Protein AF-0000000066738594 (afdb_homodimer)

Secondary structure (DSSP, 8-state):
-----------------------------------S--GGGG---SSGGGGT--S---HHHHHHHHHHHHHHHBTTTT-EEEETTEEEE-EE--TTT----BHHHHHHIIIIIGGG---SS--SSHHHHHHHHHHHHHHHHHHHHTT--TTEEEEEETTSHHHHHHHHHHHHT--B-GGGHHHHHHHS-GGG--EEEE-TT--GGGTHHHHTSSSEEEE--B-TTTSSB-HHHHHHHHHHHGGG---EEEEEESB-TTT-BBP-HHHHHHHHHHTT-EEEEE-TTTTTTS-----TTSTT--SEEEE-GGGSTT-TTPPEEEEEEGGG---TTS--SS-STTSEEEE-TTS-EEE-S-HHHHTS-SS--HHHHHHHHHHHHHHHHH-HHHHHHHHHHHHHHHHHHHHHHT-TTEEE--SSGGGGGS-B-SEEEEEEBPPPPTT--GGGPPEEPHHHHHHHHHHHH-EE-EEE-TT-HHHHHHHHT--HHHHHHHHHHHHTT-GGG---EEEEE--TTS-HHHHHHHHHHHHHHHHHGGGGGGGEEE-TTT--EEE-HHHHTTTS-S-------S---HHHHHHHHHHHHHHHHHHHHHHHTTS-S-------TTS-GGG--EE-/-----------------------------------S--GGGG---SSGGGGT--S---HHHHHHHHHHHHHHHBTTTT-EEEETTEEEE-EE--TTT----BHHHHHHIIIIIGGG---SS--SSHHHHHHHHHHHHHHHHHHHHTT--TTEEEEEETTSHHHHHHHHHHHHT--B-GGGHHHHHHHS-GGG--EEEE-TT--GGGTHHHHTSSSEEEE--B-TTTSSB-HHHHHHHHHHHGGG---EEEEEESB-TTT-BBP-HHHHHHHHHHTT-EEEEE-TTTTTTS-----TTSTT--SEEEE-GGGSTT-TTPPEEEEEEGGG---TTS--SS-STTSEEEE-TTS-EEE-S-HHHHTS-SS--HHHHHHHHHHHHHHHHH-HHHHHHHHHHHHHHHHHHHHHHT-TTEEE--SSGGGGGS-B-SEEEEEEBPPPPTT--GGGPPEEPHHHHHHHHHHHH-EE-EEE-TT-HHHHHHHHT--HHHHHHHHHHHHTT-GGG---EEEEE--TTS-HHHHHHHHHHHHHHHHHGGGGGGGEEE-TTT--EEE-HHHHTTTS-S-------S---HHHHHHHHHHHHHHHHHHHHHHHTTS-S-------TTS-GGG--EE-

Radius of gyration: 31.7 Å; Cα contacts (8 Å, |Δi|>4): 2400; chains: 2; bounding box: 78×109×72 Å

InterPro domains:
  IPR000192 Aminotransferase class V domain [PF00266] (109-524)
  IPR015421 Pyridoxal phosphate-dependent transferase, major domain [G3DSA:3.40.640.10] (116-346)
  IPR015422 Pyridoxal phosphate-dependent transferase, small domain [G3DSA:3.90.1150.10] (362-538)
  IPR015424 Pyridoxal phosphate-dependent transferase [SSF53383] (84-531)

Foldseek 3Di:
DDDPDPDPDDPPPPPPPPPPDDPPDPPPPPPPPDPPDQPLVPDDDADVPPPPPPDCPDPVVVLVRLLVSLCVFFPQQQPWDQFPLGIFRAQEFALLVFATAGNSLVVCCVPQQVVLDDFEPDCPDRSNVSLNSLLVSLLVLVCVQQAHDPQKAKAFAAFKLLRQVQQLCLQLVFADDQVCQVVCLVVDDPQAAEEEEEEQFDFLSQPVSNVSTRHHYHYFYADPVARATDLVSVLVVLVVCLVSNHAYEYEYEQAHLAQQFGHPQLVSQLSQVVSPYAREYEDARCPQQARRHQPVVDSSHHQWYKYGLRSFHNQRLATIMIMGGCVSRPDQPHQESDDAPQQFDDDDPPGDTHGDNDNRRNNQHDRHSSSRSSSSSNSSSSSVVSPNVLSNVLQVVLQVVLVVLCVVLVQQQKAWQNGDPNNVPGDGGQKTWIWGFDDDDDPDDRVPTFTAQQQLLQSQCCNLHSYHKDKAASSRVSSCCVSNVPDPVNVVQQVQCVVVQFPLLHDITIIGHDGSSDDPLSSVLSSVSSSLCSVQVVLCQQQWDADRRPSHIHGDPVSCVVQAPPPSPDPPPDPDDVNVSSVVSVVSSVVSSVSSCVVCVPVDPDPPPCDDPSHDPVSRRHDD/DDDPDDDPDDPPPPCPPPPPPDPPDPPDDPPPPDDPDQPLVPDDDAPVPPPPPPDCPDPVVVLVRLLVSQLVFFPQQQPWDQFPLGIFRAQEFALLVFATAGNSLVVCCVPQDVVLDDFEPDCPDRSNVSLNSLLVSLLVLVCVQQAHDPQKAKAFAAQKLLRQVQQLCLQLVFDDDQVCQVVVLVVDDPQAAEEEEEEQFDFLSQPVSQVSTRHHYHYFYADPPARATDLVSVLVVLVVCLVSNHAYEYEYEQAHLAQQFGHPQLVSQLSQVVSPYAREYECARCPQQARRHQPVVDSSHHQWYKYGLRSFHNQRLATIMIMGRCVSRPDQPHQESDDAPQQFDDDDPPGDTHGDNDNRRNNQHDRHSSSRSSSSSNSSSSSVVSPNVLSNVLQVVLQVVLVVLCVVLVQQQKAWQNGDPNNVPGDGGQKTWIWGFDDDDDPDDPVQTFTAQQQLLQSQCCNLHSYHKDKAASSRVSSCCVSVVPDPVNVVQQVQCVVVQFCLLHDITIIGHDGSSQDPLSSVLSSVSSSLCSVQVVLCQQQWDADRRVSHIHGDPVSCVVQAPPPSDDPPPDPDDPNVSSVVSVVSSVVSSVSSCVVCVPVDDDPPPCDDPSHDPVSRRHDD

Organism: Zea mays (NCBI:txid4577)

Structure (mmCIF, N/CA/C/O backbone):
data_AF-0000000066738594-model_v1
#
loop_
_entity.id
_entity.type
_entity.pdbx_description
1 polymer 'Aminotransferase class V domain-containing protein'
#
loop_
_atom_site.group_PDB
_atom_site.id
_atom_site.type_symbol
_atom_site.label_atom_id
_atom_site.label_alt_id
_atom_site.label_comp_id
_atom_site.label_asym_id
_atom_site.label_entity_id
_atom_site.label_seq_id
_atom_site.pdbx_PDB_ins_code
_atom_site.Cartn_x
_atom_site.Cartn_y
_atom_site.Cartn_z
_atom_site.occupancy
_atom_site.B_iso_or_equiv
_atom_site.auth_seq_id
_atom_site.auth_comp_id
_atom_site.auth_asym_id
_atom_site.auth_atom_id
_atom_site.pdbx_PDB_model_num
ATOM 1 N N . MET A 1 1 ? 8.492 26.844 -8.562 1 34.38 1 MET A N 1
ATOM 2 C CA . MET A 1 1 ? 9.828 26.391 -8.172 1 34.38 1 MET A CA 1
ATOM 3 C C . MET A 1 1 ? 10.18 25.078 -8.875 1 34.38 1 MET A C 1
ATOM 5 O O . MET A 1 1 ? 9.414 24.125 -8.828 1 34.38 1 MET A O 1
ATOM 9 N N . PRO A 1 2 ? 11.133 25.062 -9.742 1 38.53 2 PRO A N 1
ATOM 10 C CA . PRO A 1 2 ? 11.453 23.891 -10.539 1 38.53 2 PRO A CA 1
ATOM 11 C C . PRO A 1 2 ? 11.891 22.703 -9.68 1 38.53 2 PRO A C 1
ATOM 13 O O . PRO A 1 2 ? 12.406 22.891 -8.578 1 38.53 2 PRO A O 1
ATOM 16 N N . LEU A 1 3 ? 11.398 21.562 -10.047 1 46.03 3 LEU A N 1
ATOM 17 C CA . LEU A 1 3 ? 11.852 20.344 -9.398 1 46.03 3 LEU A CA 1
ATOM 18 C C . LEU A 1 3 ? 13.367 20.203 -9.492 1 46.03 3 LEU A C 1
ATOM 20 O O . LEU A 1 3 ? 13.938 20.312 -10.578 1 46.03 3 LEU A O 1
ATOM 24 N N . LEU A 1 4 ? 14.125 20.25 -8.461 1 42.69 4 LEU A N 1
ATOM 25 C CA . LEU A 1 4 ? 15.547 19.953 -8.453 1 42.69 4 LEU A CA 1
ATOM 26 C C . LEU A 1 4 ? 15.789 18.453 -8.57 1 42.69 4 LEU A C 1
ATOM 28 O O . LEU A 1 4 ? 15.375 17.688 -7.699 1 42.69 4 LEU A O 1
ATOM 32 N N . VAL A 1 5 ? 15.844 18.047 -9.766 1 45.62 5 VAL A N 1
ATOM 33 C CA . VAL A 1 5 ? 16.219 16.656 -9.906 1 45.62 5 VAL A CA 1
ATOM 34 C C . VAL A 1 5 ? 17.734 16.531 -10.016 1 45.62 5 VAL A C 1
ATOM 36 O O . VAL A 1 5 ? 18.344 17.125 -10.898 1 45.62 5 VAL A O 1
ATOM 39 N N . LEU A 1 6 ? 18.406 16.172 -9 1 41.22 6 LEU A N 1
ATOM 40 C CA . LEU A 1 6 ? 19.844 15.93 -9.047 1 41.22 6 LEU A CA 1
ATOM 41 C C . LEU A 1 6 ? 20.172 14.844 -10.062 1 41.22 6 LEU A C 1
ATOM 43 O O . LEU A 1 6 ? 19.562 13.773 -10.055 1 41.22 6 LEU A O 1
ATOM 47 N N . ARG A 1 7 ? 20.781 15.406 -11.07 1 38.22 7 ARG A N 1
ATOM 48 C CA . ARG A 1 7 ? 21.25 14.414 -12.031 1 38.22 7 ARG A CA 1
ATOM 49 C C . ARG A 1 7 ? 22.25 13.469 -11.391 1 38.22 7 ARG A C 1
ATOM 51 O O . ARG A 1 7 ? 23.172 13.906 -10.68 1 38.22 7 ARG A O 1
ATOM 58 N N . VAL A 1 8 ? 22.094 12.461 -11.25 1 35.16 8 VAL A N 1
ATOM 59 C CA . VAL A 1 8 ? 23.078 11.477 -10.797 1 35.16 8 VAL A CA 1
ATOM 60 C C . VAL A 1 8 ? 24.281 11.461 -11.742 1 35.16 8 VAL A C 1
ATOM 62 O O . VAL A 1 8 ? 24.141 11.109 -12.914 1 35.16 8 VAL A O 1
ATOM 65 N N . PRO A 1 9 ? 25.312 12.43 -11.516 1 31.95 9 PRO A N 1
ATOM 66 C CA . PRO A 1 9 ? 26.453 12.398 -12.43 1 31.95 9 PRO A CA 1
ATOM 67 C C . PRO A 1 9 ? 27.047 11 -12.578 1 31.95 9 PRO A C 1
ATOM 69 O O . PRO A 1 9 ? 27.172 10.266 -11.594 1 31.95 9 PRO A O 1
ATOM 72 N N . LEU A 1 10 ? 27.156 10.555 -13.719 1 28.05 10 LEU A N 1
ATOM 73 C CA . LEU A 1 10 ? 27.969 9.359 -13.93 1 28.05 10 LEU A CA 1
ATOM 74 C C . LEU A 1 10 ? 29.453 9.688 -13.898 1 28.05 10 LEU A C 1
ATOM 76 O O . LEU A 1 10 ? 29.906 10.586 -14.609 1 28.05 10 LEU A O 1
ATOM 80 N N . ALA A 1 11 ? 30.359 9.602 -12.875 1 25.39 11 ALA A N 1
ATOM 81 C CA . ALA A 1 11 ? 31.812 9.758 -12.773 1 25.39 11 ALA A CA 1
ATOM 82 C C . ALA A 1 11 ? 32.5 9.148 -13.984 1 25.39 11 ALA A C 1
ATOM 84 O O . ALA A 1 11 ? 32.219 8.023 -14.383 1 25.39 11 ALA A O 1
ATOM 85 N N . SER A 1 12 ? 33.031 9.945 -14.859 1 25.16 12 SER A N 1
ATOM 86 C CA . SER A 1 12 ? 33.938 9.578 -15.938 1 25.16 12 SER A CA 1
ATOM 87 C C . SER A 1 12 ? 35.188 8.859 -15.398 1 25.16 12 SER A C 1
ATOM 89 O O . SER A 1 12 ? 36 9.453 -14.695 1 25.16 12 SER A O 1
ATOM 91 N N . THR A 1 13 ? 35.156 7.598 -14.914 1 24.69 13 THR A N 1
ATOM 92 C CA . THR A 1 13 ? 36.406 6.891 -14.586 1 24.69 13 THR A CA 1
ATOM 93 C C . THR A 1 13 ? 37.281 6.781 -15.812 1 24.69 13 THR A C 1
ATOM 95 O O . THR A 1 13 ? 36.844 6.34 -16.875 1 24.69 13 THR A O 1
ATOM 98 N N . ASN A 1 14 ? 38.094 7.801 -16.219 1 25.06 14 ASN A N 1
ATOM 99 C CA . ASN A 1 14 ? 39.312 7.484 -16.922 1 25.06 14 ASN A CA 1
ATOM 100 C C . ASN A 1 14 ? 39.969 6.23 -16.359 1 25.06 14 ASN A C 1
ATOM 102 O O . ASN A 1 14 ? 40.469 6.238 -15.227 1 25.06 14 ASN A O 1
ATOM 106 N N . ASN A 1 15 ? 39.375 5.121 -16.797 1 22.45 15 ASN A N 1
ATOM 107 C CA . ASN A 1 15 ? 39.812 3.77 -16.469 1 22.45 15 ASN A CA 1
ATOM 108 C C . ASN A 1 15 ? 41.219 3.512 -16.938 1 22.45 15 ASN A C 1
ATOM 110 O O . ASN A 1 15 ? 41.5 3.457 -18.141 1 22.45 15 ASN A O 1
ATOM 114 N N . THR A 1 16 ? 42.344 4.25 -16.594 1 25.66 16 THR A N 1
ATOM 115 C CA . THR A 1 16 ? 43.438 3.289 -16.531 1 25.66 16 THR A CA 1
ATOM 116 C C . THR A 1 16 ? 42.969 1.967 -15.938 1 25.66 16 THR A C 1
ATOM 118 O O . THR A 1 16 ? 42.094 1.949 -15.07 1 25.66 16 THR A O 1
ATOM 121 N N . SER A 1 17 ? 43.25 0.8 -16.672 1 24.78 17 SER A N 1
ATOM 122 C CA . SER A 1 17 ? 42.75 -0.576 -16.562 1 24.78 17 SER A CA 1
ATOM 123 C C . SER A 1 17 ? 42.844 -1.087 -15.133 1 24.78 17 SER A C 1
ATOM 125 O O . SER A 1 17 ? 42.844 -2.297 -14.898 1 24.78 17 SER A O 1
ATOM 127 N N . THR A 1 18 ? 43.219 -0.243 -14.18 1 23.97 18 THR A N 1
ATOM 128 C CA . THR A 1 18 ? 43.469 -1.047 -12.992 1 23.97 18 THR A CA 1
ATOM 129 C C . THR A 1 18 ? 42.219 -1.786 -12.562 1 23.97 18 THR A C 1
ATOM 131 O O . THR A 1 18 ? 41.094 -1.249 -12.664 1 23.97 18 THR A O 1
ATOM 134 N N . CYS A 1 19 ? 42.219 -3.199 -12.594 1 24.62 19 CYS A N 1
ATOM 135 C CA . CYS A 1 19 ? 41.312 -4.273 -12.18 1 24.62 19 CYS A CA 1
ATOM 136 C C . CYS A 1 19 ? 40.594 -3.906 -10.898 1 24.62 19 CYS A C 1
ATOM 138 O O . CYS A 1 19 ? 41.188 -3.818 -9.828 1 24.62 19 CYS A O 1
ATOM 140 N N . SER A 1 20 ? 39.812 -2.875 -11.031 1 25.42 20 SER A N 1
ATOM 141 C CA . SER A 1 20 ? 39.031 -2.385 -9.914 1 25.42 20 SER A CA 1
ATOM 142 C C . SER A 1 20 ? 38.375 -3.535 -9.141 1 25.42 20 SER A C 1
ATOM 144 O O . SER A 1 20 ? 37.719 -4.383 -9.734 1 25.42 20 SER A O 1
ATOM 146 N N . GLY A 1 21 ? 39.031 -3.881 -8.07 1 23.2 21 GLY A N 1
ATOM 147 C CA . GLY A 1 21 ? 38.656 -4.953 -7.152 1 23.2 21 GLY A CA 1
ATOM 148 C C . GLY A 1 21 ? 37.188 -4.996 -6.816 1 23.2 21 GLY A C 1
ATOM 149 O O . GLY A 1 21 ? 36.562 -3.953 -6.625 1 23.2 21 GLY A O 1
ATOM 150 N N . ALA A 1 22 ? 36.5 -5.91 -7.492 1 27.5 22 ALA A N 1
ATOM 151 C CA . ALA A 1 22 ? 35.156 -6.336 -7.117 1 27.5 22 ALA A CA 1
ATOM 152 C C . ALA A 1 22 ? 34.938 -6.191 -5.613 1 27.5 22 ALA A C 1
ATOM 154 O O . ALA A 1 22 ? 35.812 -6.535 -4.816 1 27.5 22 ALA A O 1
ATOM 155 N N . ALA A 1 23 ? 34.156 -5.207 -5.258 1 30.56 23 ALA A N 1
ATOM 156 C CA . ALA A 1 23 ? 33.781 -5.191 -3.842 1 30.56 23 ALA A CA 1
ATOM 157 C C . ALA A 1 23 ? 33.75 -6.605 -3.275 1 30.56 23 ALA A C 1
ATOM 159 O O . ALA A 1 23 ? 33.25 -7.527 -3.938 1 30.56 23 ALA A O 1
ATOM 160 N N . PRO A 1 24 ? 34.656 -6.945 -2.398 1 28.97 24 PRO A N 1
ATOM 161 C CA . PRO A 1 24 ? 34.719 -8.32 -1.904 1 28.97 24 PRO A CA 1
ATOM 162 C C . PRO A 1 24 ? 33.312 -8.906 -1.665 1 28.97 24 PRO A C 1
ATOM 164 O O . PRO A 1 24 ? 32.375 -8.156 -1.442 1 28.97 24 PRO A O 1
ATOM 167 N N . PRO A 1 25 ? 33.125 -10.055 -2.273 1 31.94 25 PRO A N 1
ATOM 168 C CA . PRO A 1 25 ? 31.844 -10.727 -1.992 1 31.94 25 PRO A CA 1
ATOM 169 C C . PRO A 1 25 ? 31.391 -10.562 -0.54 1 31.94 25 PRO A C 1
ATOM 171 O O . PRO A 1 25 ? 32.219 -10.578 0.369 1 31.94 25 PRO A O 1
ATOM 174 N N . VAL A 1 26 ? 30.5 -9.781 -0.33 1 33.28 26 VAL A N 1
ATOM 175 C CA . VAL A 1 26 ? 29.938 -9.664 1.013 1 33.28 26 VAL A CA 1
ATOM 176 C C . VAL A 1 26 ? 29.828 -11.055 1.646 1 33.28 26 VAL A C 1
ATOM 178 O O . VAL A 1 26 ? 29.094 -11.906 1.152 1 33.28 26 VAL A O 1
ATOM 181 N N . ALA A 1 27 ? 30.969 -11.547 2.172 1 29.62 27 ALA A N 1
ATOM 182 C CA . ALA A 1 27 ? 30.938 -12.789 2.941 1 29.62 27 ALA A CA 1
ATOM 183 C C . ALA A 1 27 ? 29.766 -12.797 3.918 1 29.62 27 ALA A C 1
ATOM 185 O O . ALA A 1 27 ? 29.594 -11.859 4.699 1 29.62 27 ALA A O 1
ATOM 186 N N . VAL A 1 28 ? 28.797 -13.625 3.648 1 34.22 28 VAL A N 1
ATOM 187 C CA . VAL A 1 28 ? 27.688 -13.891 4.559 1 34.22 28 VAL A CA 1
ATOM 188 C C . VAL A 1 28 ? 28.234 -14.344 5.91 1 34.22 28 VAL A C 1
ATOM 190 O O . VAL A 1 28 ? 28.953 -15.336 5.996 1 34.22 28 VAL A O 1
ATOM 193 N N . ALA A 1 29 ? 28.484 -13.469 6.863 1 32.81 29 ALA A N 1
ATOM 194 C CA . ALA A 1 29 ? 28.812 -14.016 8.18 1 32.81 29 ALA A CA 1
ATOM 195 C C . ALA A 1 29 ? 27.875 -15.164 8.547 1 32.81 29 ALA A C 1
ATOM 197 O O . ALA A 1 29 ? 26.703 -15.172 8.156 1 32.81 29 ALA A O 1
ATOM 198 N N . PRO A 1 30 ? 28.422 -16.328 9.008 1 28.61 30 PRO A N 1
ATOM 199 C CA . PRO A 1 30 ? 27.594 -17.438 9.461 1 28.61 30 PRO A CA 1
ATOM 200 C C . PRO A 1 30 ? 26.375 -16.969 10.258 1 28.61 30 PRO A C 1
ATOM 202 O O . PRO A 1 30 ? 26.438 -15.938 10.93 1 28.61 30 PRO A O 1
ATOM 205 N N . ALA A 1 31 ? 25.156 -17.453 9.805 1 32.56 31 ALA A N 1
ATOM 206 C CA . ALA A 1 31 ? 23.953 -17.281 10.617 1 32.56 31 ALA A CA 1
ATOM 207 C C . ALA A 1 31 ? 24.266 -17.484 12.102 1 32.56 31 ALA A C 1
ATOM 209 O O . ALA A 1 31 ? 24.594 -18.594 12.516 1 32.56 31 ALA A O 1
ATOM 210 N N . ALA A 1 32 ? 24.812 -16.578 12.812 1 29.67 32 ALA A N 1
ATOM 211 C CA . ALA A 1 32 ? 24.766 -16.859 14.242 1 29.67 32 ALA A CA 1
ATOM 212 C C . ALA A 1 32 ? 23.391 -17.328 14.68 1 29.67 32 ALA A C 1
ATOM 214 O O . ALA A 1 32 ? 22.375 -16.719 14.328 1 29.67 32 ALA A O 1
ATOM 215 N N . GLU A 1 33 ? 23.203 -18.547 14.844 1 31.3 33 GLU A N 1
ATOM 216 C CA . GLU A 1 33 ? 22.031 -19.047 15.562 1 31.3 33 GLU A CA 1
ATOM 217 C C . GLU A 1 33 ? 21.578 -18.062 16.625 1 31.3 33 GLU A C 1
ATOM 219 O O . GLU A 1 33 ? 22.203 -17.953 17.688 1 31.3 33 GLU A O 1
ATOM 224 N N . HIS A 1 34 ? 21.188 -16.891 16.203 1 33.91 34 HIS A N 1
ATOM 225 C CA . HIS A 1 34 ? 20.719 -16.094 17.328 1 33.91 34 HIS A CA 1
ATOM 226 C C . HIS A 1 34 ? 19.625 -16.828 18.109 1 33.91 34 HIS A C 1
ATOM 228 O O . HIS A 1 34 ? 18.828 -17.562 17.516 1 33.91 34 HIS A O 1
ATOM 234 N N . SER A 1 35 ? 19.672 -16.859 19.359 1 36.03 35 SER A N 1
ATOM 235 C CA . SER A 1 35 ? 18.703 -17.281 20.359 1 36.03 35 SER A CA 1
ATOM 236 C C . SER A 1 35 ? 17.281 -16.969 19.922 1 36.03 35 SER A C 1
ATOM 238 O O . SER A 1 35 ? 17.078 -16.203 18.969 1 36.03 35 SER A O 1
ATOM 240 N N . ASP A 1 36 ? 16.172 -17.281 20.656 1 46.22 36 ASP A N 1
ATOM 241 C CA . ASP A 1 36 ? 14.727 -17.156 20.688 1 46.22 36 ASP A CA 1
ATOM 242 C C . ASP A 1 36 ? 14.289 -15.758 20.234 1 46.22 36 ASP A C 1
ATOM 244 O O . ASP A 1 36 ? 13.125 -15.375 20.406 1 46.22 36 ASP A O 1
ATOM 248 N N . GLY A 1 37 ? 15.148 -14.828 19.672 1 63.5 37 GLY A N 1
ATOM 249 C CA . GLY A 1 37 ? 14.734 -13.453 19.453 1 63.5 37 GLY A CA 1
ATOM 250 C C . GLY A 1 37 ? 14.414 -13.141 18 1 63.5 37 GLY A C 1
ATOM 251 O O . GLY A 1 37 ? 14.781 -13.906 17.109 1 63.5 37 GLY A O 1
ATOM 252 N N . LEU A 1 38 ? 13.477 -12.258 17.734 1 77.88 38 LEU A N 1
ATOM 253 C CA . LEU A 1 38 ? 13.109 -11.766 16.422 1 77.88 38 LEU A CA 1
ATOM 254 C C . LEU A 1 38 ? 14.289 -11.078 15.742 1 77.88 38 LEU A C 1
ATOM 256 O O . LEU A 1 38 ? 15.156 -10.523 16.422 1 77.88 38 LEU A O 1
ATOM 260 N N . LEU A 1 39 ? 14.453 -11.219 14.477 1 82.19 39 LEU A N 1
ATOM 261 C CA . LEU A 1 39 ? 15.5 -10.648 13.633 1 82.19 39 LEU A CA 1
ATOM 262 C C . LEU A 1 39 ? 15.773 -9.203 14.016 1 82.19 39 LEU A C 1
ATOM 264 O O . LEU A 1 39 ? 16.938 -8.797 14.148 1 82.19 39 LEU A O 1
ATOM 268 N N . PHE A 1 40 ? 14.852 -8.453 14.406 1 86.5 40 PHE A N 1
ATOM 269 C CA . PHE A 1 40 ? 14.953 -7.004 14.578 1 86.5 40 PHE A CA 1
ATOM 270 C C . PHE A 1 40 ? 15.523 -6.66 15.953 1 86.5 40 PHE A C 1
ATOM 272 O O . PHE A 1 40 ? 16.016 -5.555 16.156 1 86.5 40 PHE A O 1
ATOM 279 N N . ASP A 1 41 ? 15.422 -7.59 16.969 1 85.75 41 ASP A N 1
ATOM 280 C CA . ASP A 1 41 ? 15.953 -7.359 18.312 1 85.75 41 ASP A CA 1
ATOM 281 C C . ASP A 1 41 ? 17.469 -7.195 18.266 1 85.75 41 ASP A C 1
ATOM 283 O O . ASP A 1 41 ? 18.047 -6.445 19.078 1 85.75 41 ASP A O 1
ATOM 287 N N . GLY A 1 42 ? 18.047 -7.848 17.359 1 82.44 42 GLY A N 1
ATOM 288 C CA . GLY A 1 42 ? 19.5 -7.926 17.359 1 82.44 42 GLY A CA 1
ATOM 289 C C . GLY A 1 42 ? 20.156 -6.887 16.469 1 82.44 42 GLY A C 1
ATOM 290 O O . GLY A 1 42 ? 21.375 -6.824 16.375 1 82.44 42 GLY A O 1
ATOM 291 N N . LEU A 1 43 ? 19.375 -5.996 15.938 1 88.88 43 LEU A N 1
ATOM 292 C CA . LEU A 1 43 ? 19.953 -5.012 15.031 1 88.88 43 LEU A CA 1
ATOM 293 C C . LEU A 1 43 ? 20.656 -3.904 15.805 1 88.88 43 LEU A C 1
ATOM 295 O O . LEU A 1 43 ? 20.078 -3.305 16.703 1 88.88 43 LEU A O 1
ATOM 299 N N . ALA A 1 44 ? 21.875 -3.617 15.484 1 86.62 44 ALA A N 1
ATOM 300 C CA . ALA A 1 44 ? 22.688 -2.613 16.172 1 86.62 44 ALA A CA 1
ATOM 301 C C . ALA A 1 44 ? 22.422 -1.221 15.602 1 86.62 44 ALA A C 1
ATOM 303 O O . ALA A 1 44 ? 22.422 -1.03 14.383 1 86.62 44 ALA A O 1
ATOM 304 N N . LEU A 1 45 ? 22.141 -0.378 16.438 1 91.69 45 LEU A N 1
ATOM 305 C CA . LEU A 1 45 ? 22.016 1.038 16.125 1 91.69 45 LEU A CA 1
ATOM 306 C C . LEU A 1 45 ? 23.062 1.866 16.859 1 91.69 45 LEU A C 1
ATOM 308 O O . LEU A 1 45 ? 23.562 1.447 17.906 1 91.69 45 LEU A O 1
ATOM 312 N N . GLY A 1 46 ? 23.438 3.014 16.406 1 89.25 46 GLY A N 1
ATOM 313 C CA . GLY A 1 46 ? 24.422 3.871 17.047 1 89.25 46 GLY A CA 1
ATOM 314 C C . GLY A 1 46 ? 25.812 3.727 16.453 1 89.25 46 GLY A C 1
ATOM 315 O O . GLY A 1 46 ? 25.984 3.105 15.406 1 89.25 46 GLY A O 1
ATOM 316 N N . HIS A 1 47 ? 26.797 4.367 17 1 77.75 47 HIS A N 1
ATOM 317 C CA . HIS A 1 47 ? 28.172 4.371 16.531 1 77.75 47 HIS A CA 1
ATOM 318 C C . HIS A 1 47 ? 28.891 3.09 16.938 1 77.75 47 HIS A C 1
ATOM 320 O O . HIS A 1 47 ? 28.922 2.729 18.109 1 77.75 47 HIS A O 1
ATOM 326 N N . GLY A 1 48 ? 28.469 1.811 16.5 1 58.16 48 GLY A N 1
ATOM 327 C CA . GLY A 1 48 ? 29.078 0.505 16.719 1 58.16 48 GLY A CA 1
ATOM 328 C C . GLY A 1 48 ? 29.641 0.332 18.125 1 58.16 48 GLY A C 1
ATOM 329 O O . GLY A 1 48 ? 29.547 -0.75 18.703 1 58.16 48 GLY A O 1
ATOM 330 N N . ASP A 1 49 ? 30.531 1.194 18.594 1 44.84 49 ASP A N 1
ATOM 331 C CA . ASP A 1 49 ? 31.391 1 19.75 1 44.84 49 ASP A CA 1
ATOM 332 C C . ASP A 1 49 ? 30.609 1.219 21.047 1 44.84 49 ASP A C 1
ATOM 334 O O . ASP A 1 49 ? 31.188 1.191 22.141 1 44.84 49 ASP A O 1
ATOM 338 N N . ASP A 1 50 ? 29.531 1.652 20.984 1 42.03 50 ASP A N 1
ATOM 339 C CA . ASP A 1 50 ? 28.969 2.168 22.219 1 42.03 50 ASP A CA 1
ATOM 340 C C . ASP A 1 50 ? 28.438 1.033 23.094 1 42.03 50 ASP A C 1
ATOM 342 O O . ASP A 1 50 ? 27.766 1.279 24.094 1 42.03 50 ASP A O 1
ATOM 346 N N . VAL A 1 51 ? 28.453 -0.16 22.609 1 38.12 51 VAL A N 1
ATOM 347 C CA . VAL A 1 51 ? 27.953 -1.152 23.547 1 38.12 51 VAL A CA 1
ATOM 348 C C . VAL A 1 51 ? 28.828 -1.182 24.797 1 38.12 51 VAL A C 1
ATOM 350 O O . VAL A 1 51 ? 28.391 -1.582 25.875 1 38.12 51 VAL A O 1
ATOM 353 N N . ASP A 1 52 ? 30.203 -1.258 24.641 1 35.69 52 ASP A N 1
ATOM 354 C CA . ASP A 1 52 ? 31.031 -1.618 25.781 1 35.69 52 ASP A CA 1
ATOM 355 C C . ASP A 1 52 ? 31.172 -0.452 26.75 1 35.69 52 ASP A C 1
ATOM 357 O O . ASP A 1 52 ? 31.859 -0.565 27.766 1 35.69 52 ASP A O 1
ATOM 361 N N . ASP A 1 53 ? 31.219 0.747 26.344 1 35.41 53 ASP A N 1
ATOM 362 C CA . ASP A 1 53 ? 31.531 1.562 27.5 1 35.41 53 ASP A CA 1
ATOM 363 C C . ASP A 1 53 ? 30.328 1.637 28.453 1 35.41 53 ASP A C 1
ATOM 365 O O . ASP A 1 53 ? 29.438 2.455 28.266 1 35.41 53 ASP A O 1
ATOM 369 N N . LYS A 1 54 ? 30.031 0.639 29.078 1 36.25 54 LYS A N 1
ATOM 370 C CA . LYS A 1 54 ? 29.219 0.556 30.297 1 36.25 54 LYS A CA 1
ATOM 371 C C . LYS A 1 54 ? 29.5 1.728 31.234 1 36.25 54 LYS A C 1
ATOM 373 O O . LYS A 1 54 ? 29.141 1.693 32.406 1 36.25 54 LYS A O 1
ATOM 378 N N . ALA A 1 55 ? 30.641 2.395 31 1 34.72 55 ALA A N 1
ATOM 379 C CA . ALA A 1 55 ? 30.891 3.34 32.094 1 34.72 55 ALA A CA 1
ATOM 380 C C . ALA A 1 55 ? 29.672 4.227 32.344 1 34.72 55 ALA A C 1
ATOM 382 O O . ALA A 1 55 ? 28.953 4.578 31.391 1 34.72 55 ALA A O 1
ATOM 383 N N . GLU A 1 56 ? 29.422 4.793 33.562 1 37.56 56 GLU A N 1
ATOM 384 C CA . GLU A 1 56 ? 28.453 5.621 34.25 1 37.56 56 GLU A CA 1
ATOM 385 C C . GLU A 1 56 ? 28.047 6.832 33.438 1 37.56 56 GLU A C 1
ATOM 387 O O . GLU A 1 56 ? 28.422 7.965 33.75 1 37.56 56 GLU A O 1
ATOM 392 N N . ALA A 1 57 ? 28.234 6.797 32.156 1 42.16 57 ALA A N 1
ATOM 393 C CA . ALA A 1 57 ? 27.734 8.07 31.656 1 42.16 57 ALA A CA 1
ATOM 394 C C . ALA A 1 57 ? 26.344 8.375 32.188 1 42.16 57 ALA A C 1
ATOM 396 O O . ALA A 1 57 ? 25.484 7.496 32.219 1 42.16 57 ALA A O 1
ATOM 397 N N . ASP A 1 58 ? 26.047 9.469 32.781 1 48.41 58 ASP A N 1
ATOM 398 C CA . ASP A 1 58 ? 24.797 9.945 33.344 1 48.41 58 ASP A CA 1
ATOM 399 C C . ASP A 1 58 ? 23.672 9.883 32.312 1 48.41 58 ASP A C 1
ATOM 401 O O . ASP A 1 58 ? 23.938 9.984 31.109 1 48.41 58 ASP A O 1
ATOM 405 N N . GLY A 1 59 ? 22.453 9.305 32.625 1 53.78 59 GLY A N 1
ATOM 406 C CA . GLY A 1 59 ? 21.234 9.07 31.859 1 53.78 59 GLY A CA 1
ATOM 407 C C . GLY A 1 59 ? 21.016 10.094 30.766 1 53.78 59 GLY A C 1
ATOM 408 O O . GLY A 1 59 ? 20.656 9.742 29.641 1 53.78 59 GLY A O 1
ATOM 409 N N . ASP A 1 60 ? 21.422 11.211 30.906 1 66.31 60 ASP A N 1
ATOM 410 C CA . ASP A 1 60 ? 21.156 12.305 29.969 1 66.31 60 ASP A CA 1
ATOM 411 C C . ASP A 1 60 ? 22.188 12.328 28.844 1 66.31 60 ASP A C 1
ATOM 413 O O . ASP A 1 60 ? 21.844 12.617 27.688 1 66.31 60 ASP A O 1
ATOM 417 N N . ASP A 1 61 ? 23.344 12.031 29.141 1 71.62 61 ASP A N 1
ATOM 418 C CA . ASP A 1 61 ? 24.406 12.039 28.141 1 71.62 61 ASP A CA 1
ATOM 419 C C . ASP A 1 61 ? 24.203 10.922 27.109 1 71.62 61 ASP A C 1
ATOM 421 O O . ASP A 1 61 ? 24.438 11.125 25.922 1 71.62 61 ASP A O 1
ATOM 425 N N . ALA A 1 62 ? 23.719 9.883 27.625 1 81.25 62 ALA A N 1
ATOM 426 C CA . ALA A 1 62 ? 23.453 8.758 26.734 1 81.25 62 ALA A CA 1
ATOM 427 C C . ALA A 1 62 ? 22.344 9.086 25.75 1 81.25 62 ALA A C 1
ATOM 429 O O . ALA A 1 62 ? 22.422 8.75 24.562 1 81.25 62 ALA A O 1
ATOM 430 N N . ALA A 1 63 ? 21.406 9.781 26.281 1 89.81 63 ALA A N 1
ATOM 431 C CA . ALA A 1 63 ? 20.297 10.188 25.438 1 89.81 63 ALA A CA 1
ATOM 432 C C . ALA A 1 63 ? 20.75 11.156 24.344 1 89.81 63 ALA A C 1
ATOM 434 O O . ALA A 1 63 ? 20.312 11.055 23.203 1 89.81 63 ALA A O 1
ATOM 435 N N . THR A 1 64 ? 21.594 12.023 24.703 1 90.88 64 THR A N 1
ATOM 436 C CA . THR A 1 64 ? 22.078 13.023 23.766 1 90.88 64 THR A CA 1
ATOM 437 C C . THR A 1 64 ? 22.859 12.367 22.625 1 90.88 64 THR A C 1
ATOM 439 O O . THR A 1 64 ? 22.688 12.719 21.469 1 90.88 64 THR A O 1
ATOM 442 N N . VAL A 1 65 ? 23.641 11.438 22.969 1 91.56 65 VAL A N 1
ATOM 443 C CA . VAL A 1 65 ? 24.453 10.742 21.984 1 91.56 65 VAL A CA 1
ATOM 444 C C . VAL A 1 65 ? 23.547 9.953 21.031 1 91.56 65 VAL A C 1
ATOM 446 O O . VAL A 1 65 ? 23.766 9.938 19.812 1 91.56 65 VAL A O 1
ATOM 449 N N . LYS A 1 66 ? 22.562 9.344 21.578 1 93.75 66 LYS A N 1
ATOM 450 C CA . LYS A 1 66 ? 21.609 8.578 20.797 1 93.75 66 LYS A CA 1
ATOM 451 C C . LYS A 1 66 ? 20.891 9.477 19.781 1 93.75 66 LYS A C 1
ATOM 453 O O . LYS A 1 66 ? 20.781 9.117 18.609 1 93.75 66 LYS A O 1
ATOM 458 N N . LEU A 1 67 ? 20.547 10.562 20.219 1 96.75 67 LEU A N 1
ATOM 459 C CA . LEU A 1 67 ? 19.75 11.461 19.391 1 96.75 67 LEU A CA 1
ATOM 460 C C . LEU A 1 67 ? 20.625 12.141 18.328 1 96.75 67 LEU A C 1
ATOM 462 O O . LEU A 1 67 ? 20.156 12.422 17.219 1 96.75 67 LEU A O 1
ATOM 466 N N . GLU A 1 68 ? 21.844 12.398 18.672 1 95.44 68 GLU A N 1
ATOM 467 C CA . GLU A 1 68 ? 22.766 12.945 17.688 1 95.44 68 GLU A CA 1
ATOM 468 C C . GLU A 1 68 ? 23.016 11.961 16.547 1 95.44 68 GLU A C 1
ATOM 470 O O . GLU A 1 68 ? 23.078 12.359 15.383 1 95.44 68 GLU A O 1
ATOM 475 N N . TRP A 1 69 ? 23.188 10.75 16.953 1 95.69 69 TRP A N 1
ATOM 476 C CA . TRP A 1 69 ? 23.344 9.734 15.922 1 95.69 69 TRP A CA 1
ATOM 477 C C . TRP A 1 69 ? 22.094 9.641 15.047 1 95.69 69 TRP A C 1
ATOM 479 O O . TRP A 1 69 ? 22.203 9.555 13.82 1 95.69 69 TRP A O 1
ATOM 489 N N . LEU A 1 70 ? 21.031 9.641 15.672 1 96.88 70 LEU A N 1
ATOM 490 C CA . LEU A 1 70 ? 19.766 9.547 14.938 1 96.88 70 LEU A CA 1
ATOM 491 C C . LEU A 1 70 ? 19.641 10.68 13.922 1 96.88 70 LEU A C 1
ATOM 493 O O . LEU A 1 70 ? 19.234 10.453 12.781 1 96.88 70 LEU A O 1
ATOM 497 N N . ARG A 1 71 ? 19.969 11.859 14.305 1 96.81 71 ARG A N 1
ATOM 498 C CA . ARG A 1 71 ? 19.906 13.023 13.422 1 96.81 71 ARG A CA 1
ATOM 499 C C . ARG A 1 71 ? 20.859 12.844 12.234 1 96.81 71 ARG A C 1
ATOM 501 O O . ARG A 1 71 ? 20.531 13.234 11.109 1 96.81 71 ARG A O 1
ATOM 508 N N . SER A 1 72 ? 21.984 12.258 12.5 1 96.62 72 SER A N 1
ATOM 509 C CA . SER A 1 72 ? 22.953 12.055 11.438 1 96.62 72 SER A CA 1
ATOM 510 C C . SER A 1 72 ? 22.453 11.062 10.398 1 96.62 72 SER A C 1
ATOM 512 O O . SER A 1 72 ? 22.953 11.031 9.266 1 96.62 72 SER A O 1
ATOM 514 N N . GLN A 1 73 ? 21.516 10.234 10.805 1 97.69 73 GLN A N 1
ATOM 515 C CA . GLN A 1 73 ? 20.984 9.195 9.922 1 97.69 73 GLN A CA 1
ATOM 516 C C . GLN A 1 73 ? 19.875 9.734 9.031 1 97.69 73 GLN A C 1
ATOM 518 O O . GLN A 1 73 ? 19.5 9.094 8.055 1 97.69 73 GLN A O 1
ATOM 523 N N . ILE A 1 74 ? 19.359 10.953 9.305 1 98.25 74 ILE A N 1
ATOM 524 C CA . ILE A 1 74 ? 18.219 11.484 8.57 1 98.25 74 ILE A CA 1
ATOM 525 C C . ILE A 1 74 ? 18.625 11.812 7.141 1 98.25 74 ILE A C 1
ATOM 527 O O . ILE A 1 74 ? 19.562 12.602 6.922 1 98.25 74 ILE A O 1
ATOM 531 N N . ILE A 1 75 ? 17.938 11.227 6.184 1 98.31 75 ILE A N 1
ATOM 532 C CA . ILE A 1 75 ? 18.203 11.5 4.773 1 98.31 75 ILE A CA 1
ATOM 533 C C . ILE A 1 75 ? 17.625 12.867 4.398 1 98.31 75 ILE A C 1
ATOM 535 O O . ILE A 1 75 ? 16.422 13.094 4.543 1 98.31 75 ILE A O 1
ATOM 539 N N . GLY A 1 76 ? 18.438 13.781 3.936 1 95.69 76 GLY A N 1
ATOM 540 C CA . GLY A 1 76 ? 18.016 15.109 3.535 1 95.69 76 GLY A CA 1
ATOM 541 C C . GLY A 1 76 ? 18.109 16.125 4.652 1 95.69 76 GLY A C 1
ATOM 542 O O . GLY A 1 76 ? 17.531 17.219 4.566 1 95.69 76 GLY A O 1
ATOM 543 N N . ALA A 1 77 ? 18.812 15.828 5.723 1 93.56 77 ALA A N 1
ATOM 544 C CA . ALA A 1 77 ? 18.969 16.75 6.844 1 93.56 77 ALA A CA 1
ATOM 545 C C . ALA A 1 77 ? 19.672 18.031 6.41 1 93.56 77 ALA A C 1
ATOM 547 O O . ALA A 1 77 ? 19.422 19.109 6.961 1 93.56 77 ALA A O 1
ATOM 548 N N . GLU A 1 78 ? 20.469 17.906 5.387 1 92 78 GLU A N 1
ATOM 549 C CA . GLU A 1 78 ? 21.234 19.062 4.926 1 92 78 GLU A CA 1
ATOM 550 C C . GLU A 1 78 ? 20.812 19.469 3.514 1 92 78 GLU A C 1
ATOM 552 O O . GLU A 1 78 ? 21.547 20.188 2.824 1 92 78 GLU A O 1
ATOM 557 N N . ALA A 1 79 ? 19.703 18.938 3.146 1 96 79 ALA A N 1
ATOM 558 C CA . ALA A 1 79 ? 19.25 19.25 1.798 1 96 79 ALA A CA 1
ATOM 559 C C . ALA A 1 79 ? 18.875 20.734 1.675 1 96 79 ALA A C 1
ATOM 561 O O . ALA A 1 79 ? 18.406 21.344 2.637 1 96 79 ALA A O 1
ATOM 562 N N . GLU A 1 80 ? 19.125 21.281 0.506 1 96.31 80 GLU A N 1
ATOM 563 C CA . GLU A 1 80 ? 18.844 22.688 0.218 1 96.31 80 GLU A CA 1
ATOM 564 C C . GLU A 1 80 ? 17.922 22.828 -0.992 1 96.31 80 GLU A C 1
ATOM 566 O O . GLU A 1 80 ? 17.781 21.891 -1.785 1 96.31 80 GLU A O 1
ATOM 571 N N . PHE A 1 81 ? 17.266 23.922 -1.066 1 95.38 81 PHE A N 1
ATOM 572 C CA . PHE A 1 81 ? 16.438 24.25 -2.217 1 95.38 81 PHE A CA 1
ATOM 573 C C . PHE A 1 81 ? 16.531 25.719 -2.561 1 95.38 81 PHE A C 1
ATOM 575 O O . PHE A 1 81 ? 16.984 26.531 -1.741 1 95.38 81 PHE A O 1
ATOM 582 N N . ALA A 1 82 ? 16.141 26.078 -3.799 1 94.06 82 ALA A N 1
ATOM 583 C CA . ALA A 1 82 ? 16.141 27.469 -4.242 1 94.06 82 ALA A CA 1
ATOM 584 C C . ALA A 1 82 ? 14.836 28.156 -3.863 1 94.06 82 ALA A C 1
ATOM 586 O O . ALA A 1 82 ? 13.75 27.688 -4.203 1 94.06 82 ALA A O 1
ATOM 587 N N . SER A 1 83 ? 14.945 29.234 -3.096 1 94.25 83 SER A N 1
ATOM 588 C CA . SER A 1 83 ? 13.805 30.078 -2.773 1 94.25 83 SER A CA 1
ATOM 589 C C . SER A 1 83 ? 13.898 31.422 -3.498 1 94.25 83 SER A C 1
ATOM 591 O O . SER A 1 83 ? 14.93 31.75 -4.086 1 94.25 83 SER A O 1
ATOM 593 N N . PRO A 1 84 ? 12.797 32.156 -3.482 1 92.69 84 PRO A N 1
ATOM 594 C CA . PRO A 1 84 ? 12.875 33.5 -4.086 1 92.69 84 PRO A CA 1
ATOM 595 C C . PRO A 1 84 ? 13.922 34.406 -3.422 1 92.69 84 PRO A C 1
ATOM 597 O O . PRO A 1 84 ? 14.367 35.375 -4.016 1 92.69 84 PRO A O 1
ATOM 600 N N . PHE A 1 85 ? 14.352 34.031 -2.225 1 93.38 85 PHE A N 1
ATOM 601 C CA . PHE A 1 85 ? 15.25 34.875 -1.466 1 93.38 85 PHE A CA 1
ATOM 602 C C . PHE A 1 85 ? 16.641 34.25 -1.353 1 93.38 85 PHE A C 1
ATOM 604 O O . PHE A 1 85 ? 17.438 34.625 -0.492 1 93.38 85 PHE A O 1
ATOM 611 N N . GLY A 1 86 ? 16.875 33.219 -2.188 1 91.44 86 GLY A N 1
ATOM 612 C CA . GLY A 1 86 ? 18.156 32.5 -2.174 1 91.44 86 GLY A CA 1
ATOM 613 C C . GLY A 1 86 ? 18.047 31.062 -1.744 1 91.44 86 GLY A C 1
ATOM 614 O O . GLY A 1 86 ? 16.938 30.562 -1.513 1 91.44 86 GLY A O 1
ATOM 615 N N . THR A 1 87 ? 19.188 30.422 -1.617 1 94.06 87 THR A N 1
ATOM 616 C CA . THR A 1 87 ? 19.219 29.016 -1.226 1 94.06 87 THR A CA 1
ATOM 617 C C . THR A 1 87 ? 18.891 28.859 0.26 1 94.06 87 THR A C 1
ATOM 619 O O . THR A 1 87 ? 19.406 29.609 1.09 1 94.06 87 THR A O 1
ATOM 622 N N . ARG A 1 88 ? 18.078 27.953 0.579 1 95.94 88 ARG A N 1
ATOM 623 C CA . ARG A 1 88 ? 17.719 27.656 1.962 1 95.94 88 ARG A CA 1
ATOM 624 C C . ARG A 1 88 ? 17.891 26.172 2.268 1 95.94 88 ARG A C 1
ATOM 626 O O . ARG A 1 88 ? 17.641 25.328 1.405 1 95.94 88 ARG A O 1
ATOM 633 N N . ARG A 1 89 ? 18.25 25.953 3.436 1 96.38 89 ARG A N 1
ATOM 634 C CA . ARG A 1 89 ? 18.281 24.578 3.943 1 96.38 89 ARG A CA 1
ATOM 635 C C . ARG A 1 89 ? 16.891 24.109 4.336 1 96.38 89 ARG A C 1
ATOM 637 O O . ARG A 1 89 ? 16.094 24.875 4.891 1 96.38 89 ARG A O 1
ATOM 644 N N . ILE A 1 90 ? 16.625 22.844 4.062 1 97.19 90 ILE A N 1
ATOM 645 C CA . ILE A 1 90 ? 15.367 22.266 4.523 1 97.19 90 ILE A CA 1
ATOM 646 C C . ILE A 1 90 ? 15.391 22.125 6.043 1 97.19 90 ILE A C 1
ATOM 648 O O . ILE A 1 90 ? 16.203 21.391 6.594 1 97.19 90 ILE A O 1
ATOM 652 N N . THR A 1 91 ? 14.617 22.875 6.676 1 98 91 THR A N 1
ATOM 653 C CA . THR A 1 91 ? 14.367 22.734 8.109 1 98 91 THR A CA 1
ATOM 654 C C . THR A 1 91 ? 12.984 22.156 8.359 1 98 91 THR A C 1
ATOM 656 O O . THR A 1 91 ? 11.992 22.891 8.406 1 98 91 THR A O 1
ATOM 659 N N . TYR A 1 92 ? 12.961 20.891 8.539 1 97.75 92 TYR A N 1
ATOM 660 C CA . TYR A 1 92 ? 11.711 20.125 8.539 1 97.75 92 TYR A CA 1
ATOM 661 C C . TYR A 1 92 ? 10.961 20.312 9.852 1 97.75 92 TYR A C 1
ATOM 663 O O . TYR A 1 92 ? 11.5 20.047 10.93 1 97.75 92 TYR A O 1
ATOM 671 N N . ALA A 1 93 ? 9.711 20.797 9.789 1 98.25 93 ALA A N 1
ATOM 672 C CA . ALA A 1 93 ? 8.891 21.016 10.984 1 98.25 93 ALA A CA 1
ATOM 673 C C . ALA A 1 93 ? 7.461 20.531 10.758 1 98.25 93 ALA A C 1
ATOM 675 O O . ALA A 1 93 ? 6.516 21.109 11.305 1 98.25 93 ALA A O 1
ATOM 676 N N . ASP A 1 94 ? 7.25 19.562 9.891 1 97.56 94 ASP A N 1
ATOM 677 C CA . ASP A 1 94 ? 5.945 18.984 9.602 1 97.56 94 ASP A CA 1
ATOM 678 C C . ASP A 1 94 ? 5.914 17.5 9.992 1 97.56 94 ASP A C 1
ATOM 680 O O . ASP A 1 94 ? 5.383 16.672 9.25 1 97.56 94 ASP A O 1
ATOM 684 N N . HIS A 1 95 ? 6.434 17.156 11.156 1 97.25 95 HIS A N 1
ATOM 685 C CA . HIS A 1 95 ? 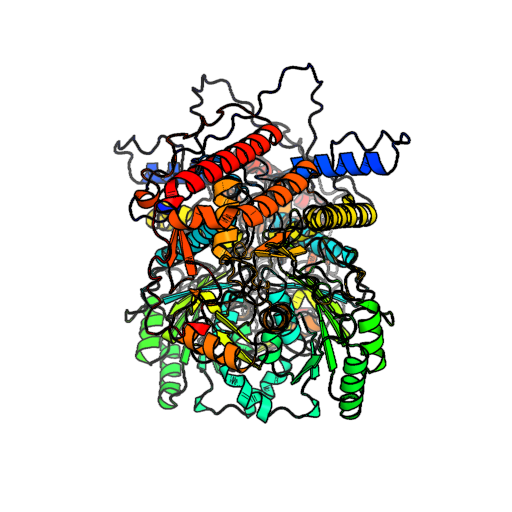6.578 15.797 11.648 1 97.25 95 HIS A CA 1
ATOM 686 C C . HIS A 1 95 ? 5.219 15.164 11.922 1 97.25 95 HIS A C 1
ATOM 688 O O . HIS A 1 95 ? 5.082 13.938 11.891 1 97.25 95 HIS A O 1
ATOM 694 N N . THR A 1 96 ? 4.207 15.953 12.195 1 96.75 96 THR A N 1
ATOM 695 C CA . THR A 1 96 ? 2.863 15.445 12.445 1 96.75 96 THR A CA 1
ATOM 696 C C . THR A 1 96 ? 2.273 14.828 11.18 1 96.75 96 THR A C 1
ATOM 698 O O . THR A 1 96 ? 1.462 13.906 11.258 1 96.75 96 THR A O 1
ATOM 701 N N . ALA A 1 97 ? 2.682 15.352 10.023 1 96.81 97 ALA A N 1
ATOM 702 C CA . ALA A 1 97 ? 2.17 14.852 8.75 1 96.81 97 ALA A CA 1
ATOM 703 C C . ALA A 1 97 ? 2.895 13.578 8.328 1 96.81 97 ALA A C 1
ATOM 705 O O . ALA A 1 97 ? 2.27 12.633 7.84 1 96.81 97 ALA A O 1
ATOM 706 N N . SER A 1 98 ? 4.172 13.555 8.438 1 97.38 98 SER A N 1
ATOM 707 C CA . SER A 1 98 ? 4.969 12.383 8.117 1 97.38 98 SER A CA 1
ATOM 708 C C . SER A 1 98 ? 6.367 12.477 8.719 1 97.38 98 SER A C 1
ATOM 710 O O . SER A 1 98 ? 6.867 13.578 8.961 1 97.38 98 SER A O 1
ATOM 712 N N . GLY A 1 99 ? 6.973 11.312 8.961 1 97.56 99 GLY A N 1
ATOM 713 C CA . GLY A 1 99 ? 8.367 11.273 9.367 1 97.56 99 GLY A CA 1
ATOM 714 C C . GLY A 1 99 ? 9.336 11.391 8.203 1 97.56 99 GLY A C 1
ATOM 715 O O . GLY A 1 99 ? 8.914 11.523 7.051 1 97.56 99 GLY A O 1
ATOM 716 N N . ARG A 1 100 ? 10.609 11.438 8.578 1 97.81 100 ARG A N 1
ATOM 717 C CA . ARG A 1 100 ? 11.688 11.453 7.594 1 97.81 100 ARG A CA 1
ATOM 718 C C . ARG A 1 100 ? 12.297 10.062 7.438 1 97.81 100 ARG A C 1
ATOM 720 O O . ARG A 1 100 ? 12.094 9.188 8.281 1 97.81 100 ARG A O 1
ATOM 727 N N . CYS A 1 101 ? 12.992 9.891 6.348 1 98.38 101 CYS A N 1
ATOM 728 C CA . CYS A 1 101 ? 13.633 8.609 6.086 1 98.38 101 CYS A CA 1
ATOM 729 C C . CYS A 1 101 ? 15 8.531 6.754 1 98.38 101 CYS A C 1
ATOM 731 O O . CYS A 1 101 ? 15.664 9.555 6.938 1 98.38 101 CYS A O 1
ATOM 733 N N . LEU A 1 102 ? 15.422 7.32 7.066 1 98.56 102 LEU A N 1
ATOM 734 C CA . LEU A 1 102 ? 16.703 7.102 7.727 1 98.56 102 LEU A CA 1
ATOM 735 C C . LEU A 1 102 ? 17.625 6.258 6.852 1 98.56 102 LEU A C 1
ATOM 737 O O . LEU A 1 102 ? 17.188 5.305 6.211 1 98.56 102 LEU A O 1
ATOM 741 N N . ARG A 1 103 ? 18.906 6.566 6.867 1 98.06 103 ARG A N 1
ATOM 742 C CA . ARG A 1 103 ? 19.922 5.777 6.18 1 98.06 103 ARG A CA 1
ATOM 743 C C . ARG A 1 103 ? 19.984 4.355 6.73 1 98.06 103 ARG A C 1
ATOM 745 O O . ARG A 1 103 ? 20.109 3.395 5.969 1 98.06 103 ARG A O 1
ATOM 752 N N . PHE A 1 104 ? 19.891 4.215 8.031 1 96.94 104 PHE A N 1
ATOM 753 C CA . PHE A 1 104 ? 19.891 2.912 8.688 1 96.94 104 PHE A CA 1
ATOM 754 C C . PHE A 1 104 ? 18.828 1.998 8.078 1 96.94 104 PHE A C 1
ATOM 756 O O . PHE A 1 104 ? 19.125 0.85 7.734 1 96.94 104 PHE A O 1
ATOM 763 N N . VAL A 1 105 ? 17.656 2.496 7.93 1 98.12 105 VAL A N 1
ATOM 764 C CA . VAL A 1 105 ? 16.531 1.721 7.414 1 98.12 105 VAL A CA 1
ATOM 765 C C . VAL A 1 105 ? 16.781 1.36 5.949 1 98.12 105 VAL A C 1
ATOM 767 O O . VAL A 1 105 ? 16.641 0.2 5.559 1 98.12 105 VAL A O 1
ATOM 770 N N . GLU A 1 106 ? 17.156 2.369 5.105 1 98.06 106 GLU A N 1
ATOM 771 C CA . GLU A 1 106 ? 17.328 2.152 3.672 1 98.06 106 GLU A CA 1
ATOM 772 C C . GLU A 1 106 ? 18.484 1.193 3.396 1 98.06 106 GLU A C 1
ATOM 774 O O . GLU A 1 106 ? 18.422 0.371 2.482 1 98.06 106 GLU A O 1
ATOM 779 N N . GLU A 1 107 ? 19.516 1.256 4.176 1 97.12 107 GLU A N 1
ATOM 780 C CA . GLU A 1 107 ? 20.656 0.36 4.004 1 97.12 107 GLU A CA 1
ATOM 781 C C . GLU A 1 107 ? 20.281 -1.075 4.371 1 97.12 107 GLU A C 1
ATOM 783 O O . GLU A 1 107 ? 20.719 -2.021 3.711 1 97.12 107 GLU A O 1
ATOM 788 N N . PHE A 1 108 ? 19.562 -1.265 5.453 1 97.19 108 PHE A N 1
ATOM 789 C CA . PHE A 1 108 ? 19.109 -2.604 5.816 1 97.19 108 PHE A CA 1
ATOM 790 C C . PHE A 1 108 ? 18.312 -3.23 4.684 1 97.19 108 PHE A C 1
ATOM 792 O O . PHE A 1 108 ? 18.531 -4.391 4.328 1 97.19 108 PHE A O 1
ATOM 799 N N . VAL A 1 109 ? 17.375 -2.471 4.195 1 97.94 109 VAL A N 1
ATOM 800 C CA . VAL A 1 109 ? 16.516 -2.973 3.127 1 97.94 109 VAL A CA 1
ATOM 801 C C . VAL A 1 109 ? 17.359 -3.328 1.905 1 97.94 109 VAL A C 1
ATOM 803 O O . VAL A 1 109 ? 17.203 -4.406 1.328 1 97.94 109 VAL A O 1
ATOM 806 N N . LEU A 1 110 ? 18.25 -2.449 1.51 1 97.38 110 LEU A N 1
ATOM 807 C CA . LEU A 1 110 ? 19.078 -2.611 0.317 1 97.38 110 LEU A CA 1
ATOM 808 C C . LEU A 1 110 ? 19.969 -3.84 0.437 1 97.38 110 LEU A C 1
ATOM 810 O O . LEU A 1 110 ? 20.219 -4.527 -0.556 1 97.38 110 LEU A O 1
ATOM 814 N N . ARG A 1 111 ? 20.328 -4.164 1.646 1 95.69 111 ARG A N 1
ATOM 815 C CA . ARG A 1 111 ? 21.344 -5.191 1.814 1 95.69 111 ARG A CA 1
ATOM 816 C C . ARG A 1 111 ? 20.734 -6.527 2.199 1 95.69 111 ARG A C 1
ATOM 818 O O . ARG A 1 111 ? 21.25 -7.586 1.852 1 95.69 111 ARG A O 1
ATOM 825 N N . ASN A 1 112 ? 19.609 -6.492 2.898 1 95.44 112 ASN A N 1
ATOM 826 C CA . ASN A 1 112 ? 19.141 -7.719 3.525 1 95.44 112 ASN A CA 1
ATOM 827 C C . ASN A 1 112 ? 17.812 -8.172 2.928 1 95.44 112 ASN A C 1
ATOM 829 O O . ASN A 1 112 ? 17.391 -9.32 3.111 1 95.44 112 ASN A O 1
ATOM 833 N N . VAL A 1 113 ? 17.188 -7.289 2.238 1 97.81 113 VAL A N 1
ATOM 834 C CA . VAL A 1 113 ? 15.859 -7.629 1.723 1 97.81 113 VAL A CA 1
ATOM 835 C C . VAL A 1 113 ? 15.914 -7.773 0.204 1 97.81 113 VAL A C 1
ATOM 837 O O . VAL A 1 113 ? 15.641 -8.852 -0.333 1 97.81 113 VAL A O 1
ATOM 840 N N . LEU A 1 114 ? 16.422 -6.746 -0.496 1 98.38 114 LEU A N 1
ATOM 841 C CA . LEU A 1 114 ? 16.266 -6.617 -1.939 1 98.38 114 LEU A CA 1
ATOM 842 C C . LEU A 1 114 ? 17.062 -7.688 -2.676 1 98.38 114 LEU A C 1
ATOM 844 O O . LEU A 1 114 ? 16.594 -8.258 -3.66 1 98.38 114 LEU A O 1
ATOM 848 N N . PRO A 1 115 ? 18.281 -8.086 -2.227 1 97.75 115 PRO A N 1
ATOM 849 C CA . PRO A 1 115 ? 19.062 -9.07 -2.979 1 97.75 115 PRO A CA 1
ATOM 850 C C . PRO A 1 115 ? 18.422 -10.461 -2.977 1 97.75 115 PRO A C 1
ATOM 852 O O . PRO A 1 115 ? 18.641 -11.25 -3.895 1 97.75 115 PRO A O 1
ATOM 855 N N . PHE A 1 116 ? 17.594 -10.703 -2.029 1 97.44 116 PHE A N 1
ATOM 856 C CA . PHE A 1 116 ? 17.016 -12.031 -1.857 1 97.44 116 PHE A CA 1
ATOM 857 C C . PHE A 1 116 ? 15.5 -11.984 -2.029 1 97.44 116 PHE A C 1
ATOM 859 O O . PHE A 1 116 ? 14.789 -12.867 -1.546 1 97.44 116 PHE A O 1
ATOM 866 N N . TYR A 1 117 ? 15.117 -11.016 -2.678 1 97.12 117 TYR A N 1
ATOM 867 C CA . TYR A 1 117 ? 13.68 -10.789 -2.785 1 97.12 117 TYR A CA 1
ATOM 868 C C . TYR A 1 117 ? 13.031 -11.82 -3.701 1 97.12 117 TYR A C 1
ATOM 870 O O . TYR A 1 117 ? 13.508 -12.055 -4.816 1 97.12 117 TYR A O 1
ATOM 878 N N . GLY A 1 118 ? 12.023 -12.414 -3.285 1 95.56 118 GLY A N 1
ATOM 879 C CA . GLY A 1 118 ? 11.047 -13.234 -3.977 1 95.56 118 GLY A CA 1
ATOM 880 C C . GLY A 1 118 ? 9.672 -13.188 -3.342 1 95.56 118 GLY A C 1
ATOM 881 O O . GLY A 1 118 ? 9.547 -12.969 -2.135 1 95.56 118 GLY A O 1
ATOM 882 N N . ASN A 1 119 ? 8.711 -13.344 -4.129 1 92 119 ASN A N 1
ATOM 883 C CA . ASN A 1 119 ? 7.355 -13.266 -3.598 1 92 119 ASN A CA 1
ATOM 884 C C . ASN A 1 119 ? 7.117 -14.32 -2.521 1 92 119 ASN A C 1
ATOM 886 O O . ASN A 1 119 ? 7.738 -15.383 -2.537 1 92 119 ASN A O 1
ATOM 890 N N . THR A 1 120 ? 6.25 -14 -1.672 1 90.56 120 THR A N 1
ATOM 891 C CA . THR A 1 120 ? 5.895 -14.914 -0.594 1 90.56 120 THR A CA 1
ATOM 892 C C . THR A 1 120 ? 4.988 -16.031 -1.107 1 90.56 120 THR A C 1
ATOM 894 O O . THR A 1 120 ? 4.91 -16.266 -2.314 1 90.56 120 THR A O 1
ATOM 897 N N . HIS A 1 121 ? 4.465 -16.859 -0.256 1 80.25 121 HIS A N 1
ATOM 898 C CA . HIS A 1 121 ? 3.537 -17.953 -0.523 1 80.25 121 HIS A CA 1
ATOM 899 C C . HIS A 1 121 ? 4.277 -19.203 -0.996 1 80.25 121 HIS A C 1
ATOM 901 O O . HIS A 1 121 ? 3.711 -20.031 -1.717 1 80.25 121 HIS A O 1
ATOM 907 N N . THR A 1 122 ? 5.555 -19.188 -0.894 1 84.62 122 THR A N 1
ATOM 908 C CA . THR A 1 122 ? 6.352 -20.391 -1.107 1 84.62 122 THR A CA 1
ATOM 909 C C . THR A 1 122 ? 7.543 -20.422 -0.152 1 84.62 122 THR A C 1
ATOM 911 O O . THR A 1 122 ? 8.055 -19.375 0.253 1 84.62 122 THR A O 1
ATOM 914 N N . THR A 1 123 ? 7.848 -21.562 0.258 1 86.06 123 THR A N 1
ATOM 915 C CA . THR A 1 123 ? 9.031 -21.734 1.097 1 86.06 123 THR A CA 1
ATOM 916 C C . THR A 1 123 ? 9.961 -22.797 0.517 1 86.06 123 THR A C 1
ATOM 918 O O . THR A 1 123 ? 10.883 -23.25 1.194 1 86.06 123 THR A O 1
ATOM 921 N N . ASP A 1 124 ? 9.656 -23.125 -0.693 1 93.62 124 ASP A N 1
ATOM 922 C CA . ASP A 1 124 ? 10.422 -24.203 -1.311 1 93.62 124 ASP A CA 1
ATOM 923 C C . ASP A 1 124 ? 11.711 -23.672 -1.938 1 93.62 124 ASP A C 1
ATOM 925 O O . ASP A 1 124 ? 12.688 -24.422 -2.074 1 93.62 124 ASP A O 1
ATOM 929 N N . SER A 1 125 ? 11.703 -22.469 -2.367 1 96.06 125 SER A N 1
ATOM 930 C CA . SER A 1 125 ? 12.898 -21.781 -2.836 1 96.06 125 SER A CA 1
ATOM 931 C C . SER A 1 125 ? 13.461 -20.859 -1.755 1 96.06 125 SER A C 1
ATOM 933 O O . SER A 1 125 ? 12.758 -20.5 -0.806 1 96.06 125 SER A O 1
ATOM 935 N N . TYR A 1 126 ? 14.703 -20.516 -1.907 1 96.94 126 TYR A N 1
ATOM 936 C CA . TYR A 1 126 ? 15.352 -19.719 -0.876 1 96.94 126 TYR A CA 1
ATOM 937 C C . TYR A 1 126 ? 14.742 -18.328 -0.807 1 96.94 126 TYR A C 1
ATOM 939 O O . TYR A 1 126 ? 14.484 -17.797 0.281 1 96.94 126 TYR A O 1
ATOM 947 N N . VAL A 1 127 ? 14.602 -17.688 -1.935 1 96.94 127 VAL A N 1
ATOM 948 C CA . VAL A 1 127 ? 14.125 -16.297 -1.925 1 96.94 127 VAL A CA 1
ATOM 949 C C . VAL A 1 127 ? 12.719 -16.25 -1.332 1 96.94 127 VAL A C 1
ATOM 951 O O . VAL A 1 127 ? 12.391 -15.328 -0.587 1 96.94 127 VAL A O 1
ATOM 954 N N . GLY A 1 128 ? 11.852 -17.25 -1.738 1 96.12 128 GLY A N 1
ATOM 955 C CA . GLY A 1 128 ? 10.531 -17.312 -1.132 1 96.12 128 GLY A CA 1
ATOM 956 C C . GLY A 1 128 ? 10.57 -17.5 0.373 1 96.12 128 GLY A C 1
ATOM 957 O O . GLY A 1 128 ? 9.844 -16.844 1.11 1 96.12 128 GLY A O 1
ATOM 958 N N . MET A 1 129 ? 11.383 -18.359 0.772 1 95.75 129 MET A N 1
ATOM 959 C CA . MET A 1 129 ? 11.523 -18.656 2.195 1 95.75 129 MET A CA 1
ATOM 960 C C . MET A 1 129 ? 12.047 -17.438 2.949 1 95.75 129 MET A C 1
ATOM 962 O O . MET A 1 129 ? 11.5 -17.062 3.986 1 95.75 129 MET A O 1
ATOM 966 N N . HIS A 1 130 ? 13.117 -16.875 2.43 1 95.69 130 HIS A N 1
ATOM 967 C CA . HIS A 1 130 ? 13.758 -15.719 3.059 1 95.69 130 HIS A CA 1
ATOM 968 C C . HIS A 1 130 ? 12.781 -14.555 3.197 1 95.69 130 HIS A C 1
ATOM 970 O O . HIS A 1 130 ? 12.656 -13.969 4.277 1 95.69 130 HIS A O 1
ATOM 976 N N . THR A 1 131 ? 12.172 -14.211 2.15 1 96.88 131 THR A N 1
ATOM 977 C CA . THR A 1 131 ? 11.234 -13.094 2.115 1 96.88 131 THR A CA 1
ATOM 978 C C . THR A 1 131 ? 10.039 -13.367 3.027 1 96.88 131 THR A C 1
ATOM 980 O O . THR A 1 131 ? 9.57 -12.469 3.729 1 96.88 131 THR A O 1
ATOM 983 N N . SER A 1 132 ? 9.523 -14.586 3.01 1 95.88 132 SER A N 1
ATOM 984 C CA . SER A 1 132 ? 8.414 -14.945 3.883 1 95.88 132 SER A CA 1
ATOM 985 C C . SER A 1 132 ? 8.797 -14.805 5.352 1 95.88 132 SER A C 1
ATOM 987 O O . SER A 1 132 ? 8.016 -14.297 6.156 1 95.88 132 SER A O 1
ATOM 989 N N . LYS A 1 133 ? 9.93 -15.289 5.684 1 95.31 133 LYS A N 1
ATOM 990 C CA . LYS A 1 133 ? 10.398 -15.195 7.062 1 95.31 133 LYS A CA 1
ATOM 991 C C . LYS A 1 133 ? 10.562 -13.742 7.488 1 95.31 133 LYS A C 1
ATOM 993 O O . LYS A 1 133 ? 10.164 -13.367 8.594 1 95.31 133 LYS A O 1
ATOM 998 N N . LEU A 1 134 ? 11.148 -12.969 6.637 1 95.69 134 LEU A N 1
ATOM 999 C CA . LEU A 1 134 ? 11.336 -11.547 6.934 1 95.69 134 LEU A CA 1
ATOM 1000 C C . LEU A 1 134 ? 10 -10.859 7.176 1 95.69 134 LEU A C 1
ATOM 1002 O O . LEU A 1 134 ? 9.859 -10.086 8.125 1 95.69 134 LEU A O 1
ATOM 1006 N N . ALA A 1 135 ? 9.039 -11.062 6.32 1 96.31 135 ALA A N 1
ATOM 1007 C CA . ALA A 1 135 ? 7.711 -10.484 6.469 1 96.31 135 ALA A CA 1
ATOM 1008 C C . ALA A 1 135 ? 7.051 -10.945 7.766 1 96.31 135 ALA A C 1
ATOM 1010 O O . ALA A 1 135 ? 6.406 -10.148 8.453 1 96.31 135 ALA A O 1
ATOM 1011 N N . GLY A 1 136 ? 7.191 -12.227 8.039 1 96.06 136 GLY A N 1
ATOM 1012 C CA . GLY A 1 136 ? 6.648 -12.758 9.273 1 96.06 136 GLY A CA 1
ATOM 1013 C C . GLY A 1 136 ? 7.293 -12.164 10.516 1 96.06 136 GLY A C 1
ATOM 1014 O O . GLY A 1 136 ? 6.602 -11.836 11.477 1 96.06 136 GLY A O 1
ATOM 1015 N N . ASP A 1 137 ? 8.625 -12.055 10.5 1 96.56 137 ASP A N 1
ATOM 1016 C CA . ASP A 1 137 ? 9.359 -11.461 11.617 1 96.56 137 ASP A CA 1
ATOM 1017 C C . ASP A 1 137 ? 8.953 -10 11.812 1 96.56 137 ASP A C 1
ATOM 1019 O O . ASP A 1 137 ? 8.844 -9.531 12.953 1 96.56 137 ASP A O 1
ATOM 1023 N N . ALA A 1 138 ? 8.805 -9.328 10.711 1 98 138 ALA A N 1
ATOM 1024 C CA . ALA A 1 138 ? 8.359 -7.938 10.781 1 98 138 ALA A CA 1
ATOM 1025 C C . ALA A 1 138 ? 7 -7.832 11.469 1 98 138 ALA A C 1
ATOM 1027 O O . ALA A 1 138 ? 6.801 -6.984 12.336 1 98 138 ALA A O 1
ATOM 1028 N N . ALA A 1 139 ? 6.082 -8.664 11.07 1 97.75 139 ALA A N 1
ATOM 1029 C CA . ALA A 1 139 ? 4.746 -8.664 11.664 1 97.75 139 ALA A CA 1
ATOM 1030 C C . ALA A 1 139 ? 4.805 -8.969 13.156 1 97.75 139 ALA A C 1
ATOM 1032 O O . ALA A 1 139 ? 4.156 -8.297 13.961 1 97.75 139 ALA A O 1
ATOM 1033 N N . ARG A 1 140 ? 5.551 -9.977 13.531 1 97.25 140 ARG A N 1
ATOM 1034 C CA . ARG A 1 140 ? 5.668 -10.359 14.938 1 97.25 140 ARG A CA 1
ATOM 1035 C C . ARG A 1 140 ? 6.281 -9.227 15.758 1 97.25 140 ARG A C 1
ATOM 1037 O O . ARG A 1 140 ? 5.867 -8.984 16.891 1 97.25 140 ARG A O 1
ATOM 1044 N N . TYR A 1 141 ? 7.234 -8.594 15.172 1 98 141 TYR A N 1
ATOM 1045 C CA . TYR A 1 141 ? 7.898 -7.5 15.875 1 98 141 TYR A CA 1
ATOM 1046 C C . TYR A 1 141 ? 6.934 -6.348 16.125 1 98 141 TYR A C 1
ATOM 1048 O O . TYR A 1 141 ? 6.898 -5.789 17.219 1 98 141 TYR A O 1
ATOM 1056 N N . VAL A 1 142 ? 6.188 -5.953 15.133 1 98.38 142 VAL A N 1
ATOM 1057 C CA . VAL A 1 142 ? 5.227 -4.863 15.258 1 98.38 142 VAL A CA 1
ATOM 1058 C C . VAL A 1 142 ? 4.164 -5.227 16.297 1 98.38 142 VAL A C 1
ATOM 1060 O O . VAL A 1 142 ? 3.805 -4.406 17.141 1 98.38 142 VAL A O 1
ATOM 1063 N N . LYS A 1 143 ? 3.689 -6.434 16.281 1 97.69 143 LYS A N 1
ATOM 1064 C CA . LYS A 1 143 ? 2.705 -6.902 17.25 1 97.69 143 LYS A CA 1
ATOM 1065 C C . LYS A 1 143 ? 3.225 -6.75 18.672 1 97.69 143 LYS A C 1
ATOM 1067 O O . LYS A 1 143 ? 2.535 -6.203 19.531 1 97.69 143 LYS A O 1
ATOM 1072 N N . ARG A 1 144 ? 4.355 -7.211 18.844 1 97 144 ARG A N 1
ATOM 1073 C CA . ARG A 1 144 ? 4.953 -7.145 20.172 1 97 144 ARG A CA 1
ATOM 1074 C C . ARG A 1 144 ? 5.137 -5.699 20.625 1 97 144 ARG A C 1
ATOM 1076 O O . ARG A 1 144 ? 4.852 -5.355 21.766 1 97 144 ARG A O 1
ATOM 1083 N N . SER A 1 145 ? 5.582 -4.887 19.719 1 97.81 145 SER A N 1
ATOM 1084 C CA . SER A 1 145 ? 5.859 -3.486 20.016 1 97.81 145 SER A CA 1
ATOM 1085 C C . SER A 1 145 ? 4.59 -2.752 20.438 1 97.81 145 SER A C 1
ATOM 1087 O O . SER A 1 145 ? 4.656 -1.731 21.125 1 97.81 145 SER A O 1
ATOM 1089 N N . LEU A 1 146 ? 3.434 -3.283 20.031 1 98.38 146 LEU A N 1
ATOM 1090 C CA . LEU A 1 146 ? 2.172 -2.6 20.297 1 98.38 146 LEU A CA 1
ATOM 1091 C C . LEU A 1 146 ? 1.424 -3.264 21.453 1 98.38 146 LEU A C 1
ATOM 1093 O O . LEU A 1 146 ? 0.288 -2.891 21.75 1 98.38 146 LEU A O 1
ATOM 1097 N N . GLY A 1 147 ? 1.974 -4.27 22.078 1 97.75 147 GLY A N 1
ATOM 1098 C CA . GLY A 1 147 ? 1.389 -4.902 23.25 1 97.75 147 GLY A CA 1
ATOM 1099 C C . GLY A 1 147 ? 0.304 -5.906 22.906 1 97.75 147 GLY A C 1
ATOM 1100 O O . GLY A 1 147 ? -0.641 -6.098 23.672 1 97.75 147 GLY A O 1
ATOM 1101 N N . ALA A 1 148 ? 0.452 -6.547 21.781 1 97.62 148 ALA A N 1
ATOM 1102 C CA . ALA A 1 148 ? -0.527 -7.535 21.328 1 97.62 148 ALA A CA 1
ATOM 1103 C C . ALA A 1 148 ? -0.518 -8.766 22.234 1 97.62 148 ALA A C 1
ATOM 1105 O O . ALA A 1 148 ? 0.545 -9.219 22.672 1 97.62 148 ALA A O 1
ATOM 1106 N N . GLY A 1 149 ? -1.709 -9.266 22.547 1 95.69 149 GLY A N 1
ATOM 1107 C CA . GLY A 1 149 ? -1.853 -10.555 23.188 1 95.69 149 GLY A CA 1
ATOM 1108 C C . GLY A 1 149 ? -1.994 -11.703 22.203 1 95.69 149 GLY A C 1
ATOM 1109 O O . GLY A 1 149 ? -1.986 -11.492 20.984 1 95.69 149 GLY A O 1
ATOM 1110 N N . PRO A 1 150 ? -2.117 -12.898 22.688 1 93.62 150 PRO A N 1
ATOM 1111 C CA . PRO A 1 150 ? -2.139 -14.094 21.828 1 93.62 150 PRO A CA 1
ATOM 1112 C C . PRO A 1 150 ? -3.369 -14.148 20.922 1 93.62 150 PRO A C 1
ATOM 1114 O O . PRO A 1 150 ? -3.355 -14.836 19.906 1 93.62 150 PRO A O 1
ATOM 1117 N N . ARG A 1 151 ? -4.41 -13.461 21.281 1 94.69 151 ARG A N 1
ATOM 1118 C CA . ARG A 1 151 ? -5.641 -13.531 20.5 1 94.69 151 ARG A CA 1
ATOM 1119 C C . ARG A 1 151 ? -5.809 -12.289 19.625 1 94.69 151 ARG A C 1
ATOM 1121 O O . ARG A 1 151 ? -6.836 -12.117 18.969 1 94.69 151 ARG A O 1
ATOM 1128 N N . ASP A 1 152 ? -4.84 -11.461 19.672 1 98 152 ASP A N 1
ATOM 1129 C CA . ASP A 1 152 ? -4.906 -10.258 18.859 1 98 152 ASP A CA 1
ATOM 1130 C C . ASP A 1 152 ? -4.391 -10.523 17.438 1 98 152 ASP A C 1
ATOM 1132 O O . ASP A 1 152 ? -3.545 -11.398 17.234 1 98 152 ASP A O 1
ATOM 1136 N N . MET A 1 153 ? -4.941 -9.82 16.453 1 98 153 MET A N 1
ATOM 1137 C CA . MET A 1 153 ? -4.523 -9.969 15.055 1 98 153 MET A CA 1
ATOM 1138 C C . MET A 1 153 ? -4.004 -8.648 14.5 1 98 153 MET A C 1
ATOM 1140 O O . MET A 1 153 ? -4.504 -7.582 14.844 1 98 153 MET A O 1
ATOM 1144 N N . LEU A 1 154 ? -3.041 -8.766 13.68 1 98.69 154 LEU A N 1
ATOM 1145 C CA . LEU A 1 154 ? -2.414 -7.617 13.039 1 98.69 154 LEU A CA 1
ATOM 1146 C C . LEU A 1 154 ? -2.682 -7.625 11.539 1 98.69 154 LEU A C 1
ATOM 1148 O O . LEU A 1 154 ? -2.449 -8.633 10.867 1 98.69 154 LEU A O 1
ATOM 1152 N N . LEU A 1 155 ? -3.186 -6.52 11.023 1 98.62 155 LEU A N 1
ATOM 1153 C CA . LEU A 1 155 ? -3.385 -6.34 9.594 1 98.62 155 LEU A CA 1
ATOM 1154 C C . LEU A 1 155 ? -2.617 -5.121 9.086 1 98.62 155 LEU A C 1
ATOM 1156 O O . LEU A 1 155 ? -2.723 -4.035 9.656 1 98.62 155 LEU A O 1
ATOM 1160 N N . PHE A 1 156 ? -1.793 -5.332 8.094 1 98.44 156 PHE A N 1
ATOM 1161 C CA . PHE A 1 156 ? -1.191 -4.219 7.363 1 98.44 156 PHE A CA 1
ATOM 1162 C C . PHE A 1 156 ? -2.127 -3.723 6.266 1 98.44 156 PHE A C 1
ATOM 1164 O 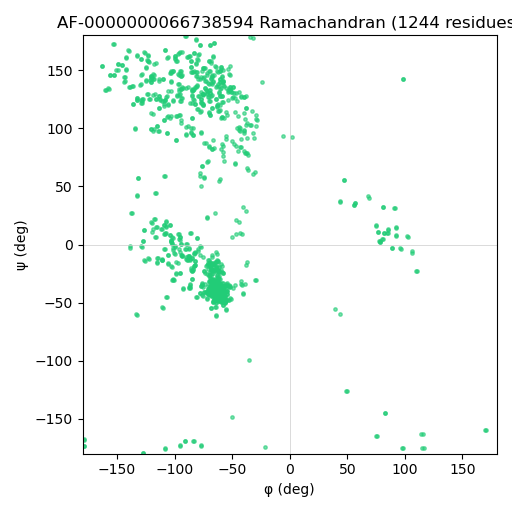O . PHE A 1 156 ? -2.689 -4.52 5.512 1 98.44 156 PHE A O 1
ATOM 1171 N N . CYS A 1 157 ? -2.316 -2.361 6.188 1 97.69 157 CYS A N 1
ATOM 1172 C CA . CYS A 1 157 ? -3.389 -1.816 5.363 1 97.69 157 CYS A CA 1
ATOM 1173 C C . CYS A 1 157 ? -2.9 -0.622 4.555 1 97.69 157 CYS A C 1
ATOM 1175 O O . CYS A 1 157 ? -2.525 0.406 5.121 1 97.69 157 CYS A O 1
ATOM 1177 N N . GLY A 1 158 ? -2.988 -0.708 3.312 1 96.94 158 GLY A N 1
ATOM 1178 C CA . GLY A 1 158 ? -2.736 0.455 2.477 1 96.94 158 GLY A CA 1
ATOM 1179 C C . GLY A 1 158 ? -1.443 1.168 2.82 1 96.94 158 GLY A C 1
ATOM 1180 O O . GLY A 1 158 ? -0.383 0.543 2.889 1 96.94 158 GLY A O 1
ATOM 1181 N N . THR A 1 159 ? -1.626 2.525 3.076 1 97.44 159 THR A N 1
ATOM 1182 C CA . THR A 1 159 ? -0.432 3.34 3.271 1 97.44 159 THR A CA 1
ATOM 1183 C C . THR A 1 159 ? -0.522 4.125 4.578 1 97.44 159 THR A C 1
ATOM 1185 O O . THR A 1 159 ? 0.35 4.945 4.879 1 97.44 159 THR A O 1
ATOM 1188 N N . GLY A 1 160 ? -1.583 3.9 5.312 1 97.5 160 GLY A N 1
ATOM 1189 C CA . GLY A 1 160 ? -1.711 4.652 6.551 1 97.5 160 GLY A CA 1
ATOM 1190 C C . GLY A 1 160 ? -2.955 4.297 7.34 1 97.5 160 GLY A C 1
ATOM 1191 O O . GLY A 1 160 ? -3.615 3.295 7.051 1 97.5 160 GLY A O 1
ATOM 1192 N N . CYS A 1 161 ? -3.209 5.129 8.305 1 97.38 161 CYS A N 1
ATOM 1193 C CA . CYS A 1 161 ? -4.281 4.906 9.266 1 97.38 161 CYS A CA 1
ATOM 1194 C C . CYS A 1 161 ? -5.641 4.918 8.586 1 97.38 161 CYS A C 1
ATOM 1196 O O . CYS A 1 161 ? -6.547 4.18 8.977 1 97.38 161 CYS A O 1
ATOM 1198 N N . THR A 1 162 ? -5.844 5.723 7.562 1 97.94 162 THR A N 1
ATOM 1199 C CA . THR A 1 162 ? -7.109 5.793 6.836 1 97.94 162 THR A CA 1
ATOM 1200 C C . THR A 1 162 ? -7.512 4.41 6.324 1 97.94 162 THR A C 1
ATOM 1202 O O . THR A 1 162 ? -8.656 3.988 6.504 1 97.94 162 THR A O 1
ATOM 1205 N N . ALA A 1 163 ? -6.578 3.744 5.723 1 98.06 163 ALA A N 1
ATOM 1206 C CA . ALA A 1 163 ? -6.848 2.404 5.211 1 98.06 163 ALA A CA 1
ATOM 1207 C C . ALA A 1 163 ? -7.105 1.421 6.348 1 98.06 163 ALA A C 1
ATOM 1209 O O . ALA A 1 163 ? -7.91 0.496 6.207 1 98.06 163 ALA A O 1
ATOM 1210 N N . ALA A 1 164 ? -6.453 1.599 7.441 1 98.62 164 ALA A N 1
ATOM 1211 C CA . ALA A 1 164 ? -6.629 0.718 8.594 1 98.62 164 ALA A CA 1
ATOM 1212 C C . ALA A 1 164 ? -8.047 0.819 9.148 1 98.62 164 ALA A C 1
ATOM 1214 O O . ALA A 1 164 ? -8.664 -0.196 9.477 1 98.62 164 ALA A O 1
ATOM 1215 N N . ILE A 1 165 ? -8.562 2.016 9.258 1 98.69 165 ILE A N 1
ATOM 1216 C CA . ILE A 1 165 ? -9.914 2.217 9.773 1 98.69 165 ILE A CA 1
ATOM 1217 C C . ILE A 1 165 ? -10.93 1.625 8.797 1 98.69 165 ILE A C 1
ATOM 1219 O O . ILE A 1 165 ? -11.898 0.977 9.219 1 98.69 165 ILE A O 1
ATOM 1223 N N . LYS A 1 166 ? -10.703 1.858 7.52 1 97.94 166 LYS A N 1
ATOM 1224 C CA . LYS A 1 166 ? -11.562 1.241 6.512 1 97.94 166 LYS A CA 1
ATOM 1225 C C . LYS A 1 166 ? -11.57 -0.278 6.648 1 97.94 166 LYS A C 1
ATOM 1227 O O . LYS A 1 166 ? -12.617 -0.912 6.551 1 97.94 166 LYS A O 1
ATOM 1232 N N . ARG A 1 167 ? -10.414 -0.86 6.828 1 98.25 167 ARG A N 1
ATOM 1233 C CA . ARG A 1 167 ? -10.305 -2.307 6.98 1 98.25 167 ARG A CA 1
ATOM 1234 C C . ARG A 1 167 ? -11.078 -2.787 8.203 1 98.25 167 ARG A C 1
ATOM 1236 O O . ARG A 1 167 ? -11.703 -3.848 8.172 1 98.25 167 ARG A O 1
ATOM 1243 N N . LEU A 1 168 ? -10.992 -2.045 9.289 1 98.69 168 LEU A N 1
ATOM 1244 C CA . LEU A 1 168 ? -11.773 -2.395 10.469 1 98.69 168 LEU A CA 1
ATOM 1245 C C . LEU A 1 168 ? -13.258 -2.469 10.125 1 98.69 168 LEU A C 1
ATOM 1247 O O . LEU A 1 168 ? -13.953 -3.393 10.562 1 98.69 168 LEU A O 1
ATOM 1251 N N . GLN A 1 169 ? -13.75 -1.514 9.383 1 98.06 169 GLN A N 1
ATOM 1252 C CA . GLN A 1 169 ? -15.148 -1.503 8.977 1 98.06 169 GLN A CA 1
ATOM 1253 C C . GLN A 1 169 ? -15.484 -2.719 8.117 1 98.06 169 GLN A C 1
ATOM 1255 O O . GLN A 1 169 ? -16.547 -3.318 8.266 1 98.06 169 GLN A O 1
ATOM 1260 N N . GLU A 1 170 ? -14.602 -3.078 7.25 1 97.62 170 GLU A N 1
ATOM 1261 C CA . GLU A 1 170 ? -14.82 -4.227 6.371 1 97.62 170 GLU A CA 1
ATOM 1262 C C . GLU A 1 170 ? -14.914 -5.52 7.172 1 97.62 170 GLU A C 1
ATOM 1264 O O . GLU A 1 170 ? -15.805 -6.34 6.93 1 97.62 170 GLU A O 1
ATOM 1269 N N . VAL A 1 171 ? -14.023 -5.695 8.117 1 98.25 171 VAL A N 1
ATOM 1270 C CA . VAL A 1 171 ? -13.922 -6.984 8.789 1 98.25 171 VAL A CA 1
ATOM 1271 C C . VAL A 1 171 ? -14.969 -7.074 9.898 1 98.25 171 VAL A C 1
ATOM 1273 O O . VAL A 1 171 ? -15.266 -8.164 10.383 1 98.25 171 VAL A O 1
ATOM 1276 N N . THR A 1 172 ? -15.516 -5.93 10.32 1 97.81 172 THR A N 1
ATOM 1277 C CA . THR A 1 172 ? -16.578 -5.941 11.32 1 97.81 172 THR A CA 1
ATOM 1278 C C . THR A 1 172 ? -17.953 -5.934 10.656 1 97.81 172 THR A C 1
ATOM 1280 O O . THR A 1 172 ? -18.969 -6.016 11.336 1 97.81 172 THR A O 1
ATOM 1283 N N . GLY A 1 173 ? -18 -5.73 9.398 1 96 173 GLY A N 1
ATOM 1284 C CA . GLY A 1 173 ? -19.25 -5.82 8.656 1 96 173 GLY A CA 1
ATOM 1285 C C . GLY A 1 173 ? -19.984 -4.492 8.562 1 96 173 GLY A C 1
ATOM 1286 O O . GLY A 1 173 ? -21.219 -4.457 8.484 1 96 173 GLY A O 1
ATOM 1287 N N . MET A 1 174 ? -19.25 -3.387 8.539 1 96.5 174 MET A N 1
ATOM 1288 C CA . MET A 1 174 ? -19.891 -2.072 8.539 1 96.5 174 MET A CA 1
ATOM 1289 C C . MET A 1 174 ? -19.703 -1.375 7.195 1 96.5 174 MET A C 1
ATOM 1291 O O . MET A 1 174 ? -20.359 -0.382 6.906 1 96.5 174 MET A O 1
ATOM 1295 N N . ALA A 1 175 ? -18.797 -1.904 6.355 1 94.88 175 ALA A N 1
ATOM 1296 C CA . ALA A 1 175 ? -18.453 -1.25 5.09 1 94.88 175 ALA A CA 1
ATOM 1297 C C . ALA A 1 175 ? -19.5 -1.564 4.02 1 94.88 175 ALA A C 1
ATOM 1299 O O . ALA A 1 175 ? -20.031 -2.68 3.965 1 94.88 175 ALA A O 1
ATOM 1300 N N . VAL A 1 176 ? -19.75 -0.582 3.164 1 92.69 176 VAL A N 1
ATOM 1301 C CA . VAL A 1 176 ? -20.672 -0.728 2.045 1 92.69 176 VAL A CA 1
ATOM 1302 C C . VAL A 1 176 ? -20.328 0.286 0.956 1 92.69 176 VAL A C 1
ATOM 1304 O O . VAL A 1 176 ? -19.797 1.362 1.245 1 92.69 176 VAL A O 1
ATOM 1307 N N . ALA A 1 177 ? -20.531 -0.104 -0.275 1 93 177 ALA A N 1
ATOM 1308 C CA . ALA A 1 177 ? -20.375 0.884 -1.339 1 93 177 ALA A CA 1
ATOM 1309 C C . ALA A 1 177 ? -21.359 2.041 -1.164 1 93 177 ALA A C 1
ATOM 1311 O O . ALA A 1 177 ? -22.516 1.83 -0.81 1 93 177 ALA A O 1
ATOM 1312 N N . PRO A 1 178 ? -20.859 3.242 -1.438 1 95.44 178 PRO A N 1
ATOM 1313 C CA . PRO A 1 178 ? -21.703 4.414 -1.184 1 95.44 178 PRO A CA 1
ATOM 1314 C C . PRO A 1 178 ? -23.047 4.348 -1.909 1 95.44 178 PRO A C 1
ATOM 1316 O O . PRO A 1 178 ? -24.078 4.75 -1.354 1 95.44 178 PRO A O 1
ATOM 1319 N N . THR A 1 179 ? -23.109 3.814 -3.096 1 94.06 179 THR A N 1
ATOM 1320 C CA . THR A 1 179 ? -24.328 3.787 -3.895 1 94.06 179 THR A CA 1
ATOM 1321 C C . THR A 1 179 ? -25.344 2.818 -3.295 1 94.06 179 THR A C 1
ATOM 1323 O O . THR A 1 179 ? -26.531 2.881 -3.615 1 94.06 179 THR A O 1
ATOM 1326 N N . LEU A 1 180 ? -24.906 1.953 -2.43 1 93.38 180 LEU A N 1
ATOM 1327 C CA . LEU A 1 180 ? -25.766 0.916 -1.879 1 93.38 180 LEU A CA 1
ATOM 1328 C C . LEU A 1 180 ? -26.156 1.241 -0.44 1 93.38 180 LEU A C 1
ATOM 1330 O O . LEU A 1 180 ? -27.031 0.58 0.137 1 93.38 180 LEU A O 1
ATOM 1334 N N . ARG A 1 181 ? -25.578 2.221 0.156 1 94.31 181 ARG A N 1
ATOM 1335 C CA . ARG A 1 181 ? -25.672 2.482 1.589 1 94.31 181 ARG A CA 1
ATOM 1336 C C . ARG A 1 181 ? -27.125 2.639 2.025 1 94.31 181 ARG A C 1
ATOM 1338 O O . ARG A 1 181 ? -27.562 2.008 2.992 1 94.31 181 ARG A O 1
ATOM 1345 N N . ALA A 1 182 ? -27.891 3.477 1.319 1 93.06 182 ALA A N 1
ATOM 1346 C CA . ALA A 1 182 ? -29.266 3.742 1.705 1 93.06 182 ALA A CA 1
ATOM 1347 C C . ALA A 1 182 ? -30.094 2.465 1.67 1 93.06 182 ALA A C 1
ATOM 1349 O O . ALA A 1 182 ? -30.891 2.205 2.582 1 93.06 182 ALA A O 1
ATOM 1350 N N . ALA A 1 183 ? -29.922 1.691 0.649 1 89.56 183 ALA A N 1
ATOM 1351 C CA . ALA A 1 183 ? -30.688 0.456 0.485 1 89.56 183 ALA A CA 1
ATOM 1352 C C . ALA A 1 183 ? -30.328 -0.559 1.565 1 89.56 183 ALA A C 1
ATOM 1354 O O . ALA A 1 183 ? -31.188 -1.256 2.088 1 89.56 183 ALA A O 1
ATOM 1355 N N . VAL A 1 184 ? -29.094 -0.619 1.89 1 92.56 184 VAL A N 1
ATOM 1356 C CA . VAL A 1 184 ? -28.641 -1.589 2.885 1 92.56 184 VAL A CA 1
ATOM 1357 C C . VAL A 1 184 ? -29.141 -1.174 4.27 1 92.56 184 VAL A C 1
ATOM 1359 O O . VAL A 1 184 ? -29.578 -2.016 5.059 1 92.56 184 VAL A O 1
ATOM 1362 N N . LEU A 1 185 ? -29.078 0.085 4.57 1 93.88 185 LEU A N 1
ATOM 1363 C CA . LEU A 1 185 ? -29.562 0.582 5.855 1 93.88 185 LEU A CA 1
ATOM 1364 C C . LEU A 1 185 ? -31.047 0.29 6.039 1 93.88 185 LEU A C 1
ATOM 1366 O O . LEU A 1 185 ? -31.484 -0.029 7.145 1 93.88 185 LEU A O 1
ATOM 1370 N N . ALA A 1 186 ? -31.734 0.387 4.973 1 90.81 186 ALA A N 1
ATOM 1371 C CA . ALA A 1 186 ? -33.188 0.134 5.023 1 90.81 186 ALA A CA 1
ATOM 1372 C C . ALA A 1 186 ? -33.469 -1.344 5.273 1 90.81 186 ALA A C 1
ATOM 1374 O O . ALA A 1 186 ? -34.469 -1.69 5.883 1 90.81 186 ALA A O 1
ATOM 1375 N N . ALA A 1 187 ? -32.531 -2.16 4.887 1 86.69 187 ALA A N 1
ATOM 1376 C CA . ALA A 1 187 ? -32.781 -3.602 4.965 1 86.69 187 ALA A CA 1
ATOM 1377 C C . ALA A 1 187 ? -32.156 -4.184 6.234 1 86.69 187 ALA A C 1
ATOM 1379 O O . ALA A 1 187 ? -32.5 -5.289 6.652 1 86.69 187 ALA A O 1
ATOM 1380 N N . LEU A 1 188 ? -31.312 -3.477 6.832 1 89.94 188 LEU A N 1
ATOM 1381 C CA . LEU A 1 188 ? -30.578 -3.959 7.988 1 89.94 188 LEU A CA 1
ATOM 1382 C C . LEU A 1 188 ? -31.438 -3.938 9.242 1 89.94 188 LEU A C 1
ATOM 1384 O O . LEU A 1 188 ? -32 -2.902 9.594 1 89.94 188 LEU A O 1
ATOM 1388 N N . PRO A 1 189 ? -31.547 -5.066 9.906 1 90.12 189 PRO A N 1
ATOM 1389 C CA . PRO A 1 189 ? -32.25 -5.027 11.203 1 90.12 189 PRO A CA 1
ATOM 1390 C C . PRO A 1 189 ? -31.594 -4.051 12.188 1 90.12 189 PRO A C 1
ATOM 1392 O O . PRO A 1 189 ? -30.375 -4.008 12.305 1 90.12 189 PRO A O 1
ATOM 1395 N N . PRO A 1 190 ? -32.375 -3.332 12.859 1 89.94 190 PRO A N 1
ATOM 1396 C CA . PRO A 1 190 ? -31.828 -2.346 13.789 1 89.94 190 PRO A CA 1
ATOM 1397 C C . PRO A 1 190 ? -30.859 -2.961 14.805 1 89.94 190 PRO A C 1
ATOM 1399 O O . PRO A 1 190 ? -29.875 -2.322 15.195 1 89.94 190 PRO A O 1
ATOM 1402 N N . SER A 1 191 ? -31.172 -4.145 15.148 1 92.5 191 SER A N 1
ATOM 1403 C CA . SER A 1 191 ? -30.344 -4.82 16.141 1 92.5 191 SER A CA 1
ATOM 1404 C C . SER A 1 191 ? -28.938 -5.074 15.617 1 92.5 191 SER A C 1
ATOM 1406 O O . SER A 1 191 ? -28 -5.25 16.391 1 92.5 191 SER A O 1
ATOM 1408 N N . ASP A 1 192 ? -28.766 -5.012 14.281 1 92.12 192 ASP A N 1
ATOM 1409 C CA . ASP A 1 192 ? -27.484 -5.363 13.672 1 92.12 192 ASP A CA 1
ATOM 1410 C C . ASP A 1 192 ? -26.672 -4.113 13.344 1 92.12 192 ASP A C 1
ATOM 1412 O O . ASP A 1 192 ? -25.5 -4.207 13 1 92.12 192 ASP A O 1
ATOM 1416 N N . ARG A 1 193 ? -27.312 -2.973 13.508 1 96.12 193 ARG A N 1
ATOM 1417 C CA . ARG A 1 193 ? -26.641 -1.728 13.172 1 96.12 193 ARG A CA 1
ATOM 1418 C C . ARG A 1 193 ? -25.75 -1.261 14.312 1 96.12 193 ARG A C 1
ATOM 1420 O O . ARG A 1 193 ? -26.203 -1.069 15.438 1 96.12 193 ARG A O 1
ATOM 1427 N N . TRP A 1 194 ? -24.484 -1.047 14.016 1 97.88 194 TRP A N 1
ATOM 1428 C CA . TRP A 1 194 ? -23.516 -0.606 15.008 1 97.88 194 TRP A CA 1
ATOM 1429 C C . TRP A 1 194 ? -23.781 0.833 15.438 1 97.88 194 TRP A C 1
ATOM 1431 O O . TRP A 1 194 ? -24.359 1.613 14.672 1 97.88 194 TRP A O 1
ATOM 1441 N N . VAL A 1 195 ? -23.438 1.131 16.672 1 98.56 195 VAL A N 1
ATOM 1442 C CA . VAL A 1 195 ? -23.297 2.51 17.141 1 98.56 195 VAL A CA 1
ATOM 1443 C C . VAL A 1 195 ? -21.828 2.838 17.359 1 98.56 195 VAL A C 1
ATOM 1445 O O . VAL A 1 195 ? -21.125 2.129 18.094 1 98.56 195 VAL A O 1
ATOM 1448 N N . VAL A 1 196 ? -21.359 3.898 16.703 1 98.81 196 VAL A N 1
ATOM 1449 C CA . VAL A 1 196 ? -19.969 4.297 16.828 1 98.81 196 VAL A CA 1
ATOM 1450 C C . VAL A 1 196 ? -19.875 5.676 17.469 1 98.81 196 VAL A C 1
ATOM 1452 O O . VAL A 1 196 ? -20.484 6.633 17 1 98.81 196 VAL A O 1
ATOM 1455 N N . PHE A 1 197 ? -19.109 5.77 18.562 1 98.88 197 PHE A N 1
ATOM 1456 C CA . PHE A 1 197 ? -18.859 7.027 19.25 1 98.88 197 PHE A CA 1
ATOM 1457 C C . PHE A 1 197 ? -17.531 7.621 18.828 1 98.88 197 PHE A C 1
ATOM 1459 O O . PHE A 1 197 ? -16.516 6.926 18.812 1 98.88 197 PHE A O 1
ATOM 1466 N N . VAL A 1 198 ? -17.516 8.875 18.422 1 98.62 198 VAL A N 1
ATOM 1467 C CA . VAL A 1 198 ? -16.281 9.562 18.047 1 98.62 198 VAL A CA 1
ATOM 1468 C C . VAL A 1 198 ? -16.109 10.82 18.891 1 98.62 198 VAL A C 1
ATOM 1470 O O . VAL A 1 198 ? -17.062 11.281 19.531 1 98.62 198 VAL A O 1
ATOM 1473 N N . GLY A 1 199 ? -14.898 11.352 18.922 1 97.69 199 GLY A N 1
ATOM 1474 C CA . GLY A 1 199 ? -14.578 12.484 19.781 1 97.69 199 GLY A CA 1
ATOM 1475 C C . GLY A 1 199 ? -14.68 13.82 19.062 1 97.69 199 GLY A C 1
ATOM 1476 O O . GLY A 1 199 ? -15.141 13.875 17.922 1 97.69 199 GLY A O 1
ATOM 1477 N N . PRO A 1 200 ? -14.258 14.875 19.75 1 95.12 200 PRO A N 1
ATOM 1478 C CA . PRO A 1 200 ? -14.492 16.234 19.266 1 95.12 200 PRO A CA 1
ATOM 1479 C C . PRO A 1 200 ? -13.367 16.75 18.375 1 95.12 200 PRO A C 1
ATOM 1481 O O . PRO A 1 200 ? -13.516 17.781 17.719 1 95.12 200 PRO A O 1
ATOM 1484 N N . TYR A 1 201 ? -12.281 16.109 18.297 1 95.69 201 TYR A N 1
ATOM 1485 C CA . TYR A 1 201 ? -11.156 16.609 17.516 1 95.69 201 TYR A CA 1
ATOM 1486 C C . TYR A 1 201 ? -10.578 15.508 16.625 1 95.69 201 TYR A C 1
ATOM 1488 O O . TYR A 1 201 ? -9.359 15.367 16.531 1 95.69 201 TYR A O 1
ATOM 1496 N N . GLU A 1 202 ? -11.469 14.75 16.031 1 97.56 202 GLU A N 1
ATOM 1497 C CA . GLU A 1 202 ? -11.078 13.648 15.148 1 97.56 202 GLU A CA 1
ATOM 1498 C C . GLU A 1 202 ? -10.484 14.172 13.844 1 97.56 202 GLU A C 1
ATOM 1500 O O . GLU A 1 202 ? -10.938 15.18 13.305 1 97.56 202 GLU A O 1
ATOM 1505 N N . HIS A 1 203 ? -9.422 13.516 13.43 1 97.75 203 HIS A N 1
ATOM 1506 C CA . HIS A 1 203 ? -9.016 13.625 12.039 1 97.75 203 HIS A CA 1
ATOM 1507 C C . HIS A 1 203 ? -10.133 13.188 11.102 1 97.75 203 HIS A C 1
ATOM 1509 O O . HIS A 1 203 ? -10.945 12.336 11.461 1 97.75 203 HIS A O 1
ATOM 1515 N N . HIS A 1 204 ? -10.203 13.742 9.898 1 97.75 204 HIS A N 1
ATOM 1516 C CA . HIS A 1 204 ? -11.227 13.398 8.914 1 97.75 204 HIS A CA 1
ATOM 1517 C C . HIS A 1 204 ? -11.297 11.891 8.695 1 97.75 204 HIS A C 1
ATOM 1519 O O . HIS A 1 204 ? -12.383 11.344 8.453 1 97.75 204 HIS A O 1
ATOM 1525 N N . SER A 1 205 ? -10.18 11.172 8.719 1 97.88 205 SER A N 1
ATOM 1526 C CA . SER A 1 205 ? -10.117 9.734 8.477 1 97.88 205 SER A CA 1
ATOM 1527 C C . SER A 1 205 ? -10.789 8.953 9.594 1 97.88 205 SER A C 1
ATOM 1529 O O . SER A 1 205 ? -11.18 7.797 9.406 1 97.88 205 SER A O 1
ATOM 1531 N N . ASN A 1 206 ? -10.922 9.539 10.766 1 98.38 206 ASN A N 1
ATOM 1532 C CA . ASN A 1 206 ? -11.602 8.898 11.891 1 98.38 206 ASN A CA 1
ATOM 1533 C C . ASN A 1 206 ? -12.961 9.539 12.156 1 98.38 206 ASN A C 1
ATOM 1535 O O . ASN A 1 206 ? -13.469 9.484 13.273 1 98.38 206 ASN A O 1
ATOM 1539 N N . LEU A 1 207 ? -13.508 10.211 11.203 1 98 207 LEU A N 1
ATOM 1540 C CA . LEU A 1 207 ? -14.828 10.82 11.312 1 98 207 LEU A CA 1
ATOM 1541 C C . LEU A 1 207 ? -15.672 10.523 10.078 1 98 207 LEU A C 1
ATOM 1543 O O . LEU A 1 207 ? -16.703 9.852 10.164 1 98 207 LEU A O 1
ATOM 1547 N N . LEU A 1 208 ? -15.203 10.945 8.922 1 97.75 208 LEU A N 1
ATOM 1548 C CA . LEU A 1 208 ? -15.977 10.852 7.688 1 97.75 208 LEU A CA 1
ATOM 1549 C C . LEU A 1 208 ? -16.203 9.398 7.297 1 97.75 208 LEU A C 1
ATOM 1551 O O . LEU A 1 208 ? -17.281 9.055 6.785 1 97.75 208 LEU A O 1
ATOM 1555 N N . THR A 1 209 ? -15.203 8.586 7.465 1 97.31 209 THR A N 1
ATOM 1556 C CA . THR A 1 209 ? -15.328 7.172 7.109 1 97.31 209 THR A CA 1
ATOM 1557 C C . THR A 1 209 ? -16.453 6.512 7.902 1 97.31 209 THR A C 1
ATOM 1559 O O . THR A 1 209 ? -17.188 5.668 7.375 1 97.31 209 THR A O 1
ATOM 1562 N N . TRP A 1 210 ? -16.625 6.848 9.133 1 98 210 TRP A N 1
ATOM 1563 C CA . TRP A 1 210 ? -17.703 6.305 9.961 1 98 210 TRP A CA 1
ATOM 1564 C C . TRP A 1 210 ? -19.062 6.848 9.523 1 98 210 TRP A C 1
ATOM 1566 O O . TRP A 1 210 ? -20.031 6.102 9.453 1 98 210 TRP A O 1
ATOM 1576 N N . ARG A 1 211 ? -19.078 8.156 9.227 1 96.94 211 ARG A N 1
ATOM 1577 C CA . ARG A 1 211 ? -20.312 8.781 8.781 1 96.94 211 ARG A CA 1
ATOM 1578 C C . ARG A 1 211 ? -20.844 8.109 7.52 1 96.94 211 ARG A C 1
ATOM 1580 O O . ARG A 1 211 ? -22.062 8.031 7.316 1 96.94 211 ARG A O 1
ATOM 1587 N N . GLU A 1 212 ? -19.891 7.645 6.707 1 96.31 212 GLU A N 1
ATOM 1588 C CA . GLU A 1 212 ? -20.266 7.062 5.422 1 96.31 212 GLU A CA 1
ATOM 1589 C C . GLU A 1 212 ? -20.406 5.547 5.52 1 96.31 212 GLU A C 1
ATOM 1591 O O . GLU A 1 212 ? -20.734 4.879 4.535 1 96.31 212 GLU A O 1
ATOM 1596 N N . SER A 1 213 ? -20.203 4.957 6.672 1 96.88 213 SER A N 1
ATOM 1597 C CA . SER A 1 213 ? -20.406 3.531 6.914 1 96.88 213 SER A CA 1
ATOM 1598 C C . SER A 1 213 ? -21.859 3.227 7.223 1 96.88 213 SER A C 1
ATOM 1600 O O . SER A 1 213 ? -22.734 4.086 7.055 1 96.88 213 SER A O 1
ATOM 1602 N N . LEU A 1 214 ? -22.172 2.004 7.688 1 96.69 214 LEU A N 1
ATOM 1603 C CA . LEU A 1 214 ? -23.531 1.595 8.047 1 96.69 214 LEU A CA 1
ATOM 1604 C C . LEU A 1 214 ? -23.812 1.898 9.516 1 96.69 214 LEU A C 1
ATOM 1606 O O . LEU A 1 214 ? -24.938 1.689 9.984 1 96.69 214 LEU A O 1
ATOM 1610 N N . ALA A 1 215 ? -22.891 2.447 10.219 1 97.81 215 ALA A N 1
ATOM 1611 C CA . ALA A 1 215 ? -23.047 2.693 11.648 1 97.81 215 ALA A CA 1
ATOM 1612 C C . ALA A 1 215 ? -23.797 3.994 11.906 1 97.81 215 ALA A C 1
ATOM 1614 O O . ALA A 1 215 ? -23.797 4.898 11.07 1 97.81 215 ALA A O 1
ATOM 1615 N N . GLU A 1 216 ? -24.516 3.982 13.008 1 97.81 216 GLU A N 1
ATOM 1616 C CA . GLU A 1 216 ? -24.922 5.25 13.594 1 97.81 216 GLU A CA 1
ATOM 1617 C C . GLU A 1 216 ? -23.766 5.941 14.305 1 97.81 216 GLU A C 1
ATOM 1619 O O . GLU A 1 216 ? -23.094 5.332 15.148 1 97.81 216 GLU A O 1
ATOM 1624 N N . VAL A 1 217 ? -23.562 7.184 13.984 1 98 217 VAL A N 1
ATOM 1625 C CA . VAL A 1 217 ? -22.406 7.879 14.547 1 98 217 VAL A CA 1
ATOM 1626 C C . VAL A 1 217 ? -22.875 8.883 15.602 1 98 217 VAL A C 1
ATOM 1628 O O . VAL A 1 217 ? -23.75 9.703 15.336 1 98 217 VAL A O 1
ATOM 1631 N N . VAL A 1 218 ? -22.297 8.781 16.766 1 98.31 218 VAL A N 1
ATOM 1632 C CA . VAL A 1 218 ? -22.547 9.711 17.875 1 98.31 218 VAL A CA 1
ATOM 1633 C C . VAL A 1 218 ? -21.281 10.516 18.172 1 98.31 218 VAL A C 1
ATOM 1635 O O . VAL A 1 218 ? -20.25 9.953 18.562 1 98.31 218 VAL A O 1
ATOM 1638 N N . GLU A 1 219 ? -21.328 11.773 18.016 1 97.44 219 GLU A N 1
ATOM 1639 C CA . GLU A 1 219 ? -20.188 12.648 18.281 1 97.44 219 GLU A CA 1
ATOM 1640 C C . GLU A 1 219 ? -20.25 13.227 19.688 1 97.44 219 GLU A C 1
ATOM 1642 O O . GLU A 1 219 ? -21.25 13.836 20.078 1 97.44 219 GLU A O 1
ATOM 1647 N N . VAL A 1 220 ? -19.203 12.977 20.406 1 98.06 220 VAL A N 1
ATOM 1648 C CA . VAL A 1 220 ? -19.094 13.461 21.781 1 98.06 220 VAL A CA 1
ATOM 1649 C C . VAL A 1 220 ? -18.297 14.766 21.797 1 98.06 220 VAL A C 1
ATOM 1651 O O . VAL A 1 220 ? -17.203 14.844 21.219 1 98.06 220 VAL A O 1
ATOM 1654 N N . GLY A 1 221 ? -18.734 15.75 22.484 1 94.94 221 GLY A N 1
ATOM 1655 C CA . GLY A 1 221 ? -18.141 17.078 22.453 1 94.94 221 GLY A CA 1
ATOM 1656 C C . GLY A 1 221 ? -17.078 17.281 23.5 1 94.94 221 GLY A C 1
ATOM 1657 O O . GLY A 1 221 ? -16.562 16.312 24.078 1 94.94 221 GLY A O 1
ATOM 1658 N N . LEU A 1 222 ? -16.688 18.531 23.641 1 92.81 222 LEU A N 1
ATOM 1659 C CA . LEU A 1 222 ? -15.719 18.984 24.625 1 92.81 222 LEU A CA 1
ATOM 1660 C C . LEU A 1 222 ? -16.422 19.469 25.891 1 92.81 222 LEU A C 1
ATOM 1662 O O . LEU A 1 222 ? -17.531 20.016 25.812 1 92.81 222 LEU A O 1
ATOM 1666 N N . ARG A 1 223 ? -15.734 19.219 26.953 1 90.5 223 ARG A N 1
ATOM 1667 C CA . ARG A 1 223 ? -16.203 19.844 28.188 1 90.5 223 ARG A CA 1
ATOM 1668 C C . ARG A 1 223 ? -15.93 21.344 28.188 1 90.5 223 ARG A C 1
ATOM 1670 O O . ARG A 1 223 ? -14.789 21.766 27.953 1 90.5 223 ARG A O 1
ATOM 1677 N N . ALA A 1 224 ? -16.891 22.062 28.516 1 82.44 224 ALA A N 1
ATOM 1678 C CA . ALA A 1 224 ? -16.781 23.516 28.469 1 82.44 224 ALA A CA 1
ATOM 1679 C C . ALA A 1 224 ? -15.719 24.031 29.438 1 82.44 224 ALA A C 1
ATOM 1681 O O . ALA A 1 224 ? -15.031 25.016 29.156 1 82.44 224 ALA A O 1
ATOM 1682 N N . ALA A 1 225 ? -15.539 23.391 30.5 1 80.94 225 ALA A N 1
ATOM 1683 C CA . ALA A 1 225 ? -14.695 23.859 31.594 1 80.94 225 ALA A CA 1
ATOM 1684 C C . ALA A 1 225 ? -13.219 23.828 31.203 1 80.94 225 ALA A C 1
ATOM 1686 O O . ALA A 1 225 ? -12.461 24.734 31.578 1 80.94 225 ALA A O 1
ATOM 1687 N N . ASP A 1 226 ? -12.797 22.812 30.469 1 82.81 226 ASP A N 1
ATOM 1688 C CA . ASP A 1 226 ? -11.359 22.688 30.25 1 82.81 226 ASP A CA 1
ATOM 1689 C C . ASP A 1 226 ? -11.047 22.297 28.812 1 82.81 226 ASP A C 1
ATOM 1691 O O . ASP A 1 226 ? -9.883 22.219 28.422 1 82.81 226 ASP A O 1
ATOM 1695 N N . GLY A 1 227 ? -12.102 22.109 28.016 1 86.12 227 GLY A N 1
ATOM 1696 C CA . GLY A 1 227 ? -11.875 21.828 26.594 1 86.12 227 GLY A CA 1
ATOM 1697 C C . GLY A 1 227 ? -11.391 20.422 26.328 1 86.12 227 GLY A C 1
ATOM 1698 O O . GLY A 1 227 ? -10.859 20.141 25.266 1 86.12 227 GLY A O 1
ATOM 1699 N N . LEU A 1 228 ? -11.562 19.578 27.328 1 91.19 228 LEU A N 1
ATOM 1700 C CA . LEU A 1 228 ? -11.211 18.172 27.188 1 91.19 228 LEU A CA 1
ATOM 1701 C C . LEU A 1 228 ? -12.422 17.344 26.766 1 91.19 228 LEU A C 1
ATOM 1703 O O . LEU A 1 228 ? -13.547 17.859 26.766 1 91.19 228 LEU A O 1
ATOM 1707 N N . LEU A 1 229 ? -12.188 16.141 26.328 1 95.31 229 LEU A N 1
ATOM 1708 C CA . LEU A 1 229 ? -13.273 15.227 25.984 1 95.31 229 LEU A CA 1
ATOM 1709 C C . LEU A 1 229 ? -14.266 15.109 27.125 1 95.31 229 LEU A C 1
ATOM 1711 O O . LEU A 1 229 ? -13.875 14.93 28.281 1 95.31 229 LEU A O 1
ATOM 1715 N N . ASP A 1 230 ? -15.547 15.211 26.844 1 96.81 230 ASP A N 1
ATOM 1716 C CA . ASP A 1 230 ? -16.594 15.148 27.844 1 96.81 230 ASP A CA 1
ATOM 1717 C C . ASP A 1 230 ? -16.969 13.703 28.172 1 96.81 230 ASP A C 1
ATOM 1719 O O . ASP A 1 230 ? -17.938 13.172 27.625 1 96.81 230 ASP A O 1
ATOM 1723 N N . LEU A 1 231 ? -16.359 13.195 29.188 1 97.56 231 LEU A N 1
ATOM 1724 C CA . LEU A 1 231 ? -16.578 11.805 29.562 1 97.56 231 LEU A CA 1
ATOM 1725 C C . LEU A 1 231 ? -17.984 11.594 30.125 1 97.56 231 LEU A C 1
ATOM 1727 O O . LEU A 1 231 ? -18.562 10.523 29.938 1 97.56 231 LEU A O 1
ATOM 1731 N N . ALA A 1 232 ? -18.5 12.609 30.766 1 97.62 232 ALA A N 1
ATOM 1732 C CA . ALA A 1 232 ? -19.859 12.492 31.281 1 97.62 232 ALA A CA 1
ATOM 1733 C C . ALA A 1 232 ? -20.875 12.391 30.141 1 97.62 232 ALA A C 1
ATOM 1735 O O . ALA A 1 232 ? -21.828 11.617 30.219 1 97.62 232 ALA A O 1
ATOM 1736 N N . ALA A 1 233 ? -20.656 13.195 29.172 1 98.06 233 ALA A N 1
ATOM 1737 C CA . ALA A 1 233 ? -21.516 13.117 28 1 98.06 233 ALA A CA 1
ATOM 1738 C C . ALA A 1 233 ? -21.406 11.758 27.312 1 98.06 233 ALA A C 1
ATOM 1740 O O . ALA A 1 233 ? -22.406 11.188 26.875 1 98.06 233 ALA A O 1
ATOM 1741 N N . LEU A 1 234 ? -20.172 11.242 27.188 1 98.69 234 LEU A N 1
ATOM 1742 C CA . LEU A 1 234 ? -19.969 9.922 26.625 1 98.69 234 LEU A CA 1
ATOM 1743 C C . LEU A 1 234 ? -20.719 8.859 27.406 1 98.69 234 LEU A C 1
ATOM 1745 O O . LEU A 1 234 ? -21.375 7.996 26.828 1 98.69 234 LEU A O 1
ATOM 1749 N N . GLU A 1 235 ? -20.609 8.914 28.672 1 98.62 235 GLU A N 1
ATOM 1750 C CA . GLU A 1 235 ? -21.281 7.941 29.531 1 98.62 235 GLU A CA 1
ATOM 1751 C C . GLU A 1 235 ? -22.797 7.992 29.328 1 98.62 235 GLU A C 1
ATOM 1753 O O . GLU A 1 235 ? -23.453 6.949 29.281 1 98.62 235 GLU A O 1
ATOM 1758 N N . SER A 1 236 ? -23.312 9.172 29.266 1 98.44 236 SER A N 1
ATOM 1759 C CA . SER A 1 236 ? -24.75 9.344 29.062 1 98.44 236 SER A CA 1
ATOM 1760 C C . SER A 1 236 ? -25.188 8.727 27.734 1 98.44 236 SER A C 1
ATOM 1762 O O . SER A 1 236 ? -26.234 8.07 27.672 1 98.44 236 SER A O 1
ATOM 1764 N N . GLU A 1 237 ? -24.438 8.984 26.688 1 98.44 237 GLU A N 1
ATOM 1765 C CA . GLU A 1 237 ? -24.781 8.438 25.375 1 98.44 237 GLU A CA 1
ATOM 1766 C C . GLU A 1 237 ? -24.703 6.91 25.375 1 98.44 237 GLU A C 1
ATOM 1768 O O . GLU A 1 237 ? -25.531 6.242 24.75 1 98.44 237 GLU A O 1
ATOM 1773 N N . LEU A 1 238 ? -23.703 6.387 26.016 1 98.56 238 LEU A N 1
ATOM 1774 C CA . LEU A 1 238 ? -23.547 4.941 26.125 1 98.56 238 LEU A CA 1
ATOM 1775 C C . LEU A 1 238 ? -24.719 4.324 26.875 1 98.56 238 LEU A C 1
ATOM 1777 O O . LEU A 1 238 ? -25.297 3.32 26.438 1 98.56 238 LEU A O 1
ATOM 1781 N N . ALA A 1 239 ? -25.094 4.926 27.984 1 98 239 ALA A N 1
ATOM 1782 C CA . ALA A 1 239 ? -26.188 4.426 28.797 1 98 239 ALA A CA 1
ATOM 1783 C C . ALA A 1 239 ? -27.516 4.441 28.031 1 98 239 ALA A C 1
ATOM 1785 O O . ALA A 1 239 ? -28.344 3.547 28.188 1 98 239 ALA A O 1
ATOM 1786 N N . ALA A 1 240 ? -27.641 5.414 27.234 1 97.44 240 ALA A N 1
ATOM 1787 C CA . ALA A 1 240 ? -28.875 5.578 26.469 1 97.44 240 ALA A CA 1
ATOM 1788 C C . ALA A 1 240 ? -29 4.492 25.406 1 97.44 240 ALA A C 1
ATOM 1790 O O . ALA A 1 240 ? -30.125 4.094 25.047 1 97.44 240 ALA A O 1
ATOM 1791 N N . ARG A 1 241 ? -27.906 3.916 24.922 1 96 241 ARG A N 1
ATOM 1792 C CA . ARG A 1 241 ? -27.922 2.984 23.797 1 96 241 ARG A CA 1
ATOM 1793 C C . ARG A 1 241 ? -27.703 1.553 24.266 1 96 241 ARG A C 1
ATOM 1795 O O . ARG A 1 241 ? -28.047 0.601 23.562 1 96 241 ARG A O 1
ATOM 1802 N N . ALA A 1 242 ? -27.234 1.355 25.406 1 92.88 242 ALA A N 1
ATOM 1803 C CA . ALA A 1 242 ? -26.859 0.04 25.922 1 92.88 242 ALA A CA 1
ATOM 1804 C C . ALA A 1 242 ? -28.062 -0.904 25.938 1 92.88 242 ALA A C 1
ATOM 1806 O O . ALA A 1 242 ? -27.938 -2.08 25.594 1 92.88 242 ALA A O 1
ATOM 1807 N N . PRO A 1 243 ? -29.281 -0.467 26.25 1 92.88 243 PRO A N 1
ATOM 1808 C CA . PRO A 1 243 ? -30.422 -1.378 26.344 1 92.88 243 PRO A CA 1
ATOM 1809 C C . PRO A 1 243 ? -30.844 -1.932 24.984 1 92.88 243 PRO A C 1
ATOM 1811 O O . PRO A 1 243 ? -31.547 -2.949 24.922 1 92.88 243 PRO A O 1
ATOM 1814 N N . SER A 1 244 ? -30.469 -1.32 23.938 1 93.25 244 SER A N 1
ATOM 1815 C CA . SER A 1 244 ? -30.875 -1.765 22.609 1 93.25 244 SER A CA 1
ATOM 1816 C C . SER A 1 244 ? -30.219 -3.084 22.234 1 93.25 244 SER A C 1
ATOM 1818 O O . SER A 1 244 ? -30.672 -3.789 21.344 1 93.25 244 SER A O 1
ATOM 1820 N N . GLY A 1 245 ? -29.078 -3.363 22.875 1 94.25 245 GLY A N 1
ATOM 1821 C CA . GLY A 1 245 ? -28.359 -4.59 22.562 1 94.25 245 GLY A CA 1
ATOM 1822 C C . GLY A 1 245 ? -27.547 -4.5 21.281 1 94.25 245 GLY A C 1
ATOM 1823 O O . GLY A 1 245 ? -26.922 -5.477 20.875 1 94.25 245 GLY A O 1
ATOM 1824 N N . ARG A 1 246 ? -27.547 -3.332 20.672 1 96.5 246 ARG A N 1
ATOM 1825 C CA . ARG A 1 246 ? -26.766 -3.104 19.453 1 96.5 246 ARG A CA 1
ATOM 1826 C C . ARG A 1 246 ? -25.281 -3.146 19.766 1 96.5 246 ARG A C 1
ATOM 1828 O O . ARG A 1 246 ? -24.844 -2.805 20.859 1 96.5 246 ARG A O 1
ATOM 1835 N N . PRO A 1 247 ? -24.469 -3.686 18.781 1 97.31 247 PRO A N 1
ATOM 1836 C CA . PRO A 1 247 ? -23.031 -3.578 19 1 97.31 247 PRO A CA 1
ATOM 1837 C C . PRO A 1 247 ? -22.531 -2.133 19.031 1 97.31 247 PRO A C 1
ATOM 1839 O O . PRO A 1 247 ? -23.016 -1.298 18.25 1 97.31 247 PRO A O 1
ATOM 1842 N N . MET A 1 248 ? -21.656 -1.805 20 1 98.5 248 MET A N 1
ATOM 1843 C CA . MET A 1 248 ? -21.156 -0.444 20.188 1 98.5 248 MET A CA 1
ATOM 1844 C C . MET A 1 248 ? -19.641 -0.411 20.172 1 98.5 248 MET A C 1
ATOM 1846 O O . MET A 1 248 ? -18.984 -1.347 20.641 1 98.5 248 MET A O 1
ATOM 1850 N N . LEU A 1 249 ? -19.094 0.619 19.562 1 98.12 249 LEU A N 1
ATOM 1851 C CA . LEU A 1 249 ? -17.641 0.834 19.594 1 98.12 249 LEU A CA 1
ATOM 1852 C C . LEU A 1 249 ? -17.312 2.32 19.672 1 98.12 249 LEU A C 1
ATOM 1854 O O . LEU A 1 249 ? -18.078 3.156 19.188 1 98.12 249 LEU A O 1
ATOM 1858 N N . GLY A 1 250 ? -16.312 2.67 20.469 1 98.81 250 GLY A N 1
ATOM 1859 C CA . GLY A 1 250 ? -15.727 4.004 20.453 1 98.81 250 GLY A CA 1
ATOM 1860 C C . GLY A 1 250 ? -14.484 4.098 19.578 1 98.81 250 GLY A C 1
ATOM 1861 O O . GLY A 1 250 ? -13.617 3.229 19.641 1 98.81 250 GLY A O 1
ATOM 1862 N N . ALA A 1 251 ? -14.438 5.051 18.703 1 98.88 251 ALA A N 1
ATOM 1863 C CA . ALA A 1 251 ? -13.266 5.363 17.891 1 98.88 251 ALA A CA 1
ATOM 1864 C C . ALA A 1 251 ? -12.766 6.777 18.156 1 98.88 251 ALA A C 1
ATOM 1866 O O . ALA A 1 251 ? -13.242 7.738 17.547 1 98.88 251 ALA A O 1
ATOM 1867 N N . PHE A 1 252 ? -11.75 6.918 19 1 98.81 252 PHE A N 1
ATOM 1868 C CA . PHE A 1 252 ? -11.289 8.219 19.484 1 98.81 252 PHE A CA 1
ATOM 1869 C C . PHE A 1 252 ? -9.836 8.453 19.094 1 98.81 252 PHE A C 1
ATOM 1871 O O . PHE A 1 252 ? -9.039 7.512 19.031 1 98.81 252 PHE A O 1
ATOM 1878 N N . SER A 1 253 ? -9.508 9.68 18.781 1 98.12 253 SER A N 1
ATOM 1879 C CA . SER A 1 253 ? -8.117 10.047 18.594 1 98.12 253 SER A CA 1
ATOM 1880 C C . SER A 1 253 ? -7.352 10.023 19.906 1 98.12 253 SER A C 1
ATOM 1882 O O . SER A 1 253 ? -7.816 10.57 20.922 1 98.12 253 SER A O 1
ATOM 1884 N N . ALA A 1 254 ? -6.184 9.414 19.906 1 98.44 254 ALA A N 1
ATOM 1885 C CA . ALA A 1 254 ? -5.336 9.398 21.094 1 98.44 254 ALA A CA 1
ATOM 1886 C C . ALA A 1 254 ? -4.672 10.75 21.312 1 98.44 254 ALA A C 1
ATOM 1888 O O . ALA A 1 254 ? -4.285 11.086 22.438 1 98.44 254 ALA A O 1
ATOM 1889 N N . CYS A 1 255 ? -4.566 11.492 20.281 1 97.62 255 CYS A N 1
ATOM 1890 C CA . CYS A 1 255 ? -3.926 12.797 20.312 1 97.62 255 CYS A CA 1
ATOM 1891 C C . CYS A 1 255 ? -4.402 13.672 19.172 1 97.62 255 CYS A C 1
ATOM 1893 O O . CYS A 1 255 ? -4.523 13.203 18.031 1 97.62 255 CYS A O 1
ATOM 1895 N N . SER A 1 256 ? -4.715 14.906 19.5 1 96.5 256 SER A N 1
ATOM 1896 C CA . SER A 1 256 ? -5.121 15.836 18.453 1 96.5 256 SER A CA 1
ATOM 1897 C C . SER A 1 256 ? -3.949 16.188 17.547 1 96.5 256 SER A C 1
ATOM 1899 O O . SER A 1 256 ? -2.869 16.547 18.016 1 96.5 256 SER A O 1
ATOM 1901 N N . ASN A 1 257 ? -4.188 16.078 16.234 1 96.62 257 ASN A N 1
ATOM 1902 C CA . ASN A 1 257 ? -3.15 16.469 15.289 1 96.62 257 ASN A CA 1
ATOM 1903 C C . ASN A 1 257 ? -3.113 17.984 15.07 1 96.62 257 ASN A C 1
ATOM 1905 O O . ASN A 1 257 ? -2.346 18.469 14.242 1 96.62 257 ASN A O 1
ATOM 1909 N N . VAL A 1 258 ? -3.904 18.734 15.812 1 96.25 258 VAL A N 1
ATOM 1910 C CA . VAL A 1 258 ? -3.977 20.188 15.695 1 96.25 258 VAL A CA 1
ATOM 1911 C C . VAL A 1 258 ? -3.291 20.844 16.891 1 96.25 258 VAL A C 1
ATOM 1913 O O . VAL A 1 258 ? -2.479 21.75 16.734 1 96.25 258 VAL A O 1
ATOM 1916 N N . THR A 1 259 ? -3.621 20.281 18.094 1 94.69 259 THR A N 1
ATOM 1917 C CA . THR A 1 259 ? -3.186 20.969 19.312 1 94.69 259 THR A CA 1
ATOM 1918 C C . THR A 1 259 ? -2.178 20.109 20.078 1 94.69 259 THR A C 1
ATOM 1920 O O . THR A 1 259 ? -1.558 20.578 21.031 1 94.69 259 THR A O 1
ATOM 1923 N N . GLY A 1 260 ? -2.062 18.891 19.688 1 95.75 260 GLY A N 1
ATOM 1924 C CA . GLY A 1 260 ? -1.198 17.984 20.422 1 95.75 260 GLY A CA 1
ATOM 1925 C C . GLY A 1 260 ? -1.825 17.469 21.703 1 95.75 260 GLY A C 1
ATOM 1926 O O . GLY A 1 260 ? -1.214 16.688 22.438 1 95.75 260 GLY A O 1
ATOM 1927 N N . LEU A 1 261 ? -3.064 17.859 21.953 1 95.25 261 LEU A N 1
ATOM 1928 C CA . LEU A 1 261 ? -3.762 17.438 23.156 1 95.25 261 LEU A CA 1
ATOM 1929 C C . LEU A 1 261 ? -3.887 15.922 23.203 1 95.25 261 LEU A C 1
ATOM 1931 O O . LEU A 1 261 ? -4.348 15.305 22.25 1 95.25 261 LEU A O 1
ATOM 1935 N N . ARG A 1 262 ? -3.467 15.32 24.312 1 96 262 ARG A N 1
ATOM 1936 C CA . ARG A 1 262 ? -3.553 13.875 24.469 1 96 262 ARG A CA 1
ATOM 1937 C C . ARG A 1 262 ? -4.855 13.477 25.156 1 96 262 ARG A C 1
ATOM 1939 O O . ARG A 1 262 ? -5.285 14.117 26.109 1 96 262 ARG A O 1
ATOM 1946 N N . THR A 1 263 ? -5.484 12.523 24.656 1 96.81 263 THR A N 1
ATOM 1947 C CA . THR A 1 263 ? -6.652 11.906 25.281 1 96.81 263 THR A CA 1
ATOM 1948 C C . THR A 1 263 ? -6.227 10.898 26.344 1 96.81 263 THR A C 1
ATOM 1950 O O . THR A 1 263 ? -5.258 10.164 26.156 1 96.81 263 THR A O 1
ATOM 1953 N N . ASP A 1 264 ? -6.922 10.953 27.547 1 96.69 264 ASP A N 1
ATOM 1954 C CA . ASP A 1 264 ? -6.742 9.852 28.484 1 96.69 264 ASP A CA 1
ATOM 1955 C C . ASP A 1 264 ? -7.387 8.57 27.969 1 96.69 264 ASP A C 1
ATOM 1957 O O . ASP A 1 264 ? -8.469 8.188 28.406 1 96.69 264 ASP A O 1
ATOM 1961 N N . THR A 1 265 ? -6.668 7.859 27.141 1 98.19 265 THR A N 1
ATOM 1962 C CA . THR A 1 265 ? -7.223 6.73 26.406 1 98.19 265 THR A CA 1
ATOM 1963 C C . THR A 1 265 ? -7.617 5.602 27.359 1 98.19 265 THR A C 1
ATOM 1965 O O . THR A 1 265 ? -8.578 4.875 27.109 1 98.19 265 THR A O 1
ATOM 1968 N N . ARG A 1 266 ? -6.902 5.457 28.469 1 98.31 266 ARG A N 1
ATOM 1969 C CA . ARG A 1 266 ? -7.223 4.398 29.422 1 98.31 266 ARG A CA 1
ATOM 1970 C C . ARG A 1 266 ? -8.555 4.672 30.125 1 98.31 266 ARG A C 1
ATOM 1972 O O . ARG A 1 266 ? -9.367 3.764 30.297 1 98.31 266 ARG A O 1
ATOM 1979 N N . ALA A 1 267 ? -8.758 5.91 30.469 1 98.06 267 ALA A N 1
ATOM 1980 C CA . ALA A 1 267 ? -10.031 6.281 31.078 1 98.06 267 ALA A CA 1
ATOM 1981 C C . ALA A 1 267 ? -11.188 6.086 30.109 1 98.06 267 ALA A C 1
ATOM 1983 O O . ALA A 1 267 ? -12.25 5.594 30.484 1 98.06 267 ALA A O 1
ATOM 1984 N N . VAL A 1 268 ? -11 6.5 28.891 1 98.62 268 VAL A N 1
ATOM 1985 C CA . VAL A 1 268 ? -12.031 6.344 27.875 1 98.62 268 VAL A CA 1
ATOM 1986 C C . VAL A 1 268 ? -12.312 4.859 27.641 1 98.62 268 VAL A C 1
ATOM 1988 O O . VAL A 1 268 ? -13.469 4.449 27.562 1 98.62 268 VAL A O 1
ATOM 1991 N N . ALA A 1 269 ? -11.25 4.051 27.516 1 98.75 269 ALA A N 1
ATOM 1992 C CA . ALA A 1 269 ? -11.391 2.615 27.281 1 98.75 269 ALA A CA 1
ATOM 1993 C C . ALA A 1 269 ? -12.18 1.951 28.406 1 98.75 269 ALA A C 1
ATOM 1995 O O . ALA A 1 269 ? -13.07 1.136 28.141 1 98.75 269 ALA A O 1
ATOM 1996 N N . ALA A 1 270 ? -11.844 2.258 29.625 1 98.62 270 ALA A N 1
ATOM 1997 C CA . ALA A 1 270 ? -12.539 1.687 30.781 1 98.62 270 ALA A CA 1
ATOM 1998 C C . ALA A 1 270 ? -14.023 2.039 30.75 1 98.62 270 ALA A C 1
ATOM 2000 O O . ALA A 1 270 ? -14.875 1.192 31.047 1 98.62 270 ALA A O 1
ATOM 2001 N N . LEU A 1 271 ? -14.289 3.289 30.469 1 98.5 271 LEU A N 1
ATOM 2002 C CA . LEU A 1 271 ? -15.672 3.75 30.391 1 98.5 271 LEU A CA 1
ATOM 2003 C C . LEU A 1 271 ? -16.438 2.998 29.312 1 98.5 271 LEU A C 1
ATOM 2005 O O . LEU A 1 271 ? -17.562 2.557 29.547 1 98.5 271 LEU A O 1
ATOM 2009 N N . LEU A 1 272 ? -15.875 2.861 28.109 1 98.62 272 LEU A N 1
ATOM 2010 C CA . LEU A 1 272 ? -16.5 2.131 27.016 1 98.62 272 LEU A CA 1
ATOM 2011 C C . LEU A 1 272 ? -16.797 0.69 27.422 1 98.62 272 LEU A C 1
ATOM 2013 O O . LEU A 1 272 ? -17.922 0.215 27.25 1 98.62 272 LEU A O 1
ATOM 2017 N N . ARG A 1 273 ? -15.891 0.031 27.984 1 97 273 ARG A N 1
ATOM 2018 C CA . ARG A 1 273 ? -16.016 -1.381 28.328 1 97 273 ARG A CA 1
ATOM 2019 C C . ARG A 1 273 ? -17.078 -1.593 29.406 1 97 273 ARG A C 1
ATOM 2021 O O . ARG A 1 273 ? -17.766 -2.611 29.406 1 97 273 ARG A O 1
ATOM 2028 N N . ARG A 1 274 ? -17.109 -0.695 30.312 1 96.88 274 ARG A N 1
ATOM 2029 C CA . ARG A 1 274 ? -18.109 -0.793 31.375 1 96.88 274 ARG A CA 1
ATOM 2030 C C . ARG A 1 274 ? -19.516 -0.82 30.812 1 96.88 274 ARG A C 1
ATOM 2032 O O . ARG A 1 274 ? -20.438 -1.373 31.422 1 96.88 274 ARG A O 1
ATOM 2039 N N . HIS A 1 275 ? -19.688 -0.299 29.672 1 97.44 275 HIS A N 1
ATOM 2040 C CA . HIS A 1 275 ? -21.016 -0.234 29.062 1 97.44 275 HIS A CA 1
ATOM 2041 C C . HIS A 1 275 ? -21.125 -1.196 27.891 1 97.44 275 HIS A C 1
ATOM 2043 O O . HIS A 1 275 ? -22.047 -1.076 27.062 1 97.44 275 HIS A O 1
ATOM 2049 N N . GLY A 1 276 ? -20.141 -2.074 27.688 1 96.69 276 GLY A N 1
ATOM 2050 C CA . GLY A 1 276 ? -20.203 -3.127 26.688 1 96.69 276 GLY A CA 1
ATOM 2051 C C . GLY A 1 276 ? -19.766 -2.67 25.297 1 96.69 276 GLY A C 1
ATOM 2052 O O . GLY A 1 276 ? -20.016 -3.352 24.312 1 96.69 276 GLY A O 1
ATOM 2053 N N . ALA A 1 277 ? -19.141 -1.497 25.219 1 98.38 277 ALA A N 1
ATOM 2054 C CA . ALA A 1 277 ? -18.641 -0.982 23.938 1 98.38 277 ALA A CA 1
ATOM 2055 C C . ALA A 1 277 ? -17.172 -1.336 23.734 1 98.38 277 ALA A C 1
ATOM 2057 O O . ALA A 1 277 ? -16.406 -1.424 24.703 1 98.38 277 ALA A O 1
ATOM 2058 N N . HIS A 1 278 ? -16.781 -1.606 22.469 1 98.62 278 HIS A N 1
ATOM 2059 C CA . HIS A 1 278 ? -15.375 -1.841 22.141 1 98.62 278 HIS A CA 1
ATOM 2060 C C . HIS A 1 278 ? -14.586 -0.537 22.141 1 98.62 278 HIS A C 1
ATOM 2062 O O . HIS A 1 278 ? -15.102 0.507 21.734 1 98.62 278 HIS A O 1
ATOM 2068 N N . ALA A 1 279 ? -13.344 -0.568 22.578 1 98.88 279 ALA A N 1
ATOM 2069 C CA . ALA A 1 279 ? -12.477 0.6 22.672 1 98.88 279 ALA A CA 1
ATOM 2070 C C . ALA A 1 279 ? -11.453 0.614 21.547 1 98.88 279 ALA A C 1
ATOM 2072 O O . ALA A 1 279 ? -10.516 -0.184 21.531 1 98.88 279 ALA A O 1
ATOM 2073 N N . CYS A 1 280 ? -11.586 1.516 20.594 1 98.88 280 CYS A N 1
ATOM 2074 C CA . CYS A 1 280 ? -10.664 1.667 19.469 1 98.88 280 CYS A CA 1
ATOM 2075 C C . CYS A 1 280 ? -10.055 3.061 19.453 1 98.88 280 CYS A C 1
ATOM 2077 O O . CYS A 1 280 ? -10.727 4.047 19.75 1 98.88 280 CYS A O 1
ATOM 2079 N N . PHE A 1 281 ? -8.742 3.141 19.078 1 98.88 281 PHE A N 1
ATOM 2080 C CA . PHE A 1 281 ? -8.078 4.438 19.172 1 98.88 281 PHE A CA 1
ATOM 2081 C C . PHE A 1 281 ? -7.23 4.691 17.938 1 98.88 281 PHE A C 1
ATOM 2083 O O . PHE A 1 281 ? -6.559 3.787 17.438 1 98.88 281 PHE A O 1
ATOM 2090 N N . ASP A 1 282 ? -7.336 5.906 17.453 1 98.69 282 ASP A N 1
ATOM 2091 C CA . ASP A 1 282 ? -6.469 6.438 16.406 1 98.69 282 ASP A CA 1
ATOM 2092 C C . ASP A 1 282 ? -5.18 7 16.984 1 98.69 282 ASP A C 1
ATOM 2094 O O . ASP A 1 282 ? -5.18 8.078 17.578 1 98.69 282 ASP A O 1
ATOM 2098 N N . PHE A 1 283 ? -4.125 6.293 16.734 1 98.75 283 PHE A N 1
ATOM 2099 C CA . PHE A 1 283 ? -2.828 6.699 17.25 1 98.75 283 PHE A CA 1
ATOM 2100 C C . PHE A 1 283 ? -1.975 7.324 16.156 1 98.75 283 PHE A C 1
ATOM 2102 O O . PHE A 1 283 ? -0.762 7.48 16.328 1 98.75 283 PHE A O 1
ATOM 2109 N N . ALA A 1 284 ? -2.537 7.723 15.055 1 98.25 284 ALA A N 1
ATOM 2110 C CA . ALA A 1 284 ? -1.768 8.234 13.93 1 98.25 284 ALA A CA 1
ATOM 2111 C C . ALA A 1 284 ? -0.861 9.383 14.352 1 98.25 284 ALA A C 1
ATOM 2113 O O . ALA A 1 284 ? 0.309 9.438 13.969 1 98.25 284 ALA A O 1
ATOM 2114 N N . CYS A 1 285 ? -1.312 10.281 15.133 1 98.06 285 CYS A N 1
ATOM 2115 C CA . CYS A 1 285 ? -0.552 11.469 15.508 1 98.06 285 CYS A CA 1
ATOM 2116 C C . CYS A 1 285 ? 0.501 11.133 16.562 1 98.06 285 CYS A C 1
ATOM 2118 O O . CYS A 1 285 ? 1.615 11.656 16.516 1 98.06 285 CYS A O 1
ATOM 2120 N N . SER A 1 286 ? 0.21 10.195 17.5 1 98.38 286 SER A N 1
ATOM 2121 C CA . SER A 1 286 ? 1.031 10.117 18.703 1 98.38 286 SER A CA 1
ATOM 2122 C C . SER A 1 286 ? 1.87 8.844 18.719 1 98.38 286 SER A C 1
ATOM 2124 O O . SER A 1 286 ? 2.822 8.734 19.5 1 98.38 286 SER A O 1
ATOM 2126 N N . ALA A 1 287 ? 1.587 7.895 17.875 1 98.62 287 ALA A N 1
ATOM 2127 C CA . ALA A 1 287 ? 2.232 6.586 17.969 1 98.62 287 ALA A CA 1
ATOM 2128 C C . ALA A 1 287 ? 3.752 6.723 17.953 1 98.62 287 ALA A C 1
ATOM 2130 O O . ALA A 1 287 ? 4.457 6.004 18.656 1 98.62 287 ALA A O 1
ATOM 2131 N N . PRO A 1 288 ? 4.344 7.582 17.156 1 98.56 288 PRO A N 1
ATOM 2132 C CA . PRO A 1 288 ? 5.801 7.703 17.156 1 98.56 288 PRO A CA 1
ATOM 2133 C C . PRO A 1 288 ? 6.355 8.211 18.484 1 98.56 288 PRO A C 1
ATOM 2135 O O . PRO A 1 288 ? 7.547 8.047 18.766 1 98.56 288 PRO A O 1
ATOM 2138 N N . TYR A 1 289 ? 5.508 8.781 19.375 1 98.5 289 TYR A N 1
ATOM 2139 C CA . TYR A 1 289 ? 6.039 9.617 20.453 1 98.5 289 TYR A CA 1
ATOM 2140 C C . TYR A 1 289 ? 5.613 9.078 21.812 1 98.5 289 TYR A C 1
ATOM 2142 O O . TYR A 1 289 ? 6.113 9.531 22.844 1 98.5 289 TYR A O 1
ATOM 2150 N N . VAL A 1 290 ? 4.656 8.141 21.734 1 97.75 290 VAL A N 1
ATOM 2151 C CA . VAL A 1 290 ? 4.145 7.637 23 1 97.75 290 VAL A CA 1
ATOM 2152 C C . VAL A 1 290 ? 4.176 6.109 23.016 1 97.75 290 VAL A C 1
ATOM 2154 O O . VAL A 1 290 ? 4.266 5.484 21.953 1 97.75 290 VAL A O 1
ATOM 2157 N N . ARG A 1 291 ? 4.148 5.57 24.188 1 96.5 291 ARG A N 1
ATOM 2158 C CA . ARG A 1 291 ? 3.984 4.125 24.297 1 96.5 291 ARG A CA 1
ATOM 2159 C C . ARG A 1 291 ? 2.572 3.703 23.906 1 96.5 291 ARG A C 1
ATOM 2161 O O . ARG A 1 291 ? 1.593 4.305 24.344 1 96.5 291 ARG A O 1
ATOM 2168 N N . VAL A 1 292 ? 2.449 2.801 23.016 1 98 292 VAL A N 1
ATOM 2169 C CA . VAL A 1 292 ? 1.183 2.162 22.672 1 98 292 VAL A CA 1
ATOM 2170 C C . VAL A 1 292 ? 1.146 0.747 23.234 1 98 292 VAL A C 1
ATOM 2172 O O . VAL A 1 292 ? 2.027 -0.067 22.953 1 98 292 VAL A O 1
ATOM 2175 N N . ASP A 1 293 ? 0.24 0.496 24.031 1 98 293 ASP A N 1
ATOM 2176 C CA . ASP A 1 293 ? 0.076 -0.794 24.703 1 98 293 ASP A CA 1
ATOM 2177 C C . ASP A 1 293 ? -1.379 -1.253 24.656 1 98 293 ASP A C 1
ATOM 2179 O O . ASP A 1 293 ? -2.191 -0.841 25.484 1 98 293 ASP A O 1
ATOM 2183 N N . MET A 1 294 ? -1.656 -2.121 23.75 1 97.75 294 MET A N 1
ATOM 2184 C CA . MET A 1 294 ? -3.045 -2.496 23.5 1 97.75 294 MET A CA 1
ATOM 2185 C C . MET A 1 294 ? -3.65 -3.189 24.719 1 97.75 294 MET A C 1
ATOM 2187 O O . MET A 1 294 ? -4.738 -2.826 25.156 1 97.75 294 MET A O 1
ATOM 2191 N N . ARG A 1 295 ? -3.033 -4.316 25.328 1 96.38 295 ARG A N 1
ATOM 2192 C CA . ARG A 1 295 ? -3.506 -5.039 26.5 1 96.38 295 ARG A CA 1
ATOM 2193 C C . ARG A 1 295 ? -4.996 -5.348 26.391 1 96.38 295 ARG A C 1
ATOM 2195 O O . ARG A 1 295 ? -5.77 -5.012 27.297 1 96.38 295 ARG A O 1
ATOM 2202 N N . SER A 1 296 ? -5.379 -6 25.328 1 95.69 296 SER A N 1
ATOM 2203 C CA . SER A 1 296 ? -6.781 -6.156 24.953 1 95.69 296 SER A CA 1
ATOM 2204 C C . SER A 1 296 ? -7.551 -6.934 26.016 1 95.69 296 SER A C 1
ATOM 2206 O O . SER A 1 296 ? -8.781 -6.879 26.062 1 95.69 296 SER A O 1
ATOM 2208 N N . GLY A 1 297 ? -6.934 -7.613 26.969 1 95.06 297 GLY A N 1
ATOM 2209 C CA . GLY A 1 297 ? -7.594 -8.398 28 1 95.06 297 GLY A CA 1
ATOM 2210 C C . GLY A 1 297 ? -7.906 -7.602 29.25 1 95.06 297 GLY A C 1
ATOM 2211 O O . GLY A 1 297 ? -8.695 -8.039 30.078 1 95.06 297 GLY A O 1
ATOM 2212 N N . ASP A 1 298 ? -7.359 -6.418 29.391 1 96.19 298 ASP A N 1
ATOM 2213 C CA . ASP A 1 298 ? -7.508 -5.609 30.594 1 96.19 298 ASP A CA 1
ATOM 2214 C C . ASP A 1 298 ? -8.742 -4.711 30.5 1 96.19 298 ASP A C 1
ATOM 2216 O O . ASP A 1 298 ? -9.234 -4.441 29.406 1 96.19 298 ASP A O 1
ATOM 2220 N N . ALA A 1 299 ? -9.18 -4.242 31.609 1 96.06 299 ALA A N 1
ATOM 2221 C CA . ALA A 1 299 ? -10.375 -3.398 31.688 1 96.06 299 ALA A CA 1
ATOM 2222 C C . ALA A 1 299 ? -10.133 -2.053 31.016 1 96.06 299 ALA A C 1
ATOM 2224 O O . ALA A 1 299 ? -11.062 -1.453 30.453 1 96.06 299 ALA A O 1
ATOM 2225 N N . ASP A 1 300 ? -8.938 -1.622 31.031 1 97.44 300 ASP A N 1
ATOM 2226 C CA . ASP A 1 300 ? -8.609 -0.353 30.391 1 97.44 300 ASP A CA 1
ATOM 2227 C C . ASP A 1 300 ? -7.824 -0.576 29.094 1 97.44 300 ASP A C 1
ATOM 2229 O O . ASP A 1 300 ? -7.141 0.329 28.609 1 97.44 300 ASP A O 1
ATOM 2233 N N . GLY A 1 301 ? -7.863 -1.852 28.609 1 97.88 301 GLY A N 1
ATOM 2234 C CA . GLY A 1 301 ? -7.184 -2.18 27.359 1 97.88 301 GLY A CA 1
ATOM 2235 C C . GLY A 1 301 ? -7.945 -1.734 26.125 1 97.88 301 GLY A C 1
ATOM 2236 O O . GLY A 1 301 ? -9.047 -1.188 26.234 1 97.88 301 GLY A O 1
ATOM 2237 N N . TYR A 1 302 ? -7.312 -1.85 25.031 1 98.69 302 TYR A N 1
ATOM 2238 C CA . TYR A 1 302 ? -7.902 -1.462 23.75 1 98.69 302 TYR A CA 1
ATOM 2239 C C . TYR A 1 302 ? -8.383 -2.686 22.984 1 98.69 302 TYR A C 1
ATOM 2241 O O . TYR A 1 302 ? -7.836 -3.779 23.141 1 98.69 302 TYR A O 1
ATOM 2249 N N . ASP A 1 303 ? -9.438 -2.514 22.172 1 98.75 303 ASP A N 1
ATOM 2250 C CA . ASP A 1 303 ? -9.891 -3.566 21.281 1 98.75 303 ASP A CA 1
ATOM 2251 C C . ASP A 1 303 ? -9.297 -3.398 19.891 1 98.75 303 ASP A C 1
ATOM 2253 O O . ASP A 1 303 ? -9.195 -4.36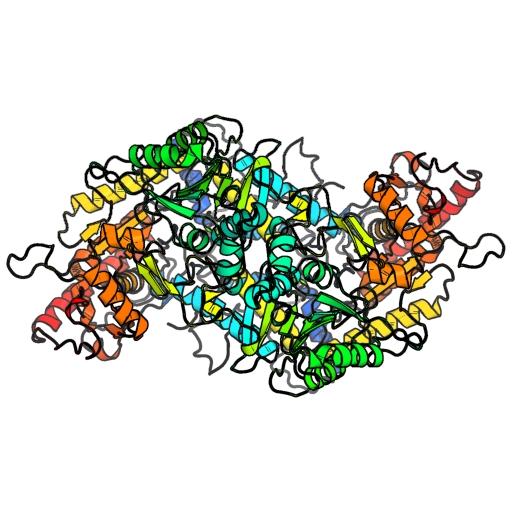3 19.125 1 98.75 303 ASP A O 1
ATOM 2257 N N . ALA A 1 304 ? -8.938 -2.184 19.547 1 98.88 304 ALA A N 1
ATOM 2258 C CA . ALA A 1 304 ? -8.227 -1.935 18.281 1 98.88 304 ALA A CA 1
ATOM 2259 C C . ALA A 1 304 ? -7.359 -0.686 18.391 1 98.88 304 ALA A C 1
ATOM 2261 O O . ALA A 1 304 ? -7.707 0.269 19.078 1 98.88 304 ALA A O 1
ATOM 2262 N N . VAL A 1 305 ? -6.27 -0.753 17.719 1 98.69 305 VAL A N 1
ATOM 2263 C CA . VAL A 1 305 ? -5.336 0.354 17.547 1 98.69 305 VAL A CA 1
ATOM 2264 C C . VAL A 1 305 ? -5.02 0.529 16.062 1 98.69 305 VAL A C 1
ATOM 2266 O O . VAL A 1 305 ? -4.664 -0.435 15.375 1 98.69 305 VAL A O 1
ATOM 2269 N N . PHE A 1 306 ? -5.227 1.653 15.539 1 97.81 306 PHE A N 1
ATOM 2270 C CA . PHE A 1 306 ? -4.781 1.927 14.18 1 97.81 306 PHE A CA 1
ATOM 2271 C C . PHE A 1 306 ? -3.807 3.098 14.156 1 97.81 306 PHE A C 1
ATOM 2273 O O . PHE A 1 306 ? -3.959 4.059 14.914 1 97.81 306 PHE A O 1
ATOM 2280 N N . LEU A 1 307 ? -2.781 2.982 13.344 1 98.25 307 LEU A N 1
ATOM 2281 C CA . LEU A 1 307 ? -1.742 4.004 13.273 1 98.25 307 LEU A CA 1
ATOM 2282 C C . LEU A 1 307 ? -1.076 4.012 11.906 1 98.25 307 LEU A C 1
ATOM 2284 O O . LEU A 1 307 ? -1.435 3.217 11.031 1 98.25 307 LEU A O 1
ATOM 2288 N N . SER A 1 308 ? -0.205 5.02 11.695 1 98.5 308 SER A N 1
ATOM 2289 C CA . SER A 1 308 ? 0.513 5.254 10.445 1 98.5 308 SER A CA 1
ATOM 2290 C C . SER A 1 308 ? 2.021 5.211 10.664 1 98.5 308 SER A C 1
ATOM 2292 O O . SER A 1 308 ? 2.643 6.238 10.945 1 98.5 308 SER A O 1
ATOM 2294 N N . PRO A 1 309 ? 2.664 4.098 10.352 1 98.69 309 PRO A N 1
ATOM 2295 C CA . PRO A 1 309 ? 4.113 4.023 10.539 1 98.69 309 PRO A CA 1
ATOM 2296 C C . PRO A 1 309 ? 4.871 5.047 9.703 1 98.69 309 PRO A C 1
ATOM 2298 O O . PRO A 1 309 ? 5.984 5.445 10.055 1 98.69 309 PRO A O 1
ATOM 2301 N N . HIS A 1 310 ? 4.309 5.547 8.602 1 98.56 310 HIS A N 1
ATOM 2302 C CA . HIS A 1 310 ? 5.023 6.539 7.809 1 98.56 310 HIS A CA 1
ATOM 2303 C C . HIS A 1 310 ? 5.266 7.812 8.609 1 98.56 310 HIS A C 1
ATOM 2305 O O . HIS A 1 310 ? 6.074 8.656 8.211 1 98.56 310 HIS A O 1
ATOM 2311 N N . LYS A 1 311 ? 4.59 7.996 9.766 1 98.56 311 LYS A N 1
ATOM 2312 C CA . LYS A 1 311 ? 4.789 9.164 10.625 1 98.56 311 LYS A CA 1
ATOM 2313 C C . LYS A 1 311 ? 5.93 8.93 11.609 1 98.56 311 LYS A C 1
ATOM 2315 O O . LYS A 1 311 ? 6.355 9.859 12.305 1 98.56 311 LYS A O 1
ATOM 2320 N N . PHE A 1 312 ? 6.438 7.699 11.719 1 98.69 312 PHE A N 1
ATOM 2321 C CA . PHE A 1 312 ? 7.629 7.391 12.5 1 98.69 312 PHE A CA 1
ATOM 2322 C C . PHE A 1 312 ? 8.891 7.852 11.773 1 98.69 312 PHE A C 1
ATOM 2324 O O . PHE A 1 312 ? 8.906 7.93 10.547 1 98.69 312 PHE A O 1
ATOM 2331 N N . LEU A 1 313 ? 9.922 8.164 12.586 1 98.25 313 LEU A N 1
ATOM 2332 C CA . LEU A 1 313 ? 11.227 8.383 11.969 1 98.25 313 LEU A CA 1
ATOM 2333 C C . LEU A 1 313 ? 11.727 7.105 11.297 1 98.25 313 LEU A C 1
ATOM 2335 O O . LEU A 1 313 ? 11.828 6.059 11.945 1 98.25 313 LEU A O 1
ATOM 2339 N N . GLY A 1 314 ? 11.953 7.133 9.984 1 98.31 314 GLY A N 1
ATOM 2340 C CA . GLY A 1 314 ? 12.336 5.965 9.211 1 98.31 314 GLY A CA 1
ATOM 2341 C C . GLY A 1 314 ? 11.156 5.227 8.609 1 98.31 314 GLY A C 1
ATOM 2342 O O . GLY A 1 314 ? 11.336 4.207 7.938 1 98.31 314 GLY A O 1
ATOM 2343 N N . GLY A 1 315 ? 10.008 5.773 8.703 1 98.38 315 GLY A N 1
ATOM 2344 C CA . GLY A 1 315 ? 8.812 4.992 8.43 1 98.38 315 GLY A CA 1
ATOM 2345 C C . GLY A 1 315 ? 8.219 5.27 7.062 1 98.38 315 GLY A C 1
ATOM 2346 O O . GLY A 1 315 ? 7.359 4.52 6.59 1 98.38 315 GLY A O 1
ATOM 2347 N N . PRO A 1 316 ? 8.523 6.426 6.355 1 98.38 316 PRO A N 1
ATOM 2348 C CA . PRO A 1 316 ? 7.922 6.664 5.043 1 98.38 316 PRO A CA 1
ATOM 2349 C C . PRO A 1 316 ? 8.047 5.461 4.109 1 98.38 316 PRO A C 1
ATOM 2351 O O . PRO A 1 316 ? 9.086 4.801 4.082 1 98.38 316 PRO A O 1
ATOM 2354 N N . GLY A 1 317 ? 6.906 5.148 3.402 1 97.56 317 GLY A N 1
ATOM 2355 C CA . GLY A 1 317 ? 6.863 3.98 2.535 1 97.56 317 GLY A CA 1
ATOM 2356 C C . GLY A 1 317 ? 6.262 2.762 3.205 1 97.56 317 GLY A C 1
ATOM 2357 O O . GLY A 1 317 ? 6.074 1.725 2.566 1 97.56 317 GLY A O 1
ATOM 2358 N N . SER A 1 318 ? 5.906 2.809 4.434 1 98.5 318 SER A N 1
ATOM 2359 C CA . SER A 1 318 ? 5.332 1.702 5.191 1 98.5 318 SER A CA 1
ATOM 2360 C C . SER A 1 318 ? 3.814 1.652 5.031 1 98.5 318 SER A C 1
ATOM 2362 O O . SER A 1 318 ? 3.199 2.629 4.598 1 98.5 318 SER A O 1
ATOM 2364 N N . PRO A 1 319 ? 3.211 0.542 5.34 1 98.5 319 PRO A N 1
ATOM 2365 C CA . PRO A 1 319 ? 1.749 0.453 5.34 1 98.5 319 PRO A CA 1
ATOM 2366 C C . PRO A 1 319 ? 1.125 0.96 6.637 1 98.5 319 PRO A C 1
ATOM 2368 O O . PRO A 1 319 ? 1.838 1.205 7.613 1 98.5 319 PRO A O 1
ATOM 2371 N N . GLY A 1 320 ? -0.23 1.204 6.551 1 98.56 320 GLY A N 1
ATOM 2372 C CA . GLY A 1 320 ? -0.968 1.392 7.789 1 98.56 320 GLY A CA 1
ATOM 2373 C C . GLY A 1 320 ? -1.043 0.135 8.633 1 98.56 320 GLY A C 1
ATOM 2374 O O . GLY A 1 320 ? -0.763 -0.964 8.148 1 98.56 320 GLY A O 1
ATOM 2375 N N . VAL A 1 321 ? -1.354 0.289 9.898 1 98.81 321 VAL A N 1
ATOM 2376 C CA . VAL A 1 321 ? -1.392 -0.831 10.836 1 98.81 321 VAL A CA 1
ATOM 2377 C C . VAL A 1 321 ? -2.729 -0.845 11.57 1 98.81 321 VAL A C 1
ATOM 2379 O O . VAL A 1 321 ? -3.148 0.173 12.125 1 98.81 321 VAL A O 1
ATOM 2382 N N . LEU A 1 322 ? -3.416 -1.931 11.523 1 98.88 322 LEU A N 1
ATOM 2383 C CA . LEU A 1 322 ? -4.57 -2.244 12.359 1 98.88 322 LEU A CA 1
ATOM 2384 C C . LEU A 1 322 ? -4.27 -3.426 13.273 1 98.88 322 LEU A C 1
ATOM 2386 O O . LEU A 1 322 ? -4.168 -4.562 12.812 1 98.88 322 LEU A O 1
ATOM 2390 N N . LEU A 1 323 ? -3.998 -3.184 14.5 1 98.88 323 LEU A N 1
ATOM 2391 C CA . LEU A 1 323 ? -3.971 -4.223 15.516 1 98.88 323 LEU A CA 1
ATOM 2392 C C . LEU A 1 323 ? -5.312 -4.32 16.234 1 98.88 323 LEU A C 1
ATOM 2394 O O . LEU A 1 323 ? -5.812 -3.324 16.766 1 98.88 323 LEU A O 1
ATOM 2398 N N . MET A 1 324 ? -5.918 -5.496 16.281 1 98.81 324 MET A N 1
ATOM 2399 C CA . MET A 1 324 ? -7.25 -5.586 16.875 1 98.81 324 MET A CA 1
ATOM 2400 C C . MET A 1 324 ? -7.438 -6.918 17.594 1 98.81 324 MET A C 1
ATOM 2402 O O . MET A 1 324 ? -6.773 -7.902 17.266 1 98.81 324 MET A O 1
ATOM 2406 N N . ALA A 1 325 ? -8.312 -6.879 18.531 1 98.44 325 ALA A N 1
ATOM 2407 C CA . ALA A 1 325 ? -8.742 -8.117 19.172 1 98.44 325 ALA A CA 1
ATOM 2408 C C . ALA A 1 325 ? -9.547 -8.992 18.219 1 98.44 325 ALA A C 1
ATOM 2410 O O . ALA A 1 325 ? -10.359 -8.477 17.438 1 98.44 325 ALA A O 1
ATOM 2411 N N . SER A 1 326 ? -9.383 -10.266 18.297 1 96.94 326 SER A N 1
ATOM 2412 C CA . SER A 1 326 ? -10.023 -11.203 17.375 1 96.94 326 SER A CA 1
ATOM 2413 C C . SER A 1 326 ? -11.539 -11.18 17.547 1 96.94 326 SER A C 1
ATOM 2415 O O . SER A 1 326 ? -12.281 -11.547 16.625 1 96.94 326 SER A O 1
ATOM 2417 N N . ARG A 1 327 ? -12.023 -10.766 18.688 1 96.69 327 ARG A N 1
ATOM 2418 C CA . ARG A 1 327 ? -13.461 -10.695 18.938 1 96.69 327 ARG A CA 1
ATOM 2419 C C . ARG A 1 327 ? -14.125 -9.68 18.016 1 96.69 327 ARG A C 1
ATOM 2421 O O . ARG A 1 327 ? -15.344 -9.711 17.812 1 96.69 327 ARG A O 1
ATOM 2428 N N . LEU A 1 328 ? -13.336 -8.766 17.453 1 98 328 LEU A N 1
ATOM 2429 C CA . LEU A 1 328 ? -13.867 -7.793 16.516 1 98 328 LEU A CA 1
ATOM 2430 C C . LEU A 1 328 ? -13.953 -8.383 15.109 1 98 328 LEU A C 1
ATOM 2432 O O . LEU A 1 328 ? -14.625 -7.824 14.234 1 98 328 LEU A O 1
ATOM 2436 N N . TYR A 1 329 ? -13.25 -9.469 14.805 1 98.12 329 TYR A N 1
ATOM 2437 C CA . TYR A 1 329 ? -13.227 -10.086 13.484 1 98.12 329 TYR A CA 1
ATOM 2438 C C . TYR A 1 329 ? -14.484 -10.906 13.242 1 98.12 329 TYR A C 1
ATOM 2440 O O . TYR A 1 329 ? -14.633 -12.008 13.766 1 98.12 329 TYR A O 1
ATOM 2448 N N . ARG A 1 330 ? -15.297 -10.477 12.297 1 97.44 330 ARG A N 1
ATOM 2449 C CA . ARG A 1 330 ? -16.609 -11.086 12.125 1 97.44 330 ARG A CA 1
ATOM 2450 C C . ARG A 1 330 ? -16.656 -11.945 10.867 1 97.44 330 ARG A C 1
ATOM 2452 O O . ARG A 1 330 ? -17.719 -12.43 10.477 1 97.44 330 ARG A O 1
ATOM 2459 N N . LEU A 1 331 ? -15.484 -12.18 10.242 1 97.62 331 LEU A N 1
ATOM 2460 C CA . LEU A 1 331 ? -15.508 -12.844 8.945 1 97.62 331 LEU A CA 1
ATOM 2461 C C . LEU A 1 331 ? -14.961 -14.266 9.047 1 97.62 331 LEU A C 1
ATOM 2463 O O . LEU A 1 331 ? -14.617 -14.875 8.031 1 97.62 331 LEU A O 1
ATOM 2467 N N . ARG A 1 332 ? -14.844 -14.867 10.164 1 95.56 332 ARG A N 1
ATOM 2468 C CA . ARG A 1 332 ? -14.234 -16.172 10.367 1 95.56 332 ARG A CA 1
ATOM 2469 C C . ARG A 1 332 ? -14.969 -17.25 9.578 1 95.56 332 ARG A C 1
ATOM 2471 O O . ARG A 1 332 ? -14.344 -18.203 9.102 1 95.56 332 ARG A O 1
ATOM 2478 N N . ALA A 1 333 ? -16.297 -17.078 9.445 1 94.81 333 ALA A N 1
ATOM 2479 C CA . ALA A 1 333 ? -17.094 -18.125 8.828 1 94.81 333 ALA A CA 1
ATOM 2480 C C . ALA A 1 333 ? -17.484 -17.766 7.398 1 94.81 333 ALA A C 1
ATOM 2482 O O . ALA A 1 333 ? -18.312 -18.438 6.777 1 94.81 333 ALA A O 1
ATOM 2483 N N . THR A 1 334 ? -16.969 -16.75 6.91 1 96.44 334 THR A N 1
ATOM 2484 C CA . THR A 1 334 ? -17.25 -16.281 5.559 1 96.44 334 THR A CA 1
ATOM 2485 C C . THR A 1 334 ? -15.961 -16.062 4.77 1 96.44 334 THR A C 1
ATOM 2487 O O . THR A 1 334 ? -14.875 -16.375 5.258 1 96.44 334 THR A O 1
ATOM 2490 N N . ALA A 1 335 ? -16.094 -15.625 3.543 1 97.19 335 ALA A N 1
ATOM 2491 C CA . ALA A 1 335 ? -14.945 -15.156 2.783 1 97.19 335 ALA A CA 1
ATOM 2492 C C . ALA A 1 335 ? -14.289 -13.961 3.469 1 97.19 335 ALA A C 1
ATOM 2494 O O . ALA A 1 335 ? -14.93 -13.242 4.238 1 97.19 335 ALA A O 1
ATOM 2495 N N . PRO A 1 336 ? -13 -13.836 3.293 1 97.88 336 PRO A N 1
ATOM 2496 C CA . PRO A 1 336 ? -12.344 -12.641 3.832 1 97.88 336 PRO A CA 1
ATOM 2497 C C . PRO A 1 336 ? -12.789 -11.359 3.139 1 97.88 336 PRO A C 1
ATOM 2499 O O . PRO A 1 336 ? -13.586 -11.406 2.197 1 97.88 336 PRO A O 1
ATOM 2502 N N . SER A 1 337 ? -12.328 -10.164 3.678 1 97.56 337 SER A N 1
ATOM 2503 C CA . SER A 1 337 ? -12.75 -8.867 3.166 1 97.56 337 SER A CA 1
ATOM 2504 C C . SER A 1 337 ? -12.344 -8.688 1.709 1 97.56 337 SER A C 1
ATOM 2506 O O . SER A 1 337 ? -13.008 -7.977 0.954 1 97.56 337 SER A O 1
ATOM 2508 N N . THR A 1 338 ? -11.234 -9.25 1.35 1 96.75 338 THR A N 1
ATOM 2509 C CA . THR A 1 338 ? -10.75 -9.297 -0.026 1 96.75 338 THR A CA 1
ATOM 2510 C C . THR A 1 338 ? -10.297 -10.711 -0.395 1 96.75 338 THR A C 1
ATOM 2512 O O . THR A 1 338 ? -9.438 -11.281 0.274 1 96.75 338 THR A O 1
ATOM 2515 N N . CYS A 1 339 ? -10.852 -11.188 -1.47 1 95.75 339 CYS A N 1
ATOM 2516 C CA . CYS A 1 339 ? -10.562 -12.555 -1.892 1 95.75 339 CYS A CA 1
ATOM 2517 C C . CYS A 1 339 ? -9.578 -12.578 -3.055 1 95.75 339 CYS A C 1
ATOM 2519 O O . CYS A 1 339 ? -9.633 -11.711 -3.934 1 95.75 339 CYS A O 1
ATOM 2521 N N . GLY A 1 340 ? -8.688 -13.5 -3.049 1 94.56 340 GLY A N 1
ATOM 2522 C CA . GLY A 1 340 ? -7.73 -13.672 -4.129 1 94.56 340 GLY A CA 1
ATOM 2523 C C . GLY A 1 340 ? -6.621 -14.656 -3.795 1 94.56 340 GLY A C 1
ATOM 2524 O O . GLY A 1 340 ? -6.809 -15.555 -2.971 1 94.56 340 GLY A O 1
ATOM 2525 N N . GLY A 1 341 ? -5.559 -14.523 -4.52 1 91.94 341 GLY A N 1
ATOM 2526 C CA . GLY A 1 341 ? -4.387 -15.32 -4.203 1 91.94 341 GLY A CA 1
ATOM 2527 C C . GLY A 1 341 ? -3.875 -15.102 -2.791 1 91.94 341 GLY A C 1
ATOM 2528 O O . GLY A 1 341 ? -3.881 -13.977 -2.293 1 91.94 341 GLY A O 1
ATOM 2529 N N . GLY A 1 342 ? -3.461 -16.156 -2.154 1 90.81 342 GLY A N 1
ATOM 2530 C CA . GLY A 1 342 ? -2.871 -16.078 -0.827 1 90.81 342 GLY A CA 1
ATOM 2531 C C . GLY A 1 342 ? -3.895 -16.172 0.288 1 90.81 342 GLY A C 1
ATOM 2532 O O . GLY A 1 342 ? -3.533 -16.266 1.463 1 90.81 342 GLY A O 1
ATOM 2533 N N . THR A 1 343 ? -5.195 -16.25 -0.073 1 94.94 343 THR A N 1
ATOM 2534 C CA . THR A 1 343 ? -6.223 -16.25 0.961 1 94.94 343 THR A CA 1
ATOM 2535 C C . THR A 1 343 ? -6.859 -17.641 1.091 1 94.94 343 THR A C 1
ATOM 2537 O O . THR A 1 343 ? -7.68 -17.859 1.983 1 94.94 343 THR A O 1
ATOM 2540 N N . VAL A 1 344 ? -6.461 -18.609 0.215 1 95.75 344 VAL A N 1
ATOM 2541 C CA . VAL A 1 344 ? -7.184 -19.875 0.098 1 95.75 344 VAL A CA 1
ATOM 2542 C C . VAL A 1 344 ? -6.234 -21.031 0.37 1 95.75 344 VAL A C 1
ATOM 2544 O O . VAL A 1 344 ? -5.02 -20.906 0.196 1 95.75 344 VAL A O 1
ATOM 2547 N N . ARG A 1 345 ? -6.863 -22.125 0.748 1 94.44 345 ARG A N 1
ATOM 2548 C CA . ARG A 1 345 ? -6.156 -23.406 0.837 1 94.44 345 ARG A CA 1
ATOM 2549 C C . ARG A 1 345 ? -6.438 -24.281 -0.382 1 94.44 345 ARG A C 1
ATOM 2551 O O . ARG A 1 345 ? -5.598 -25.078 -0.781 1 94.44 345 ARG A O 1
ATOM 2558 N N . TYR A 1 346 ? -7.633 -24.078 -0.906 1 95.44 346 TYR A N 1
ATOM 2559 C CA . TYR A 1 346 ? -8.039 -24.922 -2.023 1 95.44 346 TYR A CA 1
ATOM 2560 C C . TYR A 1 346 ? -9.188 -24.281 -2.803 1 95.44 346 TYR A C 1
ATOM 2562 O O . TYR A 1 346 ? -10.117 -23.719 -2.209 1 95.44 346 TYR A O 1
ATOM 2570 N N . VAL A 1 347 ? -9.078 -24.266 -4.078 1 96.19 347 VAL A N 1
ATOM 2571 C CA . VAL A 1 347 ? -10.133 -23.828 -4.984 1 96.19 347 VAL A CA 1
ATOM 2572 C C . VAL A 1 347 ? -10.367 -24.875 -6.066 1 96.19 347 VAL A C 1
ATOM 2574 O O . VAL A 1 347 ? -9.445 -25.203 -6.816 1 96.19 347 VAL A O 1
ATOM 2577 N N . SER A 1 348 ? -11.562 -25.391 -6.18 1 95.12 348 SER A N 1
ATOM 2578 C CA . SER A 1 348 ? -11.867 -26.406 -7.18 1 95.12 348 SER A CA 1
ATOM 2579 C C . SER A 1 348 ? -12.477 -25.781 -8.43 1 95.12 348 SER A C 1
ATOM 2581 O O . SER A 1 348 ? -12.906 -24.625 -8.406 1 95.12 348 SER A O 1
ATOM 2583 N N . ALA A 1 349 ? -12.484 -26.562 -9.492 1 95 349 ALA A N 1
ATOM 2584 C CA . ALA A 1 349 ? -13.133 -26.141 -10.734 1 95 349 ALA A CA 1
ATOM 2585 C C . ALA A 1 349 ? -14.648 -26.281 -10.625 1 95 349 ALA A C 1
ATOM 2587 O O . ALA A 1 349 ? -15.383 -25.859 -11.516 1 95 349 ALA A O 1
ATOM 2588 N N . TYR A 1 350 ? -15.141 -26.766 -9.531 1 94.06 350 TYR A N 1
ATOM 2589 C CA . TYR A 1 350 ? -16.547 -27.156 -9.438 1 94.06 350 TYR A CA 1
ATOM 2590 C C . TYR A 1 350 ? -17.266 -26.359 -8.359 1 94.06 350 TYR A C 1
ATOM 2592 O O . TYR A 1 350 ? -18.25 -26.844 -7.785 1 94.06 350 TYR A O 1
ATOM 2600 N N . GLY A 1 351 ? -16.672 -25.219 -7.969 1 90.12 351 GLY A N 1
ATOM 2601 C CA . GLY A 1 351 ? -17.406 -24.25 -7.168 1 90.12 351 GLY A CA 1
ATOM 2602 C C . GLY A 1 351 ? -16.969 -24.219 -5.715 1 90.12 351 GLY A C 1
ATOM 2603 O O . GLY A 1 351 ? -17.312 -23.297 -4.977 1 90.12 351 GLY A O 1
ATOM 2604 N N . ASP A 1 352 ? -16.109 -25.094 -5.301 1 91.06 352 ASP A N 1
ATOM 2605 C CA . ASP A 1 352 ? -15.68 -25.156 -3.902 1 91.06 352 ASP A CA 1
ATOM 2606 C C . ASP A 1 352 ? -14.461 -24.266 -3.658 1 91.06 352 ASP A C 1
ATOM 2608 O O . ASP A 1 352 ? -13.547 -24.234 -4.48 1 91.06 352 ASP A O 1
ATOM 2612 N N . THR A 1 353 ? -14.578 -23.531 -2.561 1 94.94 353 THR A N 1
ATOM 2613 C CA . THR A 1 353 ? -13.438 -22.734 -2.105 1 94.94 353 THR A CA 1
ATOM 2614 C C . THR A 1 353 ? -13.211 -22.938 -0.609 1 94.94 353 THR A C 1
ATOM 2616 O O . THR A 1 353 ? -14.141 -22.797 0.191 1 94.94 353 THR A O 1
ATOM 2619 N N . VAL A 1 354 ? -12.023 -23.344 -0.249 1 96.12 354 VAL A N 1
ATOM 2620 C CA . VAL A 1 354 ? -11.609 -23.406 1.149 1 96.12 354 VAL A CA 1
ATOM 2621 C C . VAL A 1 354 ? -10.648 -22.266 1.461 1 96.12 354 VAL A C 1
ATOM 2623 O O . VAL A 1 354 ? -9.5 -22.281 1.013 1 96.12 354 VAL A O 1
ATOM 2626 N N . TYR A 1 355 ? -11.102 -21.328 2.238 1 96.12 355 TYR A N 1
ATOM 2627 C CA . TYR A 1 355 ? -10.258 -20.219 2.645 1 96.12 355 TYR A CA 1
ATOM 2628 C C . TYR A 1 355 ? -9.367 -20.609 3.816 1 96.12 355 TYR A C 1
ATOM 2630 O O . TYR A 1 355 ? -9.688 -21.531 4.566 1 96.12 355 TYR A O 1
ATOM 2638 N N . SER A 1 356 ? -8.258 -19.906 3.957 1 95.62 356 SER A N 1
ATOM 2639 C CA . SER A 1 356 ? -7.371 -20.109 5.098 1 95.62 356 SER A CA 1
ATOM 2640 C C . SER A 1 356 ? -8.102 -19.859 6.414 1 95.62 356 SER A C 1
ATOM 2642 O O . SER A 1 356 ? -8.898 -18.922 6.523 1 95.62 356 SER A O 1
ATOM 2644 N N . ASP A 1 357 ? -7.734 -20.656 7.445 1 94.38 357 ASP A N 1
ATOM 2645 C CA . ASP A 1 357 ? -8.312 -20.469 8.773 1 94.38 357 ASP A CA 1
ATOM 2646 C C . ASP A 1 357 ? -7.516 -19.453 9.586 1 94.38 357 ASP A C 1
ATOM 2648 O O . ASP A 1 357 ? -7.965 -19 10.641 1 94.38 357 ASP A O 1
ATOM 2652 N N . ASP A 1 358 ? -6.398 -19.109 9.078 1 94.75 358 ASP A N 1
ATOM 2653 C CA . ASP A 1 358 ? -5.602 -18.062 9.719 1 94.75 358 ASP A CA 1
ATOM 2654 C C . ASP A 1 358 ? -6.133 -16.672 9.367 1 94.75 358 ASP A C 1
ATOM 2656 O O . ASP A 1 358 ? -6.043 -16.25 8.219 1 94.75 358 ASP A O 1
ATOM 2660 N N . ALA A 1 359 ? -6.582 -15.984 10.391 1 96.19 359 ALA A N 1
ATOM 2661 C CA . ALA A 1 359 ? -7.281 -14.711 10.195 1 96.19 359 ALA A CA 1
ATOM 2662 C C . ALA A 1 359 ? -6.355 -13.672 9.57 1 96.19 359 ALA A C 1
ATOM 2664 O O . ALA A 1 359 ? -6.793 -12.852 8.758 1 96.19 359 ALA A O 1
ATOM 2665 N N . GLU A 1 360 ? -5.098 -13.656 9.961 1 97.06 360 GLU A N 1
ATOM 2666 C CA . GLU A 1 360 ? -4.156 -12.68 9.414 1 97.06 360 GLU A CA 1
ATOM 2667 C C . GLU A 1 360 ? -3.787 -13.023 7.973 1 97.06 360 GLU A C 1
ATOM 2669 O O . GLU A 1 360 ? -3.74 -12.148 7.109 1 97.06 360 GLU A O 1
ATOM 2674 N N . GLU A 1 361 ? -3.574 -14.266 7.668 1 95.25 361 GLU A N 1
ATOM 2675 C CA . GLU A 1 361 ? -3.191 -14.711 6.332 1 95.25 361 GLU A CA 1
ATOM 2676 C C . GLU A 1 361 ? -4.305 -14.453 5.324 1 95.25 361 GLU A C 1
ATOM 2678 O O . GLU A 1 361 ? -4.055 -13.953 4.227 1 95.25 361 GLU A O 1
ATOM 2683 N N . ARG A 1 362 ? -5.551 -14.82 5.652 1 97.06 362 ARG A N 1
ATOM 2684 C CA . ARG A 1 362 ? -6.66 -14.719 4.711 1 97.06 362 ARG A CA 1
ATOM 2685 C C . ARG A 1 362 ? -7 -13.258 4.426 1 97.06 362 ARG A C 1
ATOM 2687 O O . ARG A 1 362 ? -7.672 -12.953 3.439 1 97.06 362 ARG A O 1
ATOM 2694 N N . GLU A 1 363 ? -6.543 -12.305 5.348 1 97.81 363 GLU A N 1
ATOM 2695 C CA . GLU A 1 363 ? -6.816 -10.883 5.156 1 97.81 363 GLU A CA 1
ATOM 2696 C C . GLU A 1 363 ? -5.641 -10.18 4.477 1 97.81 363 GLU A C 1
ATOM 2698 O O . GLU A 1 363 ? -5.652 -8.961 4.312 1 97.81 363 GLU A O 1
ATOM 2703 N N . ASP A 1 364 ? -4.648 -10.891 4.086 1 96.31 364 ASP A N 1
ATOM 2704 C CA . ASP A 1 364 ? -3.48 -10.359 3.387 1 96.31 364 ASP A CA 1
ATOM 2705 C C . ASP A 1 364 ? -3.469 -10.805 1.925 1 96.31 364 ASP A C 1
ATOM 2707 O O . ASP A 1 364 ? -2.479 -11.367 1.448 1 96.31 364 ASP A O 1
ATOM 2711 N N . ALA A 1 365 ? -4.473 -10.461 1.223 1 96.06 365 ALA A N 1
ATOM 2712 C CA . ALA A 1 365 ? -4.738 -10.953 -0.126 1 96.06 365 ALA A CA 1
ATOM 2713 C C . ALA A 1 365 ? -3.682 -10.461 -1.109 1 96.06 365 ALA A C 1
ATOM 2715 O O . ALA A 1 365 ? -3.258 -9.305 -1.043 1 96.06 365 ALA A O 1
ATOM 2716 N N . GLY A 1 366 ? -3.24 -11.359 -2.084 1 94.94 366 GLY A N 1
ATOM 2717 C CA . GLY A 1 366 ? -2.262 -11.016 -3.102 1 94.94 366 GLY A CA 1
ATOM 2718 C C . GLY A 1 366 ? -0.844 -10.945 -2.566 1 94.94 366 GLY A C 1
ATOM 2719 O O . GLY A 1 366 ? -0.542 -11.516 -1.516 1 94.94 366 GLY A O 1
ATOM 2720 N N . THR A 1 367 ? 0.027 -10.336 -3.371 1 95.06 367 THR A N 1
ATOM 2721 C CA . THR A 1 367 ? 1.366 -10.055 -2.865 1 95.06 367 THR A CA 1
ATOM 2722 C C . THR A 1 367 ? 1.317 -9 -1.76 1 95.06 367 THR A C 1
ATOM 2724 O O . THR A 1 367 ? 0.864 -7.879 -1.983 1 95.06 367 THR A O 1
ATOM 2727 N N . PRO A 1 368 ? 1.739 -9.406 -0.569 1 95.19 368 PRO A N 1
ATOM 2728 C CA . PRO A 1 368 ? 1.675 -8.461 0.543 1 95.19 368 PRO A CA 1
ATOM 2729 C C . PRO A 1 368 ? 2.682 -7.316 0.404 1 95.19 368 PRO A C 1
ATOM 2731 O O . PRO A 1 368 ? 3.494 -7.316 -0.523 1 95.19 368 PRO A O 1
ATOM 2734 N N . ALA A 1 369 ? 2.514 -6.363 1.302 1 97.38 369 ALA A N 1
ATOM 2735 C CA . ALA A 1 369 ? 3.439 -5.234 1.365 1 97.38 369 ALA A CA 1
ATOM 2736 C C . ALA A 1 369 ? 4.758 -5.645 2.014 1 97.38 369 ALA A C 1
ATOM 2738 O O . ALA A 1 369 ? 5.148 -5.09 3.045 1 97.38 369 ALA A O 1
ATOM 2739 N N . ILE A 1 370 ? 5.512 -6.457 1.396 1 97.81 370 ILE A N 1
ATOM 2740 C CA . ILE A 1 370 ? 6.641 -7.168 1.985 1 97.81 370 ILE A CA 1
ATOM 2741 C C . ILE A 1 370 ? 7.707 -6.172 2.426 1 97.81 370 ILE A C 1
ATOM 2743 O O . ILE A 1 370 ? 8.008 -6.062 3.617 1 97.81 370 ILE A O 1
ATOM 2747 N N . ILE A 1 371 ? 8.25 -5.406 1.464 1 98.38 371 ILE A N 1
ATOM 2748 C CA . ILE A 1 371 ? 9.297 -4.441 1.766 1 98.38 371 ILE A CA 1
ATOM 2749 C C . ILE A 1 371 ? 8.773 -3.395 2.746 1 98.38 371 ILE A C 1
ATOM 2751 O O . ILE A 1 371 ? 9.477 -2.996 3.676 1 98.38 371 ILE A O 1
ATOM 2755 N N . GLN A 1 372 ? 7.566 -3.039 2.58 1 98.56 372 GLN A N 1
ATOM 2756 C CA . GLN A 1 372 ? 6.895 -2.027 3.391 1 98.56 372 GLN A CA 1
ATOM 2757 C C . GLN A 1 372 ? 6.715 -2.506 4.828 1 98.56 372 GLN A C 1
ATOM 2759 O O . GLN A 1 372 ? 6.848 -1.721 5.77 1 98.56 372 GLN A O 1
ATOM 2764 N N . LYS A 1 373 ? 6.387 -3.824 4.984 1 98.44 373 LYS A N 1
ATOM 2765 C CA . LYS A 1 373 ? 6.289 -4.41 6.316 1 98.44 373 LYS A CA 1
ATOM 2766 C C . LYS A 1 373 ? 7.621 -4.316 7.059 1 98.44 373 LYS A C 1
ATOM 2768 O O . LYS A 1 373 ? 7.652 -3.998 8.25 1 98.44 373 LYS A O 1
ATOM 2773 N N . VAL A 1 374 ? 8.664 -4.617 6.352 1 98.38 374 VAL A N 1
ATOM 2774 C CA . VAL A 1 374 ? 10 -4.582 6.941 1 98.38 374 VAL A CA 1
ATOM 2775 C C . VAL A 1 374 ? 10.344 -3.154 7.363 1 98.38 374 VAL A C 1
ATOM 2777 O O . VAL A 1 374 ? 10.875 -2.934 8.453 1 98.38 374 VAL A O 1
ATOM 2780 N N . ARG A 1 375 ? 10.008 -2.176 6.547 1 98.38 375 ARG A N 1
ATOM 2781 C CA . ARG A 1 375 ? 10.234 -0.775 6.883 1 98.38 375 ARG A CA 1
ATOM 2782 C C . ARG A 1 375 ? 9.477 -0.38 8.141 1 98.38 375 ARG A C 1
ATOM 2784 O O . ARG A 1 375 ? 10 0.354 8.984 1 98.38 375 ARG A O 1
ATOM 2791 N N . ALA A 1 376 ? 8.273 -0.789 8.219 1 98.75 376 ALA A N 1
ATOM 2792 C CA . ALA A 1 376 ? 7.496 -0.514 9.422 1 98.75 376 ALA A CA 1
ATOM 2793 C C . ALA A 1 376 ? 8.188 -1.062 10.664 1 98.75 376 ALA A C 1
ATOM 2795 O O . ALA A 1 376 ? 8.367 -0.345 11.648 1 98.75 376 ALA A O 1
ATOM 2796 N N . ALA A 1 377 ? 8.594 -2.334 10.57 1 98.69 377 ALA A N 1
ATOM 2797 C CA . ALA A 1 377 ? 9.258 -2.965 11.711 1 98.69 377 ALA A CA 1
ATOM 2798 C C . ALA A 1 377 ? 10.531 -2.221 12.094 1 98.69 377 ALA A C 1
ATOM 2800 O O . ALA A 1 377 ? 10.82 -2.037 13.281 1 98.69 377 ALA A O 1
ATOM 2801 N N . LEU A 1 378 ? 11.297 -1.796 11.109 1 98.62 378 LEU A N 1
ATOM 2802 C CA . LEU A 1 378 ? 12.539 -1.079 11.367 1 98.62 378 LEU A CA 1
ATOM 2803 C C . LEU A 1 378 ? 12.273 0.257 12.047 1 98.62 378 LEU A C 1
ATOM 2805 O O . LEU A 1 378 ? 13.047 0.687 12.906 1 98.62 378 LEU A O 1
ATOM 2809 N N . SER A 1 379 ? 11.195 0.938 11.664 1 98.56 379 SER A N 1
ATOM 2810 C CA . SER A 1 379 ? 10.859 2.201 12.32 1 98.56 379 SER A CA 1
ATOM 2811 C C . SER A 1 379 ? 10.484 1.984 13.781 1 98.56 379 SER A C 1
ATOM 2813 O O . SER A 1 379 ? 10.805 2.807 14.641 1 98.56 379 SER A O 1
ATOM 2815 N N . PHE A 1 380 ? 9.773 0.868 14.055 1 98.5 380 PHE A N 1
ATOM 2816 C CA . PHE A 1 380 ? 9.484 0.508 15.438 1 98.5 380 PHE A CA 1
ATOM 2817 C C . PHE A 1 380 ? 10.766 0.202 16.203 1 98.5 380 PHE A C 1
ATOM 2819 O O . PHE A 1 380 ? 10.898 0.551 17.375 1 98.5 380 PHE A O 1
ATOM 2826 N N . ARG A 1 381 ? 11.688 -0.473 15.562 1 98 381 ARG A N 1
ATOM 2827 C CA . ARG A 1 381 ? 12.969 -0.795 16.172 1 98 381 ARG A CA 1
ATOM 2828 C C . ARG A 1 381 ? 13.711 0.472 16.578 1 98 381 ARG A C 1
ATOM 2830 O O . ARG A 1 381 ? 14.297 0.539 17.656 1 98 381 ARG A O 1
ATOM 2837 N N . VAL A 1 382 ? 13.719 1.457 15.719 1 98.06 382 VAL A N 1
ATOM 2838 C CA . VAL A 1 382 ? 14.367 2.734 16 1 98.06 382 VAL A CA 1
ATOM 2839 C C . VAL A 1 382 ? 13.734 3.369 17.234 1 98.06 382 VAL A C 1
ATOM 2841 O O . VAL A 1 382 ? 14.445 3.822 18.141 1 98.06 382 VAL A O 1
ATOM 2844 N N . LYS A 1 383 ? 12.445 3.396 17.266 1 98 383 LYS A N 1
ATOM 2845 C CA . LYS A 1 383 ? 11.734 3.969 18.406 1 98 383 LYS A CA 1
ATOM 2846 C C . LYS A 1 383 ? 12.094 3.234 19.703 1 98 383 LYS A C 1
ATOM 2848 O O . LYS A 1 383 ? 12.352 3.865 20.719 1 98 383 LYS A O 1
ATOM 2853 N N . GLU A 1 384 ? 12.062 1.915 19.625 1 97.12 384 GLU A N 1
ATOM 2854 C CA . GLU A 1 384 ? 12.391 1.105 20.797 1 97.12 384 GLU A CA 1
ATOM 2855 C C . GLU A 1 384 ? 13.82 1.368 21.266 1 97.12 384 GLU A C 1
ATOM 2857 O O . GLU A 1 384 ? 14.078 1.446 22.469 1 97.12 384 GLU A O 1
ATOM 2862 N N . TRP A 1 385 ? 14.672 1.456 20.344 1 96.44 385 TRP A N 1
ATOM 2863 C CA . TRP A 1 385 ? 16.078 1.696 20.656 1 96.44 385 TRP A CA 1
ATOM 2864 C C . TRP A 1 385 ? 16.25 3.035 21.359 1 96.44 385 TRP A C 1
ATOM 2866 O O . TRP A 1 385 ? 17.031 3.146 22.312 1 96.44 385 TRP A O 1
ATOM 2876 N N . VAL A 1 386 ? 15.602 4.086 20.938 1 97 386 VAL A N 1
ATOM 2877 C CA . VAL A 1 386 ? 15.68 5.387 21.594 1 97 386 VAL A CA 1
ATOM 2878 C C . VAL A 1 386 ? 15.125 5.285 23.016 1 97 386 VAL A C 1
ATOM 2880 O O . VAL A 1 386 ? 15.695 5.84 23.953 1 97 386 VAL A O 1
ATOM 2883 N N . GLY A 1 387 ? 14.031 4.613 23.109 1 96.25 387 GLY A N 1
ATOM 2884 C CA . GLY A 1 387 ? 13.422 4.398 24.406 1 96.25 387 GLY A CA 1
ATOM 2885 C C . GLY A 1 387 ? 12.297 5.367 24.703 1 96.25 387 GLY A C 1
ATOM 2886 O O . GLY A 1 387 ? 12.422 6.57 24.469 1 96.25 387 GLY A O 1
ATOM 2887 N N . GLU A 1 388 ? 11.297 4.93 25.328 1 95.56 388 GLU A N 1
ATOM 2888 C CA . GLU A 1 388 ? 10.094 5.703 25.609 1 95.56 388 GLU A CA 1
ATOM 2889 C C . GLU A 1 388 ? 10.367 6.84 26.578 1 95.56 388 GLU A C 1
ATOM 2891 O O . GLU A 1 388 ? 9.836 7.941 26.438 1 95.56 388 GLU A O 1
ATOM 2896 N N . ALA A 1 389 ? 11.148 6.57 27.562 1 96.31 389 ALA A N 1
ATOM 2897 C CA . ALA A 1 389 ? 11.461 7.586 28.562 1 96.31 389 ALA A CA 1
ATOM 2898 C C . ALA A 1 389 ? 12.211 8.758 27.938 1 96.31 389 ALA A C 1
ATOM 2900 O O . ALA A 1 389 ? 11.922 9.922 28.234 1 96.31 389 ALA A O 1
ATOM 2901 N N . CYS A 1 390 ? 13.164 8.375 27.125 1 97.06 390 CYS A N 1
ATOM 2902 C CA . CYS A 1 390 ? 13.922 9.406 26.438 1 97.06 390 CYS A CA 1
ATOM 2903 C C . CYS A 1 390 ? 13.016 10.227 25.516 1 97.06 390 CYS A C 1
ATOM 2905 O O . CYS A 1 390 ? 13.094 11.453 25.5 1 97.06 390 CYS A O 1
ATOM 2907 N N . ILE A 1 391 ? 12.156 9.617 24.828 1 98.25 391 ILE A N 1
ATOM 2908 C CA . ILE A 1 391 ? 11.25 10.281 23.891 1 98.25 391 ILE A CA 1
ATOM 2909 C C . ILE A 1 391 ? 10.32 11.211 24.672 1 98.25 391 ILE A C 1
ATOM 2911 O O . ILE A 1 391 ? 10.164 12.383 24.312 1 98.25 391 ILE A O 1
ATOM 2915 N N . GLU A 1 392 ? 9.75 10.734 25.719 1 97.06 392 GLU A N 1
ATOM 2916 C CA . GLU A 1 392 ? 8.828 11.531 26.516 1 97.06 392 GLU A CA 1
ATOM 2917 C C . GLU A 1 392 ? 9.523 12.773 27.078 1 97.06 392 GLU A C 1
ATOM 2919 O O . GLU A 1 392 ? 8.945 13.859 27.094 1 97.06 392 GLU A O 1
ATOM 2924 N N . ALA A 1 393 ? 10.695 12.578 27.578 1 97.12 393 ALA A N 1
ATOM 2925 C CA . ALA A 1 393 ? 11.445 13.695 28.141 1 97.12 393 ALA A CA 1
ATOM 2926 C C . ALA A 1 393 ? 11.758 14.75 27.094 1 97.12 393 ALA A C 1
ATOM 2928 O O . ALA A 1 393 ? 11.641 15.945 27.344 1 97.12 393 ALA A O 1
ATOM 2929 N N . GLN A 1 394 ? 12.18 14.289 25.938 1 97.56 394 GLN A N 1
ATOM 2930 C CA . GLN A 1 394 ? 12.547 15.219 24.875 1 97.56 394 GLN A CA 1
ATOM 2931 C C . GLN A 1 394 ? 11.32 15.938 24.328 1 97.56 394 GLN A C 1
ATOM 2933 O O . GLN A 1 394 ? 11.383 17.125 24 1 97.56 394 GLN A O 1
ATOM 2938 N N . GLU A 1 395 ? 10.195 15.203 24.203 1 97.94 395 GLU A N 1
ATOM 2939 C CA . GLU A 1 395 ? 8.953 15.844 23.781 1 97.94 395 GLU A CA 1
ATOM 2940 C C . GLU A 1 395 ? 8.531 16.922 24.766 1 97.94 395 GLU A C 1
ATOM 2942 O O . GLU A 1 395 ? 8.102 18 24.344 1 97.94 395 GLU A O 1
ATOM 2947 N N . ALA A 1 396 ? 8.672 16.641 26 1 96.62 396 ALA A N 1
ATOM 2948 C CA . ALA A 1 396 ? 8.336 17.609 27.047 1 96.62 396 ALA A CA 1
ATOM 2949 C C . ALA A 1 396 ? 9.234 18.844 26.953 1 96.62 396 ALA A C 1
ATOM 2951 O O . ALA A 1 396 ? 8.781 19.969 27.141 1 96.62 396 ALA A O 1
ATOM 2952 N N . ARG A 1 397 ? 10.484 18.625 26.688 1 97 397 ARG A N 1
ATOM 2953 C CA . ARG A 1 397 ? 11.438 19.719 26.547 1 97 397 ARG A CA 1
ATOM 2954 C C . ARG A 1 397 ? 11.094 20.609 25.359 1 97 397 ARG A C 1
ATOM 2956 O O . ARG A 1 397 ? 11.156 21.844 25.453 1 97 397 ARG A O 1
ATOM 2963 N N . MET A 1 398 ? 10.789 19.984 24.266 1 97.81 398 MET A N 1
ATOM 2964 C CA . MET A 1 398 ? 10.406 20.719 23.062 1 97.81 398 MET A CA 1
ATOM 2965 C C . MET A 1 398 ? 9.148 21.547 23.328 1 97.81 398 MET A C 1
ATOM 2967 O O . MET A 1 398 ? 9.078 22.719 22.922 1 97.81 398 MET A O 1
ATOM 2971 N N . LEU A 1 399 ? 8.188 20.953 23.984 1 96.62 399 LEU A N 1
ATOM 2972 C CA . LEU A 1 399 ? 6.945 21.656 24.297 1 96.62 399 LEU A CA 1
ATOM 2973 C C . LEU A 1 399 ? 7.199 22.828 25.234 1 96.62 399 LEU A C 1
ATOM 2975 O O . LEU A 1 399 ? 6.68 23.922 25.016 1 96.62 399 LEU A O 1
ATOM 2979 N N . ALA A 1 400 ? 7.949 22.609 26.234 1 95.94 400 ALA A N 1
ATOM 2980 C CA . ALA A 1 400 ? 8.266 23.656 27.203 1 95.94 400 ALA A CA 1
ATOM 2981 C C . ALA A 1 400 ? 8.977 24.812 26.531 1 95.94 400 ALA A C 1
ATOM 2983 O O . ALA A 1 400 ? 8.688 25.984 26.828 1 95.94 400 ALA A O 1
ATOM 2984 N N . LEU A 1 401 ? 9.906 24.484 25.688 1 96.88 401 LEU A N 1
ATOM 2985 C CA . LEU A 1 401 ? 10.625 25.516 24.953 1 96.88 401 LEU A CA 1
ATOM 2986 C C . LEU A 1 401 ? 9.664 26.359 24.109 1 96.88 401 LEU A C 1
ATOM 2988 O O . LEU A 1 401 ? 9.734 27.578 24.125 1 96.88 401 LEU A O 1
ATOM 2992 N N . ALA A 1 402 ? 8.82 25.719 23.406 1 96.31 402 ALA A N 1
ATOM 2993 C CA . ALA A 1 402 ? 7.875 26.406 22.531 1 96.31 402 ALA A CA 1
ATOM 2994 C C . ALA A 1 402 ? 6.957 27.328 23.328 1 96.31 402 ALA A C 1
ATOM 2996 O O . ALA A 1 402 ? 6.758 28.484 22.969 1 96.31 402 ALA A O 1
ATOM 2997 N N . LEU A 1 403 ? 6.426 26.828 24.422 1 93.62 403 LEU A N 1
ATOM 2998 C CA . LEU A 1 403 ? 5.5 27.594 25.25 1 93.62 403 LEU A CA 1
ATOM 2999 C C . LEU A 1 403 ? 6.215 28.766 25.906 1 93.62 403 LEU A C 1
ATOM 3001 O O . LEU A 1 403 ? 5.656 29.859 26 1 93.62 403 LEU A O 1
ATOM 3005 N N . ARG A 1 404 ? 7.379 28.531 26.328 1 94.25 404 ARG A N 1
ATOM 3006 C CA . ARG A 1 404 ? 8.164 29.609 26.938 1 94.25 404 ARG A CA 1
ATOM 3007 C C . ARG A 1 404 ? 8.453 30.719 25.953 1 94.25 404 ARG A C 1
ATOM 3009 O O . ARG A 1 404 ? 8.32 31.906 26.281 1 94.25 404 ARG A O 1
ATOM 3016 N N . ARG A 1 405 ? 8.836 30.328 24.812 1 92.44 405 ARG A N 1
ATOM 3017 C CA . ARG A 1 405 ? 9.172 31.312 23.781 1 92.44 405 ARG A CA 1
ATOM 3018 C C . ARG A 1 405 ? 7.945 32.125 23.391 1 92.44 405 ARG A C 1
ATOM 3020 O O . ARG A 1 405 ? 8.039 33.344 23.172 1 92.44 405 ARG A O 1
ATOM 3027 N N . VAL A 1 406 ? 6.812 31.516 23.219 1 90.19 406 VAL A N 1
ATOM 3028 C CA . VAL A 1 406 ? 5.574 32.188 22.844 1 90.19 406 VAL A CA 1
ATOM 3029 C C . VAL A 1 406 ? 5.168 33.156 23.969 1 90.19 406 VAL A C 1
ATOM 3031 O O . VAL A 1 406 ? 4.77 34.281 23.688 1 90.19 406 VAL A O 1
ATOM 3034 N N . ARG A 1 407 ? 5.328 32.75 25.203 1 88.31 407 ARG A N 1
ATOM 3035 C CA . ARG A 1 407 ? 4.961 33.562 26.344 1 88.31 407 ARG A CA 1
ATOM 3036 C C . ARG A 1 407 ? 5.918 34.75 26.5 1 88.31 407 ARG A C 1
ATOM 3038 O O . ARG A 1 407 ? 5.492 35.875 26.766 1 88.31 407 ARG A O 1
ATOM 3045 N N . ALA A 1 408 ? 7.098 34.438 26.328 1 88.06 408 ALA A N 1
ATOM 3046 C CA . ALA A 1 408 ? 8.125 35.469 26.516 1 88.06 408 ALA A CA 1
ATOM 3047 C C . ALA A 1 408 ? 7.977 36.562 25.469 1 88.06 408 ALA A C 1
ATOM 3049 O O . ALA A 1 408 ? 8.203 37.75 25.766 1 88.06 408 ALA A O 1
ATOM 3050 N N . GLY A 1 409 ? 7.688 36.156 24.344 1 86.75 409 GLY A N 1
ATOM 3051 C CA . GLY A 1 409 ? 7.527 37.156 23.297 1 86.75 409 GLY A CA 1
ATOM 3052 C C . GLY A 1 409 ? 6.297 38.031 23.469 1 86.75 409 GLY A C 1
ATOM 3053 O O . GLY A 1 409 ? 6.262 39.156 23 1 86.75 409 GLY A O 1
ATOM 3054 N N . ALA A 1 410 ? 5.316 37.531 24.062 1 87.44 410 ALA A N 1
ATOM 3055 C CA . ALA A 1 410 ? 4.055 38.219 24.281 1 87.44 410 ALA A CA 1
ATOM 3056 C C . ALA A 1 410 ? 3.621 38.969 23.016 1 87.44 410 ALA A C 1
ATOM 3058 O O . ALA A 1 410 ? 3.281 40.156 23.078 1 87.44 410 ALA A O 1
ATOM 3059 N N . ASN A 1 411 ? 3.879 38.375 21.969 1 91.06 411 ASN A N 1
ATOM 3060 C CA . ASN A 1 411 ? 3.521 38.969 20.688 1 91.06 411 ASN A CA 1
ATOM 3061 C C . ASN A 1 411 ? 2.01 38.969 20.469 1 91.06 411 ASN A C 1
ATOM 3063 O O . ASN A 1 411 ? 1.394 37.906 20.328 1 91.06 411 ASN A O 1
ATOM 3067 N N . PRO A 1 412 ? 1.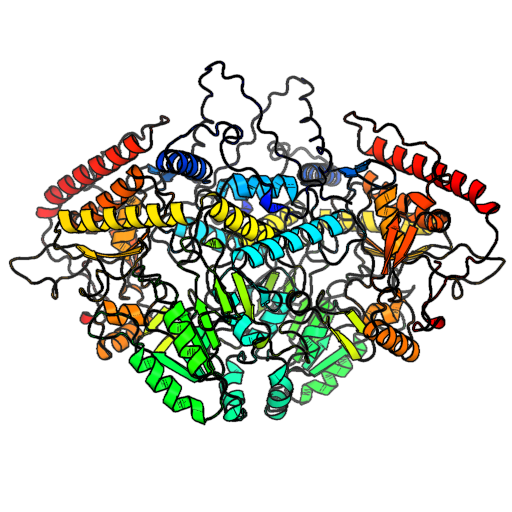381 40.125 20.422 1 90.56 412 PRO A N 1
ATOM 3068 C CA . PRO A 1 412 ? -0.078 40.188 20.297 1 90.56 412 PRO A CA 1
ATOM 3069 C C . PRO A 1 412 ? -0.587 39.688 18.953 1 90.56 412 PRO A C 1
ATOM 3071 O O . PRO A 1 412 ? -1.788 39.469 18.797 1 90.56 412 PRO A O 1
ATOM 3074 N N . SER A 1 413 ? 0.308 39.469 18.016 1 93.5 413 SER A N 1
ATOM 3075 C CA . SER A 1 413 ? -0.101 39.031 16.688 1 93.5 413 SER A CA 1
ATOM 3076 C C . SER A 1 413 ? -0.064 37.5 16.578 1 93.5 413 SER A C 1
ATOM 3078 O O . SER A 1 413 ? -0.499 36.938 15.57 1 93.5 413 SER A O 1
ATOM 3080 N N . LEU A 1 414 ? 0.45 36.906 17.531 1 95.19 414 LEU A N 1
ATOM 3081 C CA . LEU A 1 414 ? 0.579 35.469 17.469 1 95.19 414 LEU A CA 1
ATOM 3082 C C . LEU A 1 414 ? -0.381 34.781 18.453 1 95.19 414 LEU A C 1
ATOM 3084 O O . LEU A 1 414 ? -0.331 35.062 19.656 1 95.19 414 LEU A O 1
ATOM 3088 N N . ARG A 1 415 ? -1.273 33.938 17.938 1 93.44 415 ARG A N 1
ATOM 3089 C CA . ARG A 1 415 ? -2.176 33.188 18.797 1 93.44 415 ARG A CA 1
ATOM 3090 C C . ARG A 1 415 ? -1.984 31.688 18.594 1 93.44 415 ARG A C 1
ATOM 3092 O O . ARG A 1 415 ? -2.26 31.156 17.516 1 93.44 415 ARG A O 1
ATOM 3099 N N . LEU A 1 416 ? -1.503 31.016 19.594 1 93.75 416 LEU A N 1
ATOM 3100 C CA . LEU A 1 416 ? -1.426 29.562 19.578 1 93.75 416 LEU A CA 1
ATOM 3101 C C . LEU A 1 416 ? -2.795 28.938 19.844 1 93.75 416 LEU A C 1
ATOM 3103 O O . LEU A 1 416 ? -3.504 29.359 20.766 1 93.75 416 LEU A O 1
ATOM 3107 N N . LEU A 1 417 ? -3.184 27.984 19 1 92.06 417 LEU A N 1
ATOM 3108 C CA . LEU A 1 417 ? -4.461 27.297 19.172 1 92.06 417 LEU A CA 1
ATOM 3109 C C . LEU A 1 417 ? -4.332 26.125 20.125 1 92.06 417 LEU A C 1
ATOM 3111 O O . LEU A 1 417 ? -3.93 25.031 19.719 1 92.06 417 LEU A O 1
ATOM 3115 N N . GLN A 1 418 ? -4.637 26.297 21.344 1 85.81 418 GLN A N 1
ATOM 3116 C CA . GLN A 1 418 ? -4.473 25.266 22.375 1 85.81 418 GLN A CA 1
ATOM 3117 C C . GLN A 1 418 ? -5.82 24.859 22.953 1 85.81 418 GLN A C 1
ATOM 3119 O O . GLN A 1 418 ? -5.879 24.062 23.891 1 85.81 418 GLN A O 1
ATOM 3124 N N . GLY A 1 419 ? -6.812 25.344 22.406 1 75.94 419 GLY A N 1
ATOM 3125 C CA . GLY A 1 419 ? -8.109 25.094 23.016 1 75.94 419 GLY A CA 1
ATOM 3126 C C . GLY A 1 419 ? -8.422 26.031 24.156 1 75.94 419 GLY A C 1
ATOM 3127 O O . GLY A 1 419 ? -8.062 27.219 24.125 1 75.94 419 GLY A O 1
ATOM 3128 N N . ALA A 1 420 ? -9.102 25.484 25.125 1 71.25 420 ALA A N 1
ATOM 3129 C CA . ALA A 1 420 ? -9.469 26.312 26.281 1 71.25 420 ALA A CA 1
ATOM 3130 C C . ALA A 1 420 ? -8.258 26.594 27.156 1 71.25 420 ALA A C 1
ATOM 3132 O O . ALA A 1 420 ? -7.367 25.75 27.297 1 71.25 420 ALA A O 1
ATOM 3133 N N . ASP A 1 421 ? -8.18 27.688 27.625 1 65.94 421 ASP A N 1
ATOM 3134 C CA . ASP A 1 421 ? -7.082 28.141 28.469 1 65.94 421 ASP A CA 1
ATOM 3135 C C . ASP A 1 421 ? -6.875 27.188 29.641 1 65.94 421 ASP A C 1
ATOM 3137 O O . ASP A 1 421 ? -5.738 26.906 30.031 1 65.94 421 ASP A O 1
ATOM 3141 N N . ALA A 1 422 ? -7.965 26.734 30.047 1 55.09 422 ALA A N 1
ATOM 3142 C CA . ALA A 1 422 ? -7.891 25.859 31.219 1 55.09 422 ALA A CA 1
ATOM 3143 C C . ALA A 1 422 ? -7.242 24.531 30.859 1 55.09 422 ALA A C 1
ATOM 3145 O O . ALA A 1 422 ? -6.781 23.797 31.75 1 55.09 422 ALA A O 1
ATOM 3146 N N . ALA A 1 423 ? -7.152 24.344 29.656 1 60.97 423 ALA A N 1
ATOM 3147 C CA . ALA A 1 423 ? -6.547 23.078 29.219 1 60.97 423 ALA A CA 1
ATOM 3148 C C . ALA A 1 423 ? -5.031 23.203 29.141 1 60.97 423 ALA A C 1
ATOM 3150 O O . ALA A 1 423 ? -4.348 22.266 28.719 1 60.97 423 ALA A O 1
ATOM 3151 N N . ALA A 1 424 ? -4.57 24.188 29.609 1 64.19 424 ALA A N 1
ATOM 3152 C CA . ALA A 1 424 ? -3.152 24.484 29.422 1 64.19 424 ALA A CA 1
ATOM 3153 C C . ALA A 1 424 ? -2.281 23.5 30.203 1 64.19 424 ALA A C 1
ATOM 3155 O O . ALA A 1 424 ? -1.143 23.234 29.812 1 64.19 424 ALA A O 1
ATOM 3156 N N . SER A 1 425 ? -2.93 22.875 31.047 1 76.44 425 SER A N 1
ATOM 3157 C CA . SER A 1 425 ? -2.125 21.953 31.859 1 76.44 425 SER A CA 1
ATOM 3158 C C . SER A 1 425 ? -2.275 20.516 31.375 1 76.44 425 SER A C 1
ATOM 3160 O O . SER A 1 425 ? -1.552 19.625 31.828 1 76.44 425 SER A O 1
ATOM 3162 N N . ALA A 1 426 ? -3.115 20.391 30.453 1 85.69 426 ALA A N 1
ATOM 3163 C CA . ALA A 1 426 ? -3.314 19.016 29.969 1 85.69 426 ALA A CA 1
ATOM 3164 C C . ALA A 1 426 ? -2.105 18.547 29.172 1 85.69 426 ALA A C 1
ATOM 3166 O O . ALA A 1 426 ? -1.419 19.344 28.531 1 85.69 426 ALA A O 1
ATOM 3167 N N . PRO A 1 427 ? -1.835 17.234 29.266 1 91.94 427 PRO A N 1
ATOM 3168 C CA . PRO A 1 427 ? -0.699 16.703 28.516 1 91.94 427 PRO A CA 1
ATOM 3169 C C . PRO A 1 427 ? -0.846 16.906 27.016 1 91.94 427 PRO A C 1
ATOM 3171 O O . PRO A 1 427 ? -1.93 16.703 26.453 1 91.94 427 PRO A O 1
ATOM 3174 N N . ARG A 1 428 ? 0.266 17.375 26.406 1 95.12 428 ARG A N 1
ATOM 3175 C CA . ARG A 1 428 ? 0.265 17.656 24.969 1 95.12 428 ARG A CA 1
ATOM 3176 C C . ARG A 1 428 ? 1.598 17.266 24.344 1 95.12 428 ARG A C 1
ATOM 3178 O O . ARG A 1 428 ? 2.629 17.25 25.016 1 95.12 428 ARG A O 1
ATOM 3185 N N . LEU A 1 429 ? 1.499 16.891 23.062 1 97.25 429 LEU A N 1
ATOM 3186 C CA . LEU A 1 429 ? 2.693 16.812 22.234 1 97.25 429 LEU A CA 1
ATOM 3187 C C . LEU A 1 429 ? 3.021 18.172 21.625 1 97.25 429 LEU A C 1
ATOM 3189 O O . LEU A 1 429 ? 2.164 19.062 21.578 1 97.25 429 LEU A O 1
ATOM 3193 N N . PRO A 1 430 ? 4.273 18.422 21.219 1 97.75 430 PRO A N 1
ATOM 3194 C CA . PRO A 1 430 ? 4.652 19.719 20.641 1 97.75 430 PRO A CA 1
ATOM 3195 C C . PRO A 1 430 ? 4.145 19.906 19.219 1 97.75 430 PRO A C 1
ATOM 3197 O O . PRO A 1 430 ? 4.934 20.141 18.297 1 97.75 430 PRO A O 1
ATOM 3200 N N . VAL A 1 431 ? 2.889 19.812 19.031 1 97.5 431 VAL A N 1
ATOM 3201 C CA . VAL A 1 431 ? 2.16 20.188 17.812 1 97.5 431 VAL A CA 1
ATOM 3202 C C . VAL A 1 431 ? 1.622 21.609 17.953 1 97.5 431 VAL A C 1
ATOM 3204 O O . VAL A 1 431 ? 0.709 21.859 18.75 1 97.5 431 VAL A O 1
ATOM 3207 N N . LEU A 1 432 ? 2.188 22.516 17.156 1 97.25 432 LEU A N 1
ATOM 3208 C CA . LEU A 1 432 ? 1.927 23.938 17.375 1 97.25 432 LEU A CA 1
ATOM 3209 C C . LEU A 1 432 ? 1.149 24.531 16.203 1 97.25 432 LEU A C 1
ATOM 3211 O O . LEU A 1 432 ? 1.741 24.938 15.203 1 97.25 432 LEU A O 1
ATOM 3215 N N . SER A 1 433 ? -0.147 24.609 16.391 1 97.12 433 SER A N 1
ATOM 3216 C CA . SER A 1 433 ? -0.996 25.328 15.438 1 97.12 433 SER A CA 1
ATOM 3217 C C . SER A 1 433 ? -1.232 26.766 15.883 1 97.12 433 SER A C 1
ATOM 3219 O O . SER A 1 433 ? -1.507 27.016 17.062 1 97.12 433 SER A O 1
ATOM 3221 N N . PHE A 1 434 ? -1.088 27.734 14.906 1 96.75 434 PHE A N 1
ATOM 3222 C CA . PHE A 1 434 ? -1.197 29.125 15.32 1 96.75 434 PHE A CA 1
ATOM 3223 C C . PHE A 1 434 ? -1.762 29.984 14.195 1 96.75 434 PHE A C 1
ATOM 3225 O O . PHE A 1 434 ? -1.716 29.594 13.031 1 96.75 434 PHE A O 1
ATOM 3232 N N . VAL A 1 435 ? -2.34 31.047 14.578 1 95.81 435 VAL A N 1
ATOM 3233 C CA . VAL A 1 435 ? -2.801 32.094 13.664 1 95.81 435 VAL A CA 1
ATOM 3234 C C . VAL A 1 435 ? -1.99 33.344 13.883 1 95.81 435 VAL A C 1
ATOM 3236 O O . VAL A 1 435 ? -1.575 33.656 15.008 1 95.81 435 VAL A O 1
ATOM 3239 N N . VAL A 1 436 ? -1.698 34.031 12.805 1 96.25 436 VAL A N 1
ATOM 3240 C CA . VAL A 1 436 ? -0.97 35.281 12.859 1 96.25 436 VAL A CA 1
ATOM 3241 C C . VAL A 1 436 ? -1.899 36.438 12.477 1 96.25 436 VAL A C 1
ATOM 3243 O O . VAL A 1 436 ? -2.461 36.469 11.375 1 96.25 436 VAL A O 1
ATOM 3246 N N . TYR A 1 437 ? -1.997 37.375 13.375 1 93.56 437 TYR A N 1
ATOM 3247 C CA . TYR A 1 437 ? -2.83 38.562 13.125 1 93.56 437 TYR A CA 1
ATOM 3248 C C . TYR A 1 437 ? -2 39.688 12.562 1 93.56 437 TYR A C 1
ATOM 3250 O O . TYR A 1 437 ? -0.808 39.812 12.859 1 93.56 437 TYR A O 1
ATOM 3258 N N . ALA A 1 438 ? -2.672 40.5 11.75 1 87.75 438 ALA A N 1
ATOM 3259 C CA . ALA A 1 438 ? -2.051 41.75 11.312 1 87.75 438 ALA A CA 1
ATOM 3260 C C . ALA A 1 438 ? -1.832 42.688 12.492 1 87.75 438 ALA A C 1
ATOM 3262 O O . ALA A 1 438 ? -2.516 42.562 13.516 1 87.75 438 ALA A O 1
ATOM 3263 N N . PRO A 1 439 ? -0.794 43.594 12.359 1 82.69 439 PRO A N 1
ATOM 3264 C CA . PRO A 1 439 ? -0.562 44.531 13.461 1 82.69 439 PRO A CA 1
ATOM 3265 C C . PRO A 1 439 ? -1.783 45.375 13.766 1 82.69 439 PRO A C 1
ATOM 3267 O O . PRO A 1 439 ? -2.561 45.719 12.859 1 82.69 439 PRO A O 1
ATOM 3270 N N . PRO A 1 440 ? -1.982 45.562 15.109 1 73.44 440 PRO A N 1
ATOM 3271 C CA . PRO A 1 440 ? -3.125 46.375 15.492 1 73.44 440 PRO A CA 1
ATOM 3272 C C . PRO A 1 440 ? -3.053 47.781 14.891 1 73.44 440 PRO A C 1
ATOM 3274 O O . PRO A 1 440 ? -1.966 48.375 14.773 1 73.44 440 PRO A O 1
ATOM 3277 N N . ARG A 1 441 ? -4.184 48 14.133 1 62.5 441 ARG A N 1
ATOM 3278 C CA . ARG A 1 441 ? -4.344 49.438 13.859 1 62.5 441 ARG A CA 1
ATOM 3279 C C . ARG A 1 441 ? -4.863 50.156 15.094 1 62.5 441 ARG A C 1
ATOM 3281 O O . ARG A 1 441 ? -5.605 49.594 15.898 1 62.5 441 ARG A O 1
ATOM 3288 N N . ASP A 1 442 ? -4.562 51.375 15.344 1 54.34 442 ASP A N 1
ATOM 3289 C CA . ASP A 1 442 ? -4.938 52.25 16.438 1 54.34 442 ASP A CA 1
ATOM 3290 C C . ASP A 1 442 ? -5.965 51.594 17.359 1 54.34 442 ASP A C 1
ATOM 3292 O O . ASP A 1 442 ? -7.168 51.75 17.156 1 54.34 442 ASP A O 1
ATOM 3296 N N . GLY A 1 443 ? -5.77 50.906 18.469 1 53.44 443 GLY A N 1
ATOM 3297 C CA . GLY A 1 443 ? -6.559 50.562 19.641 1 53.44 443 GLY A CA 1
ATOM 3298 C C . GLY A 1 443 ? -7.484 49.375 19.391 1 53.44 443 GLY A C 1
ATOM 3299 O O . GLY A 1 443 ? -8.375 49.125 20.203 1 53.44 443 GLY A O 1
ATOM 3300 N N . THR A 1 444 ? -7.465 48.688 18.219 1 54.19 444 THR A N 1
ATOM 3301 C CA . THR A 1 444 ? -8.492 47.688 17.969 1 54.19 444 THR A CA 1
ATOM 3302 C C . THR A 1 444 ? -8.109 46.344 18.578 1 54.19 444 THR A C 1
ATOM 3304 O O . THR A 1 444 ? -6.938 45.969 18.578 1 54.19 444 THR A O 1
ATOM 3307 N N . GLU A 1 445 ? -9.094 45.719 19.281 1 55.56 445 GLU A N 1
ATOM 3308 C CA . GLU A 1 445 ? -8.992 44.406 19.906 1 55.56 445 GLU A CA 1
ATOM 3309 C C . GLU A 1 445 ? -8.766 43.312 18.859 1 55.56 445 GLU A C 1
ATOM 3311 O O . GLU A 1 445 ? -9.156 43.469 17.703 1 55.56 445 GLU A O 1
ATOM 3316 N N . PRO A 1 446 ? -8.047 42.219 19.25 1 56.56 446 PRO A N 1
ATOM 3317 C CA . PRO A 1 446 ? -7.684 41.125 18.359 1 56.56 446 PRO A CA 1
ATOM 3318 C C . PRO A 1 446 ? -8.891 40.5 17.641 1 56.56 446 PRO A C 1
ATOM 3320 O O . PRO A 1 446 ? -8.789 40.156 16.469 1 56.56 446 PRO A O 1
ATOM 3323 N N . GLU A 1 447 ? -10.109 40.406 18.297 1 58.28 447 GLU A N 1
ATOM 3324 C CA . GLU A 1 447 ? -11.242 39.719 17.703 1 58.28 447 GLU A CA 1
ATOM 3325 C C . GLU A 1 447 ? -11.719 40.406 16.422 1 58.28 447 GLU A C 1
ATOM 3327 O O . GLU A 1 447 ? -12.305 39.75 15.547 1 58.28 447 GLU A O 1
ATOM 3332 N N . GLY A 1 448 ? -11.094 41.469 16.266 1 65.75 448 GLY A N 1
ATOM 3333 C CA . GLY A 1 448 ? -11.547 42.219 15.086 1 65.75 448 GLY A CA 1
ATOM 3334 C C . GLY A 1 448 ? -10.453 42.438 14.07 1 65.75 448 GLY A C 1
ATOM 3335 O O . GLY A 1 448 ? -10.703 43 12.992 1 65.75 448 GLY A O 1
ATOM 3336 N N . ARG A 1 449 ? -9.406 41.75 14.312 1 82.69 449 ARG A N 1
ATOM 3337 C CA . ARG A 1 449 ? -8.281 41.969 13.422 1 82.69 449 ARG A CA 1
ATOM 3338 C C . ARG A 1 449 ? -8.234 40.938 12.297 1 82.69 449 ARG A C 1
ATOM 3340 O O . ARG A 1 449 ? -8.57 39.781 12.508 1 82.69 449 ARG A O 1
ATOM 3347 N N . LEU A 1 450 ? -7.789 41.438 11.203 1 90.19 450 LEU A N 1
ATOM 3348 C CA . LEU A 1 450 ? -7.551 40.531 10.086 1 90.19 450 LEU A CA 1
ATOM 3349 C C . LEU A 1 450 ? -6.305 39.688 10.328 1 90.19 450 LEU A C 1
ATOM 3351 O O . LEU A 1 450 ? -5.395 40.094 11.047 1 90.19 450 LEU A O 1
ATOM 3355 N N . GLN A 1 451 ? -6.312 38.594 9.773 1 93.62 451 GLN A N 1
ATOM 3356 C CA . GLN A 1 451 ? -5.188 37.656 9.883 1 93.62 451 GLN A CA 1
ATOM 3357 C C . GLN A 1 451 ? -4.297 37.75 8.648 1 93.62 451 GLN A C 1
ATOM 3359 O O . GLN A 1 451 ? -4.672 38.344 7.641 1 93.62 451 GLN A O 1
ATOM 3364 N N . LEU A 1 452 ? -3.072 37.344 8.781 1 95.81 452 LEU A N 1
ATOM 3365 C CA . LEU A 1 452 ? -2.348 36.875 7.609 1 95.81 452 LEU A CA 1
ATOM 3366 C C . LEU A 1 452 ? -2.82 35.469 7.199 1 95.81 452 LEU A C 1
ATOM 3368 O O . LEU A 1 452 ? -3.002 34.594 8.055 1 95.81 452 LEU A O 1
ATOM 3372 N N . HIS A 1 453 ? -3.145 35.344 5.918 1 96.19 453 HIS A N 1
ATOM 3373 C CA . HIS A 1 453 ? -3.57 34.031 5.414 1 96.19 453 HIS A CA 1
ATOM 3374 C C . HIS A 1 453 ? -2.584 32.938 5.809 1 96.19 453 HIS A C 1
ATOM 3376 O O . HIS A 1 453 ? -1.37 33.125 5.68 1 96.19 453 HIS A O 1
ATOM 3382 N N . CYS A 1 454 ? -3.068 31.844 6.34 1 96.81 454 CYS A N 1
ATOM 3383 C CA . CYS A 1 454 ? -2.197 30.797 6.863 1 96.81 454 CYS A CA 1
ATOM 3384 C C . CYS A 1 454 ? -1.265 30.266 5.781 1 96.81 454 CYS A C 1
ATOM 3386 O O . CYS A 1 454 ? -0.118 29.922 6.062 1 96.81 454 CYS A O 1
ATOM 3388 N N . ARG A 1 455 ? -1.728 30.172 4.551 1 97.44 455 ARG A N 1
ATOM 3389 C CA . ARG A 1 455 ? -0.891 29.688 3.455 1 97.44 455 ARG A CA 1
ATOM 3390 C C . ARG A 1 455 ? 0.209 30.703 3.129 1 97.44 455 ARG A C 1
ATOM 3392 O O . ARG A 1 455 ? 1.295 30.312 2.688 1 97.44 455 ARG A O 1
ATOM 3399 N N . PHE A 1 456 ? -0.064 31.984 3.312 1 97.25 456 PHE A N 1
ATOM 3400 C CA . PHE A 1 456 ? 0.964 33 3.162 1 97.25 456 PHE A CA 1
ATOM 3401 C C . PHE A 1 456 ? 2.033 32.844 4.238 1 97.25 456 PHE A C 1
ATOM 3403 O O . PHE A 1 456 ? 3.229 32.906 3.945 1 97.25 456 PHE A O 1
ATOM 3410 N N . VAL A 1 457 ? 1.555 32.688 5.445 1 98.19 457 VAL A N 1
ATOM 3411 C CA . VAL A 1 457 ? 2.469 32.5 6.566 1 98.19 457 VAL A CA 1
ATOM 3412 C C . VAL A 1 457 ? 3.387 31.297 6.297 1 98.19 457 VAL A C 1
ATOM 3414 O O . VAL A 1 457 ? 4.602 31.391 6.484 1 98.19 457 VAL A O 1
ATOM 3417 N N . THR A 1 458 ? 2.812 30.234 5.852 1 98.38 458 THR A N 1
ATOM 3418 C CA . THR A 1 458 ? 3.564 29.016 5.559 1 98.38 458 THR A CA 1
ATOM 3419 C C . THR A 1 458 ? 4.559 29.266 4.426 1 98.38 458 THR A C 1
ATOM 3421 O O . THR A 1 458 ? 5.699 28.797 4.488 1 98.38 458 THR A O 1
ATOM 3424 N N . LYS A 1 459 ? 4.137 29.938 3.455 1 98 459 LYS A N 1
ATOM 3425 C CA . LYS A 1 459 ? 4.996 30.281 2.328 1 98 459 LYS A CA 1
ATOM 3426 C C . LYS A 1 459 ? 6.18 31.141 2.781 1 98 459 LYS A C 1
ATOM 3428 O O . LYS A 1 459 ? 7.309 30.922 2.334 1 98 459 LYS A O 1
ATOM 3433 N N . LEU A 1 460 ? 5.949 32.094 3.604 1 98.12 460 LEU A N 1
ATOM 3434 C CA . LEU A 1 460 ? 7.012 32.969 4.09 1 98.12 460 LEU A CA 1
ATOM 3435 C C . LEU A 1 460 ? 8.016 32.188 4.926 1 98.12 460 LEU A C 1
ATOM 3437 O O . LEU A 1 460 ? 9.227 32.406 4.816 1 98.12 460 LEU A O 1
ATOM 3441 N N . LEU A 1 461 ? 7.508 31.312 5.797 1 98.75 461 LEU A N 1
ATOM 3442 C CA . LEU A 1 461 ? 8.391 30.453 6.582 1 98.75 461 LEU A CA 1
ATOM 3443 C C . LEU A 1 461 ? 9.297 29.625 5.672 1 98.75 461 LEU A C 1
ATOM 3445 O O . LEU A 1 461 ? 10.477 29.438 5.973 1 98.75 461 LEU A O 1
ATOM 3449 N N . ASN A 1 462 ? 8.703 29.188 4.629 1 98.44 462 ASN A N 1
ATOM 3450 C CA . ASN A 1 462 ? 9.445 28.406 3.645 1 98.44 462 ASN A CA 1
ATOM 3451 C C . ASN A 1 462 ? 10.477 29.25 2.91 1 98.44 462 ASN A C 1
ATOM 3453 O O . ASN A 1 462 ? 11.648 28.891 2.844 1 98.44 462 ASN A O 1
ATOM 3457 N N . ASP A 1 463 ? 10.055 30.344 2.316 1 97.56 463 ASP A N 1
ATOM 3458 C CA . ASP A 1 463 ? 10.852 31.141 1.381 1 97.56 463 ASP A CA 1
ATOM 3459 C C . ASP A 1 463 ? 11.977 31.875 2.104 1 97.56 463 ASP A C 1
ATOM 3461 O O . ASP A 1 463 ? 13.086 31.984 1.573 1 97.56 463 ASP A O 1
ATOM 3465 N N . LEU A 1 464 ? 11.734 32.375 3.307 1 97.75 464 LEU A N 1
ATOM 3466 C CA . LEU A 1 464 ? 12.727 33.188 4.02 1 97.75 464 LEU A CA 1
ATOM 3467 C C . LEU A 1 464 ? 13.672 32.281 4.816 1 97.75 464 LEU A C 1
ATOM 3469 O O . LEU A 1 464 ? 14.867 32.562 4.934 1 97.75 464 LEU A O 1
ATOM 3473 N N . PHE A 1 465 ? 13.125 31.172 5.344 1 98.31 465 PHE A N 1
ATOM 3474 C CA . PHE A 1 465 ? 13.875 30.5 6.398 1 98.31 465 PHE A CA 1
ATOM 3475 C C . PHE A 1 465 ? 14.094 29.031 6.055 1 98.31 465 PHE A C 1
ATOM 3477 O O . PHE A 1 465 ? 14.891 28.344 6.703 1 98.31 465 PHE A O 1
ATOM 3484 N N . GLY A 1 466 ? 13.391 28.469 5.062 1 98.06 466 GLY A N 1
ATOM 3485 C CA . GLY A 1 466 ? 13.477 27.062 4.738 1 98.06 466 GLY A CA 1
ATOM 3486 C C . GLY A 1 466 ? 12.703 26.172 5.703 1 98.06 466 GLY A C 1
ATOM 3487 O O . GLY A 1 466 ? 12.852 24.953 5.688 1 98.06 466 GLY A O 1
ATOM 3488 N N . VAL A 1 467 ? 11.875 26.766 6.57 1 98.62 467 VAL A N 1
ATOM 3489 C CA . VAL A 1 467 ? 11.062 26.016 7.527 1 98.62 467 VAL A CA 1
ATOM 3490 C C . VAL A 1 467 ? 9.891 25.359 6.809 1 98.62 467 VAL A C 1
ATOM 3492 O O . VAL A 1 467 ? 9.07 26.047 6.188 1 98.62 467 VAL A O 1
ATOM 3495 N N . GLN A 1 468 ? 9.859 24.062 6.902 1 98.38 468 GLN A N 1
ATOM 3496 C CA . GLN A 1 468 ? 8.797 23.281 6.258 1 98.38 468 GLN A CA 1
ATOM 3497 C C . GLN A 1 468 ? 7.613 23.094 7.203 1 98.38 468 GLN A C 1
ATOM 3499 O O . GLN A 1 468 ? 7.598 22.141 7.996 1 98.38 468 GLN A O 1
ATOM 3504 N N . ALA A 1 469 ? 6.648 23.969 7.086 1 98.25 469 ALA A N 1
ATOM 3505 C CA . ALA A 1 469 ? 5.422 23.953 7.879 1 98.25 469 ALA A CA 1
ATOM 3506 C C . ALA A 1 469 ? 4.227 23.531 7.031 1 98.25 469 ALA A C 1
ATOM 3508 O O . ALA A 1 469 ? 4.391 23.109 5.883 1 98.25 469 ALA A O 1
ATOM 3509 N N . ARG A 1 470 ? 3.043 23.578 7.656 1 97.19 470 ARG A N 1
ATOM 3510 C CA . ARG A 1 470 ? 1.836 23.188 6.934 1 97.19 470 ARG A CA 1
ATOM 3511 C C . ARG A 1 470 ? 0.678 24.125 7.254 1 97.19 470 ARG A C 1
ATOM 3513 O O . ARG A 1 470 ? 0.479 24.5 8.414 1 97.19 470 ARG A O 1
ATOM 3520 N N . ALA A 1 471 ? -0.031 24.5 6.172 1 96.88 471 ALA A N 1
ATOM 3521 C CA . ALA A 1 471 ? -1.193 25.375 6.324 1 96.88 471 ALA A CA 1
ATOM 3522 C C . ALA A 1 471 ? -2.49 24.594 6.133 1 96.88 471 ALA A C 1
ATOM 3524 O O . ALA A 1 471 ? -2.496 23.516 5.52 1 96.88 471 ALA A O 1
ATOM 3525 N N . GLY A 1 472 ? -3.607 25.078 6.594 1 92.44 472 GLY A N 1
ATOM 3526 C CA . GLY A 1 472 ? -4.934 24.5 6.414 1 92.44 472 GLY A CA 1
ATOM 3527 C C . GLY A 1 472 ? -5.566 24.047 7.711 1 92.44 472 GLY A C 1
ATOM 3528 O O . GLY A 1 472 ? -5.164 24.484 8.789 1 92.44 472 GLY A O 1
ATOM 3529 N N . CYS A 1 473 ? -6.539 23.25 7.512 1 81.88 473 CYS A N 1
ATOM 3530 C CA . CYS A 1 473 ? -7.246 22.828 8.719 1 81.88 473 CYS A CA 1
ATOM 3531 C C . CYS A 1 473 ? -6.734 21.484 9.203 1 81.88 473 CYS A C 1
ATOM 3533 O O . CYS A 1 473 ? -7.383 20.828 10.023 1 81.88 473 CYS A O 1
ATOM 3535 N N . ALA A 1 474 ? -5.688 21 8.656 1 82.06 474 ALA A N 1
ATOM 3536 C CA . ALA A 1 474 ? -5.031 19.766 9.086 1 82.06 474 ALA A CA 1
ATOM 3537 C C . ALA A 1 474 ? -6.012 18.594 9.086 1 82.06 474 ALA A C 1
ATOM 3539 O O . ALA A 1 474 ? -6.02 17.781 10.016 1 82.06 474 ALA A O 1
ATOM 3540 N N . CYS A 1 475 ? -6.887 18.578 8.234 1 87.12 475 CYS A N 1
ATOM 3541 C CA . CYS A 1 475 ? -7.871 17.516 8.094 1 87.12 475 CYS A CA 1
ATOM 3542 C C . CYS A 1 475 ? -8.656 17.328 9.383 1 87.12 475 CYS A C 1
ATOM 3544 O O . CYS A 1 475 ? -8.898 16.203 9.812 1 87.12 475 CYS A O 1
ATOM 3546 N N . ALA A 1 476 ? -8.922 18.359 10.07 1 94.06 476 ALA A N 1
ATOM 3547 C CA . ALA A 1 476 ? -9.766 18.391 11.266 1 94.06 476 ALA A CA 1
ATOM 3548 C C . ALA A 1 476 ? -10.781 19.531 11.188 1 94.06 476 ALA A C 1
ATOM 3550 O O . ALA A 1 476 ? -10.906 20.312 12.125 1 94.06 476 ALA A O 1
ATOM 3551 N N . GLY A 1 477 ? -11.578 19.547 10.188 1 93.69 477 GLY A N 1
ATOM 3552 C CA . GLY A 1 477 ? -12.5 20.625 9.875 1 93.69 477 GLY A CA 1
ATOM 3553 C C . GLY A 1 477 ? -13.438 20.969 11.016 1 93.69 477 GLY A C 1
ATOM 3554 O O . GLY A 1 477 ? -13.5 22.109 11.469 1 93.69 477 GLY A O 1
ATOM 3555 N N . PRO A 1 478 ? -14.195 20.016 11.523 1 94.81 478 PRO A N 1
ATOM 3556 C CA . PRO A 1 478 ? -15.133 20.297 12.609 1 94.81 478 PRO A CA 1
ATOM 3557 C C . PRO A 1 478 ? -14.438 20.891 13.844 1 94.81 478 PRO A C 1
ATOM 3559 O O . PRO A 1 478 ? -14.961 21.828 14.453 1 94.81 478 PRO A O 1
ATOM 3562 N N . TYR A 1 479 ? -13.281 20.359 14.227 1 94.44 479 TYR A N 1
ATOM 3563 C CA . TYR A 1 479 ? -12.531 20.938 15.344 1 94.44 479 TYR A CA 1
ATOM 3564 C C . TYR A 1 479 ? -12.086 22.359 15.031 1 94.44 479 TYR A C 1
ATOM 3566 O O . TYR A 1 479 ? -12.078 23.219 15.922 1 94.44 479 TYR A O 1
ATOM 3574 N N . ALA A 1 480 ? -11.703 22.594 13.773 1 94.19 480 ALA A N 1
ATOM 3575 C CA . ALA A 1 480 ? -11.312 23.938 13.328 1 94.19 480 ALA A CA 1
ATOM 3576 C C . ALA A 1 480 ? -12.438 24.938 13.562 1 94.19 480 ALA A C 1
ATOM 3578 O O . ALA A 1 480 ? -12.188 26.078 13.977 1 94.19 480 ALA A O 1
ATOM 3579 N N . HIS A 1 481 ? -13.656 24.531 13.273 1 94.19 481 HIS A N 1
ATOM 3580 C CA . HIS A 1 481 ? -14.797 25.406 13.484 1 94.19 481 HIS A CA 1
ATOM 3581 C C . HIS A 1 481 ? -14.906 25.828 14.953 1 94.19 481 HIS A C 1
ATOM 3583 O O . HIS A 1 481 ? -15.195 26.984 15.25 1 94.19 481 HIS A O 1
ATOM 3589 N N . ARG A 1 482 ? -14.625 24.938 15.773 1 90.88 482 ARG A N 1
ATOM 3590 C CA . ARG A 1 482 ? -14.703 25.219 17.203 1 90.88 482 ARG A CA 1
ATOM 3591 C C . ARG A 1 482 ? -13.57 26.141 17.641 1 90.88 482 ARG A C 1
ATOM 3593 O O . ARG A 1 482 ? -13.797 27.109 18.375 1 90.88 482 ARG A O 1
ATOM 3600 N N . LEU A 1 483 ? -12.367 25.828 17.203 1 90.56 483 LEU A N 1
ATOM 3601 C CA . LEU A 1 483 ? -11.18 26.578 17.625 1 90.56 483 LEU A CA 1
ATOM 3602 C C . LEU A 1 483 ? -11.227 28.016 17.094 1 90.56 483 LEU A C 1
ATOM 3604 O O . LEU A 1 483 ? -10.75 28.938 17.75 1 90.56 483 LEU A O 1
ATOM 3608 N N . LEU A 1 484 ? -11.812 28.172 15.891 1 91 484 LEU A N 1
ATOM 3609 C CA . LEU A 1 484 ? -11.789 29.484 15.242 1 91 484 LEU A CA 1
ATOM 3610 C C . LEU A 1 484 ? -13.117 30.219 15.445 1 91 484 LEU A C 1
ATOM 3612 O O . LEU A 1 484 ? -13.297 31.328 14.945 1 91 484 LEU A O 1
ATOM 3616 N N . GLY A 1 485 ? -14.078 29.594 16.125 1 90.06 485 GLY A N 1
ATOM 3617 C CA . GLY A 1 485 ? -15.352 30.219 16.422 1 90.06 485 GLY A CA 1
ATOM 3618 C C . GLY A 1 485 ? -16.203 30.453 15.18 1 90.06 485 GLY A C 1
ATOM 3619 O O . GLY A 1 485 ? -16.828 31.5 15.031 1 90.06 485 GLY A O 1
ATOM 3620 N N . ILE A 1 486 ? -16.219 29.516 14.328 1 93.75 486 ILE A N 1
ATOM 3621 C CA . ILE A 1 486 ? -17 29.625 13.102 1 93.75 486 ILE A CA 1
ATOM 3622 C C . ILE A 1 486 ? -18.453 29.25 13.375 1 93.75 486 ILE A C 1
ATOM 3624 O O . ILE A 1 486 ? -18.75 28.109 13.773 1 93.75 486 ILE A O 1
ATOM 3628 N N . SER A 1 487 ? -19.406 30.141 13.133 1 95.12 487 SER A N 1
ATOM 3629 C CA . SER A 1 487 ? -20.844 29.922 13.359 1 95.12 487 SER A CA 1
ATOM 3630 C C . SER A 1 487 ? -21.469 29.094 12.242 1 95.12 487 SER A C 1
ATOM 3632 O O . SER A 1 487 ? -20.875 28.953 11.164 1 95.12 487 SER A O 1
ATOM 3634 N N . PRO A 1 488 ? -22.672 28.547 12.477 1 96.38 488 PRO A N 1
ATOM 3635 C CA . PRO A 1 488 ? -23.375 27.812 11.422 1 96.38 488 PRO A CA 1
ATOM 3636 C C . PRO A 1 488 ? -23.594 28.656 10.172 1 96.38 488 PRO A C 1
ATOM 3638 O O . PRO A 1 488 ? -23.453 28.156 9.047 1 96.38 488 PRO A O 1
ATOM 3641 N N . ALA A 1 489 ? -23.938 29.922 10.398 1 95.5 489 ALA A N 1
ATOM 3642 C CA . ALA A 1 489 ? -24.188 30.812 9.266 1 95.5 489 ALA A CA 1
ATOM 3643 C C . ALA A 1 489 ? -22.922 31.031 8.445 1 95.5 489 ALA A C 1
ATOM 3645 O O . ALA A 1 489 ? -22.953 31 7.215 1 95.5 489 ALA A O 1
ATOM 3646 N N . ARG A 1 490 ? -21.859 31.281 9.125 1 95 490 ARG A N 1
ATOM 3647 C CA . ARG A 1 490 ? -20.594 31.469 8.43 1 95 490 ARG A CA 1
ATOM 3648 C C . ARG A 1 490 ? -20.156 30.188 7.73 1 95 490 ARG A C 1
ATOM 3650 O O . ARG A 1 490 ? -19.609 30.234 6.629 1 95 490 ARG A O 1
ATOM 3657 N N . ALA A 1 491 ? -20.375 29.031 8.367 1 96.12 491 ALA A N 1
ATOM 3658 C CA . ALA A 1 491 ? -20.031 27.734 7.777 1 96.12 491 ALA A CA 1
ATOM 3659 C C . ALA A 1 491 ? -20.766 27.531 6.453 1 96.12 491 ALA A C 1
ATOM 3661 O O . ALA A 1 491 ? -20.188 27.031 5.488 1 96.12 491 ALA A O 1
ATOM 3662 N N . LYS A 1 492 ? -22 27.891 6.395 1 95.81 492 LYS A N 1
ATOM 3663 C CA . LYS A 1 492 ? -22.797 27.766 5.176 1 95.81 492 LYS A CA 1
ATOM 3664 C C . LYS A 1 492 ? -22.266 28.688 4.074 1 95.81 492 LYS A C 1
ATOM 3666 O O . LYS A 1 492 ? -22.25 28.312 2.9 1 95.81 492 LYS A O 1
ATOM 3671 N N . ALA A 1 493 ? -21.891 29.891 4.5 1 95.44 493 ALA A N 1
ATOM 3672 C CA . ALA A 1 493 ? -21.328 30.828 3.535 1 95.44 493 ALA A CA 1
ATOM 3673 C C . ALA A 1 493 ? -20.031 30.297 2.949 1 95.44 493 ALA A C 1
ATOM 3675 O O . ALA A 1 493 ? -19.766 30.438 1.752 1 95.44 493 ALA A O 1
ATOM 3676 N N . ILE A 1 494 ? -19.219 29.734 3.783 1 95.88 494 ILE A N 1
ATOM 3677 C CA . ILE A 1 494 ? -17.953 29.156 3.338 1 95.88 494 ILE A CA 1
ATOM 3678 C C . ILE A 1 494 ? -18.234 28.031 2.354 1 95.88 494 ILE A C 1
ATOM 3680 O O . ILE A 1 494 ? -17.594 27.953 1.296 1 95.88 494 ILE A O 1
ATOM 3684 N N . ARG A 1 495 ? -19.141 27.109 2.697 1 96 495 ARG A N 1
ATOM 3685 C CA . ARG A 1 495 ? -19.516 26 1.82 1 96 495 ARG A CA 1
ATOM 3686 C C . ARG A 1 495 ? -19.891 26.5 0.434 1 96 495 ARG A C 1
ATOM 3688 O O . ARG A 1 495 ? -19.453 25.953 -0.578 1 96 495 ARG A O 1
ATOM 3695 N N . SER A 1 496 ? -20.703 27.531 0.44 1 95.38 496 SER A N 1
ATOM 3696 C CA . SER A 1 496 ? -21.172 28.094 -0.824 1 95.38 496 SER A CA 1
ATOM 3697 C C . SER A 1 496 ? -20 28.609 -1.665 1 95.38 496 SER A C 1
ATOM 3699 O O . SER A 1 496 ? -19.953 28.391 -2.877 1 95.38 496 SER A O 1
ATOM 3701 N N . ALA A 1 497 ? -19.094 29.281 -1.047 1 95.56 497 ALA A N 1
ATOM 3702 C CA . ALA A 1 497 ? -17.922 29.797 -1.753 1 95.56 497 ALA A CA 1
ATOM 3703 C C . ALA A 1 497 ? -17.094 28.656 -2.318 1 95.56 497 ALA A C 1
ATOM 3705 O O . ALA A 1 497 ? -16.609 28.719 -3.457 1 95.56 497 ALA A O 1
ATOM 3706 N N . VAL A 1 498 ? -16.906 27.609 -1.546 1 95.12 498 VAL A N 1
ATOM 3707 C CA . VAL A 1 498 ? -16.125 26.453 -1.946 1 95.12 498 VAL A CA 1
ATOM 3708 C C . VAL A 1 498 ? -16.781 25.766 -3.137 1 95.12 498 VAL A C 1
ATOM 3710 O O . VAL A 1 498 ? -16.109 25.375 -4.09 1 95.12 498 VAL A O 1
ATOM 3713 N N . GLU A 1 499 ? -18.062 25.625 -3.084 1 94.69 499 GLU A N 1
ATOM 3714 C CA . GLU A 1 499 ? -18.828 24.984 -4.164 1 94.69 499 GLU A CA 1
ATOM 3715 C C . GLU A 1 499 ? -18.703 25.797 -5.457 1 94.69 499 GLU A C 1
ATOM 3717 O O . GLU A 1 499 ? -18.797 25.234 -6.551 1 94.69 499 GLU A O 1
ATOM 3722 N N . GLN A 1 500 ? -18.469 27.094 -5.273 1 94.75 500 GLN A N 1
ATOM 3723 C CA . GLN A 1 500 ? -18.312 27.953 -6.438 1 94.75 500 GLN A CA 1
ATOM 3724 C C . GLN A 1 500 ? -16.875 27.984 -6.914 1 94.75 500 GLN A C 1
ATOM 3726 O O . GLN A 1 500 ? -16.547 28.672 -7.891 1 94.75 500 GLN A O 1
ATOM 3731 N N . GLY A 1 501 ? -16.016 27.344 -6.211 1 94 501 GLY A N 1
ATOM 3732 C CA . GLY A 1 501 ? -14.641 27.172 -6.668 1 94 501 GLY A CA 1
ATOM 3733 C C . GLY A 1 501 ? -13.664 28.094 -5.977 1 94 501 GLY A C 1
ATOM 3734 O O . GLY A 1 501 ? -12.492 28.172 -6.359 1 94 501 GLY A O 1
ATOM 3735 N N . TYR A 1 502 ? -14.117 28.828 -4.973 1 95.5 502 TYR A N 1
ATOM 3736 C CA . TYR A 1 502 ? -13.242 29.766 -4.273 1 95.5 502 TYR A CA 1
ATOM 3737 C C . TYR A 1 502 ? -12.719 29.156 -2.977 1 95.5 502 TYR A C 1
ATOM 3739 O O . TYR A 1 502 ? -13.242 29.438 -1.897 1 95.5 502 TYR A O 1
ATOM 3747 N N . HIS A 1 503 ? -11.594 28.5 -3.09 1 93.75 503 HIS A N 1
ATOM 3748 C CA . HIS A 1 503 ? -11.008 27.797 -1.958 1 93.75 503 HIS A CA 1
ATOM 3749 C C . HIS A 1 503 ? -10.133 28.719 -1.12 1 93.75 503 HIS A C 1
ATOM 3751 O O . HIS A 1 503 ? -9.781 28.391 0.015 1 93.75 503 HIS A O 1
ATOM 3757 N N . GLY A 1 504 ? -9.82 29.875 -1.658 1 93.75 504 GLY A N 1
ATOM 3758 C CA . GLY A 1 504 ? -8.945 30.812 -0.969 1 93.75 504 GLY A CA 1
ATOM 3759 C C . GLY A 1 504 ? -9.523 31.328 0.334 1 93.75 504 GLY A C 1
ATOM 3760 O O . GLY A 1 504 ? -8.789 31.781 1.21 1 93.75 504 GLY A O 1
ATOM 3761 N N . VAL A 1 505 ? -10.82 31.234 0.508 1 94.19 505 VAL A N 1
ATOM 3762 C CA . VAL A 1 505 ? -11.469 31.828 1.673 1 94.19 505 VAL A CA 1
ATOM 3763 C C . VAL A 1 505 ? -11.539 30.797 2.805 1 94.19 505 VAL A C 1
ATOM 3765 O O . VAL A 1 505 ? -12 31.109 3.904 1 94.19 505 VAL A O 1
ATOM 3768 N N . LEU A 1 506 ? -11.109 29.594 2.57 1 95.06 506 LEU A N 1
ATOM 3769 C CA . LEU A 1 506 ? -11.133 28.562 3.607 1 95.06 506 LEU A CA 1
ATOM 3770 C C . LEU A 1 506 ? -10.32 29 4.82 1 95.06 506 LEU A C 1
ATOM 3772 O O . LEU A 1 506 ? -9.172 29.422 4.684 1 95.06 506 LEU A O 1
ATOM 3776 N N . PRO A 1 507 ? -10.945 28.922 6 1 93.5 507 PRO A N 1
ATOM 3777 C CA . PRO A 1 507 ? -10.164 29.234 7.199 1 93.5 507 PRO A CA 1
ATOM 3778 C C . PRO A 1 507 ? -9.117 28.156 7.508 1 93.5 507 PRO A C 1
ATOM 3780 O O . PRO A 1 507 ? -9.242 27.016 7.043 1 93.5 507 PRO A O 1
ATOM 3783 N N . GLY A 1 508 ? -8.125 28.578 8.258 1 94 508 GLY A N 1
ATOM 3784 C CA . GLY A 1 508 ? -7.094 27.641 8.656 1 94 508 GLY A CA 1
ATOM 3785 C C . GLY A 1 508 ? -6.031 28.25 9.539 1 94 508 GLY A C 1
ATOM 3786 O O . GLY A 1 508 ? -6.234 29.328 10.109 1 94 508 GLY A O 1
ATOM 3787 N N . TRP A 1 509 ? -5.047 27.531 9.805 1 96.88 509 TRP A N 1
ATOM 3788 C CA . TRP A 1 509 ? -3.893 27.938 10.602 1 96.88 509 TRP A CA 1
ATOM 3789 C C . TRP A 1 509 ? -2.598 27.391 10 1 96.88 509 TRP A C 1
ATOM 3791 O O . TRP A 1 509 ? -2.625 26.688 8.992 1 96.88 509 TRP A O 1
ATOM 3801 N N . THR A 1 510 ? -1.522 27.859 10.438 1 97.94 510 THR A N 1
ATOM 3802 C CA . THR A 1 510 ? -0.221 27.266 10.156 1 97.94 510 THR A CA 1
ATOM 3803 C C . THR A 1 510 ? 0.214 26.359 11.305 1 97.94 510 THR A C 1
ATOM 3805 O O . THR A 1 510 ? -0.01 26.688 12.477 1 97.94 510 THR A O 1
ATOM 3808 N N . ARG A 1 511 ? 0.76 25.219 10.961 1 98.06 511 ARG A N 1
ATOM 3809 C CA . ARG A 1 511 ? 1.195 24.266 11.984 1 98.06 511 ARG A CA 1
ATOM 3810 C C . ARG A 1 511 ? 2.672 23.922 11.82 1 98.06 511 ARG A C 1
ATOM 3812 O O . ARG A 1 511 ? 3.135 23.672 10.703 1 98.06 511 ARG A O 1
ATOM 3819 N N . VAL A 1 512 ? 3.418 24.016 12.891 1 98.25 512 VAL A N 1
ATOM 3820 C CA . VAL A 1 512 ? 4.75 23.438 12.984 1 98.25 512 VAL A CA 1
ATOM 3821 C C . VAL A 1 512 ? 4.781 22.391 14.102 1 98.25 512 VAL A C 1
ATOM 3823 O O . VAL A 1 512 ? 4.012 22.484 15.062 1 98.25 512 VAL A O 1
ATOM 3826 N N . SER A 1 513 ? 5.523 21.422 13.914 1 97.94 513 SER A N 1
ATOM 3827 C CA . SER A 1 513 ? 5.695 20.406 14.961 1 97.94 513 SER A CA 1
ATOM 3828 C C . SER A 1 513 ? 7.172 20.125 15.211 1 97.94 513 SER A C 1
ATOM 3830 O O . SER A 1 513 ? 7.977 20.125 14.281 1 97.94 513 SER A O 1
ATOM 3832 N N . LEU A 1 514 ? 7.52 20.016 16.438 1 98.31 514 LEU A N 1
ATOM 3833 C CA . LEU A 1 514 ? 8.852 19.609 16.875 1 98.31 514 LEU A CA 1
ATOM 3834 C C . LEU A 1 514 ? 8.852 18.156 17.344 1 98.31 514 LEU A C 1
ATOM 3836 O O . LEU A 1 514 ? 7.816 17.625 17.75 1 98.31 514 LEU A O 1
ATOM 3840 N N . ALA A 1 515 ? 9.922 17.5 17.172 1 98.12 515 ALA A N 1
ATOM 3841 C CA . ALA A 1 515 ? 10.031 16.078 17.516 1 98.12 515 ALA A CA 1
ATOM 3842 C C . ALA A 1 515 ? 11.195 15.82 18.453 1 98.12 515 ALA A C 1
ATOM 3844 O O . ALA A 1 515 ? 12.102 16.656 18.578 1 98.12 515 ALA A O 1
ATOM 3845 N N . TYR A 1 516 ? 11.234 14.641 19.094 1 98.19 516 TYR A N 1
ATOM 3846 C CA . TYR A 1 516 ? 12.234 14.297 20.094 1 98.19 516 TYR A CA 1
ATOM 3847 C C . TYR A 1 516 ? 13.633 14.305 19.5 1 98.19 516 TYR A C 1
ATOM 3849 O O . TYR A 1 516 ? 14.625 14.445 20.219 1 98.19 516 TYR A O 1
ATOM 3857 N N . TYR A 1 517 ? 13.727 14.227 18.25 1 97.38 517 TYR A N 1
ATOM 3858 C CA . TYR A 1 517 ? 15.039 14.195 17.609 1 97.38 517 TYR A CA 1
ATOM 3859 C C . TYR A 1 517 ? 15.391 15.562 17.016 1 97.38 517 TYR A C 1
ATOM 3861 O O . TYR A 1 517 ? 16.438 15.719 16.375 1 97.38 517 TYR A O 1
ATOM 3869 N N . THR A 1 518 ? 14.516 16.578 17.141 1 97.19 518 THR A N 1
ATOM 3870 C CA . THR A 1 518 ? 14.852 17.938 16.734 1 97.19 518 THR A CA 1
ATOM 3871 C C . THR A 1 518 ? 15.93 18.516 17.641 1 97.19 518 THR A C 1
ATOM 3873 O O . THR A 1 518 ? 15.82 18.453 18.875 1 97.19 518 THR A O 1
ATOM 3876 N N . SER A 1 519 ? 16.969 19.031 17.062 1 96.06 519 SER A N 1
ATOM 3877 C CA . SER A 1 519 ? 17.984 19.656 17.891 1 96.06 519 SER A CA 1
ATOM 3878 C C . SER A 1 519 ? 17.469 20.938 18.531 1 96.06 519 SER A C 1
ATOM 3880 O O . SER A 1 519 ? 16.547 21.578 18 1 96.06 519 SER A O 1
ATOM 3882 N N . MET A 1 520 ? 18.109 21.312 19.609 1 95.38 520 MET A N 1
ATOM 3883 C CA . MET A 1 520 ? 17.719 22.547 20.297 1 95.38 520 MET A CA 1
ATOM 3884 C C . MET A 1 520 ? 17.922 23.75 19.391 1 95.38 520 MET A C 1
ATOM 3886 O O . MET A 1 520 ? 17.078 24.656 19.359 1 95.38 520 MET A O 1
ATOM 3890 N N . GLN A 1 521 ? 18.969 23.75 18.641 1 95.44 521 GLN A N 1
ATOM 3891 C CA . GLN A 1 521 ? 19.266 24.844 17.719 1 95.44 521 GLN A CA 1
ATOM 3892 C C . GLN A 1 521 ? 18.188 24.969 16.641 1 95.44 521 GLN A C 1
ATOM 3894 O O . GLN A 1 521 ? 17.734 26.062 16.344 1 95.44 521 GLN A O 1
ATOM 3899 N N . GLU A 1 522 ? 17.844 23.859 16.125 1 96.81 522 GLU A N 1
ATOM 3900 C CA . GLU A 1 522 ? 16.812 23.844 15.102 1 96.81 522 GLU A CA 1
ATOM 3901 C C . GLU A 1 522 ? 15.461 24.281 15.672 1 96.81 522 GLU A C 1
ATOM 3903 O O . GLU A 1 522 ? 14.727 25.047 15.039 1 96.81 522 GLU A O 1
ATOM 3908 N N . ALA A 1 523 ? 15.156 23.828 16.844 1 98.12 523 ALA A N 1
ATOM 3909 C CA . ALA A 1 523 ? 13.898 24.188 17.5 1 98.12 523 ALA A CA 1
ATOM 3910 C C . ALA A 1 523 ? 13.828 25.703 17.734 1 98.12 523 ALA A C 1
ATOM 3912 O O . ALA A 1 523 ? 12.812 26.328 17.453 1 98.12 523 ALA A O 1
ATOM 3913 N N . GLU A 1 524 ? 14.883 26.234 18.219 1 97.31 524 GLU A N 1
ATOM 3914 C CA . GLU A 1 524 ? 14.945 27.672 18.484 1 97.31 524 GLU A CA 1
ATOM 3915 C C . GLU A 1 524 ? 14.812 28.484 17.203 1 97.31 524 GLU A C 1
ATOM 3917 O O . GLU A 1 524 ? 14.102 29.484 17.156 1 97.31 524 GLU A O 1
ATOM 3922 N N . PHE A 1 525 ? 15.516 28.047 16.172 1 97.75 525 PHE A N 1
ATOM 3923 C CA . PHE A 1 525 ? 15.461 28.719 14.875 1 97.75 525 PHE A CA 1
ATOM 3924 C C . PHE A 1 525 ? 14.031 28.734 14.336 1 97.75 525 PHE A C 1
ATOM 3926 O O . PHE A 1 525 ? 13.555 29.766 13.867 1 97.75 525 PHE A O 1
ATOM 3933 N N . VAL A 1 526 ? 13.328 27.531 14.438 1 98.62 526 VAL A N 1
ATOM 3934 C CA . VAL A 1 526 ? 11.953 27.422 13.953 1 98.62 526 VAL A CA 1
ATOM 3935 C C . VAL A 1 526 ? 11.047 28.375 14.727 1 98.62 526 VAL A C 1
ATOM 3937 O O . VAL A 1 526 ? 10.242 29.094 14.125 1 98.62 526 VAL A O 1
ATOM 3940 N N . LEU A 1 527 ? 11.195 28.422 15.992 1 98.25 527 LEU A N 1
ATOM 3941 C CA . LEU A 1 527 ? 10.352 29.266 16.828 1 98.25 527 LEU A CA 1
ATOM 3942 C C . LEU A 1 527 ? 10.656 30.75 16.594 1 98.25 527 LEU A C 1
ATOM 3944 O O . LEU A 1 527 ? 9.75 31.578 16.594 1 98.25 527 LEU A O 1
ATOM 3948 N N . ASP A 1 528 ? 11.906 31.062 16.359 1 97.75 528 ASP A N 1
ATOM 3949 C CA . ASP A 1 528 ? 12.289 32.438 16.016 1 97.75 528 ASP A CA 1
ATOM 3950 C C . ASP A 1 528 ? 11.695 32.844 14.68 1 97.75 528 ASP A C 1
ATOM 3952 O O . ASP A 1 528 ? 11.289 34 14.516 1 97.75 528 ASP A O 1
ATOM 3956 N N . ALA A 1 529 ? 11.75 31.953 13.758 1 98.5 529 ALA A N 1
ATOM 3957 C CA . ALA A 1 529 ? 11.164 32.25 12.445 1 98.5 529 ALA A CA 1
ATOM 3958 C C . ALA A 1 529 ? 9.672 32.531 12.562 1 98.5 529 ALA A C 1
ATOM 3960 O O . ALA A 1 529 ? 9.156 33.438 11.922 1 98.5 529 ALA A O 1
ATOM 3961 N N . VAL A 1 530 ? 8.961 31.734 13.391 1 98.5 530 VAL A N 1
ATOM 3962 C CA . VAL A 1 530 ? 7.539 31.938 13.625 1 98.5 530 VAL A CA 1
ATOM 3963 C C . VAL A 1 530 ? 7.309 33.312 14.25 1 98.5 530 VAL A C 1
ATOM 3965 O O . VAL A 1 530 ? 6.41 34.062 13.836 1 98.5 530 VAL A O 1
ATOM 3968 N N . ALA A 1 531 ? 8.109 33.656 15.234 1 97.5 531 ALA A N 1
ATOM 3969 C CA . ALA A 1 531 ? 8 34.938 15.898 1 97.5 531 ALA A CA 1
ATOM 3970 C C . ALA A 1 531 ? 8.258 36.094 14.914 1 97.5 531 ALA A C 1
ATOM 3972 O O . ALA A 1 531 ? 7.594 37.125 14.977 1 97.5 531 ALA A O 1
ATOM 3973 N N . PHE A 1 532 ? 9.25 35.906 14.07 1 97.62 532 PHE A N 1
ATOM 3974 C CA . PHE A 1 532 ? 9.555 36.906 13.07 1 97.62 532 PHE A CA 1
ATOM 3975 C C . PHE A 1 532 ? 8.359 37.156 12.164 1 97.62 532 PHE A C 1
ATOM 3977 O O . PHE A 1 532 ? 7.977 38.312 11.93 1 97.62 532 PHE A O 1
ATOM 3984 N N . VAL A 1 533 ? 7.758 36.094 11.633 1 98.06 533 VAL A N 1
ATOM 3985 C CA . VAL A 1 533 ? 6.641 36.25 10.703 1 98.06 533 VAL A CA 1
ATOM 3986 C C . VAL A 1 533 ? 5.449 36.875 11.43 1 98.06 533 VAL A C 1
ATOM 3988 O O . VAL A 1 533 ? 4.703 37.656 10.836 1 98.06 533 VAL A O 1
ATOM 3991 N N . ALA A 1 534 ? 5.242 36.531 12.711 1 96.94 534 ALA A N 1
ATOM 3992 C CA . ALA A 1 534 ? 4.172 37.125 13.492 1 96.94 534 ALA A CA 1
ATOM 3993 C C . ALA A 1 534 ? 4.371 38.625 13.625 1 96.94 534 ALA A C 1
ATOM 3995 O O . ALA A 1 534 ? 3.404 39.406 13.586 1 96.94 534 ALA A O 1
ATOM 3996 N N . SER A 1 535 ? 5.582 39.062 13.719 1 95.88 535 SER A N 1
ATOM 3997 C CA . SER A 1 535 ? 5.887 40.469 13.969 1 95.88 535 SER A CA 1
ATOM 3998 C C . SER A 1 535 ? 5.961 41.281 12.664 1 95.88 535 SER A C 1
ATOM 4000 O O . SER A 1 535 ? 5.539 42.438 12.602 1 95.88 535 SER A O 1
ATOM 4002 N N . PHE A 1 536 ? 6.52 40.594 11.602 1 96.31 536 PHE A N 1
ATOM 4003 C CA . PHE A 1 536 ? 6.914 41.406 10.445 1 96.31 536 PHE A CA 1
ATOM 4004 C C . PHE A 1 536 ? 6.324 40.844 9.164 1 96.31 536 PHE A C 1
ATOM 4006 O O . PHE A 1 536 ? 6.484 41.438 8.086 1 96.31 536 PHE A O 1
ATOM 4013 N N . GLY A 1 537 ? 5.617 39.75 9.203 1 96.62 537 GLY A N 1
ATOM 4014 C CA . GLY A 1 537 ? 5.148 39.062 8.008 1 96.62 537 GLY A CA 1
ATOM 4015 C C . GLY A 1 537 ? 4.309 39.938 7.102 1 96.62 537 GLY A C 1
ATOM 4016 O O . GLY A 1 537 ? 4.379 39.812 5.879 1 96.62 537 GLY A O 1
ATOM 4017 N N . HIS A 1 538 ? 3.486 40.844 7.672 1 94.44 538 HIS A N 1
ATOM 4018 C CA . HIS A 1 538 ? 2.586 41.688 6.914 1 94.44 538 HIS A CA 1
ATOM 4019 C C . HIS A 1 538 ? 3.359 42.594 5.949 1 94.44 538 HIS A C 1
ATOM 4021 O O . HIS A 1 538 ? 2.826 43 4.918 1 94.44 538 HIS A O 1
ATOM 4027 N N . ARG A 1 539 ? 4.613 42.875 6.184 1 93.5 539 ARG A N 1
ATOM 4028 C CA . ARG A 1 539 ? 5.434 43.75 5.355 1 93.5 539 ARG A CA 1
ATOM 4029 C C . ARG A 1 539 ? 5.789 43.094 4.031 1 93.5 539 ARG A C 1
ATOM 4031 O O . ARG A 1 539 ? 6.184 43.75 3.078 1 93.5 539 ARG A O 1
ATOM 4038 N N . PHE A 1 540 ? 5.656 41.781 3.953 1 94.81 540 PHE A N 1
ATOM 4039 C CA . PHE A 1 540 ? 6.105 41.031 2.781 1 94.81 540 PHE A CA 1
ATOM 4040 C C . PHE A 1 540 ? 4.949 40.781 1.817 1 94.81 540 PHE A C 1
ATOM 4042 O O . PHE A 1 540 ? 5.152 40.281 0.72 1 94.81 540 PHE A O 1
ATOM 4049 N N . LEU A 1 541 ? 3.725 41.156 2.133 1 93.69 541 LEU A N 1
ATOM 4050 C CA . LEU A 1 541 ? 2.516 40.875 1.358 1 93.69 541 LEU A CA 1
ATOM 4051 C C . LEU A 1 541 ? 2.648 41.438 -0.059 1 93.69 541 LEU A C 1
ATOM 4053 O O . LEU A 1 541 ? 2.262 40.781 -1.023 1 93.69 541 LEU A O 1
ATOM 4057 N N . PRO A 1 542 ? 3.258 42.594 -0.269 1 90.94 542 PRO A N 1
ATOM 4058 C CA . PRO A 1 542 ? 3.328 43.188 -1.614 1 90.94 542 PRO A CA 1
ATOM 4059 C C . PRO A 1 542 ? 4.188 42.344 -2.566 1 90.94 542 PRO A C 1
ATOM 4061 O O . PRO A 1 542 ? 4.121 42.531 -3.783 1 90.94 542 PRO A O 1
ATOM 4064 N N . LEU A 1 543 ? 4.988 41.469 -2.021 1 93.31 543 LEU A N 1
ATOM 4065 C CA . LEU A 1 543 ? 5.887 40.688 -2.857 1 93.31 543 LEU A CA 1
ATOM 4066 C C . LEU A 1 543 ? 5.164 39.469 -3.447 1 93.31 543 LEU A C 1
ATOM 4068 O O . LEU A 1 543 ? 5.715 38.75 -4.293 1 93.31 543 LEU A O 1
ATOM 4072 N N . TYR A 1 544 ? 3.934 39.219 -3.021 1 94.44 544 TYR A N 1
ATOM 4073 C CA . TYR A 1 544 ? 3.215 38.031 -3.418 1 94.44 544 TYR A CA 1
ATOM 4074 C C . TYR A 1 544 ? 1.87 38.375 -4.047 1 94.44 544 TYR A C 1
ATOM 4076 O O . TYR A 1 544 ? 1.297 39.438 -3.754 1 94.44 544 TYR A O 1
ATOM 4084 N N . THR A 1 545 ? 1.389 37.469 -4.961 1 93.69 545 THR A N 1
ATOM 4085 C CA . THR A 1 545 ? 0.044 37.531 -5.52 1 93.69 545 THR A CA 1
ATOM 4086 C C . THR A 1 545 ? -0.814 36.375 -4.988 1 93.69 545 THR A C 1
ATOM 4088 O O . THR A 1 545 ? -0.323 35.25 -4.801 1 93.69 545 THR A O 1
ATOM 4091 N N . PHE A 1 546 ? -2.072 36.688 -4.742 1 95.06 546 PHE A N 1
ATOM 4092 C CA . PHE A 1 546 ? -2.998 35.719 -4.164 1 95.06 546 PHE A CA 1
ATOM 4093 C C . PHE A 1 546 ? -3.949 35.156 -5.223 1 95.06 546 PHE A C 1
ATOM 4095 O O . PHE A 1 546 ? -4.52 35.938 -6.004 1 95.06 546 PHE A O 1
ATOM 4102 N N . ASP A 1 547 ? -4.113 33.844 -5.285 1 95 547 ASP A N 1
ATOM 4103 C CA . ASP A 1 547 ? -5.09 33.188 -6.152 1 95 547 ASP A CA 1
ATOM 4104 C C . ASP A 1 547 ? -6.352 32.812 -5.379 1 95 547 ASP A C 1
ATOM 4106 O O . ASP A 1 547 ? -6.352 31.859 -4.59 1 95 547 ASP A O 1
ATOM 4110 N N . TRP A 1 548 ? -7.461 33.469 -5.652 1 94.94 548 TRP A N 1
ATOM 4111 C CA . TRP A 1 548 ? -8.711 33.312 -4.922 1 94.94 548 TRP A CA 1
ATOM 4112 C C . TRP A 1 548 ? -9.281 31.906 -5.125 1 94.94 548 TRP A C 1
ATOM 4114 O O . TRP A 1 548 ? -9.992 31.375 -4.262 1 94.94 548 TRP A O 1
ATOM 4124 N N . LYS A 1 549 ? -9.031 31.297 -6.246 1 94.88 549 LYS A N 1
ATOM 4125 C CA . LYS A 1 549 ? -9.586 29.984 -6.562 1 94.88 549 LYS A CA 1
ATOM 4126 C C . LYS A 1 549 ? -8.859 28.875 -5.805 1 94.88 549 LYS A C 1
ATOM 4128 O O . LYS A 1 549 ? -9.492 28.016 -5.188 1 94.88 549 LYS A O 1
ATOM 4133 N N . THR A 1 550 ? -7.566 28.938 -5.754 1 93.62 550 THR A N 1
ATOM 4134 C CA . THR A 1 550 ? -6.793 27.859 -5.152 1 93.62 550 THR A CA 1
ATOM 4135 C C . THR A 1 550 ? -6.391 28.203 -3.725 1 93.62 550 THR A C 1
ATOM 4137 O O . THR A 1 550 ? -6.117 27.312 -2.914 1 93.62 550 THR A O 1
ATOM 4140 N N . GLY A 1 551 ? -6.328 29.469 -3.439 1 94.62 551 GLY A N 1
ATOM 4141 C CA . GLY A 1 551 ? -5.809 29.922 -2.158 1 94.62 551 GLY A CA 1
ATOM 4142 C C . GLY A 1 551 ? -4.297 30.031 -2.133 1 94.62 551 GLY A C 1
ATOM 4143 O O . GLY A 1 551 ? -3.709 30.344 -1.096 1 94.62 551 GLY A O 1
ATOM 4144 N N . ASP A 1 552 ? -3.613 29.922 -3.254 1 95.25 552 ASP A N 1
ATOM 4145 C CA . ASP A 1 552 ? -2.156 29.922 -3.334 1 95.25 552 ASP A CA 1
ATOM 4146 C C . ASP A 1 552 ? -1.602 31.344 -3.291 1 95.25 552 ASP A C 1
ATOM 4148 O O . ASP A 1 552 ? -2.244 32.281 -3.77 1 95.25 552 ASP A O 1
ATOM 4152 N N . TRP A 1 553 ? -0.442 31.469 -2.729 1 95.94 553 TRP A N 1
ATOM 4153 C CA . TRP A 1 553 ? 0.354 32.688 -2.773 1 95.94 553 TRP A CA 1
ATOM 4154 C C . TRP A 1 553 ? 1.62 32.5 -3.598 1 95.94 553 TRP A C 1
ATOM 4156 O O . TRP A 1 553 ? 2.408 31.578 -3.322 1 95.94 553 TRP A O 1
ATOM 4166 N N . HIS A 1 554 ? 1.812 33.344 -4.602 1 94.81 554 HIS A N 1
ATOM 4167 C CA . HIS A 1 554 ? 2.951 33.219 -5.504 1 94.81 554 HIS A CA 1
ATOM 4168 C C . HIS A 1 554 ? 3.855 34.438 -5.422 1 94.81 554 HIS A C 1
ATOM 4170 O O . HIS A 1 554 ? 3.377 35.562 -5.469 1 94.81 554 HIS A O 1
ATOM 4176 N N . TYR A 1 555 ? 5.121 34.156 -5.238 1 94.31 555 TYR A N 1
ATOM 4177 C CA . TYR A 1 555 ? 6.074 35.25 -5.309 1 94.31 555 TYR A CA 1
ATOM 4178 C C . TYR A 1 555 ? 6.055 35.906 -6.688 1 94.31 555 TYR A C 1
ATOM 4180 O O . TYR A 1 555 ? 6.086 35.219 -7.707 1 94.31 555 TYR A O 1
ATOM 4188 N N . ASP A 1 556 ? 5.957 37.156 -6.691 1 90.56 556 ASP A N 1
ATOM 4189 C CA . ASP A 1 556 ? 5.902 37.906 -7.934 1 90.56 556 ASP A CA 1
ATOM 4190 C C . ASP A 1 556 ? 7.195 38.688 -8.148 1 90.56 556 ASP A C 1
ATOM 4192 O O . ASP A 1 556 ? 7.395 39.75 -7.555 1 90.56 556 ASP A O 1
ATOM 4196 N N . HIS A 1 557 ? 7.977 38.281 -9.023 1 84.56 557 HIS A N 1
ATOM 4197 C CA . HIS A 1 557 ? 9.266 38.906 -9.312 1 84.56 557 HIS A CA 1
ATOM 4198 C C . HIS A 1 557 ? 9.086 40.344 -9.766 1 84.56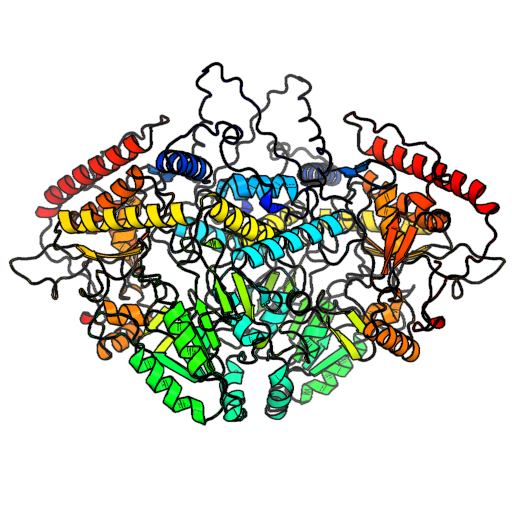 557 HIS A C 1
ATOM 4200 O O . HIS A 1 557 ? 9.953 41.188 -9.523 1 84.56 557 HIS A O 1
ATOM 4206 N N . SER A 1 558 ? 8.062 40.625 -10.445 1 81 558 SER A N 1
ATOM 4207 C CA . SER A 1 558 ? 7.816 41.969 -10.953 1 81 558 SER A CA 1
ATOM 4208 C C . SER A 1 558 ? 7.531 42.938 -9.82 1 81 558 SER A C 1
ATOM 4210 O O . SER A 1 558 ? 7.973 44.094 -9.852 1 81 558 SER A O 1
ATOM 4212 N N . CYS A 1 559 ? 6.844 42.438 -8.828 1 73.38 559 CYS A N 1
ATOM 4213 C CA . CYS A 1 559 ? 6.527 43.25 -7.676 1 73.38 559 CYS A CA 1
ATOM 4214 C C . CYS A 1 559 ? 7.766 43.5 -6.82 1 73.38 559 CYS A C 1
ATOM 4216 O O . CYS A 1 559 ? 7.895 44.531 -6.176 1 73.38 559 CYS A O 1
ATOM 4218 N N . ALA A 1 560 ? 8.641 42.594 -6.953 1 73.62 560 ALA A N 1
ATOM 4219 C CA . ALA A 1 560 ? 9.812 42.625 -6.086 1 73.62 560 ALA A CA 1
ATOM 4220 C C . ALA A 1 560 ? 10.883 43.562 -6.652 1 73.62 560 ALA A C 1
ATOM 4222 O O . ALA A 1 560 ? 11.727 44.062 -5.91 1 73.62 560 ALA A O 1
ATOM 4223 N N . ARG A 1 561 ? 10.633 43.688 -8 1 71.12 561 ARG A N 1
ATOM 4224 C CA . ARG A 1 561 ? 11.586 44.594 -8.648 1 71.12 561 ARG A CA 1
ATOM 4225 C C . ARG A 1 561 ? 11.547 45.969 -8.023 1 71.12 561 ARG A C 1
ATOM 4227 O O . ARG A 1 561 ? 10.492 46.594 -7.957 1 71.12 561 ARG A O 1
ATOM 4234 N N . GLY A 1 562 ? 12.531 46.438 -7.285 1 65.56 562 GLY A N 1
ATOM 4235 C CA . GLY A 1 562 ? 12.609 47.75 -6.668 1 65.56 562 GLY A CA 1
ATOM 4236 C C . GLY A 1 562 ? 12.477 47.719 -5.156 1 65.56 562 GLY A C 1
ATOM 4237 O O . GLY A 1 562 ? 12.812 48.688 -4.473 1 65.56 562 GLY A O 1
ATOM 4238 N N . LEU A 1 563 ? 11.828 46.594 -4.762 1 70 563 LEU A N 1
ATOM 4239 C CA . LEU A 1 563 ? 11.57 46.5 -3.326 1 70 563 LEU A CA 1
ATOM 4240 C C . LEU A 1 563 ? 12.68 45.75 -2.619 1 70 563 LEU A C 1
ATOM 4242 O O . LEU A 1 563 ? 12.969 46 -1.445 1 70 563 LEU A O 1
ATOM 4246 N N . VAL A 1 564 ? 13.117 44.75 -3.318 1 66.81 564 VAL A N 1
ATOM 4247 C CA . VAL A 1 564 ? 14.117 43.875 -2.709 1 66.81 564 VAL A CA 1
ATOM 4248 C C . VAL A 1 564 ? 15.516 44.344 -3.119 1 66.81 564 VAL A C 1
ATOM 4250 O O . VAL A 1 564 ? 15.82 44.438 -4.312 1 66.81 564 VAL A O 1
ATOM 4253 N N . PRO A 1 565 ? 16.188 44.938 -2.141 1 61.84 565 PRO A N 1
ATOM 4254 C CA . PRO A 1 565 ? 17.547 45.375 -2.498 1 61.84 565 PRO A CA 1
ATOM 4255 C C . PRO A 1 565 ? 18.359 44.219 -3.113 1 61.84 565 PRO A C 1
ATOM 4257 O O . PRO A 1 565 ? 18.078 43.062 -2.869 1 61.84 565 PRO A O 1
ATOM 4260 N N . ASN A 1 566 ? 19 44.5 -4.23 1 56.69 566 ASN A N 1
ATOM 4261 C CA . ASN A 1 566 ? 19.938 43.531 -4.836 1 56.69 566 ASN A CA 1
ATOM 4262 C C . ASN A 1 566 ? 20.781 42.844 -3.781 1 56.69 566 ASN A C 1
ATOM 4264 O O . ASN A 1 566 ? 21.969 43.094 -3.656 1 56.69 566 ASN A O 1
ATOM 4268 N N . ILE A 1 567 ? 20.281 42.656 -2.705 1 50.5 567 ILE A N 1
ATOM 4269 C CA . ILE A 1 567 ? 21.031 41.969 -1.66 1 50.5 567 ILE A CA 1
ATOM 4270 C C . ILE A 1 567 ? 21.156 40.5 -1.991 1 50.5 567 ILE A C 1
ATOM 4272 O O . ILE A 1 567 ? 20.281 39.719 -1.637 1 50.5 567 ILE A O 1
ATOM 4276 N N . VAL A 1 568 ? 21.047 40.125 -3.195 1 48.19 568 VAL A N 1
ATOM 4277 C CA . VAL A 1 568 ? 21.172 38.688 -3.352 1 48.19 568 VAL A CA 1
ATOM 4278 C C . VAL A 1 568 ? 22.359 38.188 -2.523 1 48.19 568 VAL A C 1
ATOM 4280 O O . VAL A 1 568 ? 23.5 38.531 -2.783 1 48.19 568 VAL A O 1
ATOM 4283 N N . GLY A 1 569 ? 22.234 38 -1.263 1 42.28 569 GLY A N 1
ATOM 4284 C CA . GLY A 1 569 ? 23.266 37.406 -0.426 1 42.28 569 GLY A CA 1
ATOM 4285 C C . GLY A 1 569 ? 24.016 36.281 -1.111 1 42.28 569 GLY A C 1
ATOM 4286 O O . GLY A 1 569 ? 23.438 35.562 -1.928 1 42.28 569 GLY A O 1
ATOM 4287 N N . GLY A 1 570 ? 25.281 36.469 -1.295 1 41.41 570 GLY A N 1
ATOM 4288 C CA . GLY A 1 570 ? 26.297 35.469 -1.591 1 41.41 570 GLY A CA 1
ATOM 4289 C C . GLY A 1 570 ? 26.016 34.125 -0.976 1 41.41 570 GLY A C 1
ATOM 4290 O O . GLY A 1 570 ? 25.656 34.031 0.2 1 41.41 570 GLY A O 1
ATOM 4291 N N . ASN A 1 571 ? 25.453 33.25 -1.669 1 43.31 571 ASN A N 1
ATOM 4292 C CA . ASN A 1 571 ? 25.391 31.859 -1.219 1 43.31 571 ASN A CA 1
ATOM 4293 C C . ASN A 1 571 ? 26.703 31.438 -0.564 1 43.31 571 ASN A C 1
ATOM 4295 O O . ASN A 1 571 ? 27.766 31.438 -1.206 1 43.31 571 ASN A O 1
ATOM 4299 N N . PRO A 1 572 ? 26.844 31.484 0.682 1 39.84 572 PRO A N 1
ATOM 4300 C CA . PRO A 1 572 ? 28.109 30.906 1.118 1 39.84 572 PRO A CA 1
ATOM 4301 C C . PRO A 1 572 ? 28.359 29.516 0.535 1 39.84 572 PRO A C 1
ATOM 4303 O O . PRO A 1 572 ? 27.469 28.656 0.592 1 39.84 572 PRO A O 1
ATOM 4306 N N . SER A 1 573 ? 28.922 29.453 -0.522 1 40.44 573 SER A N 1
ATOM 4307 C CA . SER A 1 573 ? 29.203 28.203 -1.229 1 40.44 573 SER A CA 1
ATOM 4308 C C . SER A 1 573 ? 29.688 27.125 -0.274 1 40.44 573 SER A C 1
ATOM 4310 O O . SER A 1 573 ? 29.875 25.969 -0.674 1 40.44 573 SER A O 1
ATOM 4312 N N . GLY A 1 574 ? 30.422 27.5 0.842 1 40.97 574 GLY A N 1
ATOM 4313 C CA . GLY A 1 574 ? 31.141 26.469 1.597 1 40.97 574 GLY A CA 1
ATOM 4314 C C . GLY A 1 574 ? 30.25 25.703 2.547 1 40.97 574 GLY A C 1
ATOM 4315 O O . GLY A 1 574 ? 29.094 26.094 2.789 1 40.97 574 GLY A O 1
ATOM 4316 N N . ARG A 1 575 ? 30.75 24.453 2.949 1 43.31 575 ARG A N 1
ATOM 4317 C CA . ARG A 1 575 ? 30.203 23.656 4.035 1 43.31 575 ARG A CA 1
ATOM 4318 C C . ARG A 1 575 ? 29.969 24.5 5.281 1 43.31 575 ARG A C 1
ATOM 4320 O O . ARG A 1 575 ? 30.891 24.703 6.082 1 43.31 575 ARG A O 1
ATOM 4327 N N . VAL A 1 576 ? 29.047 25.359 5.266 1 50.28 576 VAL A N 1
ATOM 4328 C CA . VAL A 1 576 ? 28.797 26.156 6.461 1 50.28 576 VAL A CA 1
ATOM 4329 C C . VAL A 1 576 ? 27.875 25.391 7.414 1 50.28 576 VAL A C 1
ATOM 4331 O O . VAL A 1 576 ? 26.938 24.719 6.98 1 50.28 576 VAL A O 1
ATOM 4334 N N . LYS A 1 577 ? 28.234 25.344 8.625 1 59.62 577 LYS A N 1
ATOM 4335 C CA . LYS A 1 577 ? 27.469 24.766 9.719 1 59.62 577 LYS A CA 1
ATOM 4336 C C . LYS A 1 577 ? 26.047 25.328 9.75 1 59.62 577 LYS A C 1
ATOM 4338 O O . LYS A 1 577 ? 25.828 26.516 9.484 1 59.62 577 LYS A O 1
ATOM 4343 N N . ALA A 1 578 ? 25.125 24.484 9.93 1 67.12 578 ALA A N 1
ATOM 4344 C CA . ALA A 1 578 ? 23.703 24.828 9.969 1 67.12 578 ALA A CA 1
ATOM 4345 C C . ALA A 1 578 ? 23.484 26.125 10.742 1 67.12 578 ALA A C 1
ATOM 4347 O O . ALA A 1 578 ? 22.672 26.969 10.336 1 67.12 578 ALA A O 1
ATOM 4348 N N . GLU A 1 579 ? 24.156 26.328 11.844 1 69.25 579 GLU A N 1
ATOM 4349 C CA . GLU A 1 579 ? 23.969 27.5 12.695 1 69.25 579 GLU A CA 1
ATOM 4350 C C . GLU A 1 579 ? 24.297 28.797 11.938 1 69.25 579 GLU A C 1
ATOM 4352 O O . GLU A 1 579 ? 23.609 29.812 12.109 1 69.25 579 GLU A O 1
ATOM 4357 N N . ASN A 1 580 ? 25.266 28.656 11.234 1 76.62 580 ASN A N 1
ATOM 4358 C CA . ASN A 1 580 ? 25.641 29.844 10.461 1 76.62 580 ASN A CA 1
ATOM 4359 C C . ASN A 1 580 ? 24.594 30.172 9.391 1 76.62 580 ASN A C 1
ATOM 4361 O O . ASN A 1 580 ? 24.297 31.344 9.156 1 76.62 580 ASN A O 1
ATOM 4365 N N . CYS A 1 581 ? 24.031 29.109 8.953 1 82.94 581 CYS A N 1
ATOM 4366 C CA . CYS A 1 581 ? 22.969 29.312 7.973 1 82.94 581 CYS A CA 1
ATOM 4367 C C . CYS A 1 581 ? 21.75 29.953 8.617 1 82.94 581 CYS A C 1
ATOM 4369 O O . CYS A 1 581 ? 21.188 30.906 8.078 1 82.94 581 CYS A O 1
ATOM 4371 N N . TYR A 1 582 ? 21.391 29.594 9.812 1 93.88 582 TYR A N 1
ATOM 4372 C CA . TYR A 1 582 ? 20.203 30.078 10.508 1 93.88 582 TYR A CA 1
ATOM 4373 C C . TYR A 1 582 ? 20.344 31.562 10.859 1 93.88 582 TYR A C 1
ATOM 4375 O O . TYR A 1 582 ? 19.422 32.344 10.672 1 93.88 582 TYR A O 1
ATOM 4383 N N . GLN A 1 583 ? 21.5 31.859 11.336 1 94 583 GLN A N 1
ATOM 4384 C CA . GLN A 1 583 ? 21.75 33.25 11.695 1 94 583 GLN A CA 1
ATOM 4385 C C . GLN A 1 583 ? 21.703 34.156 10.469 1 94 583 GLN A C 1
ATOM 4387 O O . GLN A 1 583 ? 21.188 35.281 10.523 1 94 583 GLN A O 1
ATOM 4392 N N . SER A 1 584 ? 22.25 33.625 9.422 1 94 584 SER A N 1
ATOM 4393 C CA . SER A 1 584 ? 22.266 34.406 8.18 1 94 584 SER A CA 1
ATOM 4394 C C . SER A 1 584 ? 20.859 34.594 7.637 1 94 584 SER A C 1
ATOM 4396 O O . SER A 1 584 ? 20.516 35.656 7.137 1 94 584 SER A O 1
ATOM 4398 N N . TYR A 1 585 ? 20.062 33.562 7.699 1 96.38 585 TYR A N 1
ATOM 4399 C CA . TYR A 1 585 ? 18.672 33.656 7.242 1 96.38 585 TYR A CA 1
ATOM 4400 C C . TYR A 1 585 ? 17.906 34.719 8.047 1 96.38 585 TYR A C 1
ATOM 4402 O O . TYR A 1 585 ? 17.172 35.531 7.48 1 96.38 585 TYR A O 1
ATOM 4410 N N . MET A 1 586 ? 18.109 34.719 9.406 1 96.94 586 MET A N 1
ATOM 4411 C CA . MET A 1 586 ? 17.422 35.625 10.297 1 96.94 586 MET A CA 1
ATOM 4412 C C . MET A 1 586 ? 17.859 37.062 10.039 1 96.94 586 MET A C 1
ATOM 4414 O O . MET A 1 586 ? 17.016 37.969 9.984 1 96.94 586 MET A O 1
ATOM 4418 N N . ALA A 1 587 ? 19.125 37.219 9.867 1 95.56 587 ALA A N 1
ATOM 4419 C CA . ALA A 1 587 ? 19.656 38.562 9.602 1 95.56 587 ALA A CA 1
ATOM 4420 C C . ALA A 1 587 ? 19.125 39.094 8.281 1 95.56 587 ALA A C 1
ATOM 4422 O O . ALA A 1 587 ? 18.75 40.281 8.195 1 95.56 587 ALA A O 1
ATOM 4423 N N . PHE A 1 588 ? 19.172 38.25 7.348 1 94.44 588 PHE A N 1
ATOM 4424 C CA . PHE A 1 588 ? 18.656 38.625 6.039 1 94.44 588 PHE A CA 1
ATOM 4425 C C . PHE A 1 588 ? 17.188 39.031 6.129 1 94.44 588 PHE A C 1
ATOM 4427 O O . PHE A 1 588 ? 16.781 40.062 5.57 1 94.44 588 PHE A O 1
ATOM 4434 N N . ALA A 1 589 ? 16.375 38.281 6.797 1 97.06 589 ALA A N 1
ATOM 4435 C CA . ALA A 1 589 ? 14.945 38.531 6.938 1 97.06 589 ALA A CA 1
ATOM 4436 C C . ALA A 1 589 ? 14.695 39.875 7.605 1 97.06 589 ALA A C 1
ATOM 4438 O O . ALA A 1 589 ? 13.828 40.625 7.172 1 97.06 589 ALA A O 1
ATOM 4439 N N . HIS A 1 590 ? 15.453 40.188 8.648 1 96.25 590 HIS A N 1
ATOM 4440 C CA . HIS A 1 590 ? 15.297 41.469 9.344 1 96.25 590 HIS A CA 1
ATOM 4441 C C . HIS A 1 590 ? 15.656 42.625 8.438 1 96.25 590 HIS A C 1
ATOM 4443 O O . HIS A 1 590 ? 14.961 43.656 8.422 1 96.25 590 HIS A O 1
ATOM 4449 N N . CYS A 1 591 ? 16.734 42.438 7.699 1 93.94 591 CYS A N 1
ATOM 4450 C CA . CYS A 1 591 ? 17.156 43.469 6.781 1 93.94 591 CYS A CA 1
ATOM 4451 C C . CYS A 1 591 ? 16.094 43.75 5.727 1 93.94 591 CYS A C 1
ATOM 4453 O O . CYS A 1 591 ? 15.773 44.906 5.434 1 93.94 591 CYS A O 1
ATOM 4455 N N . LEU A 1 592 ? 15.609 42.688 5.191 1 93.5 592 LEU A N 1
ATOM 4456 C CA . LEU A 1 592 ? 14.594 42.844 4.152 1 93.5 592 LEU A CA 1
ATOM 4457 C C . LEU A 1 592 ? 13.32 43.438 4.715 1 93.5 592 LEU A C 1
ATOM 4459 O O . LEU A 1 592 ? 12.688 44.281 4.051 1 93.5 592 LEU A O 1
ATOM 4463 N N . ALA A 1 593 ? 12.883 43.062 5.918 1 95.12 593 ALA A N 1
ATOM 4464 C CA . ALA A 1 593 ? 11.695 43.625 6.559 1 95.12 593 ALA A CA 1
ATOM 4465 C C . ALA A 1 593 ? 11.844 45.125 6.746 1 95.12 593 ALA A C 1
ATOM 4467 O O . ALA A 1 593 ? 10.891 45.875 6.543 1 95.12 593 ALA A O 1
ATOM 4468 N N . GLU A 1 594 ? 13 45.562 7.121 1 92.56 594 GLU A N 1
ATOM 4469 C CA . GLU A 1 594 ? 13.258 47 7.312 1 92.56 594 GLU A CA 1
ATOM 4470 C C . GLU A 1 594 ? 13.211 47.75 5.988 1 92.56 594 GLU A C 1
ATOM 4472 O O . GLU A 1 594 ? 12.664 48.844 5.918 1 92.56 594 GLU A O 1
ATOM 4477 N N . SER A 1 595 ? 13.789 47.125 5.035 1 89.31 595 SER A N 1
ATOM 4478 C CA . SER A 1 595 ? 13.773 47.719 3.713 1 89.31 595 SER A CA 1
ATOM 4479 C C . SER A 1 595 ? 12.352 47.875 3.188 1 89.31 595 SER A C 1
ATOM 4481 O O . SER A 1 595 ? 12.008 48.875 2.566 1 89.31 595 SER A O 1
ATOM 4483 N N . LEU A 1 596 ? 11.555 46.875 3.357 1 90.62 596 LEU A N 1
ATOM 4484 C CA . LEU A 1 596 ? 10.18 46.906 2.875 1 90.62 596 LEU A CA 1
ATOM 4485 C C . LEU A 1 596 ? 9.344 47.906 3.645 1 90.62 596 LEU A C 1
ATOM 4487 O O . LEU A 1 596 ? 8.43 48.531 3.084 1 90.62 596 LEU A O 1
ATOM 4491 N N . ALA A 1 597 ? 9.617 48.094 4.938 1 88.06 597 ALA A N 1
ATOM 4492 C CA . ALA A 1 597 ? 8.914 49.094 5.742 1 88.06 597 ALA A CA 1
ATOM 4493 C C . ALA A 1 597 ? 9.18 50.5 5.219 1 88.06 597 ALA A C 1
ATOM 4495 O O . ALA A 1 597 ? 8.281 51.344 5.195 1 88.06 597 ALA A O 1
ATOM 4496 N N . THR A 1 598 ? 10.336 50.781 4.762 1 83.31 598 THR A N 1
ATOM 4497 C CA . THR A 1 598 ? 10.742 52.094 4.289 1 83.31 598 THR A CA 1
ATOM 4498 C C . THR A 1 598 ? 10.195 52.344 2.891 1 83.31 598 THR A C 1
ATOM 4500 O O . THR A 1 598 ? 9.773 53.469 2.584 1 83.31 598 THR A O 1
ATOM 4503 N N . THR A 1 599 ? 10.273 51.375 2.125 1 78.81 599 THR A N 1
ATOM 4504 C CA . THR A 1 599 ? 9.891 51.531 0.728 1 78.81 599 THR A CA 1
ATOM 4505 C C . THR A 1 599 ? 8.367 51.594 0.592 1 78.81 599 THR A C 1
ATOM 4507 O O . THR A 1 599 ? 7.844 52.312 -0.257 1 78.81 599 THR A O 1
ATOM 4510 N N . CYS A 1 600 ? 7.664 50.781 1.336 1 67.81 600 CYS A N 1
ATOM 4511 C CA . CYS A 1 600 ? 6.219 50.656 1.163 1 67.81 600 CYS A CA 1
ATOM 4512 C C . CYS A 1 600 ? 5.492 51.75 1.973 1 67.81 600 CYS A C 1
ATOM 4514 O O . CYS A 1 600 ? 4.281 51.906 1.819 1 67.81 600 CYS A O 1
ATOM 4516 N N . THR A 1 601 ? 6 52.375 3.01 1 58.66 601 THR A N 1
ATOM 4517 C CA . THR A 1 601 ? 5.352 53.469 3.707 1 58.66 601 THR A CA 1
ATOM 4518 C C . THR A 1 601 ? 4.832 54.531 2.715 1 58.66 601 THR A C 1
ATOM 4520 O O . THR A 1 601 ? 3.84 55.188 2.98 1 58.66 601 THR A O 1
ATOM 4523 N N . GLY A 1 602 ? 5.535 54.781 1.607 1 47.53 602 GLY A N 1
ATOM 4524 C CA . GLY A 1 602 ? 5.004 55.719 0.632 1 47.53 602 GLY A CA 1
ATOM 4525 C C . GLY A 1 602 ? 3.844 55.156 -0.169 1 47.53 602 GLY A C 1
ATOM 4526 O O . GLY A 1 602 ? 3.254 55.875 -0.993 1 47.53 602 GLY A O 1
ATOM 4527 N N . LEU A 1 603 ? 3.842 53.938 -0.438 1 46.59 603 LEU A N 1
ATOM 4528 C CA . LEU A 1 603 ? 2.771 53.344 -1.229 1 46.59 603 LEU A CA 1
ATOM 4529 C C . LEU A 1 603 ? 1.448 53.375 -0.474 1 46.59 603 LEU A C 1
ATOM 4531 O O . LEU A 1 603 ? 1.387 53 0.701 1 46.59 603 LEU A O 1
ATOM 4535 N N . SER A 1 604 ? 0.717 54.469 -0.678 1 40.5 604 SER A N 1
ATOM 4536 C CA . SER A 1 604 ? -0.633 54.656 -0.157 1 40.5 604 SER A CA 1
ATOM 4537 C C . SER A 1 604 ? -1.314 53.312 0.1 1 40.5 604 SER A C 1
ATOM 4539 O O . SER A 1 604 ? -1.008 52.312 -0.56 1 40.5 604 SER A O 1
ATOM 4541 N N . SER A 1 605 ? -2.084 53.188 1.249 1 42 605 SER A N 1
ATOM 4542 C CA . SER A 1 605 ? -2.775 52.156 2.004 1 42 605 SER A CA 1
ATOM 4543 C C . SER A 1 605 ? -3.367 51.094 1.077 1 42 605 SER A C 1
ATOM 4545 O O . SER A 1 605 ? -3.123 49.906 1.254 1 42 605 SER A O 1
ATOM 4547 N N . ASP A 1 606 ? -4.789 51.281 0.817 1 42.56 606 ASP A N 1
ATOM 4548 C CA . ASP A 1 606 ? -5.816 50.25 0.635 1 42.56 606 ASP A CA 1
ATOM 4549 C C . ASP A 1 606 ? -5.727 49.625 -0.755 1 42.56 606 ASP A C 1
ATOM 4551 O O . ASP A 1 606 ? -6.223 50.188 -1.73 1 42.56 606 ASP A O 1
ATOM 4555 N N . PRO A 1 607 ? -4.609 49.188 -1.213 1 44.53 607 PRO A N 1
ATOM 4556 C CA . PRO A 1 607 ? -4.91 48.594 -2.512 1 44.53 607 PRO A CA 1
ATOM 4557 C C . PRO A 1 607 ? -6.285 47.938 -2.547 1 44.53 607 PRO A C 1
ATOM 4559 O O . PRO A 1 607 ? -6.703 47.312 -1.561 1 44.53 607 PRO A O 1
ATOM 4562 N N . ALA A 1 608 ? -7.219 48.562 -3.133 1 48.19 608 ALA A N 1
ATOM 4563 C CA . ALA A 1 608 ? -8.547 47.969 -3.32 1 48.19 608 ALA A CA 1
ATOM 4564 C C . ALA A 1 608 ? -8.453 46.5 -3.621 1 48.19 608 ALA A C 1
ATOM 4566 O O . ALA A 1 608 ? -7.949 46.094 -4.672 1 48.19 608 ALA A O 1
ATOM 4567 N N . ILE A 1 609 ? -8.234 45.656 -2.623 1 61.56 609 ILE A N 1
ATOM 4568 C CA . ILE A 1 609 ? -8.367 44.219 -2.771 1 61.56 609 ILE A CA 1
ATOM 4569 C C . ILE A 1 609 ? -9.586 43.875 -3.637 1 61.56 609 ILE A C 1
ATOM 4571 O O . ILE A 1 609 ? -10.711 44.281 -3.311 1 61.56 609 ILE A O 1
ATOM 4575 N N . ARG A 1 610 ? -9.344 43.625 -4.953 1 78.81 610 ARG A N 1
ATOM 4576 C CA . ARG A 1 610 ? -10.469 43.219 -5.793 1 78.81 610 ARG A CA 1
ATOM 4577 C C . ARG A 1 610 ? -10.977 41.844 -5.395 1 78.81 610 ARG A C 1
ATOM 4579 O O . ARG A 1 610 ? -10.43 40.812 -5.836 1 78.81 610 ARG A O 1
ATOM 4586 N N . ILE A 1 611 ? -11.797 41.875 -4.379 1 88.5 611 ILE A N 1
ATOM 4587 C CA . ILE A 1 611 ? -12.5 40.656 -4.016 1 88.5 611 ILE A CA 1
ATOM 4588 C C . ILE A 1 611 ? -13.438 40.25 -5.152 1 88.5 611 ILE A C 1
ATOM 4590 O O . ILE A 1 611 ? -14.227 41.062 -5.633 1 88.5 611 ILE A O 1
ATOM 4594 N N . PRO A 1 612 ? -13.273 3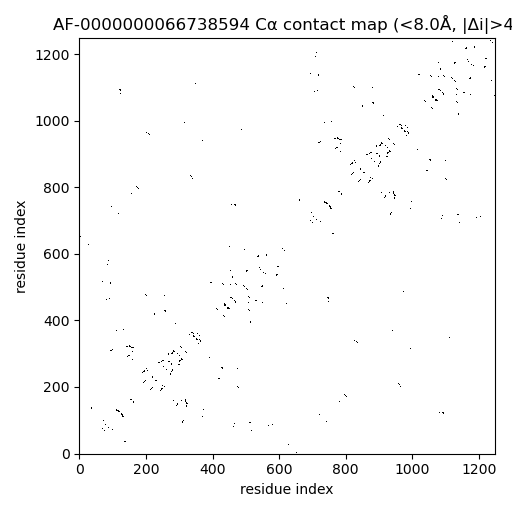9.062 -5.582 1 89.88 612 PRO A N 1
ATOM 4595 C CA . PRO A 1 612 ? -14.203 38.656 -6.621 1 89.88 612 PRO A CA 1
ATOM 4596 C C . PRO A 1 612 ? -15.664 38.875 -6.23 1 89.88 612 PRO A C 1
ATOM 4598 O O . PRO A 1 612 ? -16.031 38.656 -5.07 1 89.88 612 PRO A O 1
ATOM 4601 N N . LYS A 1 613 ? -16.5 39.188 -7.176 1 88.12 613 LYS A N 1
ATOM 4602 C CA . LYS A 1 613 ? -17.906 39.531 -6.945 1 88.12 613 LYS A CA 1
ATOM 4603 C C . LYS A 1 613 ? -18.656 38.344 -6.312 1 88.12 613 LYS A C 1
ATOM 4605 O O . LYS A 1 613 ? -19.578 38.562 -5.527 1 88.12 613 LYS A O 1
ATOM 4610 N N . SER A 1 614 ? -18.25 37.188 -6.586 1 88.38 614 SER A N 1
ATOM 4611 C CA . SER A 1 614 ? -18.953 36 -6.133 1 88.38 614 SER A CA 1
ATOM 4612 C C . SER A 1 614 ? -18.578 35.656 -4.699 1 88.38 614 SER A C 1
ATOM 4614 O O . SER A 1 614 ? -19.203 34.781 -4.082 1 88.38 614 SER A O 1
ATOM 4616 N N . VAL A 1 615 ? -17.641 36.344 -4.191 1 90.88 615 VAL A N 1
ATOM 4617 C CA . VAL A 1 615 ? -17.172 36.031 -2.846 1 90.88 615 VAL A CA 1
ATOM 4618 C C . VAL A 1 615 ? -17.766 37.031 -1.85 1 90.88 615 VAL A C 1
ATOM 4620 O O . VAL A 1 615 ? -17.609 38.25 -2.012 1 90.88 615 VAL A O 1
ATOM 4623 N N . ASP A 1 616 ? -18.453 36.5 -0.825 1 91.12 616 ASP A N 1
ATOM 4624 C CA . ASP A 1 616 ? -18.922 37.344 0.279 1 91.12 616 ASP A CA 1
ATOM 4625 C C . ASP A 1 616 ? -17.75 37.969 1.014 1 91.12 616 ASP A C 1
ATOM 4627 O O . ASP A 1 616 ? -16.906 37.281 1.587 1 91.12 616 ASP A O 1
ATOM 4631 N N . PRO A 1 617 ? -17.719 39.281 1.056 1 90.56 617 PRO A N 1
ATOM 4632 C CA . PRO A 1 617 ? -16.594 39.938 1.704 1 90.56 617 PRO A CA 1
ATOM 4633 C C . PRO A 1 617 ? -16.438 39.562 3.172 1 90.56 617 PRO A C 1
ATOM 4635 O O . PRO A 1 617 ? -15.344 39.656 3.721 1 90.56 617 PRO A O 1
ATOM 4638 N N . GLN A 1 618 ? -17.516 39.094 3.773 1 89.25 618 GLN A N 1
ATOM 4639 C CA . GLN A 1 618 ? -17.453 38.719 5.184 1 89.25 618 GLN A CA 1
ATOM 4640 C C . GLN A 1 618 ? -16.594 37.469 5.383 1 89.25 618 GLN A C 1
ATOM 4642 O O . GLN A 1 618 ? -16.172 37.188 6.5 1 89.25 618 GLN A O 1
ATOM 4647 N N . LEU A 1 619 ? -16.375 36.781 4.297 1 93.25 619 LEU A N 1
ATOM 4648 C CA . LEU A 1 619 ? -15.586 35.562 4.371 1 93.25 619 LEU A CA 1
ATOM 4649 C C . LEU A 1 619 ? -14.094 35.875 4.348 1 93.25 619 LEU A C 1
ATOM 4651 O O . LEU A 1 619 ? -13.266 35.031 4.66 1 93.25 619 LEU A O 1
ATOM 4655 N N . VAL A 1 620 ? -13.773 37.094 3.99 1 92.62 620 VAL A N 1
ATOM 4656 C CA . VAL A 1 620 ? -12.367 37.469 3.879 1 92.62 620 VAL A CA 1
ATOM 4657 C C . VAL A 1 620 ? -11.844 37.906 5.25 1 92.62 620 VAL A C 1
ATOM 4659 O O . VAL A 1 620 ? -11.984 39.062 5.652 1 92.62 620 VAL A O 1
ATOM 4662 N N . TYR A 1 621 ? -11.164 37.031 5.887 1 90.12 621 TYR A N 1
ATOM 4663 C CA . TYR A 1 621 ? -10.688 37.219 7.254 1 90.12 621 TYR A CA 1
ATOM 4664 C C . TYR A 1 621 ? -9.211 37.594 7.27 1 90.12 621 TYR A C 1
ATOM 4666 O O . TYR A 1 621 ? -8.594 37.625 8.336 1 90.12 621 TYR A O 1
ATOM 4674 N N . PHE A 1 622 ? -8.617 37.812 6.102 1 92.75 622 PHE A N 1
ATOM 4675 C CA . PHE A 1 622 ? -7.176 38 6.012 1 92.75 622 PHE A CA 1
ATOM 4676 C C . PHE A 1 622 ? -6.836 39.219 5.152 1 92.75 622 PHE A C 1
ATOM 4678 O O . PHE A 1 622 ? -7.656 39.656 4.348 1 92.75 622 PHE A O 1
ATOM 4685 N N . LEU A 1 623 ? -5.578 39.688 5.309 1 89.81 623 LEU A N 1
ATOM 4686 C CA . LEU A 1 623 ? -5.047 40.781 4.492 1 89.81 623 LEU A CA 1
ATOM 4687 C C . LEU A 1 623 ? -4.582 40.25 3.135 1 89.81 623 LEU A C 1
ATOM 4689 O O . LEU A 1 623 ? -4.027 39.156 3.041 1 89.81 623 LEU A O 1
ATOM 4693 N N . VAL A 1 624 ? -4.922 41 2.127 1 86.62 624 VAL A N 1
ATOM 4694 C CA . VAL A 1 624 ? -4.465 40.656 0.79 1 86.62 624 VAL A CA 1
ATOM 4695 C C . VAL A 1 624 ? -3.73 41.844 0.157 1 86.62 624 VAL A C 1
ATOM 4697 O O . VAL A 1 624 ? -4.156 42.969 0.294 1 86.62 624 VAL A O 1
ATOM 4700 N N . MET B 1 1 ? 16.734 -23.375 7.148 1 33.44 1 MET B N 1
ATOM 4701 C CA . MET B 1 1 ? 17.844 -22.578 6.629 1 33.44 1 MET B CA 1
ATOM 4702 C C . MET B 1 1 ? 17.875 -21.203 7.289 1 33.44 1 MET B C 1
ATOM 4704 O O . MET B 1 1 ? 16.875 -20.484 7.309 1 33.44 1 MET B O 1
ATOM 4708 N N . PRO B 1 2 ? 18.859 -20.906 8.055 1 37.44 2 PRO B N 1
ATOM 4709 C CA . PRO B 1 2 ? 18.906 -19.656 8.812 1 37.44 2 PRO B CA 1
ATOM 4710 C C . PRO B 1 2 ? 18.906 -18.422 7.918 1 37.44 2 PRO B C 1
ATOM 4712 O O . PRO B 1 2 ? 19.344 -18.484 6.77 1 37.44 2 PRO B O 1
ATOM 4715 N N . LEU B 1 3 ? 18.141 -17.484 8.312 1 44.59 3 LEU B N 1
ATOM 4716 C CA . LEU B 1 3 ? 18.156 -16.203 7.629 1 44.59 3 LEU B CA 1
ATOM 4717 C C . LEU B 1 3 ? 19.578 -15.633 7.574 1 44.59 3 LEU B C 1
ATOM 4719 O O . LEU B 1 3 ? 20.25 -15.531 8.602 1 44.59 3 LEU B O 1
ATOM 4723 N N . LEU B 1 4 ? 20.219 -15.531 6.465 1 41.88 4 LEU B N 1
ATOM 4724 C CA . LEU B 1 4 ? 21.5 -14.844 6.32 1 41.88 4 LEU B CA 1
ATOM 4725 C C . LEU B 1 4 ? 21.328 -13.336 6.41 1 41.88 4 LEU B C 1
ATOM 4727 O O . LEU B 1 4 ? 20.641 -12.734 5.574 1 41.88 4 LEU B O 1
ATOM 4731 N N . VAL B 1 5 ? 21.375 -12.875 7.602 1 44.56 5 VAL B N 1
ATOM 4732 C CA . VAL B 1 5 ? 21.359 -11.422 7.703 1 44.56 5 VAL B CA 1
ATOM 4733 C C . VAL B 1 5 ? 22.797 -10.883 7.641 1 44.56 5 VAL B C 1
ATOM 4735 O O . VAL B 1 5 ? 23.641 -11.266 8.445 1 44.56 5 VAL B O 1
ATOM 4738 N N . LEU B 1 6 ? 23.219 -10.375 6.562 1 40.56 6 LEU B N 1
ATOM 4739 C CA . LEU B 1 6 ? 24.516 -9.742 6.445 1 40.56 6 LEU B CA 1
ATOM 4740 C C . LEU B 1 6 ? 24.672 -8.602 7.445 1 40.56 6 LEU B C 1
ATOM 4742 O O . LEU B 1 6 ? 23.797 -7.73 7.535 1 40.56 6 LEU B O 1
ATOM 4746 N N . ARG B 1 7 ? 25.516 -8.969 8.352 1 37.22 7 ARG B N 1
ATOM 4747 C CA . ARG B 1 7 ? 25.812 -7.883 9.281 1 37.22 7 ARG B CA 1
ATOM 4748 C C . ARG B 1 7 ? 26.469 -6.715 8.555 1 37.22 7 ARG B C 1
ATOM 4750 O O . ARG B 1 7 ? 27.391 -6.91 7.762 1 37.22 7 ARG B O 1
ATOM 4757 N N . VAL B 1 8 ? 26.047 -5.77 8.438 1 34.06 8 VAL B N 1
ATOM 4758 C CA . VAL B 1 8 ? 26.688 -4.57 7.906 1 34.06 8 VAL B CA 1
ATOM 4759 C C . VAL B 1 8 ? 27.922 -4.223 8.75 1 34.06 8 VAL B C 1
ATOM 4761 O O . VAL B 1 8 ? 27.797 -3.904 9.938 1 34.06 8 VAL B O 1
ATOM 4764 N N . PRO B 1 9 ? 29.156 -4.852 8.398 1 31.52 9 PRO B N 1
ATOM 4765 C CA . PRO B 1 9 ? 30.312 -4.496 9.211 1 31.52 9 PRO B CA 1
ATOM 4766 C C . PRO B 1 9 ? 30.547 -2.99 9.297 1 31.52 9 PRO B C 1
ATOM 4768 O O . PRO B 1 9 ? 30.406 -2.285 8.289 1 31.52 9 PRO B O 1
ATOM 4771 N N . LEU B 1 10 ? 30.609 -2.469 10.398 1 26.75 10 LEU B N 1
ATOM 4772 C CA . LEU B 1 10 ? 31.094 -1.099 10.516 1 26.75 10 LEU B CA 1
ATOM 4773 C C . LEU B 1 10 ? 32.625 -1.045 10.391 1 26.75 10 LEU B C 1
ATOM 4775 O O . LEU B 1 10 ? 33.344 -1.738 11.117 1 26.75 10 LEU B O 1
ATOM 4779 N N . ALA B 1 11 ? 33.375 -0.755 9.266 1 25.2 11 ALA B N 1
ATOM 4780 C CA . ALA B 1 11 ? 34.812 -0.535 9.055 1 25.2 11 ALA B CA 1
ATOM 4781 C C . ALA B 1 11 ? 35.406 0.279 10.188 1 25.2 11 ALA B C 1
ATOM 4783 O O . ALA B 1 11 ? 34.844 1.307 10.594 1 25.2 11 ALA B O 1
ATOM 4784 N N . SER B 1 12 ? 36.281 -0.277 11.008 1 24.66 12 SER B N 1
ATOM 4785 C CA . SER B 1 12 ? 37.125 0.339 12.008 1 24.66 12 SER B CA 1
ATOM 4786 C C . SER B 1 12 ? 38.031 1.389 11.375 1 24.66 12 SER B C 1
ATOM 4788 O O . SER B 1 12 ? 38.906 1.059 10.57 1 24.66 12 SER B O 1
ATOM 4790 N N . THR B 1 13 ? 37.625 2.625 10.992 1 24.3 13 THR B N 1
ATOM 4791 C CA . THR B 1 13 ? 38.531 3.67 10.57 1 24.3 13 THR B CA 1
ATOM 4792 C C . THR B 1 13 ? 39.562 3.982 11.672 1 24.3 13 THR B C 1
ATOM 4794 O O . THR B 1 13 ? 39.156 4.199 12.828 1 24.3 13 THR B O 1
ATOM 4797 N N . ASN B 1 14 ? 40.625 3.215 11.859 1 25.02 14 ASN B N 1
ATOM 4798 C CA . ASN B 1 14 ? 41.812 3.84 12.43 1 25.02 14 ASN B CA 1
ATOM 4799 C C . ASN B 1 14 ? 41.969 5.285 11.969 1 25.02 14 ASN B C 1
ATOM 4801 O O . ASN B 1 14 ? 42.062 5.551 10.766 1 25.02 14 ASN B O 1
ATOM 4805 N N . ASN B 1 15 ? 41.594 6.156 12.906 1 23.47 15 ASN B N 1
ATOM 4806 C CA . ASN B 1 15 ? 41.344 7.59 12.812 1 23.47 15 ASN B CA 1
ATOM 4807 C C . ASN B 1 15 ? 42.625 8.359 12.461 1 23.47 15 ASN B C 1
ATOM 4809 O O . ASN B 1 15 ? 43.344 8.781 13.352 1 23.47 15 ASN B O 1
ATOM 4813 N N . THR B 1 16 ? 43.688 7.812 11.742 1 25.89 16 THR B N 1
ATOM 4814 C CA . THR B 1 16 ? 44.438 9 11.406 1 25.89 16 THR B CA 1
ATOM 4815 C C . THR B 1 16 ? 43.531 10.109 10.883 1 25.89 16 THR B C 1
ATOM 4817 O O . THR B 1 16 ? 42.562 9.836 10.195 1 25.89 16 THR B O 1
ATOM 4820 N N . SER B 1 17 ? 43.562 11.336 11.547 1 24.78 17 SER B N 1
ATOM 4821 C CA . SER B 1 17 ? 42.75 12.539 11.492 1 24.78 17 SER B CA 1
ATOM 4822 C C . SER B 1 17 ? 42.5 12.984 10.055 1 24.78 17 SER B C 1
ATOM 4824 O O . SER B 1 17 ? 42.125 14.125 9.805 1 24.78 17 SER B O 1
ATOM 4826 N N . THR B 1 18 ? 42.875 12.164 9.086 1 24.05 18 THR B N 1
ATOM 4827 C CA . THR B 1 18 ? 42.781 12.953 7.863 1 24.05 18 THR B CA 1
ATOM 4828 C C . THR B 1 18 ? 41.312 13.375 7.625 1 24.05 18 THR B C 1
ATOM 4830 O O . THR B 1 18 ? 40.406 12.625 7.918 1 24.05 18 THR B O 1
ATOM 4833 N N . CYS B 1 19 ? 41.062 14.742 7.617 1 24.69 19 CYS B N 1
ATOM 4834 C CA . CYS B 1 19 ? 39.906 15.57 7.344 1 24.69 19 CYS B CA 1
ATOM 4835 C C . CYS B 1 19 ? 39.062 14.984 6.207 1 24.69 19 CYS B C 1
ATOM 4837 O O . CYS B 1 19 ? 39.5 14.945 5.062 1 24.69 19 CYS B O 1
ATOM 4839 N N . SER B 1 20 ? 38.5 13.836 6.48 1 25.75 20 SER B N 1
ATOM 4840 C CA . SER B 1 20 ? 37.625 13.117 5.559 1 25.75 20 SER B CA 1
ATOM 4841 C C . SER B 1 20 ? 36.656 14.07 4.859 1 25.75 20 SER B C 1
ATOM 4843 O O . SER B 1 20 ? 35.875 14.758 5.516 1 25.75 20 SER B O 1
ATOM 4845 N N . GLY B 1 21 ? 37.094 14.555 3.736 1 22.92 21 GLY B N 1
ATOM 4846 C CA . GLY B 1 21 ? 36.375 15.469 2.871 1 22.92 21 GLY B CA 1
ATOM 4847 C C . GLY B 1 21 ? 34.906 15.078 2.691 1 22.92 21 GLY B C 1
ATOM 4848 O O . GLY B 1 21 ? 34.594 13.906 2.516 1 22.92 21 GLY B O 1
ATOM 4849 N N . ALA B 1 22 ? 34.094 15.719 3.459 1 29.09 22 ALA B N 1
ATOM 4850 C CA . ALA B 1 22 ? 32.656 15.734 3.258 1 29.09 22 ALA B CA 1
ATOM 4851 C C . ALA B 1 22 ? 32.281 15.57 1.781 1 29.09 22 ALA B C 1
ATOM 4853 O O . ALA B 1 22 ? 32.906 16.188 0.917 1 29.09 22 ALA B O 1
ATOM 4854 N N . ALA B 1 23 ? 31.766 14.43 1.476 1 31.83 23 ALA B N 1
ATOM 4855 C CA . ALA B 1 23 ? 31.266 14.328 0.106 1 31.83 23 ALA B CA 1
ATOM 4856 C C . ALA B 1 23 ? 30.719 15.672 -0.383 1 31.83 23 ALA B C 1
ATOM 4858 O O . ALA B 1 23 ? 30.062 16.391 0.369 1 31.83 23 ALA B O 1
ATOM 4859 N N . PRO B 1 24 ? 31.344 16.266 -1.388 1 29.89 24 PRO B N 1
ATOM 4860 C CA . PRO B 1 24 ? 30.938 17.594 -1.838 1 29.89 24 PRO B CA 1
ATOM 4861 C C . PRO B 1 24 ? 29.422 17.766 -1.901 1 29.89 24 PRO B C 1
ATOM 4863 O O . PRO B 1 24 ? 28.703 16.781 -2.049 1 29.89 24 PRO B O 1
ATOM 4866 N N . PRO B 1 25 ? 28.953 18.812 -1.25 1 32.12 25 PRO B N 1
ATOM 4867 C CA . PRO B 1 25 ? 27.531 19.125 -1.359 1 32.12 25 PRO B CA 1
ATOM 4868 C C . PRO B 1 25 ? 26.969 18.875 -2.758 1 32.12 25 PRO B C 1
ATOM 4870 O O . PRO B 1 25 ? 27.656 19.109 -3.754 1 32.12 25 PRO B O 1
ATOM 4873 N N . VAL B 1 26 ? 26.297 17.844 -2.895 1 32.06 26 VAL B N 1
ATOM 4874 C CA . VAL B 1 26 ? 25.656 17.609 -4.184 1 32.06 26 VAL B CA 1
ATOM 4875 C C . VAL B 1 26 ? 25.031 18.906 -4.695 1 32.06 26 VAL B C 1
ATOM 4877 O O . VAL B 1 26 ? 24.109 19.438 -4.078 1 32.06 26 VAL B O 1
ATOM 4880 N N . ALA B 1 27 ? 25.875 19.719 -5.344 1 30.78 27 ALA B N 1
ATOM 4881 C CA . ALA B 1 27 ? 25.375 20.906 -6.035 1 30.78 27 ALA B CA 1
ATOM 4882 C C . ALA B 1 27 ? 24.172 20.562 -6.902 1 30.78 27 ALA B C 1
ATOM 4884 O O . ALA B 1 27 ? 24.203 19.609 -7.688 1 30.78 27 ALA B O 1
ATOM 4885 N N . VAL B 1 28 ? 23.078 21.094 -6.531 1 36.22 28 VAL B N 1
ATOM 4886 C CA . VAL B 1 28 ? 21.828 21.016 -7.297 1 36.22 28 VAL B CA 1
ATOM 4887 C C . VAL B 1 28 ? 22.062 21.547 -8.711 1 36.22 28 VAL B C 1
ATOM 4889 O O . VAL B 1 28 ? 22.469 22.703 -8.891 1 36.22 28 VAL B O 1
ATOM 4892 N N . ALA B 1 29 ? 22.375 20.734 -9.664 1 33 29 ALA B N 1
ATOM 4893 C CA . ALA B 1 29 ? 22.375 21.297 -11.008 1 33 29 ALA B CA 1
ATOM 4894 C C . ALA B 1 29 ? 21.109 22.109 -11.258 1 33 29 ALA B C 1
ATOM 4896 O O . ALA B 1 29 ? 20.031 21.797 -10.734 1 33 29 ALA B O 1
ATOM 4897 N N . PRO B 1 30 ? 21.234 23.375 -11.773 1 26.5 30 PRO B N 1
ATOM 4898 C CA . PRO B 1 30 ? 20.031 24.141 -12.109 1 26.5 30 PRO B CA 1
ATOM 4899 C C . PRO B 1 30 ? 18.969 23.297 -12.797 1 26.5 30 PRO B C 1
ATOM 4901 O O . PRO B 1 30 ? 19.297 22.359 -13.523 1 26.5 30 PRO B O 1
ATOM 4904 N N . ALA B 1 31 ? 17.781 23.391 -12.203 1 32.34 31 ALA B N 1
ATOM 4905 C CA . ALA B 1 31 ? 16.625 22.812 -12.867 1 32.34 31 ALA B CA 1
ATOM 4906 C C . ALA B 1 31 ? 16.641 23.125 -14.367 1 32.34 31 ALA B C 1
ATOM 4908 O O . ALA B 1 31 ? 16.547 24.281 -14.766 1 32.34 31 ALA B O 1
ATOM 4909 N N . ALA B 1 32 ? 17.328 22.391 -15.164 1 28.66 32 ALA B N 1
ATOM 4910 C CA . ALA B 1 32 ? 17.078 22.625 -16.578 1 28.66 32 ALA B CA 1
ATOM 4911 C C . ALA B 1 32 ? 15.586 22.75 -16.859 1 28.66 32 ALA B C 1
ATOM 4913 O O . ALA B 1 32 ? 14.797 21.906 -16.422 1 28.66 32 ALA B O 1
ATOM 4914 N N . GLU B 1 33 ? 15.055 23.875 -17.016 1 32.06 33 GLU B N 1
ATOM 4915 C CA . GLU B 1 33 ? 13.734 24.016 -17.625 1 32.06 33 GLU B CA 1
ATOM 4916 C C . GLU B 1 33 ? 13.477 22.938 -18.656 1 32.06 33 GLU B C 1
ATOM 4918 O O . GLU B 1 33 ? 14 23 -19.781 1 32.06 33 GLU B O 1
ATOM 4923 N N . HIS B 1 34 ? 13.508 21.703 -18.188 1 34.09 34 HIS B N 1
ATOM 4924 C CA . HIS B 1 34 ? 13.18 20.781 -19.266 1 34.09 34 HIS B CA 1
ATOM 4925 C C . HIS B 1 34 ? 11.875 21.188 -19.953 1 34.09 34 HIS B C 1
ATOM 4927 O O . HIS B 1 34 ? 10.953 21.688 -19.297 1 34.09 34 HIS B O 1
ATOM 4933 N N . SER B 1 35 ? 11.805 21.219 -21.188 1 36.09 35 SER B N 1
ATOM 4934 C CA . SER B 1 35 ? 10.672 21.312 -22.109 1 36.09 35 SER B CA 1
ATOM 4935 C C . SER B 1 35 ? 9.438 20.625 -21.531 1 36.09 35 SER B C 1
ATOM 4937 O O . SER B 1 35 ? 9.531 19.875 -20.562 1 36.09 35 SER B O 1
ATOM 4939 N N . ASP B 1 36 ? 8.219 20.609 -22.172 1 46.19 36 ASP B N 1
ATOM 4940 C CA . ASP B 1 36 ? 6.871 20.078 -22.031 1 46.19 36 ASP B CA 1
ATOM 4941 C C . ASP B 1 36 ? 6.91 18.625 -21.562 1 46.19 36 ASP B C 1
ATOM 4943 O O . ASP B 1 36 ? 5.895 17.922 -21.609 1 46.19 36 ASP B O 1
ATOM 4947 N N . GLY B 1 37 ? 8.039 17.984 -21.125 1 64 37 GLY B N 1
ATOM 4948 C CA . GLY B 1 37 ? 8.078 16.547 -20.891 1 64 37 GLY B CA 1
ATOM 4949 C C . GLY B 1 37 ? 8.016 16.172 -19.422 1 64 37 GLY B C 1
ATOM 4950 O O . GLY B 1 37 ? 8.227 17.031 -18.547 1 64 37 GLY B O 1
ATOM 4951 N N . LEU B 1 38 ? 7.414 15.055 -19.062 1 78.31 38 LEU B N 1
ATOM 4952 C CA . LEU B 1 38 ? 7.344 14.492 -17.719 1 78.31 38 LEU B CA 1
ATOM 4953 C C . LEU B 1 38 ? 8.742 14.195 -17.188 1 78.31 38 LEU B C 1
ATOM 4955 O O . LEU B 1 38 ? 9.656 13.906 -17.953 1 78.31 38 LEU B O 1
ATOM 4959 N N . LEU B 1 39 ? 8.992 14.398 -15.938 1 82.38 39 LEU B N 1
ATOM 4960 C CA . LEU B 1 39 ? 10.25 14.172 -15.227 1 82.38 39 LEU B CA 1
ATOM 4961 C C . LEU B 1 39 ? 10.891 12.859 -15.656 1 82.38 39 LEU B C 1
ATOM 4963 O O . LEU B 1 39 ? 12.094 12.812 -15.914 1 82.38 39 LEU B O 1
ATOM 4967 N N . PHE B 1 40 ? 10.188 11.859 -15.969 1 86.5 40 PHE B N 1
ATOM 4968 C CA . PHE B 1 40 ? 10.688 10.508 -16.172 1 86.5 40 PHE B CA 1
ATOM 4969 C C . PHE B 1 40 ? 11.188 10.32 -17.594 1 86.5 40 PHE B C 1
ATOM 4971 O O . PHE B 1 40 ? 11.961 9.406 -17.875 1 86.5 40 PHE B O 1
ATOM 4978 N N . ASP B 1 41 ? 10.719 11.172 -18.578 1 85.75 41 ASP B N 1
ATOM 4979 C CA . ASP B 1 41 ? 11.156 11.086 -19.969 1 85.75 41 ASP B CA 1
ATOM 4980 C C . ASP B 1 41 ? 12.648 11.367 -20.094 1 85.75 41 ASP B C 1
ATOM 4982 O O . ASP B 1 41 ? 13.32 10.805 -20.953 1 85.75 41 ASP B O 1
ATOM 4986 N N . GLY B 1 42 ? 13.094 12.172 -19.234 1 82.31 42 GLY B N 1
ATOM 4987 C CA . GLY B 1 42 ? 14.453 12.664 -19.375 1 82.31 42 GLY B CA 1
ATOM 4988 C C . GLY B 1 42 ? 15.469 11.875 -18.578 1 82.31 42 GLY B C 1
ATOM 4989 O O . GLY B 1 42 ? 16.656 12.172 -18.609 1 82.31 42 GLY B O 1
ATOM 4990 N N . LEU B 1 43 ? 15.047 10.805 -17.984 1 88.94 43 LEU B N 1
ATOM 4991 C CA . LEU B 1 43 ? 15.977 10.047 -17.156 1 88.94 43 LEU B CA 1
ATOM 4992 C C . LEU B 1 43 ? 16.875 9.172 -18.031 1 88.94 43 LEU B C 1
ATOM 4994 O O . LEU B 1 43 ? 16.406 8.422 -18.875 1 88.94 43 LEU B O 1
ATOM 4998 N N . ALA B 1 44 ? 18.156 9.266 -17.844 1 86.62 44 ALA B N 1
ATOM 4999 C CA . ALA B 1 44 ? 19.141 8.531 -18.625 1 86.62 44 ALA B CA 1
ATOM 5000 C C . ALA B 1 44 ? 19.359 7.129 -18.047 1 86.62 44 ALA B C 1
ATOM 5002 O O . ALA B 1 44 ? 19.547 6.965 -16.844 1 86.62 44 ALA B O 1
ATOM 5003 N N . LEU B 1 45 ? 19.25 6.223 -18.891 1 91.75 45 LEU B N 1
ATOM 5004 C CA . LEU B 1 45 ? 19.578 4.832 -18.578 1 91.75 45 LEU B CA 1
ATOM 5005 C C . LEU B 1 45 ? 20.719 4.328 -19.438 1 91.75 45 LEU B C 1
ATOM 5007 O O . LEU B 1 45 ? 20.969 4.855 -20.531 1 91.75 45 LEU B O 1
ATOM 5011 N N . GLY B 1 46 ? 21.469 3.352 -19.031 1 89.38 46 GLY B N 1
ATOM 5012 C CA . GLY B 1 46 ? 22.578 2.805 -19.781 1 89.38 46 GLY B CA 1
ATOM 5013 C C . GLY B 1 46 ? 23.922 3.352 -19.344 1 89.38 46 GLY B C 1
ATOM 5014 O O . GLY B 1 46 ? 24.031 4.008 -18.312 1 89.38 46 GLY B O 1
ATOM 5015 N N . HIS B 1 47 ? 25.016 3.016 -20 1 77.75 47 HIS B N 1
ATOM 5016 C CA . HIS B 1 47 ? 26.375 3.408 -19.672 1 77.75 47 HIS B CA 1
ATOM 5017 C C . HIS B 1 47 ? 26.656 4.836 -20.125 1 77.75 47 HIS B C 1
ATOM 5019 O O . HIS B 1 47 ? 26.5 5.168 -21.297 1 77.75 47 HIS B O 1
ATOM 5025 N N . GLY B 1 48 ? 25.906 5.934 -19.656 1 58.06 48 GLY B N 1
ATOM 5026 C CA . GLY B 1 48 ? 26.094 7.355 -19.906 1 58.06 48 GLY B CA 1
ATOM 5027 C C . GLY B 1 48 ? 26.406 7.668 -21.359 1 58.06 48 GLY B C 1
ATOM 5028 O O . GLY B 1 48 ? 25.906 8.648 -21.906 1 58.06 48 GLY B O 1
ATOM 5029 N N . ASP B 1 49 ? 27.5 7.125 -21.922 1 44.47 49 ASP B N 1
ATOM 5030 C CA . ASP B 1 49 ? 28.141 7.555 -23.172 1 44.47 49 ASP B CA 1
ATOM 5031 C C . ASP B 1 49 ? 27.328 7.094 -24.391 1 44.47 49 ASP B C 1
ATOM 5033 O O . ASP B 1 49 ? 27.75 7.285 -25.531 1 44.47 49 ASP B O 1
ATOM 5037 N N . ASP B 1 50 ? 26.469 6.344 -24.234 1 41.88 50 ASP B N 1
ATOM 5038 C CA . ASP B 1 50 ? 25.969 5.66 -25.422 1 41.88 50 ASP B CA 1
ATOM 5039 C C . ASP B 1 50 ? 25.016 6.551 -26.203 1 41.88 50 ASP B C 1
ATOM 5041 O O . ASP B 1 50 ? 24.359 6.09 -27.141 1 41.88 50 ASP B O 1
ATOM 5045 N N . VAL B 1 51 ? 24.719 7.703 -25.719 1 38.22 51 VAL B N 1
ATOM 5046 C CA . VAL B 1 51 ? 23.844 8.484 -26.594 1 38.22 51 VAL B CA 1
ATOM 5047 C C . VAL B 1 51 ? 24.562 8.789 -27.906 1 38.22 51 VAL B C 1
ATOM 5049 O O . VAL B 1 51 ? 23.922 9.086 -28.922 1 38.22 51 VAL B O 1
ATOM 5052 N N . ASP B 1 52 ? 25.844 9.258 -27.844 1 35.53 52 ASP B N 1
ATOM 5053 C CA . ASP B 1 52 ? 26.438 9.828 -29.047 1 35.53 52 ASP B CA 1
ATOM 5054 C C . ASP B 1 52 ? 26.828 8.742 -30.047 1 35.53 52 ASP B C 1
ATOM 5056 O O . ASP B 1 52 ? 27.344 9.031 -31.125 1 35.53 52 ASP B O 1
ATOM 5060 N N . ASP B 1 53 ? 27.281 7.625 -29.656 1 34.88 53 ASP B N 1
ATOM 5061 C CA . ASP B 1 53 ? 27.703 6.918 -30.875 1 34.88 53 ASP B CA 1
ATOM 5062 C C . ASP B 1 53 ? 26.5 6.48 -31.703 1 34.88 53 ASP B C 1
ATOM 5064 O O . ASP B 1 53 ? 25.906 5.434 -31.438 1 34.88 53 ASP B O 1
ATOM 5068 N N . LYS B 1 54 ? 25.875 7.348 -32.281 1 36.44 54 LYS B N 1
ATOM 5069 C CA . LYS B 1 54 ? 24.969 7.184 -33.406 1 36.44 54 LYS B CA 1
ATOM 5070 C C . LYS B 1 54 ? 25.469 6.129 -34.375 1 36.44 54 LYS B C 1
ATOM 5072 O O . LYS B 1 54 ? 25.016 6.047 -35.5 1 36.44 54 LYS B O 1
ATOM 5077 N N . ALA B 1 55 ? 26.75 5.77 -34.219 1 34.75 55 ALA B N 1
ATOM 5078 C CA . ALA B 1 55 ? 27.141 4.895 -35.344 1 34.75 55 ALA B CA 1
ATOM 5079 C C . ALA B 1 55 ? 26.172 3.719 -35.469 1 34.75 55 ALA B C 1
ATOM 5081 O O . ALA B 1 55 ? 25.672 3.197 -34.469 1 34.75 55 ALA B O 1
ATOM 5082 N N . GLU B 1 56 ? 25.922 3.127 -36.656 1 37.78 56 GLU B N 1
ATOM 5083 C CA . GLU B 1 56 ? 25.141 2.066 -37.281 1 37.78 56 GLU B CA 1
ATOM 5084 C C . GLU B 1 56 ? 25.188 0.787 -36.438 1 37.78 56 GLU B C 1
ATOM 5086 O O . GLU B 1 56 ? 25.844 -0.182 -36.844 1 37.78 56 GLU B O 1
ATOM 5091 N N . ALA B 1 57 ? 25.516 0.876 -35.219 1 42.38 57 ALA B N 1
ATOM 5092 C CA . ALA B 1 57 ? 25.469 -0.484 -34.688 1 42.38 57 ALA B CA 1
ATOM 5093 C C . ALA B 1 57 ? 24.172 -1.178 -35.094 1 42.38 57 ALA B C 1
ATOM 5095 O O . ALA B 1 57 ? 23.094 -0.588 -35.031 1 42.38 57 ALA B O 1
ATOM 5096 N N . ASP B 1 58 ? 24.109 -2.303 -35.688 1 48.84 58 ASP B N 1
ATOM 5097 C CA . ASP B 1 58 ? 22.984 -3.121 -36.125 1 48.84 58 ASP B CA 1
ATOM 5098 C C . ASP B 1 58 ? 22.016 -3.377 -34.969 1 48.84 58 ASP B C 1
ATOM 5100 O O . ASP B 1 58 ? 22.406 -3.383 -33.812 1 48.84 58 ASP B O 1
ATOM 5104 N N . GLY B 1 59 ? 20.656 -3.209 -35.156 1 53.66 59 GLY B N 1
ATOM 5105 C CA . GLY B 1 59 ? 19.5 -3.334 -34.281 1 53.66 59 GLY B CA 1
ATOM 5106 C C . GLY B 1 59 ? 19.703 -4.363 -33.188 1 53.66 59 GLY B C 1
ATOM 5107 O O . GLY B 1 59 ? 19.375 -4.113 -32.031 1 53.66 59 GLY B O 1
ATOM 5108 N N . ASP B 1 60 ? 20.406 -5.309 -33.375 1 66.38 60 ASP B N 1
ATOM 5109 C CA . ASP B 1 60 ? 20.562 -6.418 -32.438 1 66.38 60 ASP B CA 1
ATOM 5110 C C . ASP B 1 60 ? 21.672 -6.117 -31.406 1 66.38 60 ASP B C 1
ATOM 5112 O O . ASP B 1 60 ? 21.547 -6.469 -30.234 1 66.38 60 ASP B O 1
ATOM 5116 N N . ASP B 1 61 ? 22.656 -5.512 -31.812 1 71.88 61 ASP B N 1
ATOM 5117 C CA . ASP B 1 61 ? 23.781 -5.191 -30.938 1 71.88 61 ASP B CA 1
ATOM 5118 C C . ASP B 1 61 ? 23.359 -4.168 -29.875 1 71.88 61 ASP B C 1
ATOM 5120 O O . ASP B 1 61 ? 23.781 -4.262 -28.719 1 71.88 61 ASP B O 1
ATOM 5124 N N . ALA B 1 62 ? 22.547 -3.324 -30.344 1 81.62 62 ALA B N 1
ATOM 5125 C CA . ALA B 1 62 ? 22.062 -2.307 -29.406 1 81.62 62 ALA B CA 1
ATOM 5126 C C . ALA B 1 62 ? 21.203 -2.928 -28.312 1 81.62 62 ALA B C 1
ATOM 5128 O O . ALA B 1 62 ? 21.312 -2.562 -27.141 1 81.62 62 ALA B O 1
ATOM 5129 N N . ALA B 1 63 ? 20.453 -3.875 -28.75 1 89.75 63 ALA B N 1
ATOM 5130 C CA . ALA B 1 63 ? 19.594 -4.57 -27.797 1 89.75 63 ALA B CA 1
ATOM 5131 C C . ALA B 1 63 ? 20.438 -5.344 -26.781 1 89.75 63 ALA B C 1
ATOM 5133 O O . ALA B 1 63 ? 20.109 -5.352 -25.594 1 89.75 63 ALA B O 1
ATOM 5134 N N . THR B 1 64 ? 21.438 -5.93 -27.234 1 90.81 64 THR B N 1
ATOM 5135 C CA . THR B 1 64 ? 22.297 -6.73 -26.375 1 90.81 64 THR B CA 1
ATOM 5136 C C . THR B 1 64 ? 22.969 -5.855 -25.312 1 90.81 64 THR B C 1
ATOM 5138 O O . THR B 1 64 ? 23.031 -6.223 -24.141 1 90.81 64 THR B O 1
ATOM 5141 N N . VAL B 1 65 ? 23.391 -4.75 -25.734 1 91.56 65 VAL B N 1
ATOM 5142 C CA . VAL B 1 65 ? 24.078 -3.838 -24.812 1 91.56 65 VAL B CA 1
ATOM 5143 C C . VAL B 1 65 ? 23.094 -3.326 -23.766 1 91.56 65 VAL B C 1
ATOM 5145 O O . VAL B 1 65 ? 23.422 -3.227 -22.578 1 91.56 65 VAL B O 1
ATOM 5148 N N . LYS B 1 66 ? 21.922 -3.033 -24.203 1 93.81 66 LYS B N 1
ATOM 5149 C CA . LYS B 1 66 ? 20.875 -2.568 -23.297 1 93.81 66 LYS B CA 1
ATOM 5150 C C . LYS B 1 66 ? 20.562 -3.613 -22.219 1 93.81 66 LYS B C 1
ATOM 5152 O O . LYS B 1 66 ? 20.484 -3.291 -21.031 1 93.81 66 LYS B O 1
ATOM 5157 N N . LEU B 1 67 ? 20.5 -4.762 -22.641 1 96.75 67 LEU B N 1
ATOM 5158 C CA . LEU B 1 67 ? 20.094 -5.84 -21.75 1 96.75 67 LEU B CA 1
ATOM 5159 C C . LEU B 1 67 ? 21.234 -6.219 -20.797 1 96.75 67 LEU B C 1
ATOM 5161 O O . LEU B 1 67 ? 20.984 -6.602 -19.656 1 96.75 67 LEU B O 1
ATOM 5165 N N . GLU B 1 68 ? 22.422 -6.125 -21.266 1 95.44 68 GLU B N 1
ATOM 5166 C CA . GLU B 1 68 ? 23.578 -6.363 -20.391 1 95.44 68 GLU B CA 1
ATOM 5167 C C . GLU B 1 68 ? 23.641 -5.328 -19.281 1 95.44 68 GLU B C 1
ATOM 5169 O O . GLU B 1 68 ? 23.938 -5.668 -18.125 1 95.44 68 GLU B O 1
ATOM 5174 N N . TRP B 1 69 ? 23.406 -4.129 -19.672 1 95.69 69 TRP B N 1
ATOM 5175 C CA . TRP B 1 69 ? 23.375 -3.086 -18.656 1 95.69 69 TRP B CA 1
ATOM 5176 C C . TRP B 1 69 ? 22.25 -3.344 -17.656 1 95.69 69 TRP B C 1
ATOM 5178 O O . TRP B 1 69 ? 22.453 -3.213 -16.438 1 95.69 69 TRP B O 1
ATOM 5188 N N . LEU B 1 70 ? 21.172 -3.668 -18.172 1 96.88 70 LEU B N 1
ATOM 5189 C CA . LEU B 1 70 ? 20.031 -3.928 -17.297 1 96.88 70 LEU B CA 1
ATOM 5190 C C . LEU B 1 70 ? 20.344 -5.031 -16.297 1 96.88 70 LEU B C 1
ATOM 5192 O O . LEU B 1 70 ? 20.016 -4.91 -15.117 1 96.88 70 LEU B O 1
ATOM 5196 N N . ARG B 1 71 ? 20.953 -6.074 -16.719 1 96.88 71 ARG B N 1
ATOM 5197 C CA . ARG B 1 71 ? 21.328 -7.184 -15.852 1 96.88 71 ARG B CA 1
ATOM 5198 C C . ARG B 1 71 ? 22.297 -6.727 -14.773 1 96.88 71 ARG B C 1
ATOM 5200 O O . ARG B 1 71 ? 22.219 -7.172 -13.625 1 96.88 71 ARG B O 1
ATOM 5207 N N . SER B 1 72 ? 23.172 -5.844 -15.148 1 96.62 72 SER B N 1
ATOM 5208 C CA . SER B 1 72 ? 24.156 -5.348 -14.195 1 96.62 72 SER B CA 1
ATOM 5209 C C . SER B 1 72 ? 23.5 -4.527 -13.094 1 96.62 72 SER B C 1
ATOM 5211 O O . SER B 1 72 ? 24.078 -4.34 -12.016 1 96.62 72 SER B O 1
ATOM 5213 N N . GLN B 1 73 ? 22.312 -4.02 -13.383 1 97.62 73 GLN B N 1
ATOM 5214 C CA . GLN B 1 73 ? 21.609 -3.162 -12.438 1 97.62 73 GLN B CA 1
ATOM 5215 C C . GLN B 1 73 ? 20.812 -3.99 -11.438 1 97.62 73 GLN B C 1
ATOM 5217 O O . GLN B 1 73 ? 20.359 -3.471 -10.414 1 97.62 73 GLN B O 1
ATOM 5222 N N . ILE B 1 74 ? 20.641 -5.312 -11.672 1 98.25 74 ILE B N 1
ATOM 5223 C CA . ILE B 1 74 ? 19.781 -6.137 -10.828 1 98.25 74 ILE B CA 1
ATOM 5224 C C . ILE B 1 74 ? 20.422 -6.309 -9.453 1 98.25 74 ILE B C 1
ATOM 5226 O O . ILE B 1 74 ? 21.562 -6.793 -9.352 1 98.25 74 ILE B O 1
ATOM 5230 N N . ILE B 1 75 ? 19.703 -5.93 -8.422 1 98.31 75 ILE B N 1
ATOM 5231 C CA . ILE B 1 75 ? 20.188 -6.098 -7.055 1 98.31 75 ILE B CA 1
ATOM 5232 C C . ILE B 1 75 ? 20.062 -7.562 -6.641 1 98.31 75 ILE B C 1
ATOM 5234 O O . ILE B 1 75 ? 18.984 -8.141 -6.676 1 98.31 75 ILE B O 1
ATOM 5238 N N . GLY B 1 76 ? 21.156 -8.195 -6.273 1 95.69 76 GLY B N 1
ATOM 5239 C CA . GLY B 1 76 ? 21.172 -9.586 -5.852 1 95.69 76 GLY B CA 1
ATOM 5240 C C . GLY B 1 76 ? 21.453 -10.555 -6.988 1 95.69 76 GLY B C 1
ATOM 5241 O O . GLY B 1 76 ? 21.219 -11.758 -6.855 1 95.69 76 GLY B O 1
ATOM 5242 N N . ALA B 1 77 ? 21.922 -10.07 -8.117 1 93.5 77 ALA B N 1
ATOM 5243 C CA . ALA B 1 77 ? 22.203 -10.938 -9.258 1 93.5 77 ALA B CA 1
ATOM 5244 C C . ALA B 1 77 ? 23.297 -11.945 -8.922 1 93.5 77 ALA B C 1
ATOM 5246 O O . ALA B 1 77 ? 23.312 -13.055 -9.461 1 93.5 77 ALA B O 1
ATOM 5247 N N . GLU B 1 78 ? 24.141 -11.578 -7.996 1 91.94 78 GLU B N 1
ATOM 5248 C CA . GLU B 1 78 ? 25.234 -12.461 -7.637 1 91.94 78 GLU B CA 1
ATOM 5249 C C . GLU B 1 78 ? 25.109 -12.945 -6.195 1 91.94 78 GLU B C 1
ATOM 5251 O O . GLU B 1 78 ? 26.078 -13.406 -5.602 1 91.94 78 GLU B O 1
ATOM 5256 N N . ALA B 1 79 ? 23.953 -12.75 -5.703 1 95.94 79 ALA B N 1
ATOM 5257 C CA . ALA B 1 79 ? 23.734 -13.172 -4.316 1 95.94 79 ALA B CA 1
ATOM 5258 C C . ALA B 1 79 ? 23.828 -14.688 -4.184 1 95.94 79 ALA B C 1
ATOM 5260 O O . ALA B 1 79 ? 23.453 -15.422 -5.102 1 95.94 79 ALA B O 1
ATOM 5261 N N . GLU B 1 80 ? 24.344 -15.125 -3.053 1 96.31 80 GLU B N 1
ATOM 5262 C CA . GLU B 1 80 ? 24.5 -16.547 -2.762 1 96.31 80 GLU B CA 1
ATOM 5263 C C . GLU B 1 80 ? 23.797 -16.922 -1.463 1 96.31 80 GLU B C 1
ATOM 5265 O O . GLU B 1 80 ? 23.484 -16.062 -0.644 1 96.31 80 GLU B O 1
ATOM 5270 N N . PHE B 1 81 ? 23.5 -18.172 -1.339 1 95.38 81 PHE B N 1
ATOM 5271 C CA . PHE B 1 81 ? 22.922 -18.703 -0.112 1 95.38 81 PHE B CA 1
ATOM 5272 C C . PHE B 1 81 ? 23.484 -20.094 0.194 1 95.38 81 PHE B C 1
ATOM 5274 O O . PHE B 1 81 ? 24.062 -20.734 -0.682 1 95.38 81 PHE B O 1
ATOM 5281 N N . ALA B 1 82 ? 23.359 -20.516 1.459 1 94.12 82 ALA B N 1
ATOM 5282 C CA . ALA B 1 82 ? 23.797 -21.844 1.876 1 94.12 82 ALA B CA 1
ATOM 5283 C C . ALA B 1 82 ? 22.719 -22.891 1.624 1 94.12 82 ALA B C 1
ATOM 5285 O O . ALA B 1 82 ? 21.578 -22.734 2.076 1 94.12 82 ALA B O 1
ATOM 5286 N N . SER B 1 83 ? 23.047 -23.906 0.832 1 94.31 83 SER B N 1
ATOM 5287 C CA . SER B 1 83 ? 22.188 -25.047 0.617 1 94.31 83 SER B CA 1
ATOM 5288 C C . SER B 1 83 ? 22.734 -26.297 1.307 1 94.31 83 SER B C 1
ATOM 5290 O O . SER B 1 83 ? 23.859 -26.297 1.78 1 94.31 83 SER B O 1
ATOM 5292 N N . PRO B 1 84 ? 21.906 -27.328 1.399 1 92.69 84 PRO B N 1
ATOM 5293 C CA . PRO B 1 84 ? 22.422 -28.578 1.972 1 92.69 84 PRO B CA 1
ATOM 5294 C C . PRO B 1 84 ? 23.609 -29.125 1.186 1 92.69 84 PRO B C 1
ATOM 5296 O O . PRO B 1 84 ? 24.375 -29.938 1.712 1 92.69 84 PRO B O 1
ATOM 5299 N N . PHE B 1 85 ? 23.781 -28.672 -0.045 1 93.38 85 PHE B N 1
ATOM 5300 C CA . PHE B 1 85 ? 24.812 -29.25 -0.907 1 93.38 85 PHE B CA 1
ATOM 5301 C C . PHE B 1 85 ? 25.922 -28.25 -1.154 1 93.38 85 PHE B C 1
ATOM 5303 O O . PHE B 1 85 ? 26.703 -28.391 -2.098 1 93.38 85 PHE B O 1
ATOM 5310 N N . GLY B 1 86 ? 25.938 -27.141 -0.334 1 91.44 86 GLY B N 1
ATOM 5311 C CA . GLY B 1 86 ? 26.953 -26.109 -0.47 1 91.44 86 GLY B CA 1
ATOM 5312 C C . GLY B 1 86 ? 26.375 -24.766 -0.865 1 91.44 86 GLY B C 1
ATOM 5313 O O . GLY B 1 86 ? 25.156 -24.609 -0.972 1 91.44 86 GLY B O 1
ATOM 5314 N N . THR B 1 87 ? 27.266 -23.828 -1.101 1 94.12 87 THR B N 1
ATOM 5315 C CA . THR B 1 87 ? 26.859 -22.484 -1.472 1 94.12 87 THR B CA 1
ATOM 5316 C C . THR B 1 87 ? 26.344 -22.453 -2.912 1 94.12 87 THR B C 1
ATOM 5318 O O . THR B 1 87 ? 26.969 -23.031 -3.805 1 94.12 87 THR B O 1
ATOM 5321 N N . ARG B 1 88 ? 25.266 -21.812 -3.129 1 96 88 ARG B N 1
ATOM 5322 C CA . ARG B 1 88 ? 24.703 -21.656 -4.461 1 96 88 ARG B CA 1
ATOM 5323 C C . ARG B 1 88 ? 24.391 -20.203 -4.762 1 96 88 ARG B C 1
ATOM 5325 O O . ARG B 1 88 ? 24 -19.438 -3.867 1 96 88 ARG B O 1
ATOM 5332 N N . ARG B 1 89 ? 24.562 -19.891 -5.949 1 96.44 89 ARG B N 1
ATOM 5333 C CA . ARG B 1 89 ? 24.141 -18.578 -6.438 1 96.44 89 ARG B CA 1
ATOM 5334 C C . ARG B 1 89 ? 22.641 -18.547 -6.672 1 96.44 89 ARG B C 1
ATOM 5336 O O . ARG B 1 89 ? 22.047 -19.516 -7.152 1 96.44 89 ARG B O 1
ATOM 5343 N N . ILE B 1 90 ? 22.047 -17.391 -6.348 1 97.19 90 ILE B N 1
ATOM 5344 C CA . ILE B 1 90 ? 20.641 -17.219 -6.664 1 97.19 90 ILE B CA 1
ATOM 5345 C C . ILE B 1 90 ? 20.453 -17.109 -8.172 1 97.19 90 ILE B C 1
ATOM 5347 O O . ILE B 1 90 ? 20.953 -16.172 -8.797 1 97.19 90 ILE B O 1
ATOM 5351 N N . THR B 1 91 ? 19.859 -18.062 -8.742 1 98 91 THR B N 1
ATOM 5352 C CA . THR B 1 91 ? 19.438 -18.016 -10.133 1 98 91 THR B CA 1
ATOM 5353 C C . THR B 1 91 ? 17.922 -17.859 -10.234 1 98 91 THR B C 1
ATOM 5355 O O . THR B 1 91 ? 17.188 -18.859 -10.203 1 98 91 THR B O 1
ATOM 5358 N N . TYR B 1 92 ? 17.516 -16.672 -10.383 1 97.75 92 TYR B N 1
ATOM 5359 C CA . TYR B 1 92 ? 16.109 -16.312 -10.242 1 97.75 92 TYR B CA 1
ATOM 5360 C C . TYR B 1 92 ? 15.312 -16.719 -11.469 1 97.75 92 TYR B C 1
ATOM 5362 O O . TYR B 1 92 ? 15.633 -16.328 -12.594 1 97.75 92 TYR B O 1
ATOM 5370 N N . ALA B 1 93 ? 14.266 -17.531 -11.289 1 98.19 93 ALA B N 1
ATOM 5371 C CA . ALA B 1 93 ? 13.43 -18 -12.391 1 98.19 93 ALA B CA 1
ATOM 5372 C C . ALA B 1 93 ? 11.953 -17.953 -12.008 1 98.19 93 ALA B C 1
ATOM 5374 O O . ALA B 1 93 ? 11.164 -18.797 -12.453 1 98.19 93 ALA B O 1
ATOM 5375 N N . ASP B 1 94 ? 11.555 -17.078 -11.109 1 97.56 94 ASP B N 1
ATOM 5376 C CA . ASP B 1 94 ? 10.18 -16.875 -10.68 1 97.56 94 ASP B CA 1
ATOM 5377 C C . ASP B 1 94 ? 9.68 -15.484 -11.039 1 97.56 94 ASP B C 1
ATOM 5379 O O . ASP B 1 94 ? 9.008 -14.836 -10.234 1 97.56 94 ASP B O 1
ATOM 5383 N N . HIS B 1 95 ? 9.953 -15.023 -12.242 1 97.25 95 HIS B N 1
ATOM 5384 C CA . HIS B 1 95 ? 9.648 -13.688 -12.727 1 97.25 95 HIS B CA 1
ATOM 5385 C C . HIS B 1 95 ? 8.141 -13.477 -12.852 1 97.25 95 HIS B C 1
ATOM 5387 O O . HIS B 1 95 ? 7.664 -12.336 -12.781 1 97.25 95 HIS B O 1
ATOM 5393 N N . THR B 1 96 ? 7.383 -14.523 -13.023 1 96.69 96 THR B N 1
ATOM 5394 C CA . THR B 1 96 ? 5.93 -14.438 -13.125 1 96.69 96 THR B CA 1
ATOM 5395 C C . THR B 1 96 ? 5.32 -14 -11.789 1 96.69 96 THR B C 1
ATOM 5397 O O . THR B 1 96 ? 4.266 -13.367 -11.766 1 96.69 96 THR B O 1
ATOM 5400 N N . ALA B 1 97 ? 5.98 -14.359 -10.688 1 96.75 97 ALA B N 1
ATOM 5401 C CA . ALA B 1 97 ? 5.48 -14.008 -9.359 1 96.75 97 ALA B CA 1
ATOM 5402 C C . ALA B 1 97 ? 5.844 -12.57 -8.992 1 96.75 97 ALA B C 1
ATOM 5404 O O . ALA B 1 97 ? 5.027 -11.844 -8.422 1 96.75 97 ALA B O 1
ATOM 5405 N N . SER B 1 98 ? 7.039 -12.188 -9.234 1 97.38 98 SER B N 1
ATOM 5406 C CA . SER B 1 98 ? 7.488 -10.82 -8.984 1 97.38 98 SER B CA 1
ATOM 5407 C C . SER B 1 98 ? 8.781 -10.523 -9.727 1 97.38 98 SER B C 1
ATOM 5409 O O . SER B 1 98 ? 9.547 -11.43 -10.047 1 97.38 98 SER B O 1
ATOM 5411 N N . GLY B 1 99 ? 8.992 -9.234 -10.023 1 97.56 99 GLY B N 1
ATOM 5412 C CA . GLY B 1 99 ? 10.266 -8.805 -10.578 1 97.56 99 GLY B CA 1
ATOM 5413 C C . GLY B 1 99 ? 11.344 -8.617 -9.523 1 97.56 99 GLY B C 1
ATOM 5414 O O . GLY B 1 99 ? 11.102 -8.844 -8.336 1 97.56 99 GLY B O 1
ATOM 5415 N N . ARG B 1 100 ? 12.531 -8.297 -10.023 1 97.81 100 ARG B N 1
ATOM 5416 C CA . ARG B 1 100 ? 13.664 -7.977 -9.164 1 97.81 100 ARG B CA 1
ATOM 5417 C C . ARG B 1 100 ? 13.859 -6.469 -9.047 1 97.81 100 ARG B C 1
ATOM 5419 O O . ARG B 1 100 ? 13.312 -5.707 -9.844 1 97.81 100 ARG B O 1
ATOM 5426 N N . CYS B 1 101 ? 14.586 -6.086 -8.039 1 98.38 101 CYS B N 1
ATOM 5427 C CA . CYS B 1 101 ? 14.852 -4.668 -7.824 1 98.38 101 CYS B CA 1
ATOM 5428 C C . CYS B 1 101 ? 16.062 -4.211 -8.633 1 98.38 101 CYS B C 1
ATOM 5430 O O . CYS B 1 101 ? 16.969 -5 -8.898 1 98.38 101 CYS B O 1
ATOM 5432 N N . LEU B 1 102 ? 16.078 -2.932 -8.969 1 98.56 102 LEU B N 1
ATOM 5433 C CA . LEU B 1 102 ? 17.156 -2.361 -9.758 1 98.56 102 LEU B CA 1
ATOM 5434 C C . LEU B 1 102 ? 17.891 -1.275 -8.977 1 98.56 102 LEU B C 1
ATOM 5436 O O . LEU B 1 102 ? 17.25 -0.479 -8.273 1 98.56 102 LEU B O 1
ATOM 5440 N N . ARG B 1 103 ? 19.188 -1.199 -9.125 1 98 103 ARG B N 1
ATOM 5441 C CA . ARG B 1 103 ? 20 -0.138 -8.539 1 98 103 ARG B CA 1
ATOM 5442 C C . ARG B 1 103 ? 19.594 1.229 -9.07 1 98 103 ARG B C 1
ATOM 5444 O O . ARG B 1 103 ? 19.516 2.199 -8.312 1 98 103 ARG B O 1
ATOM 5451 N N . PHE B 1 104 ? 19.312 1.315 -10.352 1 96.94 104 PHE B N 1
ATOM 5452 C CA . PHE B 1 104 ? 18.875 2.549 -10.984 1 96.94 104 PHE B CA 1
ATOM 5453 C C . PHE B 1 104 ? 17.672 3.127 -10.25 1 96.94 104 PHE B C 1
ATOM 5455 O O . PHE B 1 104 ? 17.641 4.316 -9.93 1 96.94 104 PHE B O 1
ATOM 5462 N N . VAL B 1 105 ? 16.719 2.312 -9.984 1 98.12 105 VAL B N 1
ATOM 5463 C CA . VAL B 1 105 ? 15.477 2.732 -9.336 1 98.12 105 VAL B CA 1
ATOM 5464 C C . VAL B 1 105 ? 15.758 3.176 -7.906 1 98.12 105 VAL B C 1
ATOM 5466 O O . VAL B 1 105 ? 15.336 4.254 -7.484 1 98.12 105 VAL B O 1
ATOM 5469 N N . GLU B 1 106 ? 16.5 2.33 -7.121 1 98.06 106 GLU B N 1
ATOM 5470 C CA . GLU B 1 106 ? 16.75 2.613 -5.711 1 98.06 106 GLU B CA 1
ATOM 5471 C C . GLU B 1 106 ? 17.609 3.867 -5.547 1 98.06 106 GLU B C 1
ATOM 5473 O O . GLU B 1 106 ? 17.391 4.648 -4.617 1 98.06 106 GLU B O 1
ATOM 5478 N N . GLU B 1 107 ? 18.516 4.102 -6.438 1 97.12 107 GLU B N 1
ATOM 5479 C CA . GLU B 1 107 ? 19.344 5.293 -6.371 1 97.12 107 GLU B CA 1
ATOM 5480 C C . GLU B 1 107 ? 18.547 6.555 -6.676 1 97.12 107 GLU B C 1
ATOM 5482 O O . GLU B 1 107 ? 18.75 7.598 -6.051 1 97.12 107 GLU B O 1
ATOM 5487 N N . PHE B 1 108 ? 17.703 6.504 -7.672 1 97.06 108 PHE B N 1
ATOM 5488 C CA . PHE B 1 108 ? 16.844 7.648 -7.965 1 97.06 108 PHE B CA 1
ATOM 5489 C C . PHE B 1 108 ? 16.016 8.031 -6.742 1 97.06 108 PHE B C 1
ATOM 5491 O O . PHE B 1 108 ? 15.922 9.211 -6.398 1 97.06 108 PHE B O 1
ATOM 5498 N N . VAL B 1 109 ? 15.391 7.035 -6.156 1 97.94 109 VAL B N 1
ATOM 5499 C CA . VAL B 1 109 ? 14.539 7.281 -4.996 1 97.94 109 VAL B CA 1
ATOM 5500 C C . VAL B 1 109 ? 15.375 7.887 -3.867 1 97.94 109 VAL B C 1
ATOM 5502 O O . VAL B 1 109 ? 14.977 8.883 -3.258 1 97.94 109 VAL B O 1
ATOM 5505 N N . LEU B 1 110 ? 16.531 7.328 -3.592 1 97.38 110 LEU B N 1
ATOM 5506 C CA . LEU B 1 110 ? 17.391 7.742 -2.492 1 97.38 110 LEU B CA 1
ATOM 5507 C C . LEU B 1 110 ? 17.875 9.172 -2.688 1 97.38 110 LEU B C 1
ATOM 5509 O O . LEU B 1 110 ? 18.016 9.922 -1.718 1 97.38 110 LEU B O 1
ATOM 5513 N N . ARG B 1 111 ? 17.984 9.562 -3.922 1 95.75 111 ARG B N 1
ATOM 5514 C CA . ARG B 1 111 ? 18.641 10.844 -4.184 1 95.75 111 ARG B CA 1
ATOM 5515 C C . ARG B 1 111 ? 17.625 11.938 -4.477 1 95.75 111 ARG B C 1
ATOM 5517 O O . ARG B 1 111 ? 17.859 13.109 -4.172 1 95.75 111 ARG B O 1
ATOM 5524 N N . ASN B 1 112 ? 16.5 11.57 -5.047 1 95.5 112 ASN B N 1
ATOM 5525 C CA . ASN B 1 112 ? 15.617 12.594 -5.598 1 95.5 112 ASN B CA 1
ATOM 5526 C C . ASN B 1 112 ? 14.281 12.648 -4.852 1 95.5 112 ASN B C 1
ATOM 5528 O O . ASN B 1 112 ? 13.547 13.625 -4.969 1 95.5 112 ASN B O 1
ATOM 5532 N N . VAL B 1 113 ? 14.016 11.633 -4.117 1 97.88 113 VAL B N 1
ATOM 5533 C CA . VAL B 1 113 ? 12.711 11.578 -3.459 1 97.88 113 VAL B CA 1
ATOM 5534 C C . VAL B 1 113 ? 12.891 11.766 -1.952 1 97.88 113 VAL B C 1
ATOM 5536 O O . VAL B 1 113 ? 12.375 12.719 -1.372 1 97.88 113 VAL B O 1
ATOM 5539 N N . LEU B 1 114 ? 13.75 10.938 -1.333 1 98.44 114 LEU B N 1
ATOM 5540 C CA . LEU B 1 114 ? 13.789 10.789 0.118 1 98.44 114 LEU B CA 1
ATOM 5541 C C . LEU B 1 114 ? 14.32 12.055 0.78 1 98.44 114 LEU B C 1
ATOM 5543 O O . LEU B 1 114 ? 13.805 12.477 1.819 1 98.44 114 LEU B O 1
ATOM 5547 N N . PRO B 1 115 ? 15.312 12.789 0.214 1 97.81 115 PRO B N 1
ATOM 5548 C CA . PRO B 1 115 ? 15.844 13.969 0.892 1 97.81 115 PRO B CA 1
ATOM 5549 C C . PRO B 1 115 ? 14.836 15.109 0.978 1 97.81 115 PRO B C 1
ATOM 5551 O O . PRO B 1 115 ? 14.914 15.945 1.881 1 97.81 115 PRO B O 1
ATOM 5554 N N . PHE B 1 116 ? 13.883 15.086 0.13 1 97.5 116 PHE B N 1
ATOM 5555 C CA . PHE B 1 116 ? 12.922 16.188 0.039 1 97.5 116 PHE B CA 1
ATOM 5556 C C . PHE B 1 116 ? 11.516 15.703 0.371 1 97.5 116 PHE B C 1
ATOM 5558 O O . PHE B 1 116 ? 10.531 16.328 -0.023 1 97.5 116 PHE B O 1
ATOM 5565 N N . TYR B 1 117 ? 11.508 14.664 1.043 1 97.25 117 TYR B N 1
ATOM 5566 C CA . TYR B 1 117 ? 10.219 14.031 1.301 1 97.25 117 TYR B CA 1
ATOM 5567 C C . TYR B 1 117 ? 9.398 14.844 2.299 1 97.25 117 TYR B C 1
ATOM 5569 O O . TYR B 1 117 ? 9.906 15.227 3.359 1 97.25 117 TYR B O 1
ATOM 5577 N N . GLY B 1 118 ? 8.227 15.125 1.999 1 95.69 118 GLY B N 1
ATOM 5578 C CA . GLY B 1 118 ? 7.129 15.633 2.803 1 95.69 118 GLY B CA 1
ATOM 5579 C C . GLY B 1 118 ? 5.77 15.172 2.312 1 95.69 118 GLY B C 1
ATOM 5580 O O . GLY B 1 118 ? 5.59 14.906 1.123 1 95.69 118 GLY B O 1
ATOM 5581 N N . ASN B 1 119 ? 4.887 15.062 3.201 1 92.44 119 ASN B N 1
ATOM 5582 C CA . ASN B 1 119 ? 3.564 14.586 2.811 1 92.44 119 ASN B CA 1
ATOM 5583 C C . ASN B 1 119 ? 2.918 15.508 1.781 1 92.44 119 ASN B C 1
ATOM 5585 O O . ASN B 1 119 ? 3.217 16.703 1.74 1 92.44 119 ASN B O 1
ATOM 5589 N N . THR B 1 120 ? 2.09 14.953 1.02 1 91.19 120 THR B N 1
ATOM 5590 C CA . THR B 1 120 ? 1.374 15.703 -0.002 1 91.19 120 THR B CA 1
ATOM 5591 C C . THR B 1 120 ? 0.243 16.516 0.622 1 91.19 120 THR B C 1
ATOM 5593 O O . THR B 1 120 ? 0.229 16.75 1.833 1 91.19 120 THR B O 1
ATOM 5596 N N . HIS B 1 121 ? -0.594 17.141 -0.16 1 81.12 121 HIS B N 1
ATOM 5597 C CA . HIS B 1 121 ? -1.767 17.922 0.22 1 81.12 121 HIS B CA 1
ATOM 5598 C C . HIS B 1 121 ? -1.376 19.344 0.642 1 81.12 121 HIS B C 1
ATOM 5600 O O . HIS B 1 121 ? -2.076 19.969 1.437 1 81.12 121 HIS B O 1
ATOM 5606 N N . THR B 1 122 ? -0.165 19.688 0.41 1 85.06 122 THR B N 1
ATOM 5607 C CA . THR B 1 122 ? 0.272 21.078 0.558 1 85.06 122 THR B CA 1
ATOM 5608 C C . THR B 1 122 ? 1.295 21.438 -0.516 1 85.06 122 THR B C 1
ATOM 5610 O O . THR B 1 122 ? 2.039 20.578 -0.986 1 85.06 122 THR B O 1
ATOM 5613 N N . THR B 1 123 ? 1.21 22.609 -0.931 1 86.56 123 THR B N 1
ATOM 5614 C CA . THR B 1 123 ? 2.199 23.094 -1.887 1 86.56 123 THR B CA 1
ATOM 5615 C C . THR B 1 123 ? 2.84 24.391 -1.394 1 86.56 123 THR B C 1
ATOM 5617 O O . THR B 1 123 ? 3.508 25.094 -2.158 1 86.56 123 THR B O 1
ATOM 5620 N N . ASP B 1 124 ? 2.588 24.656 -0.161 1 93.81 124 ASP B N 1
ATOM 5621 C CA . ASP B 1 124 ? 3.066 25.922 0.389 1 93.81 124 ASP B CA 1
ATOM 5622 C C . ASP B 1 124 ? 4.512 25.797 0.865 1 93.81 124 ASP B C 1
ATOM 5624 O O . ASP B 1 124 ? 5.242 26.781 0.902 1 93.81 124 ASP B O 1
ATOM 5628 N N . SER B 1 125 ? 4.898 24.641 1.271 1 96.19 125 SER B N 1
ATOM 5629 C CA . SER B 1 125 ? 6.285 24.328 1.599 1 96.19 125 SER B CA 1
ATOM 5630 C C . SER B 1 125 ? 6.973 23.594 0.454 1 96.19 125 SER B C 1
ATOM 5632 O O . SER B 1 125 ? 6.309 23.031 -0.417 1 96.19 125 SER B O 1
ATOM 5634 N N . TYR B 1 126 ? 8.273 23.641 0.462 1 97 126 TYR B N 1
ATOM 5635 C CA . TYR B 1 126 ? 9.016 23.031 -0.644 1 97 126 TYR B CA 1
ATOM 5636 C C . TYR B 1 126 ? 8.828 21.531 -0.666 1 97 126 TYR B C 1
ATOM 5638 O O . TYR B 1 126 ? 8.625 20.938 -1.729 1 97 126 TYR B O 1
ATOM 5646 N N . VAL B 1 127 ? 9 20.891 0.458 1 97.06 127 VAL B N 1
ATOM 5647 C CA . VAL B 1 127 ? 8.938 19.438 0.479 1 97.06 127 VAL B CA 1
ATOM 5648 C C . VAL B 1 127 ? 7.555 18.969 0.038 1 97.06 127 VAL B C 1
ATOM 5650 O O . VAL B 1 127 ? 7.43 17.969 -0.684 1 97.06 127 VAL B O 1
ATOM 5653 N N . GLY B 1 128 ? 6.484 19.672 0.555 1 96.19 128 GLY B N 1
ATOM 5654 C CA . GLY B 1 128 ? 5.148 19.344 0.092 1 96.19 128 GLY B CA 1
ATOM 5655 C C . GLY B 1 128 ? 4.977 19.516 -1.405 1 96.19 128 GLY B C 1
ATOM 5656 O O . GLY B 1 128 ? 4.398 18.656 -2.072 1 96.19 128 GLY B O 1
ATOM 5657 N N . MET B 1 129 ? 5.457 20.562 -1.882 1 95.88 129 MET B N 1
ATOM 5658 C CA . MET B 1 129 ? 5.359 20.859 -3.309 1 95.88 129 MET B CA 1
ATOM 5659 C C . MET B 1 129 ? 6.133 19.844 -4.129 1 95.88 129 MET B C 1
ATOM 5661 O O . MET B 1 129 ? 5.613 19.297 -5.109 1 95.88 129 MET B O 1
ATOM 5665 N N . HIS B 1 130 ? 7.367 19.609 -3.734 1 95.81 130 HIS B N 1
ATOM 5666 C CA . HIS B 1 130 ? 8.242 18.672 -4.441 1 95.81 130 HIS B CA 1
ATOM 5667 C C . HIS B 1 130 ? 7.641 17.281 -4.496 1 95.81 130 HIS B C 1
ATOM 5669 O O . HIS B 1 130 ? 7.574 16.672 -5.562 1 95.81 130 HIS B O 1
ATOM 5675 N N . THR B 1 131 ? 7.266 16.781 -3.398 1 96.94 131 THR B N 1
ATOM 5676 C CA . THR B 1 131 ? 6.695 15.453 -3.283 1 96.94 131 THR B CA 1
ATOM 5677 C C . THR B 1 131 ? 5.387 15.352 -4.062 1 96.94 131 THR B C 1
ATOM 5679 O O . THR B 1 131 ? 5.125 14.344 -4.723 1 96.94 131 THR B O 1
ATOM 5682 N N . SER B 1 132 ? 4.547 16.375 -3.965 1 96 132 SER B N 1
ATOM 5683 C CA . SER B 1 132 ? 3.291 16.391 -4.711 1 96 132 SER B CA 1
ATOM 5684 C C . SER B 1 132 ? 3.541 16.344 -6.215 1 96 132 SER B C 1
ATOM 5686 O O . SER B 1 132 ? 2.859 15.609 -6.941 1 96 132 SER B O 1
ATOM 5688 N N . LYS B 1 133 ? 4.441 17.125 -6.656 1 95.38 133 LYS B N 1
ATOM 5689 C CA . LYS B 1 133 ? 4.773 17.141 -8.078 1 95.38 133 LYS B CA 1
ATOM 5690 C C . LYS B 1 133 ? 5.305 15.789 -8.539 1 95.38 133 LYS B C 1
ATOM 5692 O O . LYS B 1 133 ? 4.918 15.297 -9.602 1 95.38 133 LYS B O 1
ATOM 5697 N N . LEU B 1 134 ? 6.18 15.227 -7.766 1 95.69 134 LEU B N 1
ATOM 5698 C CA . LEU B 1 134 ? 6.738 13.922 -8.102 1 95.69 134 LEU B CA 1
ATOM 5699 C C . LEU B 1 134 ? 5.641 12.867 -8.211 1 95.69 134 LEU B C 1
ATOM 5701 O O . LEU B 1 134 ? 5.629 12.07 -9.156 1 95.69 134 LEU B O 1
ATOM 5705 N N . ALA B 1 135 ? 4.758 12.805 -7.254 1 96.38 135 ALA B N 1
ATOM 5706 C CA . ALA B 1 135 ? 3.645 11.859 -7.27 1 96.38 135 ALA B CA 1
ATOM 5707 C C . ALA B 1 135 ? 2.748 12.094 -8.484 1 96.38 135 ALA B C 1
ATOM 5709 O O . ALA B 1 135 ? 2.293 11.133 -9.117 1 96.38 135 ALA B O 1
ATOM 5710 N N . GLY B 1 136 ? 2.48 13.359 -8.75 1 96.12 136 GLY B N 1
ATOM 5711 C CA . GLY B 1 136 ? 1.68 13.695 -9.922 1 96.12 136 GLY B CA 1
ATOM 5712 C C . GLY B 1 136 ? 2.332 13.289 -11.227 1 96.12 136 GLY B C 1
ATOM 5713 O O . GLY B 1 136 ? 1.671 12.758 -12.117 1 96.12 136 GLY B O 1
ATOM 5714 N N . ASP B 1 137 ? 3.635 13.57 -11.359 1 96.56 137 ASP B N 1
ATOM 5715 C CA . ASP B 1 137 ? 4.383 13.195 -12.555 1 96.56 137 ASP B CA 1
ATOM 5716 C C . ASP B 1 137 ? 4.402 11.68 -12.734 1 96.56 137 ASP B C 1
ATOM 5718 O O . ASP B 1 137 ? 4.312 11.172 -13.852 1 96.56 137 ASP B O 1
ATOM 5722 N N . ALA B 1 138 ? 4.574 11 -11.625 1 98 138 ALA B N 1
ATOM 5723 C CA . ALA B 1 138 ? 4.543 9.539 -11.672 1 98 138 ALA B CA 1
ATOM 5724 C C . ALA B 1 138 ? 3.205 9.039 -12.211 1 98 138 ALA B C 1
ATOM 5726 O O . ALA B 1 138 ? 3.168 8.156 -13.07 1 98 138 ALA B O 1
ATOM 5727 N N . ALA B 1 139 ? 2.137 9.586 -11.711 1 97.75 139 ALA B N 1
ATOM 5728 C CA . ALA B 1 139 ? 0.803 9.188 -12.156 1 97.75 139 ALA B CA 1
ATOM 5729 C C . ALA B 1 139 ? 0.613 9.477 -13.648 1 97.75 139 ALA B C 1
ATOM 5731 O O . ALA B 1 139 ? 0.108 8.633 -14.391 1 97.75 139 ALA B O 1
ATOM 5732 N N . ARG B 1 140 ? 0.993 10.648 -14.086 1 97.25 140 ARG B N 1
ATOM 5733 C CA . ARG B 1 140 ? 0.849 11.023 -15.484 1 97.25 140 ARG B CA 1
ATOM 5734 C C . ARG B 1 140 ? 1.67 10.109 -16.391 1 97.25 140 ARG B C 1
ATOM 5736 O O . ARG B 1 140 ? 1.227 9.734 -17.469 1 97.25 140 ARG B O 1
ATOM 5743 N N . TYR B 1 141 ? 2.828 9.781 -15.906 1 98 141 TYR B N 1
ATOM 5744 C CA . TYR B 1 141 ? 3.701 8.914 -16.688 1 98 141 TYR B CA 1
ATOM 5745 C C . TYR B 1 141 ? 3.088 7.527 -16.859 1 98 141 TYR B C 1
ATOM 5747 O O . TYR B 1 141 ? 3.098 6.965 -17.953 1 98 141 TYR B O 1
ATOM 5755 N N . VAL B 1 142 ? 2.602 6.953 -15.797 1 98.38 142 VAL B N 1
ATOM 5756 C CA . VAL B 1 142 ? 1.989 5.629 -15.844 1 98.38 142 VAL B CA 1
ATOM 5757 C C . VAL B 1 142 ? 0.763 5.656 -16.75 1 98.38 142 VAL B C 1
ATOM 5759 O O . VAL B 1 142 ? 0.568 4.75 -17.562 1 98.38 142 VAL B O 1
ATOM 5762 N N . LYS B 1 143 ? -0.041 6.676 -16.672 1 97.62 143 LYS B N 1
ATOM 5763 C CA . LYS B 1 143 ? -1.216 6.824 -17.516 1 97.62 143 LYS B CA 1
ATOM 5764 C C . LYS B 1 143 ? -0.83 6.805 -19 1 97.62 143 LYS B C 1
ATOM 5766 O O . LYS B 1 143 ? -1.42 6.066 -19.781 1 97.62 143 LYS B O 1
ATOM 5771 N N . ARG B 1 144 ? 0.094 7.574 -19.281 1 97 144 ARG B N 1
ATOM 5772 C CA . ARG B 1 144 ? 0.54 7.66 -20.672 1 97 144 ARG B CA 1
ATOM 5773 C C . ARG B 1 144 ? 1.09 6.324 -21.156 1 97 144 ARG B C 1
ATOM 5775 O O . ARG B 1 144 ? 0.797 5.895 -22.266 1 97 144 ARG B O 1
ATOM 5782 N N . SER B 1 145 ? 1.847 5.688 -20.312 1 97.75 145 SER B N 1
ATOM 5783 C CA . SER B 1 145 ? 2.484 4.422 -20.656 1 97.75 145 SER B CA 1
ATOM 5784 C C . SER B 1 145 ? 1.447 3.346 -20.953 1 97.75 145 SER B C 1
ATOM 5786 O O . SER B 1 145 ? 1.734 2.375 -21.656 1 97.75 145 SER B O 1
ATOM 5788 N N . LEU B 1 146 ? 0.233 3.523 -20.422 1 98.38 146 LEU B N 1
ATOM 5789 C CA . LEU B 1 146 ? -0.796 2.498 -20.562 1 98.38 146 LEU B CA 1
ATOM 5790 C C . LEU B 1 146 ? -1.822 2.898 -21.625 1 98.38 146 LEU B C 1
ATOM 5792 O O . LEU B 1 146 ? -2.832 2.213 -21.797 1 98.38 146 LEU B O 1
ATOM 5796 N N . GLY B 1 147 ? -1.654 4.004 -22.297 1 97.75 147 GLY B N 1
ATOM 5797 C CA . GLY B 1 147 ? -2.518 4.422 -23.391 1 97.75 147 GLY B CA 1
ATOM 5798 C C . GLY B 1 147 ? -3.805 5.074 -22.906 1 97.75 147 GLY B C 1
ATOM 5799 O O . GLY B 1 147 ? -4.836 4.969 -23.578 1 97.75 147 GLY B O 1
ATOM 5800 N N . ALA B 1 148 ? -3.732 5.754 -21.797 1 97.62 148 ALA B N 1
ATOM 5801 C CA . ALA B 1 148 ? -4.906 6.418 -21.234 1 97.62 148 ALA B CA 1
ATOM 5802 C C . ALA B 1 148 ? -5.352 7.582 -22.125 1 97.62 148 ALA B C 1
ATOM 5804 O O . ALA B 1 148 ? -4.52 8.32 -22.656 1 97.62 148 ALA B O 1
ATOM 5805 N N . GLY B 1 149 ? -6.66 7.707 -22.281 1 95.69 149 GLY B N 1
ATOM 5806 C CA . GLY B 1 149 ? -7.242 8.891 -22.891 1 95.69 149 GLY B CA 1
ATOM 5807 C C . GLY B 1 149 ? -7.598 9.969 -21.891 1 95.69 149 GLY B C 1
ATOM 5808 O O . GLY B 1 149 ? -7.395 9.789 -20.688 1 95.69 149 GLY B O 1
ATOM 5809 N N . PRO B 1 150 ? -8.117 11.07 -22.328 1 93.56 150 PRO B N 1
ATOM 5810 C CA . PRO B 1 150 ? -8.383 12.219 -21.469 1 93.56 150 PRO B CA 1
ATOM 5811 C C . PRO B 1 150 ? -9.469 11.938 -20.438 1 93.56 150 PRO B C 1
ATOM 5813 O O . PRO B 1 150 ? -9.547 12.617 -19.406 1 93.56 150 PRO B O 1
ATOM 5816 N N . ARG B 1 151 ? -10.305 10.977 -20.688 1 94.56 151 ARG B N 1
ATOM 5817 C CA . ARG B 1 151 ? -11.414 10.703 -19.766 1 94.56 151 ARG B CA 1
ATOM 5818 C C . ARG B 1 151 ? -11.117 9.477 -18.906 1 94.56 151 ARG B C 1
ATOM 5820 O O . ARG B 1 151 ? -11.977 9.039 -18.141 1 94.56 151 ARG B O 1
ATOM 5827 N N . ASP B 1 152 ? -9.969 8.961 -19.078 1 98 152 ASP B N 1
ATOM 5828 C CA . ASP B 1 152 ? -9.594 7.797 -18.266 1 98 152 ASP B CA 1
ATOM 5829 C C . ASP B 1 152 ? -9.031 8.227 -16.922 1 98 152 ASP B C 1
ATOM 5831 O O . ASP B 1 152 ? -8.461 9.312 -16.797 1 98 152 ASP B O 1
ATOM 5835 N N . MET B 1 153 ? -9.25 7.406 -15.883 1 97.94 153 MET B N 1
ATOM 5836 C CA . MET B 1 153 ? -8.75 7.699 -14.547 1 97.94 153 MET B CA 1
ATOM 5837 C C . MET B 1 153 ? -7.812 6.594 -14.055 1 97.94 153 MET B C 1
ATOM 5839 O O . MET B 1 153 ? -8.016 5.422 -14.367 1 97.94 153 MET B O 1
ATOM 5843 N N . LEU B 1 154 ? -6.852 6.992 -13.344 1 98.69 154 LEU B N 1
ATOM 5844 C CA . LEU B 1 154 ? -5.855 6.086 -12.781 1 98.69 154 LEU B CA 1
ATOM 5845 C C . LEU B 1 154 ? -5.953 6.043 -11.266 1 98.69 154 LEU B C 1
ATOM 5847 O O . LEU B 1 154 ? -5.961 7.086 -10.609 1 98.69 154 LEU B O 1
ATOM 5851 N N . LEU B 1 155 ? -6.051 4.844 -10.711 1 98.62 155 LEU B N 1
ATOM 5852 C CA . LEU B 1 155 ? -6.031 4.637 -9.266 1 98.62 155 LEU B CA 1
ATOM 5853 C C . LEU B 1 155 ? -4.895 3.703 -8.867 1 98.62 155 LEU B C 1
ATOM 5855 O O . LEU B 1 155 ? -4.742 2.623 -9.438 1 98.62 155 LEU B O 1
ATOM 5859 N N . PHE B 1 156 ? -4.07 4.164 -7.969 1 98.44 156 PHE B N 1
ATOM 5860 C CA . PHE B 1 156 ? -3.1 3.287 -7.324 1 98.44 156 PHE B CA 1
ATOM 5861 C C . PHE B 1 156 ? -3.73 2.555 -6.145 1 98.44 156 PHE B C 1
ATOM 5863 O O . PHE B 1 156 ? -4.422 3.164 -5.324 1 98.44 156 PHE B O 1
ATOM 5870 N N . CYS B 1 157 ? -3.5 1.192 -6.066 1 97.69 157 CYS B N 1
ATOM 5871 C CA . CYS B 1 157 ? -4.277 0.371 -5.148 1 97.69 157 CYS B CA 1
ATOM 5872 C C . CYS B 1 157 ? -3.381 -0.617 -4.41 1 97.69 157 CYS B C 1
ATOM 5874 O O . CYS B 1 157 ? -2.787 -1.504 -5.027 1 97.69 157 CYS B O 1
ATOM 5876 N N . GLY B 1 158 ? -3.367 -0.533 -3.166 1 96.94 158 GLY B N 1
ATOM 5877 C CA . GLY B 1 158 ? -2.703 -1.558 -2.375 1 96.94 158 GLY B CA 1
ATOM 5878 C C . GLY B 1 158 ? -1.301 -1.871 -2.861 1 96.94 158 GLY B C 1
ATOM 5879 O O . GLY B 1 158 ? -0.48 -0.967 -3.031 1 96.94 158 GLY B O 1
ATOM 5880 N N . THR B 1 159 ? -1.101 -3.221 -3.119 1 97.5 159 THR B N 1
ATOM 5881 C CA . THR B 1 159 ? 0.251 -3.658 -3.451 1 97.5 159 THR B CA 1
ATOM 5882 C C . THR B 1 159 ? 0.256 -4.461 -4.75 1 97.5 159 THR B C 1
ATOM 5884 O O . THR B 1 159 ? 1.29 -4.996 -5.152 1 97.5 159 THR B O 1
ATOM 5887 N N . GLY B 1 160 ? -0.9 -4.566 -5.371 1 97.44 160 GLY B N 1
ATOM 5888 C CA . GLY B 1 160 ? -0.936 -5.348 -6.598 1 97.44 160 GLY B CA 1
ATOM 5889 C C . GLY B 1 160 ? -2.307 -5.375 -7.246 1 97.44 160 GLY B C 1
ATOM 5890 O O . GLY B 1 160 ? -3.195 -4.609 -6.871 1 97.44 160 GLY B O 1
ATOM 5891 N N . CYS B 1 161 ? -2.408 -6.258 -8.195 1 97.38 161 CYS B N 1
ATOM 5892 C CA . CYS B 1 161 ? -3.594 -6.371 -9.031 1 97.38 161 CYS B CA 1
ATOM 5893 C C . CYS B 1 161 ? -4.812 -6.77 -8.211 1 97.38 161 CYS B C 1
ATOM 5895 O O . CYS B 1 161 ? -5.93 -6.332 -8.492 1 97.38 161 CYS B O 1
ATOM 5897 N N . THR B 1 162 ? -4.664 -7.574 -7.188 1 97.94 162 THR B N 1
ATOM 5898 C CA . THR B 1 162 ? -5.766 -8 -6.328 1 97.94 162 THR B CA 1
ATOM 5899 C C . THR B 1 162 ? -6.496 -6.793 -5.754 1 97.94 162 THR B C 1
ATOM 5901 O O . THR B 1 162 ? -7.727 -6.723 -5.805 1 97.94 162 THR B O 1
ATOM 5904 N N . ALA B 1 163 ? -5.738 -5.867 -5.25 1 98.06 163 ALA B N 1
ATOM 5905 C CA . ALA B 1 163 ? -6.328 -4.656 -4.688 1 98.06 163 ALA B CA 1
ATOM 5906 C C . ALA B 1 163 ? -6.98 -3.809 -5.777 1 98.06 163 ALA B C 1
ATOM 5908 O O . ALA B 1 163 ? -8 -3.156 -5.539 1 98.06 163 ALA B O 1
ATOM 5909 N N . ALA B 1 164 ? -6.426 -3.812 -6.938 1 98.62 164 ALA B N 1
ATOM 5910 C CA . ALA B 1 164 ? -6.973 -3.041 -8.047 1 98.62 164 ALA B CA 1
ATOM 5911 C C . ALA B 1 164 ? -8.352 -3.557 -8.453 1 98.62 164 ALA B C 1
ATOM 5913 O O . ALA B 1 164 ? -9.266 -2.771 -8.695 1 98.62 164 ALA B O 1
ATOM 5914 N N . ILE B 1 165 ? -8.508 -4.852 -8.523 1 98.62 165 ILE B N 1
ATOM 5915 C CA . ILE B 1 165 ? -9.789 -5.445 -8.891 1 98.62 165 ILE B CA 1
ATOM 5916 C C . ILE B 1 165 ? -10.82 -5.164 -7.809 1 98.62 165 ILE B C 1
ATOM 5918 O O . ILE B 1 165 ? -11.977 -4.832 -8.109 1 98.62 165 ILE B O 1
ATOM 5922 N N . LYS B 1 166 ? -10.406 -5.301 -6.566 1 97.94 166 LYS B N 1
ATOM 5923 C CA . LYS B 1 166 ? -11.297 -4.945 -5.465 1 97.94 166 LYS B CA 1
ATOM 5924 C C . LYS B 1 166 ? -11.758 -3.494 -5.578 1 97.94 166 LYS B C 1
ATOM 5926 O O . LYS B 1 166 ? -12.93 -3.193 -5.363 1 97.94 166 LYS B O 1
ATOM 5931 N N . ARG B 1 167 ? -10.836 -2.607 -5.867 1 98.25 167 ARG B N 1
ATOM 5932 C CA . ARG B 1 167 ? -11.172 -1.194 -6.004 1 98.25 167 ARG B CA 1
ATOM 5933 C C . ARG B 1 167 ? -12.18 -0.978 -7.133 1 98.25 167 ARG B C 1
ATOM 5935 O O . ARG B 1 167 ? -13.078 -0.143 -7.02 1 98.25 167 ARG B O 1
ATOM 5942 N N . LEU B 1 168 ? -12 -1.672 -8.227 1 98.69 168 LEU B N 1
ATOM 5943 C CA . LEU B 1 168 ? -12.969 -1.585 -9.312 1 98.69 168 LEU B CA 1
ATOM 5944 C C . LEU B 1 168 ? -14.367 -1.935 -8.82 1 98.69 168 LEU B C 1
ATOM 5946 O O . LEU B 1 168 ? -15.344 -1.261 -9.172 1 98.69 168 LEU B O 1
ATOM 5950 N N . GLN B 1 169 ? -14.477 -2.975 -8.047 1 98.06 169 GLN B N 1
ATOM 5951 C CA . GLN B 1 169 ? -15.766 -3.383 -7.5 1 98.06 169 GLN B CA 1
ATOM 5952 C C . GLN B 1 169 ? -16.344 -2.301 -6.59 1 98.06 169 GLN B C 1
ATOM 5954 O O . GLN B 1 169 ? -17.547 -2.039 -6.613 1 98.06 169 GLN B O 1
ATOM 5959 N N . GLU B 1 170 ? -15.516 -1.695 -5.812 1 97.62 170 GLU B N 1
ATOM 5960 C CA . GLU B 1 170 ? -15.953 -0.645 -4.898 1 97.62 170 GLU B CA 1
ATOM 5961 C C . GLU B 1 170 ? -16.5 0.555 -5.664 1 97.62 170 GLU B C 1
ATOM 5963 O O . GLU B 1 170 ? -17.562 1.084 -5.324 1 97.62 170 GLU B O 1
ATOM 5968 N N . VAL B 1 171 ? -15.812 0.963 -6.691 1 98.25 171 VAL B N 1
ATOM 5969 C CA . VAL B 1 171 ? -16.156 2.215 -7.355 1 98.25 171 VAL B CA 1
ATOM 5970 C C . VAL B 1 171 ? -17.297 1.979 -8.344 1 98.25 171 VAL B C 1
ATOM 5972 O O . VAL B 1 171 ? -17.953 2.928 -8.789 1 98.25 171 VAL B O 1
ATOM 5975 N N . THR B 1 172 ? -17.531 0.717 -8.719 1 97.81 172 THR B N 1
ATOM 5976 C CA . THR B 1 172 ? -18.656 0.406 -9.602 1 97.81 172 THR B CA 1
ATOM 5977 C C . THR B 1 172 ? -19.891 0.014 -8.797 1 97.81 172 THR B C 1
ATOM 5979 O O . THR B 1 172 ? -20.969 -0.215 -9.359 1 97.81 172 THR B O 1
ATOM 5982 N N . GLY B 1 173 ? -19.75 -0.181 -7.547 1 95.94 173 GLY B N 1
ATOM 5983 C CA . GLY B 1 173 ? -20.875 -0.446 -6.676 1 95.94 173 GLY B CA 1
ATOM 5984 C C . GLY B 1 173 ? -21.188 -1.925 -6.52 1 95.94 173 GLY B C 1
ATOM 5985 O O . GLY B 1 173 ? -22.328 -2.311 -6.309 1 95.94 173 GLY B O 1
ATOM 5986 N N . MET B 1 174 ? -20.156 -2.77 -6.594 1 96.38 174 MET B N 1
ATOM 5987 C CA . MET B 1 174 ? -20.391 -4.211 -6.543 1 96.38 174 MET B CA 1
ATOM 5988 C C . MET B 1 174 ? -19.859 -4.797 -5.234 1 96.38 174 MET B C 1
ATOM 5990 O O . MET B 1 174 ? -20.188 -5.938 -4.891 1 96.38 174 MET B O 1
ATOM 5994 N N . ALA B 1 175 ? -19.078 -4.02 -4.488 1 94.88 175 ALA B N 1
ATOM 5995 C CA . ALA B 1 175 ? -18.438 -4.527 -3.277 1 94.88 175 ALA B CA 1
ATOM 5996 C C . ALA B 1 175 ? -19.406 -4.516 -2.098 1 94.88 175 ALA B C 1
ATOM 5998 O O . ALA B 1 175 ? -20.219 -3.598 -1.967 1 94.88 175 ALA B O 1
ATOM 5999 N N . VAL B 1 176 ? -19.266 -5.52 -1.247 1 92.81 176 VAL B N 1
ATOM 6000 C CA . VAL B 1 176 ? -20.062 -5.633 -0.036 1 92.81 176 VAL B CA 1
ATOM 6001 C C . VAL B 1 176 ? -19.328 -6.488 0.995 1 92.81 176 VAL B C 1
ATOM 6003 O O . VAL B 1 176 ? -18.547 -7.367 0.634 1 92.81 176 VAL B O 1
ATOM 6006 N N . ALA B 1 177 ? -19.5 -6.152 2.254 1 93.12 177 ALA B N 1
ATOM 6007 C CA . ALA B 1 177 ? -18.953 -7.035 3.277 1 93.12 177 ALA B CA 1
ATOM 6008 C C . ALA B 1 177 ? -19.562 -8.43 3.188 1 93.12 177 ALA B C 1
ATOM 6010 O O . ALA B 1 177 ? -20.766 -8.57 2.963 1 93.12 177 ALA B O 1
ATOM 6011 N N . PRO B 1 178 ? -18.719 -9.422 3.385 1 95.5 178 PRO B N 1
ATOM 6012 C CA . PRO B 1 178 ? -19.203 -10.797 3.207 1 95.5 178 PRO B CA 1
ATOM 6013 C C . PRO B 1 178 ? -20.422 -11.109 4.074 1 95.5 178 PRO B C 1
ATOM 6015 O O . PRO B 1 178 ? -21.344 -11.797 3.627 1 95.5 178 PRO B O 1
ATOM 6018 N N . THR B 1 179 ? -20.516 -10.602 5.273 1 94.12 179 THR B N 1
ATOM 6019 C CA . THR B 1 179 ? -21.594 -10.914 6.199 1 94.12 179 THR B CA 1
ATOM 6020 C C . THR B 1 179 ? -22.906 -10.289 5.73 1 94.12 179 THR B C 1
ATOM 6022 O O . THR B 1 179 ? -23.984 -10.688 6.18 1 94.12 179 THR B O 1
ATOM 6025 N N . LEU B 1 180 ? -22.828 -9.352 4.832 1 93.38 180 LEU B N 1
ATOM 6026 C CA . LEU B 1 180 ? -24.016 -8.625 4.395 1 93.38 180 LEU B CA 1
ATOM 6027 C C . LEU B 1 180 ? -24.453 -9.07 3.002 1 93.38 180 LEU B C 1
ATOM 6029 O O . LEU B 1 180 ? -25.531 -8.695 2.531 1 93.38 180 LEU B O 1
ATOM 6033 N N . ARG B 1 181 ? -23.672 -9.844 2.334 1 94.38 181 ARG B N 1
ATOM 6034 C CA . ARG B 1 181 ? -23.844 -10.141 0.915 1 94.38 181 ARG B CA 1
ATOM 6035 C C . ARG B 1 181 ? -25.219 -10.719 0.63 1 94.38 181 ARG B C 1
ATOM 6037 O O . ARG B 1 181 ? -25.922 -10.258 -0.271 1 94.38 181 ARG B O 1
ATOM 6044 N N . ALA B 1 182 ? -25.609 -11.734 1.395 1 93.06 182 ALA B N 1
ATOM 6045 C CA . ALA B 1 182 ? -26.891 -12.398 1.155 1 93.06 182 ALA B CA 1
ATOM 6046 C C . ALA B 1 182 ? -28.047 -11.422 1.301 1 93.06 182 ALA B C 1
ATOM 6048 O O . ALA B 1 182 ? -28.969 -11.422 0.481 1 93.06 182 ALA B O 1
ATOM 6049 N N . ALA B 1 183 ? -28 -10.617 2.307 1 89.5 183 ALA B N 1
ATOM 6050 C CA . ALA B 1 183 ? -29.062 -9.656 2.57 1 89.5 183 ALA B CA 1
ATOM 6051 C C . ALA B 1 183 ? -29.141 -8.602 1.474 1 89.5 183 ALA B C 1
ATOM 6053 O O . ALA B 1 183 ? -30.219 -8.195 1.06 1 89.5 183 ALA B O 1
ATOM 6054 N N . VAL B 1 184 ? -28.016 -8.18 1.023 1 92.56 184 VAL B N 1
ATOM 6055 C CA . VAL B 1 184 ? -27.984 -7.141 0.003 1 92.56 184 VAL B CA 1
ATOM 6056 C C . VAL B 1 184 ? -28.469 -7.703 -1.328 1 92.56 184 VAL B C 1
ATOM 6058 O O . VAL B 1 184 ? -29.219 -7.039 -2.053 1 92.56 184 VAL B O 1
ATOM 6061 N N . LEU B 1 185 ? -28.094 -8.898 -1.652 1 93.88 185 LEU B N 1
ATOM 6062 C CA . LEU B 1 185 ? -28.531 -9.531 -2.889 1 93.88 185 LEU B CA 1
ATOM 6063 C C . LEU B 1 185 ? -30.062 -9.688 -2.902 1 93.88 185 LEU B C 1
ATOM 6065 O O . LEU B 1 185 ? -30.688 -9.531 -3.949 1 93.88 185 LEU B O 1
ATOM 6069 N N . ALA B 1 186 ? -30.578 -9.961 -1.782 1 90.88 186 ALA B N 1
ATOM 6070 C CA . ALA B 1 186 ? -32.031 -10.141 -1.673 1 90.88 186 ALA B CA 1
ATOM 6071 C C . ALA B 1 186 ? -32.75 -8.812 -1.867 1 90.88 186 ALA B C 1
ATOM 6073 O O . ALA B 1 186 ? -33.875 -8.789 -2.357 1 90.88 186 ALA B O 1
ATOM 6074 N N . ALA B 1 187 ? -32.062 -7.754 -1.567 1 86.75 187 ALA B N 1
ATOM 6075 C CA . ALA B 1 187 ? -32.719 -6.441 -1.602 1 86.75 187 ALA B CA 1
ATOM 6076 C C . ALA B 1 187 ? -32.438 -5.727 -2.918 1 86.75 187 ALA B C 1
ATOM 6078 O O . ALA B 1 187 ? -33.125 -4.777 -3.281 1 86.75 187 ALA B O 1
ATOM 6079 N N . LEU B 1 188 ? -31.484 -6.168 -3.613 1 89.75 188 LEU B N 1
ATOM 6080 C CA . LEU B 1 188 ? -31.047 -5.508 -4.836 1 89.75 188 LEU B CA 1
ATOM 6081 C C . LEU B 1 188 ? -31.984 -5.809 -5.992 1 89.75 188 LEU B C 1
ATOM 6083 O O . LEU B 1 188 ? -32.25 -6.973 -6.293 1 89.75 188 LEU B O 1
ATOM 6087 N N . PRO B 1 189 ? -32.5 -4.77 -6.625 1 90.19 189 PRO B N 1
ATOM 6088 C CA . PRO B 1 189 ? -33.281 -5.031 -7.836 1 90.19 189 PRO B CA 1
ATOM 6089 C C . PRO B 1 189 ? -32.5 -5.789 -8.898 1 90.19 189 PRO B C 1
ATOM 6091 O O . PRO B 1 189 ? -31.312 -5.473 -9.148 1 90.19 189 PRO B O 1
ATOM 6094 N N . PRO B 1 190 ? -33.094 -6.727 -9.492 1 89.88 190 PRO B N 1
ATOM 6095 C CA . PRO B 1 190 ? -32.375 -7.523 -10.492 1 89.88 190 PRO B CA 1
ATOM 6096 C C . PRO B 1 190 ? -31.75 -6.672 -11.594 1 89.88 190 PRO B C 1
ATOM 6098 O O . PRO B 1 190 ? -30.672 -7 -12.094 1 89.88 190 PRO B O 1
ATOM 6101 N N . SER B 1 191 ? -32.438 -5.625 -11.875 1 92.38 191 SER B N 1
ATOM 6102 C CA . SER B 1 191 ? -31.938 -4.75 -12.938 1 92.38 191 SER B CA 1
ATOM 6103 C C . SER B 1 191 ? -30.625 -4.09 -12.555 1 92.38 191 SER B C 1
ATOM 6105 O O . SER B 1 191 ? -29.859 -3.658 -13.43 1 92.38 191 SER B O 1
ATOM 6107 N N . ASP B 1 192 ? -30.297 -4.094 -11.25 1 92 192 ASP B N 1
ATOM 6108 C CA . ASP B 1 192 ? -29.125 -3.377 -10.766 1 92 192 ASP B CA 1
ATOM 6109 C C . ASP B 1 192 ? -27.953 -4.332 -10.547 1 92 192 ASP B C 1
ATOM 6111 O O . ASP B 1 192 ? -26.828 -3.893 -10.328 1 92 192 ASP B O 1
ATOM 6115 N N . ARG B 1 193 ? -28.25 -5.609 -10.688 1 96.06 193 ARG B N 1
ATOM 6116 C CA . ARG B 1 193 ? -27.203 -6.598 -10.438 1 96.06 193 ARG B CA 1
ATOM 6117 C C . ARG B 1 193 ? -26.344 -6.801 -11.68 1 96.06 193 ARG B C 1
ATOM 6119 O O . ARG B 1 193 ? -26.844 -7.137 -12.75 1 96.06 193 ARG B O 1
ATOM 6126 N N . TRP B 1 194 ? -25.047 -6.633 -11.516 1 97.81 194 TRP B N 1
ATOM 6127 C CA . TRP B 1 194 ? -24.094 -6.785 -12.617 1 97.81 194 TRP B CA 1
ATOM 6128 C C . TRP B 1 194 ? -23.984 -8.242 -13.039 1 97.81 194 TRP B C 1
ATOM 6130 O O . TRP B 1 194 ? -24.234 -9.148 -12.242 1 97.81 194 TRP B O 1
ATOM 6140 N N . VAL B 1 195 ? -23.703 -8.438 -14.312 1 98.56 195 VAL B N 1
ATOM 6141 C CA . VAL B 1 195 ? -23.219 -9.727 -14.812 1 98.56 195 VAL B CA 1
ATOM 6142 C C . VAL B 1 195 ? -21.734 -9.617 -15.188 1 98.56 195 VAL B C 1
ATOM 6144 O O . VAL B 1 195 ? -21.359 -8.742 -15.969 1 98.56 195 VAL B O 1
ATOM 6147 N N . VAL B 1 196 ? -20.922 -10.492 -14.602 1 98.81 196 VAL B N 1
ATOM 6148 C CA . VAL B 1 196 ? -19.5 -10.469 -14.875 1 98.81 196 VAL B CA 1
ATOM 6149 C C . VAL B 1 196 ? -19.078 -11.773 -15.555 1 98.81 196 VAL B C 1
ATOM 6151 O O . VAL B 1 196 ? -19.328 -12.859 -15.031 1 98.81 196 VAL B O 1
ATOM 6154 N N . PHE B 1 197 ? -18.438 -11.656 -16.719 1 98.88 197 PHE B N 1
ATOM 6155 C CA . PHE B 1 197 ? -17.906 -12.797 -17.453 1 98.88 197 PHE B CA 1
ATOM 6156 C C . PHE B 1 197 ? -16.422 -12.969 -17.188 1 98.88 197 PHE B C 1
ATOM 6158 O O . PHE B 1 197 ? -15.648 -12.008 -17.266 1 98.88 197 PHE B O 1
ATOM 6165 N N . VAL B 1 198 ? -16 -14.156 -16.797 1 98.62 198 VAL B N 1
ATOM 6166 C CA . VAL B 1 198 ? -14.594 -14.453 -16.562 1 98.62 198 VAL B CA 1
ATOM 6167 C C . VAL B 1 198 ? -14.156 -15.625 -17.438 1 98.62 198 VAL B C 1
ATOM 6169 O O . VAL B 1 198 ? -14.992 -16.344 -17.984 1 98.62 198 VAL B O 1
ATOM 6172 N N . GLY B 1 199 ? -12.852 -15.773 -17.609 1 97.69 199 GLY B N 1
ATOM 6173 C CA . GLY B 1 199 ? -12.305 -16.781 -18.516 1 97.69 199 GLY B CA 1
ATOM 6174 C C . GLY B 1 199 ? -11.93 -18.062 -17.797 1 97.69 199 GLY B C 1
ATOM 6175 O O . GLY B 1 199 ? -12.234 -18.25 -16.625 1 97.69 199 GLY B O 1
ATOM 6176 N N . PRO B 1 200 ? -11.297 -18.969 -18.547 1 95.12 200 PRO B N 1
ATOM 6177 C CA . PRO B 1 200 ? -11.07 -20.344 -18.078 1 95.12 200 PRO B CA 1
ATOM 6178 C C . PRO B 1 200 ? -9.766 -20.484 -17.297 1 95.12 200 PRO B C 1
ATOM 6180 O O . PRO B 1 200 ? -9.531 -21.516 -16.656 1 95.12 200 PRO B O 1
ATOM 6183 N N . TYR B 1 201 ? -8.906 -19.562 -17.328 1 95.69 201 TYR B N 1
ATOM 6184 C CA . TYR B 1 201 ? -7.613 -19.703 -16.672 1 95.69 201 TYR B CA 1
ATOM 6185 C C . TYR B 1 201 ? -7.285 -18.469 -15.844 1 95.69 201 TYR B C 1
ATOM 6187 O O . TYR B 1 201 ? -6.152 -17.984 -15.859 1 95.69 201 TYR B O 1
ATOM 6195 N N . GLU B 1 202 ? -8.289 -17.984 -15.148 1 97.5 202 GLU B N 1
ATOM 6196 C CA . GLU B 1 202 ? -8.141 -16.797 -14.305 1 97.5 202 GLU B CA 1
ATOM 6197 C C . GLU B 1 202 ? -7.293 -17.109 -13.07 1 97.5 202 GLU B C 1
ATOM 6199 O O . GLU B 1 202 ? -7.379 -18.203 -12.508 1 97.5 202 GLU B O 1
ATOM 6204 N N . HIS B 1 203 ? -6.43 -16.156 -12.758 1 97.75 203 HIS B N 1
ATOM 6205 C CA . HIS B 1 203 ? -5.859 -16.141 -11.414 1 97.75 203 HIS B CA 1
ATOM 6206 C C . HIS B 1 203 ? -6.953 -16.016 -10.359 1 97.75 203 HIS B C 1
ATOM 6208 O O . HIS B 1 203 ? -8.016 -15.461 -10.617 1 97.75 203 HIS B O 1
ATOM 6214 N N . HIS B 1 204 ? -6.738 -16.547 -9.164 1 97.75 204 HIS B N 1
ATOM 6215 C CA . HIS B 1 204 ? -7.707 -16.5 -8.07 1 97.75 204 HIS B CA 1
ATOM 6216 C C . HIS B 1 204 ? -8.188 -15.07 -7.82 1 97.75 204 HIS B C 1
ATOM 6218 O O . HIS B 1 204 ? -9.344 -14.859 -7.461 1 97.75 204 HIS B O 1
ATOM 6224 N N . SER B 1 205 ? -7.324 -14.062 -7.965 1 97.81 205 SER B N 1
ATOM 6225 C CA . SER B 1 205 ? -7.652 -12.664 -7.707 1 97.81 205 SER B CA 1
ATOM 6226 C C . SER B 1 205 ? -8.648 -12.133 -8.734 1 97.81 205 SER B C 1
ATOM 6228 O O . SER B 1 205 ? -9.328 -11.133 -8.492 1 97.81 205 SER B O 1
ATOM 6230 N N . ASN B 1 206 ? -8.734 -12.75 -9.891 1 98.38 206 ASN B N 1
ATOM 6231 C CA . ASN B 1 206 ? -9.68 -12.359 -10.93 1 98.38 206 ASN B CA 1
ATOM 6232 C C . ASN B 1 206 ? -10.82 -13.367 -11.055 1 98.38 206 ASN B C 1
ATOM 6234 O O . ASN B 1 206 ? -11.43 -13.484 -12.117 1 98.38 206 ASN B O 1
ATOM 6238 N N . LEU B 1 207 ? -11.039 -14.148 -10.07 1 98 207 LEU B N 1
ATOM 6239 C CA . LEU B 1 207 ? -12.125 -15.125 -10.047 1 98 207 LEU B CA 1
ATOM 6240 C C . LEU B 1 207 ? -12.883 -15.062 -8.727 1 98 207 LEU B C 1
ATOM 6242 O O . LEU B 1 207 ? -14.062 -14.719 -8.695 1 98 207 LEU B O 1
ATOM 6246 N N . LEU B 1 208 ? -12.195 -15.312 -7.633 1 97.75 208 LEU B N 1
ATOM 6247 C CA . LEU B 1 208 ? -12.828 -15.438 -6.324 1 97.75 208 LEU B CA 1
ATOM 6248 C C . LEU B 1 208 ? -13.43 -14.102 -5.883 1 97.75 208 LEU B C 1
ATOM 6250 O O . LEU B 1 208 ? -14.492 -14.078 -5.258 1 97.75 208 LEU B O 1
ATOM 6254 N N . THR B 1 209 ? -12.734 -13.039 -6.148 1 97.19 209 THR B N 1
ATOM 6255 C CA . THR B 1 209 ? -13.227 -11.719 -5.758 1 97.19 209 THR B CA 1
ATOM 6256 C C . THR B 1 209 ? -14.57 -11.43 -6.418 1 97.19 209 THR B C 1
ATOM 6258 O O . THR B 1 209 ? -15.453 -10.828 -5.801 1 97.19 209 THR B O 1
ATOM 6261 N N . TRP B 1 210 ? -14.773 -11.82 -7.629 1 98 210 TRP B N 1
ATOM 6262 C CA . TRP B 1 210 ? -16.031 -11.625 -8.328 1 98 210 TRP B CA 1
ATOM 6263 C C . TRP B 1 210 ? -17.125 -12.531 -7.758 1 98 210 TRP B C 1
ATOM 6265 O O . TRP B 1 210 ? -18.266 -12.102 -7.574 1 98 210 TRP B O 1
ATOM 6275 N N . ARG B 1 211 ? -16.734 -13.781 -7.48 1 96.88 211 ARG B N 1
ATOM 6276 C CA . ARG B 1 211 ? -17.672 -14.734 -6.918 1 96.88 211 ARG B CA 1
ATOM 6277 C C . ARG B 1 211 ? -18.25 -14.227 -5.598 1 96.88 211 ARG B C 1
ATOM 6279 O O . ARG B 1 211 ? -19.406 -14.5 -5.266 1 96.88 211 ARG B O 1
ATOM 6286 N N . GLU B 1 212 ? -17.391 -13.492 -4.883 1 96.25 212 GLU B N 1
ATOM 6287 C CA . GLU B 1 212 ? -17.781 -13.016 -3.557 1 96.25 212 GLU B CA 1
ATOM 6288 C C . GLU B 1 212 ? -18.359 -11.609 -3.621 1 96.25 212 GLU B C 1
ATOM 6290 O O . GLU B 1 212 ? -18.75 -11.047 -2.596 1 96.25 212 GLU B O 1
ATOM 6295 N N . SER B 1 213 ? -18.453 -11.008 -4.777 1 96.81 213 SER B N 1
ATOM 6296 C CA . SER B 1 213 ? -19.094 -9.711 -4.973 1 96.81 213 SER B CA 1
ATOM 6297 C C . SER B 1 213 ? -20.609 -9.844 -5.125 1 96.81 213 SER B C 1
ATOM 6299 O O . SER B 1 213 ? -21.156 -10.914 -4.879 1 96.81 213 SER B O 1
ATOM 6301 N N . LEU B 1 214 ? -21.297 -8.773 -5.527 1 96.69 214 LEU B N 1
ATOM 6302 C CA . LEU B 1 214 ? -22.75 -8.781 -5.738 1 96.69 214 LEU B CA 1
ATOM 6303 C C . LEU B 1 214 ? -23.094 -9.172 -7.168 1 96.69 214 LEU B C 1
ATOM 6305 O O . LEU B 1 214 ? -24.266 -9.305 -7.52 1 96.69 214 LEU B O 1
ATOM 6309 N N . ALA B 1 215 ? -22.109 -9.445 -7.984 1 97.75 215 ALA B N 1
ATOM 6310 C CA . ALA B 1 215 ? -22.344 -9.75 -9.391 1 97.75 215 ALA B CA 1
ATOM 6311 C C . ALA B 1 215 ? -22.703 -11.219 -9.586 1 97.75 215 ALA B C 1
ATOM 6313 O O . ALA B 1 215 ? -22.344 -12.062 -8.766 1 97.75 215 ALA B O 1
ATOM 6314 N N . GLU B 1 216 ? -23.516 -11.43 -10.602 1 97.75 216 GLU B N 1
ATOM 6315 C CA . GLU B 1 216 ? -23.594 -12.773 -11.156 1 97.75 216 GLU B CA 1
ATOM 6316 C C . GLU B 1 216 ? -22.375 -13.109 -12 1 97.75 216 GLU B C 1
ATOM 6318 O O . GLU B 1 216 ? -22 -12.344 -12.898 1 97.75 216 GLU B O 1
ATOM 6323 N N . VAL B 1 217 ? -21.781 -14.227 -11.711 1 98 217 VAL B N 1
ATOM 6324 C CA . VAL B 1 217 ? -20.531 -14.562 -12.406 1 98 217 VAL B CA 1
ATOM 6325 C C . VAL B 1 217 ? -20.797 -15.672 -13.422 1 98 217 VAL B C 1
ATOM 6327 O O . VAL B 1 217 ? -21.375 -16.703 -13.078 1 98 217 VAL B O 1
ATOM 6330 N N . VAL B 1 218 ? -20.391 -15.43 -14.656 1 98.38 218 VAL B N 1
ATOM 6331 C CA . VAL B 1 218 ? -20.484 -16.406 -15.734 1 98.38 218 VAL B CA 1
ATOM 6332 C C . VAL B 1 218 ? -19.078 -16.812 -16.172 1 98.38 218 VAL B C 1
ATOM 6334 O O . VAL B 1 218 ? -18.312 -15.992 -16.672 1 98.38 218 VAL B O 1
ATOM 6337 N N . GLU B 1 219 ? -18.75 -18.031 -16.031 1 97.44 219 GLU B N 1
ATOM 6338 C CA . GLU B 1 219 ? -17.438 -18.547 -16.438 1 97.44 219 GLU B CA 1
ATOM 6339 C C . GLU B 1 219 ? -17.484 -19.141 -17.844 1 97.44 219 GLU B C 1
ATOM 6341 O O . GLU B 1 219 ? -18.297 -20.016 -18.125 1 97.44 219 GLU B O 1
ATOM 6346 N N . VAL B 1 220 ? -16.625 -18.609 -18.672 1 98.06 220 VAL B N 1
ATOM 6347 C CA . VAL B 1 220 ? -16.516 -19.047 -20.047 1 98.06 220 VAL B CA 1
ATOM 6348 C C . VAL B 1 220 ? -15.383 -20.062 -20.172 1 98.06 220 VAL B C 1
ATOM 6350 O O . VAL B 1 220 ? -14.266 -19.828 -19.719 1 98.06 220 VAL B O 1
ATOM 6353 N N . GLY B 1 221 ? -15.594 -21.156 -20.812 1 94.94 221 GLY B N 1
ATOM 6354 C CA . GLY B 1 221 ? -14.641 -22.25 -20.859 1 94.94 221 GLY B CA 1
ATOM 6355 C C . GLY B 1 221 ? -13.68 -22.156 -22.031 1 94.94 221 GLY B C 1
ATOM 6356 O O . GLY B 1 221 ? -13.531 -21.094 -22.641 1 94.94 221 GLY B O 1
ATOM 6357 N N . LEU B 1 222 ? -12.969 -23.25 -22.219 1 92.75 222 LEU B N 1
ATOM 6358 C CA . LEU B 1 222 ? -12.023 -23.406 -23.328 1 92.75 222 LEU B CA 1
ATOM 6359 C C . LEU B 1 222 ? -12.688 -24.109 -24.5 1 92.75 222 LEU B C 1
ATOM 6361 O O . LEU B 1 222 ? -13.57 -24.953 -24.328 1 92.75 222 LEU B O 1
ATOM 6365 N N . ARG B 1 223 ? -12.211 -23.688 -25.641 1 90.31 223 ARG B N 1
ATOM 6366 C CA . ARG B 1 223 ? -12.609 -24.438 -26.812 1 90.31 223 ARG B CA 1
ATOM 6367 C C . ARG B 1 223 ? -11.906 -25.797 -26.859 1 90.31 223 ARG B C 1
ATOM 6369 O O . ARG B 1 223 ? -10.68 -25.859 -26.766 1 90.31 223 ARG B O 1
ATOM 6376 N N . ALA B 1 224 ? -12.656 -26.766 -27.109 1 82.25 224 ALA B N 1
ATOM 6377 C CA . ALA B 1 224 ? -12.125 -28.125 -27.094 1 82.25 224 ALA B CA 1
ATOM 6378 C C . ALA B 1 224 ? -11.07 -28.312 -28.172 1 82.25 224 ALA B C 1
ATOM 6380 O O . ALA B 1 224 ? -10.102 -29.062 -27.984 1 82.25 224 ALA B O 1
ATOM 6381 N N . ALA B 1 225 ? -11.195 -27.656 -29.234 1 80.94 225 ALA B N 1
ATOM 6382 C CA . ALA B 1 225 ? -10.375 -27.875 -30.422 1 80.94 225 ALA B CA 1
ATOM 6383 C C . ALA B 1 225 ? -8.938 -27.422 -30.203 1 80.94 225 ALA B C 1
ATOM 6385 O O . ALA B 1 225 ? -7.996 -28.078 -30.656 1 80.94 225 ALA B O 1
ATOM 6386 N N . ASP B 1 226 ? -8.75 -26.312 -29.484 1 82.88 226 ASP B N 1
ATOM 6387 C CA . ASP B 1 226 ? -7.402 -25.766 -29.438 1 82.88 226 ASP B CA 1
ATOM 6388 C C . ASP B 1 226 ? -7.055 -25.297 -28.031 1 82.88 226 ASP B C 1
ATOM 6390 O O . ASP B 1 226 ? -5.926 -24.875 -27.766 1 82.88 226 ASP B O 1
ATOM 6394 N N . GLY B 1 227 ? -8.023 -25.406 -27.125 1 86.06 227 GLY B N 1
ATOM 6395 C CA . GLY B 1 227 ? -7.738 -25.062 -25.734 1 86.06 227 GLY B CA 1
ATOM 6396 C C . GLY B 1 227 ? -7.656 -23.562 -25.5 1 86.06 227 GLY B C 1
ATOM 6397 O O . GLY B 1 227 ? -7.105 -23.125 -24.484 1 86.06 227 GLY B O 1
ATOM 6398 N N . LEU B 1 228 ? -8.172 -22.828 -26.453 1 91.19 228 LEU B N 1
ATOM 6399 C CA . LEU B 1 228 ? -8.227 -21.375 -26.328 1 91.19 228 LEU B CA 1
ATOM 6400 C C . LEU B 1 228 ? -9.578 -20.938 -25.781 1 91.19 228 LEU B C 1
ATOM 6402 O O . LEU B 1 228 ? -10.5 -21.734 -25.656 1 91.19 228 LEU B O 1
ATOM 6406 N N . LEU B 1 229 ? -9.656 -19.703 -25.344 1 95.31 229 LEU B N 1
ATOM 6407 C CA . LEU B 1 229 ? -10.914 -19.141 -24.875 1 95.31 229 LEU B CA 1
ATOM 6408 C C . LEU B 1 229 ? -12.023 -19.328 -25.906 1 95.31 229 LEU B C 1
ATOM 6410 O O . LEU B 1 229 ? -11.82 -19.062 -27.094 1 95.31 229 LEU B O 1
ATOM 6414 N N . ASP B 1 230 ? -13.18 -19.781 -25.484 1 96.81 230 ASP B N 1
ATOM 6415 C CA . ASP B 1 230 ? -14.305 -20.047 -26.375 1 96.81 230 ASP B CA 1
ATOM 6416 C C . ASP B 1 230 ? -15.109 -18.781 -26.641 1 96.81 230 ASP B C 1
ATOM 6418 O O . ASP B 1 230 ? -16.125 -18.531 -25.984 1 96.81 230 ASP B O 1
ATOM 6422 N N . LEU B 1 231 ? -14.797 -18.125 -27.688 1 97.56 231 LEU B N 1
ATOM 6423 C CA . LEU B 1 231 ? -15.438 -16.859 -28.016 1 97.56 231 LEU B CA 1
ATOM 6424 C C . LEU B 1 231 ? -16.891 -17.078 -28.422 1 97.56 231 LEU B C 1
ATOM 6426 O O . LEU B 1 231 ? -17.734 -16.219 -28.172 1 97.56 231 LEU B O 1
ATOM 6430 N N . ALA B 1 232 ? -17.156 -18.203 -29.031 1 97.62 232 ALA B N 1
ATOM 6431 C CA . ALA B 1 232 ? -18.531 -18.5 -29.406 1 97.62 232 ALA B CA 1
ATOM 6432 C C . ALA B 1 232 ? -19.406 -18.688 -28.156 1 97.62 232 ALA B C 1
ATOM 6434 O O . ALA B 1 232 ? -20.547 -18.219 -28.109 1 97.62 232 ALA B O 1
ATOM 6435 N N . ALA B 1 233 ? -18.875 -19.375 -27.219 1 98.06 233 ALA B N 1
ATOM 6436 C CA . ALA B 1 233 ? -19.594 -19.531 -25.969 1 98.06 233 ALA B CA 1
ATOM 6437 C C . ALA B 1 233 ? -19.797 -18.188 -25.281 1 98.06 233 ALA B C 1
ATOM 6439 O O . ALA B 1 233 ? -20.875 -17.922 -24.719 1 98.06 233 ALA B O 1
ATOM 6440 N N . LEU B 1 234 ? -18.766 -17.344 -25.281 1 98.62 234 LEU B N 1
ATOM 6441 C CA . LEU B 1 234 ? -18.891 -16 -24.703 1 98.62 234 LEU B CA 1
ATOM 6442 C C . LEU B 1 234 ? -20 -15.219 -25.406 1 98.62 234 LEU B C 1
ATOM 6444 O O . LEU B 1 234 ? -20.812 -14.578 -24.734 1 98.62 234 LEU B O 1
ATOM 6448 N N . GLU B 1 235 ? -20.016 -15.258 -26.672 1 98.62 235 GLU B N 1
ATOM 6449 C CA . GLU B 1 235 ? -21.031 -14.539 -27.422 1 98.62 235 GLU B CA 1
ATOM 6450 C C . GLU B 1 235 ? -22.422 -15.016 -27.078 1 98.62 235 GLU B C 1
ATOM 6452 O O . GLU B 1 235 ? -23.344 -14.211 -26.938 1 98.62 235 GLU B O 1
ATOM 6457 N N . SER B 1 236 ? -22.578 -16.297 -26.969 1 98.44 236 SER B N 1
ATOM 6458 C CA . SER B 1 236 ? -23.859 -16.875 -26.609 1 98.44 236 SER B CA 1
ATOM 6459 C C . SER B 1 236 ? -24.328 -16.391 -25.234 1 98.44 236 SER B C 1
ATOM 6461 O O . SER B 1 236 ? -25.5 -16.062 -25.062 1 98.44 236 SER B O 1
ATOM 6463 N N . GLU B 1 237 ? -23.438 -16.406 -24.281 1 98.44 237 GLU B N 1
ATOM 6464 C CA . GLU B 1 237 ? -23.766 -15.953 -22.922 1 98.44 237 GLU B CA 1
ATOM 6465 C C . GLU B 1 237 ? -24.141 -14.477 -22.906 1 98.44 237 GLU B C 1
ATOM 6467 O O . GLU B 1 237 ? -25.047 -14.062 -22.203 1 98.44 237 GLU B O 1
ATOM 6472 N N . LEU B 1 238 ? -23.422 -13.695 -23.656 1 98.5 238 LEU B N 1
ATOM 6473 C CA . LEU B 1 238 ? -23.703 -12.273 -23.766 1 98.5 238 LEU B CA 1
ATOM 6474 C C . LEU B 1 238 ? -25.078 -12.031 -24.375 1 98.5 238 LEU B C 1
ATOM 6476 O O . LEU B 1 238 ? -25.859 -11.227 -23.859 1 98.5 238 LEU B O 1
ATOM 6480 N N . ALA B 1 239 ? -25.359 -12.742 -25.438 1 98 239 ALA B N 1
ATOM 6481 C CA . ALA B 1 239 ? -26.641 -12.594 -26.125 1 98 239 ALA B CA 1
ATOM 6482 C C . ALA B 1 239 ? -27.812 -12.977 -25.219 1 98 239 ALA B C 1
ATOM 6484 O O . ALA B 1 239 ? -28.875 -12.367 -25.281 1 98 239 ALA B O 1
ATOM 6485 N N . ALA B 1 240 ? -27.562 -13.922 -24.422 1 97.44 240 ALA B N 1
ATOM 6486 C CA . ALA B 1 240 ? -28.609 -14.422 -23.531 1 97.44 240 ALA B CA 1
ATOM 6487 C C . ALA B 1 240 ? -28.938 -13.406 -22.453 1 97.44 240 ALA B C 1
ATOM 6489 O O . ALA B 1 240 ? -30.078 -13.344 -21.969 1 97.44 240 ALA B O 1
ATOM 6490 N N . ARG B 1 241 ? -28 -12.531 -22.062 1 96 241 ARG B N 1
ATOM 6491 C CA . ARG B 1 241 ? -28.172 -11.633 -20.938 1 96 241 ARG B CA 1
ATOM 6492 C C . ARG B 1 241 ? -28.422 -10.203 -21.406 1 96 241 ARG B C 1
ATOM 6494 O O . ARG B 1 241 ? -28.953 -9.375 -20.656 1 96 241 ARG B O 1
ATOM 6501 N N . ALA B 1 242 ? -28.156 -9.898 -22.594 1 92.88 242 ALA B N 1
ATOM 6502 C CA . ALA B 1 242 ? -28.234 -8.539 -23.125 1 92.88 242 ALA B CA 1
ATOM 6503 C C . ALA B 1 242 ? -29.656 -7.988 -23 1 92.88 242 ALA B C 1
ATOM 6505 O O . ALA B 1 242 ? -29.844 -6.82 -22.656 1 92.88 242 ALA B O 1
ATOM 6506 N N . PRO B 1 243 ? -30.719 -8.758 -23.188 1 92.81 243 PRO B N 1
ATOM 6507 C CA . PRO B 1 243 ? -32.094 -8.219 -23.141 1 92.81 243 PRO B CA 1
ATOM 6508 C C . PRO B 1 243 ? -32.5 -7.789 -21.75 1 92.81 243 PRO B C 1
ATOM 6510 O O . PRO B 1 243 ? -33.469 -7.02 -21.594 1 92.81 243 PRO B O 1
ATOM 6513 N N . SER B 1 244 ? -31.859 -8.242 -20.75 1 93.25 244 SER B N 1
ATOM 6514 C CA . SER B 1 244 ? -32.25 -7.914 -19.375 1 93.25 244 SER B CA 1
ATOM 6515 C C . SER B 1 244 ? -31.938 -6.453 -19.047 1 93.25 244 SER B C 1
ATOM 6517 O O . SER B 1 244 ? -32.5 -5.898 -18.094 1 93.25 244 SER B O 1
ATOM 6519 N N . GLY B 1 245 ? -31.016 -5.863 -19.812 1 94.19 245 GLY B N 1
ATOM 6520 C CA . GLY B 1 245 ? -30.656 -4.477 -19.547 1 94.19 245 GLY B CA 1
ATOM 6521 C C . GLY B 1 245 ? -29.719 -4.312 -18.375 1 94.19 245 GLY B C 1
ATOM 6522 O O . GLY B 1 245 ? -29.359 -3.188 -18.016 1 94.19 245 GLY B O 1
ATOM 6523 N N . ARG B 1 246 ? -29.312 -5.418 -17.781 1 96.5 246 ARG B N 1
ATOM 6524 C CA . ARG B 1 246 ? -28.375 -5.395 -16.656 1 96.5 246 ARG B CA 1
ATOM 6525 C C . ARG B 1 246 ? -27 -4.926 -17.109 1 96.5 246 ARG B C 1
ATOM 6527 O O . ARG B 1 246 ? -26.609 -5.145 -18.266 1 96.5 246 ARG B O 1
ATOM 6534 N N . PRO B 1 247 ? -26.297 -4.16 -16.219 1 97.25 247 PRO B N 1
ATOM 6535 C CA . PRO B 1 247 ? -24.906 -3.848 -16.594 1 97.25 247 PRO B CA 1
ATOM 6536 C C . PRO B 1 247 ? -24.031 -5.094 -16.688 1 97.25 247 PRO B C 1
ATOM 6538 O O . PRO B 1 247 ? -24.172 -6.02 -15.891 1 97.25 247 PRO B O 1
ATOM 6541 N N . MET B 1 248 ? -23.203 -5.164 -17.75 1 98.5 248 MET B N 1
ATOM 6542 C CA . MET B 1 248 ? -22.359 -6.328 -18.016 1 98.5 248 MET B CA 1
ATOM 6543 C C . MET B 1 248 ? -20.891 -5.918 -18.156 1 98.5 248 MET B C 1
ATOM 6545 O O . MET B 1 248 ? -20.594 -4.848 -18.688 1 98.5 248 MET B O 1
ATOM 6549 N N . LEU B 1 249 ? -20 -6.73 -17.625 1 98.12 249 LEU B N 1
ATOM 6550 C CA . LEU B 1 249 ? -18.578 -6.523 -17.828 1 98.12 249 LEU B CA 1
ATOM 6551 C C . LEU B 1 249 ? -17.844 -7.855 -17.969 1 98.12 249 LEU B C 1
ATOM 6553 O O . LEU B 1 249 ? -18.281 -8.859 -17.406 1 98.12 249 LEU B O 1
ATOM 6557 N N . GLY B 1 250 ? -16.875 -7.91 -18.859 1 98.81 250 GLY B N 1
ATOM 6558 C CA . GLY B 1 250 ? -15.93 -9.016 -18.922 1 98.81 250 GLY B CA 1
ATOM 6559 C C . GLY B 1 250 ? -14.625 -8.734 -18.188 1 98.81 250 GLY B C 1
ATOM 6560 O O . GLY B 1 250 ? -14.055 -7.648 -18.328 1 98.81 250 GLY B O 1
ATOM 6561 N N . ALA B 1 251 ? -14.211 -9.617 -17.328 1 98.88 251 ALA B N 1
ATOM 6562 C CA . ALA B 1 251 ? -12.922 -9.562 -16.656 1 98.88 251 ALA B CA 1
ATOM 6563 C C . ALA B 1 251 ? -12.062 -10.773 -17.016 1 98.88 251 ALA B C 1
ATOM 6565 O O . ALA B 1 251 ? -12.18 -11.828 -16.375 1 98.88 251 ALA B O 1
ATOM 6566 N N . PHE B 1 252 ? -11.133 -10.625 -17.953 1 98.81 252 PHE B N 1
ATOM 6567 C CA . PHE B 1 252 ? -10.375 -11.742 -18.5 1 98.81 252 PHE B CA 1
ATOM 6568 C C . PHE B 1 252 ? -8.883 -11.539 -18.266 1 98.81 252 PHE B C 1
ATOM 6570 O O . PHE B 1 252 ? -8.391 -10.406 -18.281 1 98.81 252 PHE B O 1
ATOM 6577 N N . SER B 1 253 ? -8.195 -12.617 -18.016 1 98.12 253 SER B N 1
ATOM 6578 C CA . SER B 1 253 ? -6.738 -12.562 -17.984 1 98.12 253 SER B CA 1
ATOM 6579 C C . SER B 1 253 ? -6.16 -12.344 -19.375 1 98.12 253 SER B C 1
ATOM 6581 O O . SER B 1 253 ? -6.559 -13.008 -20.328 1 98.12 253 SER B O 1
ATOM 6583 N N . ALA B 1 254 ? -5.219 -11.414 -19.469 1 98.44 254 ALA B N 1
ATOM 6584 C CA . ALA B 1 254 ? -4.543 -11.164 -20.75 1 98.44 254 ALA B CA 1
ATOM 6585 C C . ALA B 1 254 ? -3.543 -12.273 -21.062 1 98.44 254 ALA B C 1
ATOM 6587 O O . ALA B 1 254 ? -3.197 -12.5 -22.219 1 98.44 254 ALA B O 1
ATOM 6588 N N . CYS B 1 255 ? -3.123 -12.938 -20.047 1 97.62 255 CYS B N 1
ATOM 6589 C CA . CYS B 1 255 ? -2.135 -14 -20.188 1 97.62 255 CYS B CA 1
ATOM 6590 C C . CYS B 1 255 ? -2.207 -14.961 -19 1 97.62 255 CYS B C 1
ATOM 6592 O O . CYS B 1 255 ? -2.33 -14.531 -17.859 1 97.62 255 CYS B O 1
ATOM 6594 N N . SER B 1 256 ? -2.184 -16.25 -19.328 1 96.5 256 SER B N 1
ATOM 6595 C CA . SER B 1 256 ? -2.186 -17.234 -18.25 1 96.5 256 SER B CA 1
ATOM 6596 C C . SER B 1 256 ? -0.875 -17.219 -17.484 1 96.5 256 SER B C 1
ATOM 6598 O O . SER B 1 256 ? 0.205 -17.25 -18.078 1 96.5 256 SER B O 1
ATOM 6600 N N . ASN B 1 257 ? -0.997 -17.156 -16.156 1 96.56 257 ASN B N 1
ATOM 6601 C CA . ASN B 1 257 ? 0.2 -17.203 -15.32 1 96.56 257 ASN B CA 1
ATOM 6602 C C . ASN B 1 257 ? 0.696 -18.641 -15.133 1 96.56 257 ASN B C 1
ATOM 6604 O O . ASN B 1 257 ? 1.657 -18.875 -14.398 1 96.56 257 ASN B O 1
ATOM 6608 N N . VAL B 1 258 ? 0.089 -19.609 -15.805 1 96.25 258 VAL B N 1
ATOM 6609 C CA . VAL B 1 258 ? 0.453 -21.016 -15.695 1 96.25 258 VAL B CA 1
ATOM 6610 C C . VAL B 1 258 ? 1.167 -21.469 -16.969 1 96.25 258 VAL B C 1
ATOM 6612 O O . VAL B 1 258 ? 2.221 -22.094 -16.906 1 96.25 258 VAL B O 1
ATOM 6615 N N . THR B 1 259 ? 0.556 -21.047 -18.125 1 94.69 259 THR B N 1
ATOM 6616 C CA . THR B 1 259 ? 1.041 -21.594 -19.391 1 94.69 259 THR B CA 1
ATOM 6617 C C . THR B 1 259 ? 1.673 -20.5 -20.25 1 94.69 259 THR B C 1
ATOM 6619 O O . THR B 1 259 ? 2.297 -20.781 -21.266 1 94.69 259 THR B O 1
ATOM 6622 N N . GLY B 1 260 ? 1.47 -19.297 -19.844 1 95.69 260 GLY B N 1
ATOM 6623 C CA . GLY B 1 260 ? 1.951 -18.188 -20.656 1 95.69 260 GLY B CA 1
ATOM 6624 C C . GLY B 1 260 ? 1.072 -17.906 -21.859 1 95.69 260 GLY B C 1
ATOM 6625 O O . GLY B 1 260 ? 1.351 -16.984 -22.641 1 95.69 260 GLY B O 1
ATOM 6626 N N . LEU B 1 261 ? -0.019 -18.625 -21.984 1 95.25 261 LEU B N 1
ATOM 6627 C CA . LEU B 1 261 ? -0.934 -18.438 -23.094 1 95.25 261 LEU B CA 1
ATOM 6628 C C . LEU B 1 261 ? -1.5 -17.031 -23.109 1 95.25 261 LEU B C 1
ATOM 6630 O O . LEU B 1 261 ? -2.012 -16.547 -22.094 1 95.25 261 LEU B O 1
ATOM 6634 N N . ARG B 1 262 ? -1.39 -16.359 -24.25 1 96 262 ARG B N 1
ATOM 6635 C CA . ARG B 1 262 ? -1.906 -15 -24.359 1 96 262 ARG B CA 1
ATOM 6636 C C . ARG B 1 262 ? -3.334 -15 -24.906 1 96 262 ARG B C 1
ATOM 6638 O O . ARG B 1 262 ? -3.654 -15.758 -25.828 1 96 262 ARG B O 1
ATOM 6645 N N . THR B 1 263 ? -4.16 -14.25 -24.328 1 96.75 263 THR B N 1
ATOM 6646 C CA . THR B 1 263 ? -5.516 -14.016 -24.812 1 96.75 263 THR B CA 1
ATOM 6647 C C . THR B 1 263 ? -5.52 -12.945 -25.906 1 96.75 263 THR B C 1
ATOM 6649 O O . THR B 1 263 ? -4.789 -11.953 -25.812 1 96.75 263 THR B O 1
ATOM 6652 N N . ASP B 1 264 ? -6.297 -13.219 -27.016 1 96.62 264 ASP B N 1
ATOM 6653 C CA . ASP B 1 264 ? -6.547 -12.133 -27.953 1 96.62 264 ASP B CA 1
ATOM 6654 C C . ASP B 1 264 ? -7.477 -11.086 -27.344 1 96.62 264 ASP B C 1
ATOM 6656 O O . ASP B 1 264 ? -8.664 -11.047 -27.656 1 96.62 264 ASP B O 1
ATOM 6660 N N . THR B 1 265 ? -6.902 -10.18 -26.609 1 98.19 265 THR B N 1
ATOM 6661 C CA . THR B 1 265 ? -7.68 -9.242 -25.797 1 98.19 265 THR B CA 1
ATOM 6662 C C . THR B 1 265 ? -8.484 -8.297 -26.688 1 98.19 265 THR B C 1
ATOM 6664 O O . THR B 1 265 ? -9.578 -7.875 -26.312 1 98.19 265 THR B O 1
ATOM 6667 N N . ARG B 1 266 ? -7.957 -7.969 -27.859 1 98.25 266 ARG B N 1
ATOM 6668 C CA . ARG B 1 266 ? -8.672 -7.066 -28.75 1 98.25 266 ARG B CA 1
ATOM 6669 C C . ARG B 1 266 ? -9.93 -7.727 -29.312 1 98.25 266 ARG B C 1
ATOM 6671 O O . ARG B 1 266 ? -10.992 -7.098 -29.375 1 98.25 266 ARG B O 1
ATOM 6678 N N . ALA B 1 267 ? -9.805 -8.977 -29.656 1 98.06 267 ALA B N 1
ATOM 6679 C CA . ALA B 1 267 ? -10.977 -9.711 -30.141 1 98.06 267 ALA B CA 1
ATOM 6680 C C . ALA B 1 267 ? -12.031 -9.844 -29.047 1 98.06 267 ALA B C 1
ATOM 6682 O O . ALA B 1 267 ? -13.227 -9.688 -29.297 1 98.06 267 ALA B O 1
ATOM 6683 N N . VAL B 1 268 ? -11.602 -10.164 -27.859 1 98.62 268 VAL B N 1
ATOM 6684 C CA . VAL B 1 268 ? -12.508 -10.297 -26.734 1 98.62 268 VAL B CA 1
ATOM 6685 C C . VAL B 1 268 ? -13.188 -8.953 -26.453 1 98.62 268 VAL B C 1
ATOM 6687 O O . VAL B 1 268 ? -14.398 -8.898 -26.25 1 98.62 268 VAL B O 1
ATOM 6690 N N . ALA B 1 269 ? -12.406 -7.871 -26.422 1 98.75 269 ALA B N 1
ATOM 6691 C CA . ALA B 1 269 ? -12.93 -6.535 -26.156 1 98.75 269 ALA B CA 1
ATOM 6692 C C . ALA B 1 269 ? -13.992 -6.145 -27.172 1 98.75 269 ALA B C 1
ATOM 6694 O O . ALA B 1 269 ? -15.047 -5.621 -26.812 1 98.75 269 ALA B O 1
ATOM 6695 N N . ALA B 1 270 ? -13.703 -6.363 -28.438 1 98.62 270 ALA B N 1
ATOM 6696 C CA . ALA B 1 270 ? -14.656 -6.039 -29.5 1 98.62 270 ALA B CA 1
ATOM 6697 C C . ALA B 1 270 ? -15.961 -6.805 -29.312 1 98.62 270 ALA B C 1
ATOM 6699 O O . ALA B 1 270 ? -17.047 -6.246 -29.5 1 98.62 270 ALA B O 1
ATOM 6700 N N . LEU B 1 271 ? -15.82 -8.062 -29.016 1 98.5 271 LEU B N 1
ATOM 6701 C CA . LEU B 1 271 ? -17 -8.906 -28.812 1 98.5 271 LEU B CA 1
ATOM 6702 C C . LEU B 1 271 ? -17.828 -8.391 -27.641 1 98.5 271 LEU B C 1
ATOM 6704 O O . LEU B 1 271 ? -19.047 -8.305 -27.75 1 98.5 271 LEU B O 1
ATOM 6708 N N . LEU B 1 272 ? -17.203 -8.086 -26.5 1 98.62 272 LEU B N 1
ATOM 6709 C CA . LEU B 1 272 ? -17.891 -7.547 -25.344 1 98.62 272 LEU B CA 1
ATOM 6710 C C . LEU B 1 272 ? -18.641 -6.262 -25.688 1 98.62 272 LEU B C 1
ATOM 6712 O O . LEU B 1 272 ? -19.828 -6.129 -25.406 1 98.62 272 LEU B O 1
ATOM 6716 N N . ARG B 1 273 ? -18.031 -5.379 -26.344 1 97 273 ARG B N 1
ATOM 6717 C CA . ARG B 1 273 ? -18.594 -4.07 -26.656 1 97 273 ARG B CA 1
ATOM 6718 C C . ARG B 1 273 ? -19.781 -4.191 -27.594 1 97 273 ARG B C 1
ATOM 6720 O O . ARG B 1 273 ? -20.734 -3.418 -27.516 1 97 273 ARG B O 1
ATOM 6727 N N . ARG B 1 274 ? -19.641 -5.078 -28.516 1 96.88 274 ARG B N 1
ATOM 6728 C CA . ARG B 1 274 ? -20.734 -5.289 -29.469 1 96.88 274 ARG B CA 1
ATOM 6729 C C . ARG B 1 274 ? -22.016 -5.664 -28.75 1 96.88 274 ARG B C 1
ATOM 6731 O O . ARG B 1 274 ? -23.109 -5.414 -29.25 1 96.88 274 ARG B O 1
ATOM 6738 N N . HIS B 1 275 ? -21.922 -6.195 -27.609 1 97.44 275 HIS B N 1
ATOM 6739 C CA . HIS B 1 275 ? -23.094 -6.629 -26.859 1 97.44 275 HIS B CA 1
ATOM 6740 C C . HIS B 1 275 ? -23.359 -5.719 -25.656 1 97.44 275 HIS B C 1
ATOM 6742 O O . HIS B 1 275 ? -24.109 -6.082 -24.75 1 97.44 275 HIS B O 1
ATOM 6748 N N . GLY B 1 276 ? -22.641 -4.586 -25.562 1 96.69 276 GLY B N 1
ATOM 6749 C CA . GLY B 1 276 ? -22.906 -3.58 -24.531 1 96.69 276 GLY B CA 1
ATOM 6750 C C . GLY B 1 276 ? -22.203 -3.871 -23.219 1 96.69 276 GLY B C 1
ATOM 6751 O O . GLY B 1 276 ? -22.547 -3.283 -22.188 1 96.69 276 GLY B O 1
ATOM 6752 N N . ALA B 1 277 ? -21.266 -4.812 -23.219 1 98.38 277 ALA B N 1
ATOM 6753 C CA . ALA B 1 277 ? -20.516 -5.148 -22.016 1 98.38 277 ALA B CA 1
ATOM 6754 C C . ALA B 1 277 ? -19.203 -4.383 -21.969 1 98.38 277 ALA B C 1
ATOM 6756 O O . ALA B 1 277 ? -18.594 -4.098 -23 1 98.38 277 ALA B O 1
ATOM 6757 N N . HIS B 1 278 ? -18.766 -3.99 -20.75 1 98.62 278 HIS B N 1
ATOM 6758 C CA . HIS B 1 278 ? -17.469 -3.354 -20.562 1 98.62 278 HIS B CA 1
ATOM 6759 C C . HIS B 1 278 ? -16.328 -4.371 -20.656 1 98.62 278 HIS B C 1
ATOM 6761 O O . HIS B 1 278 ? -16.469 -5.512 -20.219 1 98.62 278 HIS B O 1
ATOM 6767 N N . ALA B 1 279 ? -15.211 -3.98 -21.234 1 98.88 279 ALA B N 1
ATOM 6768 C CA . ALA B 1 279 ? -14.047 -4.848 -21.422 1 98.88 279 ALA B CA 1
ATOM 6769 C C . ALA B 1 279 ? -12.961 -4.543 -20.406 1 98.88 279 ALA B C 1
ATOM 6771 O O . ALA B 1 279 ? -12.297 -3.508 -20.484 1 98.88 279 ALA B O 1
ATOM 6772 N N . CYS B 1 280 ? -12.719 -5.434 -19.469 1 98.88 280 CYS B N 1
ATOM 6773 C CA . CYS B 1 280 ? -11.688 -5.293 -18.453 1 98.88 280 CYS B CA 1
ATOM 6774 C C . CYS B 1 280 ? -10.695 -6.449 -18.516 1 98.88 280 CYS B C 1
ATOM 6776 O O . CYS B 1 280 ? -11.086 -7.594 -18.75 1 98.88 280 CYS B O 1
ATOM 6778 N N . PHE B 1 281 ? -9.383 -6.137 -18.297 1 98.88 281 PHE B N 1
ATOM 6779 C CA . PHE B 1 281 ? -8.391 -7.184 -18.469 1 98.88 281 PHE B CA 1
ATOM 6780 C C . PHE B 1 281 ? -7.371 -7.164 -17.328 1 98.88 281 PHE B C 1
ATOM 6782 O O . PHE B 1 281 ? -6.945 -6.094 -16.891 1 98.88 281 PHE B O 1
ATOM 6789 N N . ASP B 1 282 ? -7.07 -8.352 -16.859 1 98.69 282 ASP B N 1
ATOM 6790 C CA . ASP B 1 282 ? -5.984 -8.594 -15.922 1 98.69 282 ASP B CA 1
ATOM 6791 C C . ASP B 1 282 ? -4.652 -8.766 -16.656 1 98.69 282 ASP B C 1
ATOM 6793 O O . ASP B 1 282 ? -4.406 -9.812 -17.25 1 98.69 282 ASP B O 1
ATOM 6797 N N . PHE B 1 283 ? -3.826 -7.777 -16.5 1 98.75 283 PHE B N 1
ATOM 6798 C CA . PHE B 1 283 ? -2.527 -7.797 -17.156 1 98.75 283 PHE B CA 1
ATOM 6799 C C . PHE B 1 283 ? -1.421 -8.133 -16.172 1 98.75 283 PHE B C 1
ATOM 6801 O O . PHE B 1 283 ? -0.239 -7.926 -16.453 1 98.75 283 PHE B O 1
ATOM 6808 N N . ALA B 1 284 ? -1.729 -8.664 -15.023 1 98.25 284 ALA B N 1
ATOM 6809 C CA . ALA B 1 284 ? -0.731 -8.914 -13.992 1 98.25 284 ALA B CA 1
ATOM 6810 C C . ALA B 1 284 ? 0.419 -9.758 -14.523 1 98.25 284 ALA B C 1
ATOM 6812 O O . ALA B 1 284 ? 1.588 -9.469 -14.266 1 98.25 284 ALA B O 1
ATOM 6813 N N . CYS B 1 285 ? 0.169 -10.75 -15.266 1 98.06 285 CYS B N 1
ATOM 6814 C CA . CYS B 1 285 ? 1.196 -11.672 -15.742 1 98.06 285 CYS B CA 1
ATOM 6815 C C . CYS B 1 285 ? 1.991 -11.062 -16.891 1 98.06 285 CYS B C 1
ATOM 6817 O O . CYS B 1 285 ? 3.207 -11.242 -16.969 1 98.06 285 CYS B O 1
ATOM 6819 N N . SER B 1 286 ? 1.348 -10.273 -17.781 1 98.38 286 SER B N 1
ATOM 6820 C CA . SER B 1 286 ? 1.981 -9.984 -19.062 1 98.38 286 SER B CA 1
ATOM 6821 C C . SER B 1 286 ? 2.408 -8.516 -19.156 1 98.38 286 SER B C 1
ATOM 6823 O O . SER B 1 286 ? 3.201 -8.148 -20.016 1 98.38 286 SER B O 1
ATOM 6825 N N . ALA B 1 287 ? 1.946 -7.676 -18.266 1 98.62 287 ALA B N 1
ATOM 6826 C CA . ALA B 1 287 ? 2.172 -6.238 -18.406 1 98.62 287 ALA B CA 1
ATOM 6827 C C . ALA B 1 287 ? 3.658 -5.926 -18.547 1 98.62 287 ALA B C 1
ATOM 6829 O O . ALA B 1 287 ? 4.047 -5.047 -19.312 1 98.62 287 ALA B O 1
ATOM 6830 N N . PRO B 1 288 ? 4.555 -6.566 -17.828 1 98.56 288 PRO B N 1
ATOM 6831 C CA . PRO B 1 288 ? 5.977 -6.258 -17.984 1 98.56 288 PRO B CA 1
ATOM 6832 C C . PRO B 1 288 ? 6.512 -6.609 -19.375 1 98.56 288 PRO B C 1
ATOM 6834 O O . PRO B 1 288 ? 7.566 -6.109 -19.781 1 98.56 288 PRO B O 1
ATOM 6837 N N . TYR B 1 289 ? 5.781 -7.41 -20.188 1 98.5 289 TYR B N 1
ATOM 6838 C CA . TYR B 1 289 ? 6.41 -8.07 -21.328 1 98.5 289 TYR B CA 1
ATOM 6839 C C . TYR B 1 289 ? 5.707 -7.699 -22.625 1 98.5 289 TYR B C 1
ATOM 6841 O O . TYR B 1 289 ? 6.203 -8 -23.719 1 98.5 289 TYR B O 1
ATOM 6849 N N . VAL B 1 290 ? 4.535 -7.074 -22.422 1 97.69 290 VAL B N 1
ATOM 6850 C CA . VAL B 1 290 ? 3.768 -6.754 -23.625 1 97.69 290 VAL B CA 1
ATOM 6851 C C . VAL B 1 290 ? 3.355 -5.285 -23.594 1 97.69 290 VAL B C 1
ATOM 6853 O O . VAL B 1 290 ? 3.367 -4.648 -22.547 1 97.69 290 VAL B O 1
ATOM 6856 N N . ARG B 1 291 ? 3.049 -4.793 -24.766 1 96.44 291 ARG B N 1
ATOM 6857 C CA . ARG B 1 291 ? 2.465 -3.459 -24.828 1 96.44 291 ARG B CA 1
ATOM 6858 C C . ARG B 1 291 ? 1.038 -3.459 -24.281 1 96.44 291 ARG B C 1
ATOM 6860 O O . ARG B 1 291 ? 0.235 -4.324 -24.641 1 96.44 291 ARG B O 1
ATOM 6867 N N . VAL B 1 292 ? 0.754 -2.623 -23.375 1 98 292 VAL B N 1
ATOM 6868 C CA . VAL B 1 292 ? -0.601 -2.377 -22.891 1 98 292 VAL B CA 1
ATOM 6869 C C . VAL B 1 292 ? -1.107 -1.043 -23.438 1 98 292 VAL B C 1
ATOM 6871 O O . VAL B 1 292 ? -0.479 -0.002 -23.234 1 98 292 VAL B O 1
ATOM 6874 N N . ASP B 1 293 ? -2.123 -1.081 -24.125 1 97.94 293 ASP B N 1
ATOM 6875 C CA . ASP B 1 293 ? -2.725 0.094 -24.75 1 97.94 293 ASP B CA 1
ATOM 6876 C C . ASP B 1 293 ? -4.238 0.112 -24.547 1 97.94 293 ASP B C 1
ATOM 6878 O O . ASP B 1 293 ? -4.977 -0.534 -25.281 1 97.94 293 ASP B O 1
ATOM 6882 N N . MET B 1 294 ? -4.66 0.875 -23.609 1 97.75 294 MET B N 1
ATOM 6883 C CA . MET B 1 294 ? -6.062 0.836 -23.203 1 97.75 294 MET B CA 1
ATOM 6884 C C . MET B 1 294 ? -6.969 1.304 -24.328 1 97.75 294 MET B C 1
ATOM 6886 O O . MET B 1 294 ? -7.945 0.635 -24.672 1 97.75 294 MET B O 1
ATOM 6890 N N . ARG B 1 295 ? -6.777 2.551 -24.984 1 96.31 295 ARG B N 1
ATOM 6891 C CA . ARG B 1 295 ? -7.559 3.088 -26.094 1 96.31 295 ARG B CA 1
ATOM 6892 C C . ARG B 1 295 ? -9.055 2.951 -25.828 1 96.31 295 ARG B C 1
ATOM 6894 O O . ARG B 1 295 ? -9.789 2.393 -26.641 1 96.31 295 ARG B O 1
ATOM 6901 N N . SER B 1 296 ? -9.492 3.479 -24.719 1 95.62 296 SER B N 1
ATOM 6902 C CA . SER B 1 296 ? -10.836 3.229 -24.188 1 95.62 296 SER B CA 1
ATOM 6903 C C . SER B 1 296 ? -11.906 3.732 -25.156 1 95.62 296 SER B C 1
ATOM 6905 O O . SER B 1 296 ? -13.062 3.326 -25.062 1 95.62 296 SER B O 1
ATOM 6907 N N . GLY B 1 297 ? -11.617 4.555 -26.156 1 95 297 GLY B N 1
ATOM 6908 C CA . GLY B 1 297 ? -12.586 5.098 -27.094 1 95 297 GLY B CA 1
ATOM 6909 C C . GLY B 1 297 ? -12.789 4.223 -28.312 1 95 297 GLY B C 1
ATOM 6910 O O . GLY B 1 297 ? -13.758 4.395 -29.047 1 95 297 GLY B O 1
ATOM 6911 N N . ASP B 1 298 ? -11.938 3.248 -28.547 1 96.12 298 ASP B N 1
ATOM 6912 C CA . ASP B 1 298 ? -11.977 2.41 -29.734 1 96.12 298 ASP B CA 1
ATOM 6913 C C . ASP B 1 298 ? -12.875 1.194 -29.531 1 96.12 298 ASP B C 1
ATOM 6915 O O . ASP B 1 298 ? -13.148 0.809 -28.391 1 96.12 298 ASP B O 1
ATOM 6919 N N . ALA B 1 299 ? -13.273 0.599 -30.578 1 96 299 ALA B N 1
ATOM 6920 C CA . ALA B 1 299 ? -14.172 -0.554 -30.547 1 96 299 ALA B CA 1
ATOM 6921 C C . ALA B 1 299 ? -13.484 -1.763 -29.922 1 96 299 ALA B C 1
ATOM 6923 O O . ALA B 1 299 ? -14.133 -2.594 -29.281 1 96 299 ALA B O 1
ATOM 6924 N N . ASP B 1 300 ? -12.219 -1.824 -30.078 1 97.38 300 ASP B N 1
ATOM 6925 C CA . ASP B 1 300 ? -11.469 -2.934 -29.484 1 97.38 300 ASP B CA 1
ATOM 6926 C C . ASP B 1 300 ? -10.656 -2.473 -28.281 1 97.38 300 ASP B C 1
ATOM 6928 O O . ASP B 1 300 ? -9.688 -3.131 -27.891 1 97.38 300 ASP B O 1
ATOM 6932 N N . GLY B 1 301 ? -11.008 -1.266 -27.766 1 97.88 301 GLY B N 1
ATOM 6933 C CA . GLY B 1 301 ? -10.328 -0.733 -26.609 1 97.88 301 GLY B CA 1
ATOM 6934 C C . GLY B 1 301 ? -10.789 -1.358 -25.297 1 97.88 301 GLY B C 1
ATOM 6935 O O . GLY B 1 301 ? -11.688 -2.197 -25.297 1 97.88 301 GLY B O 1
ATOM 6936 N N . TYR B 1 302 ? -10.102 -1.046 -24.281 1 98.69 302 TYR B N 1
ATOM 6937 C CA . TYR B 1 302 ? -10.406 -1.566 -22.953 1 98.69 302 TYR B CA 1
ATOM 6938 C C . TYR B 1 302 ? -11.141 -0.523 -22.125 1 98.69 302 TYR B C 1
ATOM 6940 O O . TYR B 1 302 ? -10.953 0.68 -22.312 1 98.69 302 TYR B O 1
ATOM 6948 N N . ASP B 1 303 ? -12.008 -0.982 -21.203 1 98.75 303 ASP B N 1
ATOM 6949 C CA . ASP B 1 303 ? -12.656 -0.093 -20.25 1 98.75 303 ASP B CA 1
ATOM 6950 C C . ASP B 1 303 ? -11.898 -0.058 -18.922 1 98.75 303 ASP B C 1
ATOM 6952 O O . ASP B 1 303 ? -12.008 0.907 -18.156 1 98.75 303 ASP B O 1
ATOM 6956 N N . ALA B 1 304 ? -11.164 -1.115 -18.641 1 98.88 304 ALA B N 1
ATOM 6957 C CA . ALA B 1 304 ? -10.281 -1.127 -17.469 1 98.88 304 ALA B CA 1
ATOM 6958 C C . ALA B 1 304 ? -9.102 -2.07 -17.688 1 98.88 304 ALA B C 1
ATOM 6960 O O . ALA B 1 304 ? -9.234 -3.094 -18.359 1 98.88 304 ALA B O 1
ATOM 6961 N N . VAL B 1 305 ? -8.016 -1.673 -17.141 1 98.69 305 VAL B N 1
ATOM 6962 C CA . VAL B 1 305 ? -6.789 -2.457 -17.078 1 98.69 305 VAL B CA 1
ATOM 6963 C C . VAL B 1 305 ? -6.281 -2.508 -15.633 1 98.69 305 VAL B C 1
ATOM 6965 O O . VAL B 1 305 ? -6.148 -1.472 -14.977 1 98.69 305 VAL B O 1
ATOM 6968 N N . PHE B 1 306 ? -6.105 -3.637 -15.125 1 97.75 306 PHE B N 1
ATOM 6969 C CA . PHE B 1 306 ? -5.457 -3.746 -13.82 1 97.75 306 PHE B CA 1
ATOM 6970 C C . PHE B 1 306 ? -4.188 -4.586 -13.914 1 97.75 306 PHE B C 1
ATOM 6972 O O . PHE B 1 306 ? -4.137 -5.559 -14.672 1 97.75 306 PHE B O 1
ATOM 6979 N N . LEU B 1 307 ? -3.16 -4.156 -13.219 1 98.25 307 LEU B N 1
ATOM 6980 C CA . LEU B 1 307 ? -1.869 -4.832 -13.273 1 98.25 307 LEU B CA 1
ATOM 6981 C C . LEU B 1 307 ? -1.089 -4.625 -11.984 1 98.25 307 LEU B C 1
ATOM 6983 O O . LEU B 1 307 ? -1.571 -3.961 -11.062 1 98.25 307 LEU B O 1
ATOM 6987 N N . SER B 1 308 ? 0.053 -5.348 -11.883 1 98.5 308 SER B N 1
ATOM 6988 C CA . SER B 1 308 ? 0.934 -5.34 -10.719 1 98.5 308 SER B CA 1
ATOM 6989 C C . SER B 1 308 ? 2.336 -4.867 -11.094 1 98.5 308 SER B C 1
ATOM 6991 O O . SER B 1 308 ? 3.193 -5.676 -11.453 1 98.5 308 SER B O 1
ATOM 6993 N N . PRO B 1 309 ? 2.658 -3.602 -10.836 1 98.69 309 PRO B N 1
ATOM 6994 C CA . PRO B 1 309 ? 3.996 -3.113 -11.18 1 98.69 309 PRO B CA 1
ATOM 6995 C C . PRO B 1 309 ? 5.102 -3.863 -10.438 1 98.69 309 PRO B C 1
ATOM 6997 O O . PRO B 1 309 ? 6.238 -3.928 -10.914 1 98.69 309 PRO B O 1
ATOM 7000 N N . HIS B 1 310 ? 4.828 -4.488 -9.289 1 98.56 310 HIS B N 1
ATOM 7001 C CA . HIS B 1 310 ? 5.879 -5.219 -8.594 1 98.56 310 HIS B CA 1
ATOM 7002 C C . HIS B 1 310 ? 6.391 -6.383 -9.43 1 98.56 310 HIS B C 1
ATOM 7004 O O . HIS B 1 310 ? 7.445 -6.953 -9.141 1 98.56 310 HIS B O 1
ATOM 7010 N N . LYS B 1 311 ? 5.688 -6.766 -10.516 1 98.56 311 LYS B N 1
ATOM 7011 C CA . LYS B 1 311 ? 6.121 -7.84 -11.406 1 98.56 311 LYS B CA 1
ATOM 7012 C C . LYS B 1 311 ? 7.035 -7.305 -12.508 1 98.56 311 LYS B C 1
ATOM 7014 O O . LYS B 1 311 ? 7.633 -8.078 -13.25 1 98.56 311 LYS B O 1
ATOM 7019 N N . PHE B 1 312 ? 7.148 -5.98 -12.648 1 98.69 312 PHE B N 1
ATOM 7020 C CA . PHE B 1 312 ? 8.109 -5.352 -13.547 1 98.69 312 PHE B CA 1
ATOM 7021 C C . PHE B 1 312 ? 9.516 -5.41 -12.969 1 98.69 312 PHE B C 1
ATOM 7023 O O . PHE B 1 312 ? 9.688 -5.469 -11.75 1 98.69 312 PHE B O 1
ATOM 7030 N N . LEU B 1 313 ? 10.5 -5.426 -13.883 1 98.25 313 LEU B N 1
ATOM 7031 C CA . LEU B 1 313 ? 11.867 -5.246 -13.406 1 98.25 313 LEU B CA 1
ATOM 7032 C C . LEU B 1 313 ? 12.047 -3.867 -12.781 1 98.25 313 LEU B C 1
ATOM 7034 O O . LEU B 1 313 ? 11.773 -2.848 -13.422 1 98.25 313 LEU B O 1
ATOM 7038 N N . GLY B 1 314 ? 12.414 -3.807 -11.5 1 98.31 314 GLY B N 1
ATOM 7039 C CA . GLY B 1 314 ? 12.523 -2.564 -10.758 1 98.31 314 GLY B CA 1
ATOM 7040 C C . GLY B 1 314 ? 11.258 -2.191 -10.016 1 98.31 314 GLY B C 1
ATOM 7041 O O . GLY B 1 314 ? 11.195 -1.15 -9.359 1 98.31 314 GLY B O 1
ATOM 7042 N N . GLY B 1 315 ? 10.305 -3.062 -9.992 1 98.44 315 GLY B N 1
ATOM 7043 C CA . GLY B 1 315 ? 8.969 -2.656 -9.586 1 98.44 315 GLY B CA 1
ATOM 7044 C C . GLY B 1 315 ? 8.625 -3.074 -8.172 1 98.44 315 GLY B C 1
ATOM 7045 O O . GLY B 1 315 ? 7.645 -2.598 -7.598 1 98.44 315 GLY B O 1
ATOM 7046 N N . PRO B 1 316 ? 9.328 -4.074 -7.512 1 98.38 316 PRO B N 1
ATOM 7047 C CA . PRO B 1 316 ? 8.969 -4.453 -6.145 1 98.38 316 PRO B CA 1
ATOM 7048 C C . PRO B 1 316 ? 8.836 -3.252 -5.211 1 98.38 316 PRO B C 1
ATOM 7050 O O . PRO B 1 316 ? 9.641 -2.32 -5.281 1 98.38 316 PRO B O 1
ATOM 7053 N N . GLY B 1 317 ? 7.73 -3.266 -4.387 1 97.56 317 GLY B N 1
ATOM 7054 C CA . GLY B 1 317 ? 7.445 -2.146 -3.502 1 97.56 317 GLY B CA 1
ATOM 7055 C C . GLY B 1 317 ? 6.441 -1.167 -4.086 1 97.56 317 GLY B C 1
ATOM 7056 O O . GLY B 1 317 ? 6.023 -0.224 -3.408 1 97.56 317 GLY B O 1
ATOM 7057 N N . SER B 1 318 ? 5.992 -1.332 -5.27 1 98.5 318 SER B N 1
ATOM 7058 C CA . SER B 1 318 ? 5.043 -0.453 -5.945 1 98.5 318 SER B CA 1
ATOM 7059 C C . SER B 1 318 ? 3.604 -0.84 -5.625 1 98.5 318 SER B C 1
ATOM 7061 O O . SER B 1 318 ? 3.346 -1.944 -5.141 1 98.5 318 SER B O 1
ATOM 7063 N N . PRO B 1 319 ? 2.68 0.042 -5.852 1 98.5 319 PRO B N 1
ATOM 7064 C CA . PRO B 1 319 ? 1.263 -0.298 -5.695 1 98.5 319 PRO B CA 1
ATOM 7065 C C . PRO B 1 319 ? 0.682 -0.987 -6.93 1 98.5 319 PRO B C 1
ATOM 7067 O O . PRO B 1 319 ? 1.329 -1.031 -7.98 1 98.5 319 PRO B O 1
ATOM 7070 N N . GLY B 1 320 ? -0.53 -1.612 -6.703 1 98.56 320 GLY B N 1
ATOM 7071 C CA . GLY B 1 320 ? -1.309 -2.025 -7.859 1 98.56 320 GLY B CA 1
ATOM 7072 C C . GLY B 1 320 ? -1.833 -0.857 -8.672 1 98.56 320 GLY B C 1
ATOM 7073 O O . GLY B 1 320 ? -1.829 0.284 -8.203 1 98.56 320 GLY B O 1
ATOM 7074 N N . VAL B 1 321 ? -2.215 -1.122 -9.898 1 98.81 321 VAL B N 1
ATOM 7075 C CA . VAL B 1 321 ? -2.672 -0.076 -10.812 1 98.81 321 VAL B CA 1
ATOM 7076 C C . VAL B 1 321 ? -4.027 -0.46 -11.398 1 98.81 321 VAL B C 1
ATOM 7078 O O . VAL B 1 321 ? -4.191 -1.563 -11.93 1 98.81 321 VAL B O 1
ATOM 7081 N N . LEU B 1 322 ? -4.992 0.383 -11.258 1 98.88 322 LEU B N 1
ATOM 7082 C CA . LEU B 1 322 ? -6.27 0.334 -11.961 1 98.88 322 LEU B CA 1
ATOM 7083 C C . LEU B 1 322 ? -6.43 1.536 -12.883 1 98.88 322 LEU B C 1
ATOM 7085 O O . LEU B 1 322 ? -6.621 2.662 -12.422 1 98.88 322 LEU B O 1
ATOM 7089 N N . LEU B 1 323 ? -6.223 1.36 -14.133 1 98.88 323 LEU B N 1
ATOM 7090 C CA . LEU B 1 323 ? -6.605 2.348 -15.141 1 98.88 323 LEU B CA 1
ATOM 7091 C C . LEU B 1 323 ? -7.988 2.037 -15.703 1 98.88 323 LEU B C 1
ATOM 7093 O O . LEU B 1 323 ? -8.227 0.929 -16.188 1 98.88 323 LEU B O 1
ATOM 7097 N N . MET B 1 324 ? -8.914 2.984 -15.672 1 98.75 324 MET B N 1
ATOM 7098 C CA . MET B 1 324 ? -10.266 2.674 -16.109 1 98.75 324 MET B CA 1
ATOM 7099 C C . MET B 1 324 ? -10.906 3.881 -16.797 1 98.75 324 MET B C 1
ATOM 7101 O O . MET B 1 324 ? -10.531 5.023 -16.531 1 98.75 324 MET B O 1
ATOM 7105 N N . ALA B 1 325 ? -11.836 3.574 -17.641 1 98.44 325 ALA B N 1
ATOM 7106 C CA . ALA B 1 325 ? -12.672 4.621 -18.219 1 98.44 325 ALA B CA 1
ATOM 7107 C C . ALA B 1 325 ? -13.586 5.242 -17.156 1 98.44 325 ALA B C 1
ATOM 7109 O O . ALA B 1 325 ? -14.125 4.539 -16.312 1 98.44 325 ALA B O 1
ATOM 7110 N N . SER B 1 326 ? -13.789 6.516 -17.234 1 96.88 326 SER B N 1
ATOM 7111 C CA . SER B 1 326 ? -14.578 7.234 -16.25 1 96.88 326 SER B CA 1
ATOM 7112 C C . SER B 1 326 ? -16.031 6.77 -16.25 1 96.88 326 SER B C 1
ATOM 7114 O O . SER B 1 326 ? -16.734 6.922 -15.25 1 96.88 326 SER B O 1
ATOM 7116 N N . ARG B 1 327 ? -16.5 6.219 -17.344 1 96.69 327 ARG B N 1
ATOM 7117 C CA . ARG B 1 327 ? -17.875 5.734 -17.438 1 96.69 327 ARG B CA 1
ATOM 7118 C C . ARG B 1 327 ? -18.109 4.582 -16.469 1 96.69 327 ARG B C 1
ATOM 7120 O O . ARG B 1 327 ? -19.25 4.266 -16.141 1 96.69 327 ARG B O 1
ATOM 7127 N N . LEU B 1 328 ? -17.031 3.949 -16 1 98 328 LEU B N 1
ATOM 7128 C CA . LEU B 1 328 ? -17.156 2.877 -15.023 1 98 328 LEU B CA 1
ATOM 7129 C C . LEU B 1 328 ? -17.266 3.441 -13.617 1 98 328 LEU B C 1
ATOM 7131 O O . LEU B 1 328 ? -17.641 2.727 -12.68 1 98 328 LEU B O 1
ATOM 7135 N N . TYR B 1 329 ? -16.875 4.695 -13.375 1 98.12 329 TYR B N 1
ATOM 7136 C CA . TYR B 1 329 ? -16.891 5.309 -12.055 1 98.12 329 TYR B CA 1
ATOM 7137 C C . TYR B 1 329 ? -18.312 5.727 -11.664 1 98.12 329 TYR B C 1
ATOM 7139 O O . TYR B 1 329 ? -18.828 6.734 -12.148 1 98.12 329 TYR B O 1
ATOM 7147 N N . ARG B 1 330 ? -18.844 5.094 -10.641 1 97.44 330 ARG B N 1
ATOM 7148 C CA . ARG B 1 330 ? -20.25 5.297 -10.328 1 97.44 330 ARG B CA 1
ATOM 7149 C C . ARG B 1 330 ? -20.406 6.125 -9.055 1 97.44 330 ARG B C 1
ATOM 7151 O O . ARG B 1 330 ? -21.516 6.266 -8.531 1 97.44 330 ARG B O 1
ATOM 7158 N N . LEU B 1 331 ? -19.297 6.703 -8.555 1 97.69 331 LEU B N 1
ATOM 7159 C CA . LEU B 1 331 ? -19.375 7.352 -7.25 1 97.69 331 LEU B CA 1
ATOM 7160 C C . LEU B 1 331 ? -19.281 8.867 -7.387 1 97.69 331 LEU B C 1
ATOM 7162 O O . LEU B 1 331 ? -19.016 9.57 -6.41 1 97.69 331 LEU B O 1
ATOM 7166 N N . ARG B 1 332 ? -19.469 9.453 -8.5 1 95.62 332 ARG B N 1
ATOM 7167 C CA . ARG B 1 332 ? -19.281 10.883 -8.75 1 95.62 332 ARG B CA 1
ATOM 7168 C C . ARG B 1 332 ? -20.203 11.711 -7.867 1 95.62 332 ARG B C 1
ATOM 7170 O O . ARG B 1 332 ? -19.844 12.812 -7.445 1 95.62 332 ARG B O 1
ATOM 7177 N N . ALA B 1 333 ? -21.406 11.164 -7.586 1 95 333 ALA B N 1
ATOM 7178 C CA . ALA B 1 333 ? -22.406 11.953 -6.871 1 95 333 ALA B CA 1
ATOM 7179 C C . ALA B 1 333 ? -22.516 11.516 -5.414 1 95 333 ALA B C 1
ATOM 7181 O O . ALA B 1 333 ? -23.438 11.93 -4.699 1 95 333 ALA B O 1
ATOM 7182 N N . THR B 1 334 ? -21.672 10.695 -5.004 1 96.56 334 THR B N 1
ATOM 7183 C CA . THR B 1 334 ? -21.672 10.188 -3.639 1 96.56 334 THR B CA 1
ATOM 7184 C C . THR B 1 334 ? -20.297 10.367 -2.994 1 96.56 334 THR B C 1
ATOM 7186 O O . THR B 1 334 ? -19.406 10.977 -3.588 1 96.56 334 THR B O 1
ATOM 7189 N N . ALA B 1 335 ? -20.188 9.93 -1.766 1 97.25 335 ALA B N 1
ATOM 7190 C CA . ALA B 1 335 ? -18.875 9.828 -1.14 1 97.25 335 ALA B CA 1
ATOM 7191 C C . ALA B 1 335 ? -17.969 8.867 -1.911 1 97.25 335 ALA B C 1
ATOM 7193 O O . ALA B 1 335 ? -18.453 7.984 -2.625 1 97.25 335 ALA B O 1
ATOM 7194 N N . PRO B 1 336 ? -16.688 9.117 -1.876 1 97.88 336 PRO B N 1
ATOM 7195 C CA . PRO B 1 336 ? -15.773 8.156 -2.5 1 97.88 336 PRO B CA 1
ATOM 7196 C C . PRO B 1 336 ? -15.758 6.809 -1.785 1 97.88 336 PRO B C 1
ATOM 7198 O O . PRO B 1 336 ? -16.422 6.637 -0.766 1 97.88 336 PRO B O 1
ATOM 7201 N N . SER B 1 337 ? -15.039 5.797 -2.389 1 97.62 337 SER B N 1
ATOM 7202 C CA . SER B 1 337 ? -15.008 4.438 -1.856 1 97.62 337 SER B CA 1
ATOM 7203 C C . SER B 1 337 ? -14.414 4.41 -0.451 1 97.62 337 SER B C 1
ATOM 7205 O O . SER B 1 337 ? -14.766 3.545 0.357 1 97.62 337 SER B O 1
ATOM 7207 N N . THR B 1 338 ? -13.492 5.281 -0.201 1 96.94 338 THR B N 1
ATOM 7208 C CA . THR B 1 338 ? -12.898 5.488 1.118 1 96.94 338 THR B CA 1
ATOM 7209 C C . THR B 1 338 ? -12.844 6.973 1.458 1 96.94 338 THR B C 1
ATOM 7211 O O . THR B 1 338 ? -12.266 7.766 0.708 1 96.94 338 THR B O 1
ATOM 7214 N N . CYS B 1 339 ? -13.391 7.297 2.594 1 96 339 CYS B N 1
ATOM 7215 C CA . CYS B 1 339 ? -13.469 8.695 3.002 1 96 339 CYS B CA 1
ATOM 7216 C C . CYS B 1 339 ? -12.414 9.023 4.055 1 96 339 CYS B C 1
ATOM 7218 O O . CYS B 1 339 ? -12.133 8.195 4.926 1 96 339 CYS B O 1
ATOM 7220 N N . GLY B 1 340 ? -11.82 10.148 3.967 1 95 340 GLY B N 1
ATOM 7221 C CA . GLY B 1 340 ? -10.852 10.609 4.941 1 95 340 GLY B CA 1
ATOM 7222 C C . GLY B 1 340 ? -10.109 11.859 4.504 1 95 340 GLY B C 1
ATOM 7223 O O . GLY B 1 340 ? -10.633 12.656 3.719 1 95 340 GLY B O 1
ATOM 7224 N N . GLY B 1 341 ? -8.992 12.062 5.117 1 92.44 341 GLY B N 1
ATOM 7225 C CA . GLY B 1 341 ? -8.141 13.164 4.688 1 92.44 341 GLY B CA 1
ATOM 7226 C C . GLY B 1 341 ? -7.738 13.078 3.227 1 92.44 341 GLY B C 1
ATOM 7227 O O . GLY B 1 341 ? -7.473 11.984 2.717 1 92.44 341 GLY B O 1
ATOM 7228 N N . GLY B 1 342 ? -7.715 14.195 2.568 1 91.25 342 GLY B N 1
ATOM 7229 C CA . GLY B 1 342 ? -7.273 14.266 1.186 1 91.25 342 GLY B CA 1
ATOM 7230 C C . GLY B 1 342 ? -8.391 14.047 0.188 1 91.25 342 GLY B C 1
ATOM 7231 O O . GLY B 1 342 ? -8.203 14.211 -1.018 1 91.25 342 GLY B O 1
ATOM 7232 N N . THR B 1 343 ? -9.625 13.758 0.685 1 95.5 343 THR B N 1
ATOM 7233 C CA . THR B 1 343 ? -10.711 13.445 -0.233 1 95.5 343 THR B CA 1
ATOM 7234 C C . THR B 1 343 ? -11.727 14.578 -0.274 1 95.5 343 THR B C 1
ATOM 7236 O O . THR B 1 343 ? -12.672 14.547 -1.069 1 95.5 343 THR B O 1
ATOM 7239 N N . VAL B 1 344 ? -11.539 15.648 0.569 1 96.12 344 VAL B N 1
ATOM 7240 C CA . VAL B 1 344 ? -12.578 16.641 0.781 1 96.12 344 VAL B CA 1
ATOM 7241 C C . VAL B 1 344 ? -12.047 18.031 0.43 1 96.12 344 VAL B C 1
ATOM 7243 O O . VAL B 1 344 ? -10.836 18.266 0.476 1 96.12 344 VAL B O 1
ATOM 7246 N N . ARG B 1 345 ? -13 18.891 0.141 1 94.69 345 ARG B N 1
ATOM 7247 C CA . ARG B 1 345 ? -12.703 20.312 -0.002 1 94.69 345 ARG B CA 1
ATOM 7248 C C . ARG B 1 345 ? -13.102 21.078 1.253 1 94.69 345 ARG B C 1
ATOM 7250 O O . ARG B 1 345 ? -12.5 22.109 1.574 1 94.69 345 ARG B O 1
ATOM 7257 N N . TYR B 1 346 ? -14.125 20.562 1.891 1 95.56 346 TYR B N 1
ATOM 7258 C CA . TYR B 1 346 ? -14.641 21.266 3.059 1 95.56 346 TYR B CA 1
ATOM 7259 C C . TYR B 1 346 ? -15.461 20.328 3.943 1 95.56 346 TYR B C 1
ATOM 7261 O O . TYR B 1 346 ? -16.25 19.531 3.443 1 95.56 346 TYR B O 1
ATOM 7269 N N . VAL B 1 347 ? -15.219 20.344 5.203 1 96.44 347 VAL B N 1
ATOM 7270 C CA . VAL B 1 347 ? -15.992 19.641 6.207 1 96.44 347 VAL B CA 1
ATOM 7271 C C . VAL B 1 347 ? -16.406 20.594 7.324 1 96.44 347 VAL B C 1
ATOM 7273 O O . VAL B 1 347 ? -15.547 21.188 7.98 1 96.44 347 VAL B O 1
ATOM 7276 N N . SER B 1 348 ? -17.672 20.734 7.582 1 95.25 348 SER B N 1
ATOM 7277 C CA . SER B 1 348 ? -18.156 21.641 8.625 1 95.25 348 SER B CA 1
ATOM 7278 C C . SER B 1 348 ? -18.422 20.891 9.922 1 95.25 348 SER B C 1
ATOM 7280 O O . SER B 1 348 ? -18.5 19.656 9.93 1 95.25 348 SER B O 1
ATOM 7282 N N . ALA B 1 349 ? -18.547 21.641 10.992 1 95.19 349 ALA B N 1
ATOM 7283 C CA . ALA B 1 349 ? -18.906 21.078 12.281 1 95.19 349 ALA B CA 1
ATOM 7284 C C . ALA B 1 349 ? -20.406 20.781 12.344 1 95.19 349 ALA B C 1
ATOM 7286 O O . ALA B 1 349 ? -20.875 20.156 13.305 1 95.19 349 ALA B O 1
ATOM 7287 N N . TYR B 1 350 ? -21.125 21.078 11.312 1 94.38 350 TYR B N 1
ATOM 7288 C CA . TYR B 1 350 ? -22.578 21.047 11.375 1 94.38 350 TYR B CA 1
ATOM 7289 C C . TYR B 1 350 ? -23.156 20.062 10.359 1 94.38 350 TYR B C 1
ATOM 7291 O O . TYR B 1 350 ? -24.281 20.219 9.898 1 94.38 350 TYR B O 1
ATOM 7299 N N . GLY B 1 351 ? -22.281 19.125 9.898 1 90.5 351 GLY B N 1
ATOM 7300 C CA . GLY B 1 351 ? -22.781 17.984 9.172 1 90.5 351 GLY B CA 1
ATOM 7301 C C . GLY B 1 351 ? -22.516 18.047 7.68 1 90.5 351 GLY B C 1
ATOM 7302 O O . GLY B 1 351 ? -22.641 17.047 6.969 1 90.5 351 GLY B O 1
ATOM 7303 N N . ASP B 1 352 ? -22.016 19.141 7.18 1 91.44 352 ASP B N 1
ATOM 7304 C CA . ASP B 1 352 ? -21.781 19.281 5.746 1 91.44 352 ASP B CA 1
ATOM 7305 C C . ASP B 1 352 ? -20.391 18.781 5.359 1 91.44 352 ASP B C 1
ATOM 7307 O O . ASP B 1 352 ? -19.422 19.031 6.078 1 91.44 352 ASP B O 1
ATOM 7311 N N . THR B 1 353 ? -20.391 18.031 4.27 1 95.19 353 THR B N 1
ATOM 7312 C CA . THR B 1 353 ? -19.125 17.594 3.686 1 95.19 353 THR B CA 1
ATOM 7313 C C . THR B 1 353 ? -19.125 17.828 2.178 1 95.19 353 THR B C 1
ATOM 7315 O O . THR B 1 353 ? -20.047 17.406 1.478 1 95.19 353 THR B O 1
ATOM 7318 N N . VAL B 1 354 ? -18.156 18.547 1.695 1 96.25 354 VAL B N 1
ATOM 7319 C CA . VAL B 1 354 ? -17.938 18.719 0.263 1 96.25 354 VAL B CA 1
ATOM 7320 C C . VAL B 1 354 ? -16.703 17.906 -0.169 1 96.25 354 VAL B C 1
ATOM 7322 O O . VAL B 1 354 ? -15.578 18.266 0.153 1 96.25 354 VAL B O 1
ATOM 7325 N N . TYR B 1 355 ? -16.953 16.859 -0.908 1 96.25 355 TYR B N 1
ATOM 7326 C CA . TYR B 1 355 ? -15.867 16.031 -1.422 1 96.25 355 TYR B CA 1
ATOM 7327 C C . TYR B 1 355 ? -15.266 16.641 -2.676 1 96.25 355 TYR B C 1
ATOM 7329 O O . TYR B 1 355 ? -15.914 17.438 -3.369 1 96.25 355 TYR B O 1
ATOM 7337 N N . SER B 1 356 ? -14.016 16.297 -2.947 1 95.75 356 SER B N 1
ATOM 7338 C CA . SER B 1 356 ? -13.352 16.734 -4.172 1 95.75 356 SER B CA 1
ATOM 7339 C C . SER B 1 356 ? -14.109 16.25 -5.41 1 95.75 356 SER B C 1
ATOM 7341 O O . SER B 1 356 ? -14.617 15.133 -5.445 1 95.75 356 SER B O 1
ATOM 7343 N N . ASP B 1 357 ? -14.109 17.109 -6.465 1 94.44 357 ASP B N 1
ATOM 7344 C CA . ASP B 1 357 ? -14.742 16.75 -7.723 1 94.44 357 ASP B CA 1
ATOM 7345 C C . ASP B 1 357 ? -13.773 15.992 -8.633 1 94.44 357 ASP B C 1
ATOM 7347 O O . ASP B 1 357 ? -14.18 15.43 -9.648 1 94.44 357 ASP B O 1
ATOM 7351 N N . ASP B 1 358 ? -12.555 15.984 -8.242 1 94.94 358 ASP B N 1
ATOM 7352 C CA . ASP B 1 358 ? -11.562 15.203 -8.984 1 94.94 358 ASP B CA 1
ATOM 7353 C C . ASP B 1 358 ? -11.625 13.727 -8.602 1 94.94 358 ASP B C 1
ATOM 7355 O O . ASP B 1 358 ? -11.297 13.359 -7.473 1 94.94 358 ASP B O 1
ATOM 7359 N N . ALA B 1 359 ? -11.961 12.914 -9.578 1 96.31 359 ALA B N 1
ATOM 7360 C CA . ALA B 1 359 ? -12.234 11.5 -9.328 1 96.31 359 ALA B CA 1
ATOM 7361 C C . ALA B 1 359 ? -10.984 10.789 -8.82 1 96.31 359 ALA B C 1
ATOM 7363 O O . ALA B 1 359 ? -11.078 9.898 -7.973 1 96.31 359 ALA B O 1
ATOM 7364 N N . GLU B 1 360 ? -9.82 11.125 -9.352 1 97.12 360 GLU B N 1
ATOM 7365 C CA . GLU B 1 360 ? -8.586 10.477 -8.914 1 97.12 360 GLU B CA 1
ATOM 7366 C C . GLU B 1 360 ? -8.188 10.945 -7.516 1 97.12 360 GLU B C 1
ATOM 7368 O O . GLU B 1 360 ? -7.793 10.125 -6.676 1 97.12 360 GLU B O 1
ATOM 7373 N N . GLU B 1 361 ? -8.32 12.195 -7.223 1 95.38 361 GLU B N 1
ATOM 7374 C CA . GLU B 1 361 ? -7.941 12.758 -5.93 1 95.38 361 GLU B CA 1
ATOM 7375 C C . GLU B 1 361 ? -8.82 12.203 -4.812 1 95.38 361 GLU B C 1
ATOM 7377 O O . GLU B 1 361 ? -8.312 11.812 -3.754 1 95.38 361 GLU B O 1
ATOM 7382 N N . ARG B 1 362 ? -10.141 12.188 -5.008 1 97.12 362 ARG B N 1
ATOM 7383 C CA . ARG B 1 362 ? -11.062 11.781 -3.949 1 97.12 362 ARG B CA 1
ATOM 7384 C C . ARG B 1 362 ? -10.938 10.297 -3.654 1 97.12 362 ARG B C 1
ATOM 7386 O O . ARG B 1 362 ? -11.375 9.82 -2.604 1 97.12 362 ARG B O 1
ATOM 7393 N N . GLU B 1 363 ? -10.328 9.5 -4.629 1 97.88 363 GLU B N 1
ATOM 7394 C CA . GLU B 1 363 ? -10.148 8.062 -4.43 1 97.88 363 GLU B CA 1
ATOM 7395 C C . GLU B 1 363 ? -8.758 7.746 -3.887 1 97.88 363 GLU B C 1
ATOM 7397 O O . GLU B 1 363 ? -8.398 6.574 -3.73 1 97.88 363 GLU B O 1
ATOM 7402 N N . ASP B 1 364 ? -7.969 8.711 -3.6 1 96.44 364 ASP B N 1
ATOM 7403 C CA . ASP B 1 364 ? -6.629 8.562 -3.037 1 96.44 364 ASP B CA 1
ATOM 7404 C C . ASP B 1 364 ? -6.594 9.008 -1.577 1 96.44 364 ASP B C 1
ATOM 7406 O O . ASP B 1 364 ? -5.766 9.836 -1.197 1 96.44 364 ASP B O 1
ATOM 7410 N N . ALA B 1 365 ? -7.375 8.398 -0.775 1 96.19 365 ALA B N 1
ATOM 7411 C CA . ALA B 1 365 ? -7.633 8.812 0.602 1 96.19 365 ALA B CA 1
ATOM 7412 C C . ALA B 1 365 ? -6.383 8.656 1.464 1 96.19 365 ALA B C 1
ATOM 7414 O O . ALA B 1 365 ? -5.652 7.676 1.336 1 96.19 365 ALA B O 1
ATOM 7415 N N . GLY B 1 366 ? -6.121 9.664 2.398 1 95 366 GLY B N 1
ATOM 7416 C CA . GLY B 1 366 ? -4.984 9.633 3.305 1 95 366 GLY B CA 1
ATOM 7417 C C . GLY B 1 366 ? -3.672 9.977 2.625 1 95 366 GLY B C 1
ATOM 7418 O O . GLY B 1 366 ? -3.662 10.586 1.556 1 95 366 GLY B O 1
ATOM 7419 N N . THR B 1 367 ? -2.576 9.664 3.318 1 95.19 367 THR B N 1
ATOM 7420 C CA . THR B 1 367 ? -1.275 9.781 2.67 1 95.19 367 THR B CA 1
ATOM 7421 C C . THR B 1 367 ? -1.13 8.742 1.558 1 95.19 367 THR B C 1
ATOM 7423 O O . THR B 1 367 ? -1.208 7.539 1.81 1 95.19 367 THR B O 1
ATOM 7426 N N . PRO B 1 368 ? -0.979 9.242 0.332 1 95.31 368 PRO B N 1
ATOM 7427 C CA . PRO B 1 368 ? -0.883 8.297 -0.783 1 95.31 368 PRO B CA 1
ATOM 7428 C C . PRO B 1 368 ? 0.419 7.5 -0.769 1 95.31 368 PRO B C 1
ATOM 7430 O O . PRO B 1 368 ? 1.292 7.75 0.067 1 95.31 368 PRO B O 1
ATOM 7433 N N . ALA B 1 369 ? 0.441 6.523 -1.654 1 97.44 369 ALA B N 1
ATOM 7434 C CA . ALA B 1 369 ? 1.641 5.707 -1.832 1 97.44 369 ALA B CA 1
ATOM 7435 C C . ALA B 1 369 ? 2.707 6.465 -2.615 1 97.44 369 ALA B C 1
ATOM 7437 O O . ALA B 1 369 ? 3.123 6.031 -3.691 1 97.44 369 ALA B O 1
ATOM 7438 N N . ILE B 1 370 ? 3.266 7.477 -2.068 1 97.88 370 ILE B N 1
ATOM 7439 C CA . ILE B 1 370 ? 4.07 8.469 -2.766 1 97.88 370 ILE B CA 1
ATOM 7440 C C . ILE B 1 370 ? 5.328 7.812 -3.332 1 97.88 370 ILE B C 1
ATOM 7442 O O . ILE B 1 370 ? 5.523 7.781 -4.547 1 97.88 370 ILE B O 1
ATOM 7446 N N . ILE B 1 371 ? 6.164 7.246 -2.441 1 98.44 371 ILE B N 1
ATOM 7447 C CA . ILE B 1 371 ? 7.41 6.621 -2.865 1 98.44 371 ILE B CA 1
ATOM 7448 C C . ILE B 1 371 ? 7.109 5.449 -3.799 1 98.44 371 ILE B C 1
ATOM 7450 O O . ILE B 1 371 ? 7.797 5.254 -4.801 1 98.44 371 ILE B O 1
ATOM 7454 N N . GLN B 1 372 ? 6.074 4.762 -3.51 1 98.56 372 GLN B N 1
ATOM 7455 C CA . GLN B 1 372 ? 5.645 3.588 -4.262 1 98.56 372 GLN B CA 1
ATOM 7456 C C . GLN B 1 372 ? 5.188 3.973 -5.664 1 98.56 372 GLN B C 1
ATOM 7458 O O . GLN B 1 372 ? 5.445 3.246 -6.629 1 98.56 372 GLN B O 1
ATOM 7463 N N . LYS B 1 373 ? 4.477 5.137 -5.762 1 98.44 373 LYS B N 1
ATOM 7464 C CA . LYS B 1 373 ? 4.07 5.648 -7.066 1 98.44 373 LYS B CA 1
ATOM 7465 C C . LYS B 1 373 ? 5.285 5.934 -7.945 1 98.44 373 LYS B C 1
ATOM 7467 O O . LYS B 1 373 ? 5.285 5.621 -9.141 1 98.44 373 LYS B O 1
ATOM 7472 N N . VAL B 1 374 ? 6.27 6.535 -7.348 1 98.38 374 VAL B N 1
ATOM 7473 C CA . VAL B 1 374 ? 7.488 6.883 -8.078 1 98.38 374 VAL B CA 1
ATOM 7474 C C . VAL B 1 374 ? 8.188 5.609 -8.555 1 98.38 374 VAL B C 1
ATOM 7476 O O . VAL B 1 374 ? 8.641 5.535 -9.695 1 98.38 374 VAL B O 1
ATOM 7479 N N . ARG B 1 375 ? 8.234 4.586 -7.727 1 98.38 375 ARG B N 1
ATOM 7480 C CA . ARG B 1 375 ? 8.828 3.307 -8.109 1 98.38 375 ARG B CA 1
ATOM 7481 C C . ARG B 1 375 ? 8.086 2.689 -9.289 1 98.38 375 ARG B C 1
ATOM 7483 O O . ARG B 1 375 ? 8.703 2.131 -10.195 1 98.38 375 ARG B O 1
ATOM 7490 N N . ALA B 1 376 ? 6.812 2.73 -9.227 1 98.75 376 ALA B N 1
ATOM 7491 C CA . ALA B 1 376 ? 6.023 2.223 -10.344 1 98.75 376 ALA B CA 1
ATOM 7492 C C . ALA B 1 376 ? 6.395 2.928 -11.641 1 98.75 376 ALA B C 1
ATOM 7494 O O . ALA B 1 376 ? 6.668 2.277 -12.656 1 98.75 376 ALA B O 1
ATOM 7495 N N . ALA B 1 377 ? 6.422 4.266 -11.578 1 98.69 377 ALA B N 1
ATOM 7496 C CA . ALA B 1 377 ? 6.742 5.043 -12.773 1 98.69 377 ALA B CA 1
ATOM 7497 C C . ALA B 1 377 ? 8.133 4.695 -13.297 1 98.69 377 ALA B C 1
ATOM 7499 O O . ALA B 1 377 ? 8.336 4.59 -14.508 1 98.69 377 ALA B O 1
ATOM 7500 N N . LEU B 1 378 ? 9.086 4.527 -12.414 1 98.62 378 LEU B N 1
ATOM 7501 C CA . LEU B 1 378 ? 10.453 4.195 -12.805 1 98.62 378 LEU B CA 1
ATOM 7502 C C . LEU B 1 378 ? 10.508 2.828 -13.477 1 98.62 378 LEU B C 1
ATOM 7504 O O . LEU B 1 378 ? 11.281 2.627 -14.414 1 98.62 378 LEU B O 1
ATOM 7508 N N . SER B 1 379 ? 9.727 1.874 -12.992 1 98.56 379 SER B N 1
ATOM 7509 C CA . SER B 1 379 ? 9.703 0.559 -13.625 1 98.56 379 SER B CA 1
ATOM 7510 C C . SER B 1 379 ? 9.125 0.633 -15.031 1 98.56 379 SER B C 1
ATOM 7512 O O . SER B 1 379 ? 9.586 -0.075 -15.93 1 98.56 379 SER B O 1
ATOM 7514 N N . PHE B 1 380 ? 8.102 1.489 -15.211 1 98.5 380 PHE B N 1
ATOM 7515 C CA . PHE B 1 380 ? 7.574 1.728 -16.547 1 98.5 380 PHE B CA 1
ATOM 7516 C C . PHE B 1 380 ? 8.625 2.379 -17.438 1 98.5 380 PHE B C 1
ATOM 7518 O O . PHE B 1 380 ? 8.727 2.064 -18.625 1 98.5 380 PHE B O 1
ATOM 7525 N N . ARG B 1 381 ? 9.367 3.301 -16.891 1 98 381 ARG B N 1
ATOM 7526 C CA . ARG B 1 381 ? 10.43 3.971 -17.641 1 98 381 ARG B CA 1
ATOM 7527 C C . ARG B 1 381 ? 11.469 2.969 -18.125 1 98 381 ARG B C 1
ATOM 7529 O O . ARG B 1 381 ? 11.93 3.059 -19.266 1 98 381 ARG B O 1
ATOM 7536 N N . VAL B 1 382 ? 11.844 2.041 -17.297 1 98.06 382 VAL B N 1
ATOM 7537 C CA . VAL B 1 382 ? 12.797 1.002 -17.656 1 98.06 382 VAL B CA 1
ATOM 7538 C C . VAL B 1 382 ? 12.258 0.192 -18.844 1 98.06 382 VAL B C 1
ATOM 7540 O O . VAL B 1 382 ? 12.969 -0.05 -19.812 1 98.06 382 VAL B O 1
ATOM 7543 N N . LYS B 1 383 ? 11.039 -0.211 -18.734 1 97.94 383 LYS B N 1
ATOM 7544 C CA . LYS B 1 383 ? 10.406 -0.983 -19.797 1 97.94 383 LYS B CA 1
ATOM 7545 C C . LYS B 1 383 ? 10.398 -0.201 -21.109 1 97.94 383 LYS B C 1
ATOM 7547 O O . LYS B 1 383 ? 10.719 -0.748 -22.172 1 97.94 383 LYS B O 1
ATOM 7552 N N . GLU B 1 384 ? 9.992 1.05 -21 1 97.06 384 GLU B N 1
ATOM 7553 C CA . GLU B 1 384 ? 9.945 1.899 -22.188 1 97.06 384 GLU B CA 1
ATOM 7554 C C . GLU B 1 384 ? 11.328 2.055 -22.812 1 97.06 384 GLU B C 1
ATOM 7556 O O . GLU B 1 384 ? 11.477 2.033 -24.031 1 97.06 384 GLU B O 1
ATOM 7561 N N . TRP B 1 385 ? 12.266 2.24 -22 1 96.44 385 TRP B N 1
ATOM 7562 C CA . TRP B 1 385 ? 13.633 2.412 -22.453 1 96.44 385 TRP B CA 1
ATOM 7563 C C . TRP B 1 385 ? 14.117 1.171 -23.203 1 96.44 385 TRP B C 1
ATOM 7565 O O . TRP B 1 385 ? 14.797 1.276 -24.234 1 96.44 385 TRP B O 1
ATOM 7575 N N . VAL B 1 386 ? 13.852 -0.011 -22.719 1 96.94 386 VAL B N 1
ATOM 7576 C CA . VAL B 1 386 ? 14.234 -1.243 -23.406 1 96.94 386 VAL B CA 1
ATOM 7577 C C . VAL B 1 386 ? 13.531 -1.331 -24.75 1 96.94 386 VAL B C 1
ATOM 7579 O O . VAL B 1 386 ? 14.133 -1.709 -25.75 1 96.94 386 VAL B O 1
ATOM 7582 N N . GLY B 1 387 ? 12.281 -1.015 -24.734 1 96.25 387 GLY B N 1
ATOM 7583 C CA . GLY B 1 387 ? 11.508 -1.006 -25.953 1 96.25 387 GLY B CA 1
ATOM 7584 C C . GLY B 1 387 ? 10.68 -2.266 -26.156 1 96.25 387 GLY B C 1
ATOM 7585 O O . GLY B 1 387 ? 11.18 -3.375 -25.938 1 96.25 387 GLY B O 1
ATOM 7586 N N . GLU B 1 388 ? 9.547 -2.141 -26.656 1 95.5 388 GLU B N 1
ATOM 7587 C CA . GLU B 1 388 ? 8.586 -3.23 -26.812 1 95.5 388 GLU B CA 1
ATOM 7588 C C . GLU B 1 388 ? 9.078 -4.254 -27.828 1 95.5 388 GLU B C 1
ATOM 7590 O O . GLU B 1 388 ? 8.914 -5.461 -27.641 1 95.5 388 GLU B O 1
ATOM 7595 N N . ALA B 1 389 ? 9.641 -3.783 -28.891 1 96.31 389 ALA B N 1
ATOM 7596 C CA . ALA B 1 389 ? 10.133 -4.688 -29.922 1 96.31 389 ALA B CA 1
ATOM 7597 C C . ALA B 1 389 ? 11.25 -5.582 -29.391 1 96.31 389 ALA B C 1
ATOM 7599 O O . ALA B 1 389 ? 11.273 -6.781 -29.672 1 96.31 389 ALA B O 1
ATOM 7600 N N . CYS B 1 390 ? 12.125 -4.93 -28.688 1 97.06 390 CYS B N 1
ATOM 7601 C CA . CYS B 1 390 ? 13.219 -5.684 -28.094 1 97.06 390 CYS B CA 1
ATOM 7602 C C . CYS B 1 390 ? 12.695 -6.711 -27.094 1 97.06 390 CYS B C 1
ATOM 7604 O O . CYS B 1 390 ? 13.125 -7.867 -27.109 1 97.06 390 CYS B O 1
ATOM 7606 N N . ILE B 1 391 ? 11.773 -6.359 -26.312 1 98.19 391 ILE B N 1
ATOM 7607 C CA . ILE B 1 391 ? 11.195 -7.246 -25.312 1 98.19 391 ILE B CA 1
ATOM 7608 C C . ILE B 1 391 ? 10.5 -8.422 -25.984 1 98.19 391 ILE B C 1
ATOM 7610 O O . ILE B 1 391 ? 10.727 -9.578 -25.641 1 98.19 391 ILE B O 1
ATOM 7614 N N . GLU B 1 392 ? 9.711 -8.141 -26.953 1 97 392 GLU B N 1
ATOM 7615 C CA . GLU B 1 392 ? 8.984 -9.188 -27.672 1 97 392 GLU B CA 1
ATOM 7616 C C . GLU B 1 392 ? 9.938 -10.18 -28.328 1 97 392 GLU B C 1
ATOM 7618 O O . GLU B 1 392 ? 9.695 -11.391 -28.297 1 97 392 GLU B O 1
ATOM 7623 N N . ALA B 1 393 ? 10.938 -9.672 -28.938 1 97.12 393 ALA B N 1
ATOM 7624 C CA . ALA B 1 393 ? 11.914 -10.531 -29.609 1 97.12 393 ALA B CA 1
ATOM 7625 C C . ALA B 1 393 ? 12.633 -11.43 -28.609 1 97.12 393 ALA B C 1
ATOM 7627 O O . ALA B 1 393 ? 12.844 -12.617 -28.859 1 97.12 393 ALA B O 1
ATOM 7628 N N . GLN B 1 394 ? 13.023 -10.852 -27.484 1 97.56 394 GLN B N 1
ATOM 7629 C CA . GLN B 1 394 ? 13.75 -11.617 -26.484 1 97.56 394 GLN B CA 1
ATOM 7630 C C . GLN B 1 394 ? 12.852 -12.648 -25.828 1 97.56 394 GLN B C 1
ATOM 7632 O O . GLN B 1 394 ? 13.289 -13.766 -25.516 1 97.56 394 GLN B O 1
ATOM 7637 N N . GLU B 1 395 ? 11.586 -12.273 -25.562 1 97.94 395 GLU B N 1
ATOM 7638 C CA . GLU B 1 395 ? 10.633 -13.234 -25.031 1 97.94 395 GLU B CA 1
ATOM 7639 C C . GLU B 1 395 ? 10.445 -14.414 -25.969 1 97.94 395 GLU B C 1
ATOM 7641 O O . GLU B 1 395 ? 10.391 -15.57 -25.547 1 97.94 395 GLU B O 1
ATOM 7646 N N . ALA B 1 396 ? 10.359 -14.109 -27.234 1 96.62 396 ALA B N 1
ATOM 7647 C CA . ALA B 1 396 ? 10.211 -15.156 -28.234 1 96.62 396 ALA B CA 1
ATOM 7648 C C . ALA B 1 396 ? 11.43 -16.078 -28.266 1 96.62 396 ALA B C 1
ATOM 7650 O O . ALA B 1 396 ? 11.305 -17.281 -28.422 1 96.62 396 ALA B O 1
ATOM 7651 N N . ARG B 1 397 ? 12.578 -15.508 -28.125 1 97 397 ARG B N 1
ATOM 7652 C CA . ARG B 1 397 ? 13.82 -16.281 -28.109 1 97 397 ARG B CA 1
ATOM 7653 C C . ARG B 1 397 ? 13.875 -17.203 -26.906 1 97 397 ARG B C 1
ATOM 7655 O O . ARG B 1 397 ? 14.281 -18.359 -27.031 1 97 397 ARG B O 1
ATOM 7662 N N . MET B 1 398 ? 13.523 -16.672 -25.766 1 97.75 398 MET B N 1
ATOM 7663 C CA . MET B 1 398 ? 13.508 -17.484 -24.562 1 97.75 398 MET B CA 1
ATOM 7664 C C . MET B 1 398 ? 12.523 -18.641 -24.688 1 97.75 398 MET B C 1
ATOM 7666 O O . MET B 1 398 ? 12.828 -19.766 -24.297 1 97.75 398 MET B O 1
ATOM 7670 N N . LEU B 1 399 ? 11.359 -18.359 -25.234 1 96.69 399 LEU B N 1
ATOM 7671 C CA . LEU B 1 399 ? 10.352 -19.391 -25.422 1 96.69 399 LEU B CA 1
ATOM 7672 C C . LEU B 1 399 ? 10.836 -20.453 -26.391 1 96.69 399 LEU B C 1
ATOM 7674 O O . LEU B 1 399 ? 10.68 -21.656 -26.141 1 96.69 399 LEU B O 1
ATOM 7678 N N . ALA B 1 400 ? 11.375 -20.031 -27.484 1 95.94 400 ALA B N 1
ATOM 7679 C CA . ALA B 1 400 ? 11.883 -20.969 -28.5 1 95.94 400 ALA B CA 1
ATOM 7680 C C . ALA B 1 400 ? 12.969 -21.859 -27.922 1 95.94 400 ALA B C 1
ATOM 7682 O O . ALA B 1 400 ? 12.992 -23.062 -28.203 1 95.94 400 ALA B O 1
ATOM 7683 N N . LEU B 1 401 ? 13.836 -21.25 -27.172 1 96.88 401 LEU B N 1
ATOM 7684 C CA . LEU B 1 401 ? 14.898 -22.031 -26.531 1 96.88 401 LEU B CA 1
ATOM 7685 C C . LEU B 1 401 ? 14.312 -23.094 -25.609 1 96.88 401 LEU B C 1
ATOM 7687 O O . LEU B 1 401 ? 14.734 -24.25 -25.656 1 96.88 401 LEU B O 1
ATOM 7691 N N . ALA B 1 402 ? 13.406 -22.719 -24.797 1 96.31 402 ALA B N 1
ATOM 7692 C CA . ALA B 1 402 ? 12.805 -23.641 -23.844 1 96.31 402 ALA B CA 1
ATOM 7693 C C . ALA B 1 402 ? 12.109 -24.797 -24.562 1 96.31 402 ALA B C 1
ATOM 7695 O O . ALA B 1 402 ? 12.297 -25.953 -24.203 1 96.31 402 ALA B O 1
ATOM 7696 N N . LEU B 1 403 ? 11.344 -24.484 -25.578 1 93.69 403 LEU B N 1
ATOM 7697 C CA . LEU B 1 403 ? 10.602 -25.5 -26.312 1 93.69 403 LEU B CA 1
ATOM 7698 C C . LEU B 1 403 ? 11.547 -26.422 -27.062 1 93.69 403 LEU B C 1
ATOM 7700 O O . LEU B 1 403 ? 11.32 -27.641 -27.109 1 93.69 403 LEU B O 1
ATOM 7704 N N . ARG B 1 404 ? 12.539 -25.875 -27.609 1 94.31 404 ARG B N 1
ATOM 7705 C CA . ARG B 1 404 ? 13.531 -26.688 -28.312 1 94.31 404 ARG B CA 1
ATOM 7706 C C . ARG B 1 404 ? 14.227 -27.656 -27.375 1 94.31 404 ARG B C 1
ATOM 7708 O O . ARG B 1 404 ? 14.414 -28.828 -27.703 1 94.31 404 ARG B O 1
ATOM 7715 N N . ARG B 1 405 ? 14.602 -27.156 -26.266 1 92.56 405 ARG B N 1
ATOM 7716 C CA . ARG B 1 405 ? 15.312 -27.984 -25.312 1 92.56 405 ARG B CA 1
ATOM 7717 C C . ARG B 1 405 ? 14.422 -29.109 -24.797 1 92.56 405 ARG B C 1
ATOM 7719 O O . ARG B 1 405 ? 14.883 -30.234 -24.609 1 92.56 405 ARG B O 1
ATOM 7726 N N . VAL B 1 406 ? 13.188 -28.844 -24.5 1 90.31 406 VAL B N 1
ATOM 7727 C CA . VAL B 1 406 ? 12.242 -29.844 -24.016 1 90.31 406 VAL B CA 1
ATOM 7728 C C . VAL B 1 406 ? 12.016 -30.891 -25.094 1 90.31 406 VAL B C 1
ATOM 7730 O O . VAL B 1 406 ? 12 -32.094 -24.797 1 90.31 406 VAL B O 1
ATOM 7733 N N . ARG B 1 407 ? 11.922 -30.484 -26.328 1 88.62 407 ARG B N 1
ATOM 7734 C CA . ARG B 1 407 ? 11.688 -31.391 -27.438 1 88.62 407 ARG B CA 1
ATOM 7735 C C . ARG B 1 407 ? 12.922 -32.25 -27.719 1 88.62 407 ARG B C 1
ATOM 7737 O O . ARG B 1 407 ? 12.805 -33.438 -27.969 1 88.62 407 ARG B O 1
ATOM 7744 N N . ALA B 1 408 ? 13.977 -31.594 -27.672 1 88.25 408 ALA B N 1
ATOM 7745 C CA . ALA B 1 408 ? 15.227 -32.281 -27.969 1 88.25 408 ALA B CA 1
ATOM 7746 C C . ALA B 1 408 ? 15.516 -33.375 -26.938 1 88.25 408 ALA B C 1
ATOM 7748 O O . ALA B 1 408 ? 16.031 -34.438 -27.266 1 88.25 408 ALA B O 1
ATOM 7749 N N . GLY B 1 409 ? 15.258 -33.062 -25.797 1 87 409 GLY B N 1
ATOM 7750 C CA . GLY B 1 409 ? 15.5 -34.031 -24.734 1 87 409 GLY B CA 1
ATOM 7751 C C . GLY B 1 409 ? 14.562 -35.219 -24.797 1 87 409 GLY B C 1
ATOM 7752 O O . GLY B 1 409 ? 14.914 -36.312 -24.344 1 87 409 GLY B O 1
ATOM 7753 N N . ALA B 1 410 ? 13.422 -35.031 -25.281 1 87.44 410 ALA B N 1
ATOM 7754 C CA . ALA B 1 410 ? 12.406 -36.094 -25.375 1 87.44 410 ALA B CA 1
ATOM 7755 C C . ALA B 1 410 ? 12.344 -36.906 -24.078 1 87.44 410 ALA B C 1
ATOM 7757 O O . ALA B 1 410 ? 12.367 -38.125 -24.125 1 87.44 410 ALA B O 1
ATOM 7758 N N . ASN B 1 411 ? 12.523 -36.219 -23.062 1 91 411 ASN B N 1
ATOM 7759 C CA . ASN B 1 411 ? 12.5 -36.875 -21.75 1 91 411 ASN B CA 1
ATOM 7760 C C . ASN B 1 411 ? 11.086 -37.344 -21.375 1 91 411 ASN B C 1
ATOM 7762 O O . ASN B 1 411 ? 10.203 -36.5 -21.156 1 91 411 ASN B O 1
ATOM 7766 N N . PRO B 1 412 ? 10.828 -38.625 -21.281 1 90.5 412 PRO B N 1
ATOM 7767 C CA . PRO B 1 412 ? 9.477 -39.094 -21 1 90.5 412 PRO B CA 1
ATOM 7768 C C . PRO B 1 412 ? 8.984 -38.75 -19.609 1 90.5 412 PRO B C 1
ATOM 7770 O O . PRO B 1 412 ? 7.793 -38.875 -19.312 1 90.5 412 PRO B O 1
ATOM 7773 N N . SER B 1 413 ? 9.875 -38.25 -18.766 1 93.44 413 SER B N 1
ATOM 7774 C CA . SER B 1 413 ? 9.5 -37.938 -17.391 1 93.44 413 SER B CA 1
ATOM 7775 C C . SER B 1 413 ? 9.109 -36.469 -17.266 1 93.44 413 SER B C 1
ATOM 7777 O O . SER B 1 413 ? 8.648 -36.031 -16.203 1 93.44 413 SER B O 1
ATOM 7779 N N . LEU B 1 414 ? 9.32 -35.75 -18.25 1 95.19 414 LEU B N 1
ATOM 7780 C CA . LEU B 1 414 ? 9.031 -34.344 -18.188 1 95.19 414 LEU B CA 1
ATOM 7781 C C . LEU B 1 414 ? 7.82 -33.969 -19.047 1 95.19 414 LEU B C 1
ATOM 7783 O O . LEU B 1 414 ? 7.816 -34.219 -20.25 1 95.19 414 LEU B O 1
ATOM 7787 N N . ARG B 1 415 ? 6.77 -33.438 -18.438 1 93.44 415 ARG B N 1
ATOM 7788 C CA . ARG B 1 415 ? 5.602 -32.969 -19.172 1 93.44 415 ARG B CA 1
ATOM 7789 C C . ARG B 1 415 ? 5.371 -31.484 -18.969 1 93.44 415 ARG B C 1
ATOM 7791 O O . ARG B 1 415 ? 5.066 -31.031 -17.859 1 93.44 415 ARG B O 1
ATOM 7798 N N . LEU B 1 416 ? 5.539 -30.719 -20 1 93.75 416 LEU B N 1
ATOM 7799 C CA . LEU B 1 416 ? 5.195 -29.297 -19.984 1 93.75 416 LEU B CA 1
ATOM 7800 C C . LEU B 1 416 ? 3.688 -29.109 -20.094 1 93.75 416 LEU B C 1
ATOM 7802 O O . LEU B 1 416 ? 3.037 -29.719 -20.938 1 93.75 416 LEU B O 1
ATOM 7806 N N . LEU B 1 417 ? 3.123 -28.297 -19.188 1 92.12 417 LEU B N 1
ATOM 7807 C CA . LEU B 1 417 ? 1.691 -28.016 -19.219 1 92.12 417 LEU B CA 1
ATOM 7808 C C . LEU B 1 417 ? 1.377 -26.859 -20.156 1 92.12 417 LEU B C 1
ATOM 7810 O O . LEU B 1 417 ? 1.502 -25.703 -19.797 1 92.12 417 LEU B O 1
ATOM 7814 N N . GLN B 1 418 ? 0.997 -27.141 -21.344 1 85.81 418 GLN B N 1
ATOM 7815 C CA . GLN B 1 418 ? 0.747 -26.125 -22.359 1 85.81 418 GLN B CA 1
ATOM 7816 C C . GLN B 1 418 ? -0.716 -26.125 -22.797 1 85.81 418 GLN B C 1
ATOM 7818 O O . GLN B 1 418 ? -1.1 -25.406 -23.719 1 85.81 418 GLN B O 1
ATOM 7823 N N . GLY B 1 419 ? -1.468 -26.875 -22.156 1 76 419 GLY B N 1
ATOM 7824 C CA . GLY B 1 419 ? -2.838 -27.016 -22.609 1 76 419 GLY B CA 1
ATOM 7825 C C . GLY B 1 419 ? -2.984 -28.016 -23.734 1 76 419 GLY B C 1
ATOM 7826 O O . GLY B 1 419 ? -2.295 -29.047 -23.75 1 76 419 GLY B O 1
ATOM 7827 N N . ALA B 1 420 ? -3.902 -27.719 -24.625 1 71.25 420 ALA B N 1
ATOM 7828 C CA . ALA B 1 420 ? -4.137 -28.641 -25.734 1 71.25 420 ALA B CA 1
ATOM 7829 C C . ALA B 1 420 ? -2.994 -28.578 -26.75 1 71.25 420 ALA B C 1
ATOM 7831 O O . ALA B 1 420 ? -2.404 -27.516 -26.953 1 71.25 420 ALA B O 1
ATOM 7832 N N . ASP B 1 421 ? -2.652 -29.625 -27.219 1 66.19 421 ASP B N 1
ATOM 7833 C CA . ASP B 1 421 ? -1.567 -29.75 -28.188 1 66.19 421 ASP B CA 1
ATOM 7834 C C . ASP B 1 421 ? -1.771 -28.797 -29.375 1 66.19 421 ASP B C 1
ATOM 7836 O O . ASP B 1 421 ? -0.81 -28.203 -29.875 1 66.19 421 ASP B O 1
ATOM 7840 N N . ALA B 1 422 ? -2.982 -28.672 -29.641 1 55.91 422 ALA B N 1
ATOM 7841 C CA . ALA B 1 422 ? -3.291 -27.844 -30.797 1 55.91 422 ALA B CA 1
ATOM 7842 C C . ALA B 1 422 ? -3.025 -26.375 -30.5 1 55.91 422 ALA B C 1
ATOM 7844 O O . ALA B 1 422 ? -2.889 -25.562 -31.422 1 55.91 422 ALA B O 1
ATOM 7845 N N . ALA B 1 423 ? -2.865 -26.141 -29.312 1 61.25 423 ALA B N 1
ATOM 7846 C CA . ALA B 1 423 ? -2.609 -24.766 -28.922 1 61.25 423 ALA B CA 1
ATOM 7847 C C . ALA B 1 423 ? -1.121 -24.438 -29.016 1 61.25 423 ALA B C 1
ATOM 7849 O O . ALA B 1 423 ? -0.698 -23.328 -28.641 1 61.25 423 ALA B O 1
ATOM 7850 N N . ALA B 1 424 ? -0.45 -25.25 -29.547 1 64.31 424 ALA B N 1
ATOM 7851 C CA . ALA B 1 424 ? 1.005 -25.125 -29.531 1 64.31 424 ALA B CA 1
ATOM 7852 C C . ALA B 1 424 ? 1.464 -23.938 -30.375 1 64.31 424 ALA B C 1
ATOM 7854 O O . ALA B 1 424 ? 2.516 -23.344 -30.109 1 64.31 424 ALA B O 1
ATOM 7855 N N . SER B 1 425 ? 0.573 -23.516 -31.141 1 76.44 425 SER B N 1
ATOM 7856 C CA . SER B 1 425 ? 0.985 -22.422 -32 1 76.44 425 SER B CA 1
ATOM 7857 C C . SER B 1 425 ? 0.479 -21.078 -31.484 1 76.44 425 SER B C 1
ATOM 7859 O O . SER B 1 425 ? 0.856 -20.031 -31.984 1 76.44 425 SER B O 1
ATOM 7861 N N . ALA B 1 426 ? -0.249 -21.188 -30.453 1 85.81 426 ALA B N 1
ATOM 7862 C CA . ALA B 1 426 ? -0.781 -19.938 -29.922 1 85.81 426 ALA B CA 1
ATOM 7863 C C . ALA B 1 426 ? 0.317 -19.109 -29.266 1 85.81 426 ALA B C 1
ATOM 7865 O O . ALA B 1 426 ? 1.271 -19.672 -28.719 1 85.81 426 ALA B O 1
ATOM 7866 N N . PRO B 1 427 ? 0.189 -17.781 -29.375 1 91.88 427 PRO B N 1
ATOM 7867 C CA . PRO B 1 427 ? 1.198 -16.938 -28.734 1 91.88 427 PRO B CA 1
ATOM 7868 C C . PRO B 1 427 ? 1.279 -17.156 -27.219 1 91.88 427 PRO B C 1
ATOM 7870 O O . PRO B 1 427 ? 0.248 -17.266 -26.562 1 91.88 427 PRO B O 1
ATOM 7873 N N . ARG B 1 428 ? 2.537 -17.266 -26.75 1 95.06 428 ARG B N 1
ATOM 7874 C CA . ARG B 1 428 ? 2.766 -17.5 -25.328 1 95.06 428 ARG B CA 1
ATOM 7875 C C . ARG B 1 428 ? 3.988 -16.734 -24.844 1 95.06 428 ARG B C 1
ATOM 7877 O O . ARG B 1 428 ? 4.895 -16.438 -25.625 1 95.06 428 ARG B O 1
ATOM 7884 N N . LEU B 1 429 ? 3.922 -16.391 -23.547 1 97.25 429 LEU B N 1
ATOM 7885 C CA . LEU B 1 429 ? 5.125 -15.953 -22.844 1 97.25 429 LEU B CA 1
ATOM 7886 C C . LEU B 1 429 ? 5.895 -17.156 -22.297 1 97.25 429 LEU B C 1
ATOM 7888 O O . LEU B 1 429 ? 5.34 -18.25 -22.172 1 97.25 429 LEU B O 1
ATOM 7892 N N . PRO B 1 430 ? 7.207 -17.016 -22.031 1 97.75 430 PRO B N 1
ATOM 7893 C CA . PRO B 1 430 ? 8 -18.141 -21.516 1 97.75 430 PRO B CA 1
ATOM 7894 C C . PRO B 1 430 ? 7.727 -18.438 -20.047 1 97.75 430 PRO B C 1
ATOM 7896 O O . PRO B 1 430 ? 8.648 -18.438 -19.234 1 97.75 430 PRO B O 1
ATOM 7899 N N . VAL B 1 431 ? 6.527 -18.719 -19.734 1 97.5 431 VAL B N 1
ATOM 7900 C CA . VAL B 1 431 ? 6.07 -19.266 -18.453 1 97.5 431 VAL B CA 1
ATOM 7901 C C . VAL B 1 431 ? 5.953 -20.797 -18.562 1 97.5 431 VAL B C 1
ATOM 7903 O O . VAL B 1 431 ? 5.07 -21.312 -19.25 1 97.5 431 VAL B O 1
ATOM 7906 N N . LEU B 1 432 ? 6.832 -21.484 -17.844 1 97.25 432 LEU B N 1
ATOM 7907 C CA . LEU B 1 432 ? 6.969 -22.922 -18.047 1 97.25 432 LEU B CA 1
ATOM 7908 C C . LEU B 1 432 ? 6.523 -23.688 -16.812 1 97.25 432 LEU B C 1
ATOM 7910 O O . LEU B 1 432 ? 7.309 -23.891 -15.883 1 97.25 432 LEU B O 1
ATOM 7914 N N . SER B 1 433 ? 5.301 -24.141 -16.859 1 97.12 433 SER B N 1
ATOM 7915 C CA . SER B 1 433 ? 4.801 -25.062 -15.836 1 97.12 433 SER B CA 1
ATOM 7916 C C . SER B 1 433 ? 4.945 -26.516 -16.281 1 97.12 433 SER B C 1
ATOM 7918 O O . SER B 1 433 ? 4.633 -26.859 -17.422 1 97.12 433 SER B O 1
ATOM 7920 N N . PHE B 1 434 ? 5.473 -27.375 -15.336 1 96.81 434 PHE B N 1
ATOM 7921 C CA . PHE B 1 434 ? 5.73 -28.75 -15.766 1 96.81 434 PHE B CA 1
ATOM 7922 C C . PHE B 1 434 ? 5.559 -29.719 -14.602 1 96.81 434 PHE B C 1
ATOM 7924 O O . PHE B 1 434 ? 5.617 -29.312 -13.438 1 96.81 434 PHE B O 1
ATOM 7931 N N . VAL B 1 435 ? 5.273 -30.906 -14.938 1 95.88 435 VAL B N 1
ATOM 7932 C CA . VAL B 1 435 ? 5.227 -32.031 -14 1 95.88 435 VAL B CA 1
ATOM 7933 C C . VAL B 1 435 ? 6.344 -33.031 -14.32 1 95.88 435 VAL B C 1
ATOM 7935 O O . VAL B 1 435 ? 6.707 -33.188 -15.484 1 95.88 435 VAL B O 1
ATOM 7938 N N . VAL B 1 436 ? 6.941 -33.562 -13.289 1 96.25 436 VAL B N 1
ATOM 7939 C CA . VAL B 1 436 ? 7.992 -34.562 -13.438 1 96.25 436 VAL B CA 1
ATOM 7940 C C . VAL B 1 436 ? 7.477 -35.938 -12.977 1 96.25 436 VAL B C 1
ATOM 7942 O O . VAL B 1 436 ? 7.055 -36.062 -11.828 1 96.25 436 VAL B O 1
ATOM 7945 N N . TYR B 1 437 ? 7.566 -36.875 -13.867 1 93.5 437 TYR B N 1
ATOM 7946 C CA . TYR B 1 437 ? 7.137 -38.219 -13.547 1 93.5 437 TYR B CA 1
ATOM 7947 C C . TYR B 1 437 ? 8.312 -39.062 -13.094 1 93.5 437 TYR B C 1
ATOM 7949 O O . TYR B 1 437 ? 9.453 -38.844 -13.508 1 93.5 437 TYR B O 1
ATOM 7957 N N . ALA B 1 438 ? 7.988 -40 -12.234 1 87.62 438 ALA B N 1
ATOM 7958 C CA . ALA B 1 438 ? 8.984 -41.031 -11.883 1 87.62 438 ALA B CA 1
ATOM 7959 C C . ALA B 1 438 ? 9.336 -41.875 -13.094 1 87.62 438 ALA B C 1
ATOM 7961 O O . ALA B 1 438 ? 8.547 -42 -14.039 1 87.62 438 ALA B O 1
ATOM 7962 N N . PRO B 1 439 ? 10.602 -42.438 -13.086 1 82.5 439 PRO B N 1
ATOM 7963 C CA . PRO B 1 439 ? 10.969 -43.281 -14.219 1 82.5 439 PRO B CA 1
ATOM 7964 C C . PRO B 1 439 ? 10.031 -44.469 -14.406 1 82.5 439 PRO B C 1
ATOM 7966 O O . PRO B 1 439 ? 9.477 -45 -13.43 1 82.5 439 PRO B O 1
ATOM 7969 N N . PRO B 1 440 ? 9.75 -44.719 -15.719 1 73.75 440 PRO B N 1
ATOM 7970 C CA . PRO B 1 440 ? 8.859 -45.844 -15.984 1 73.75 440 PRO B CA 1
ATOM 7971 C C . PRO B 1 440 ? 9.398 -47.156 -15.422 1 73.75 440 PRO B C 1
ATOM 7973 O O . PRO B 1 440 ? 10.609 -47.406 -15.438 1 73.75 440 PRO B O 1
ATOM 7976 N N . ARG B 1 441 ? 8.469 -47.719 -14.547 1 61.97 441 ARG B N 1
ATOM 7977 C CA . ARG B 1 441 ? 8.758 -49.125 -14.273 1 61.97 441 ARG B CA 1
ATOM 7978 C C . ARG B 1 441 ? 8.32 -50 -15.438 1 61.97 441 ARG B C 1
ATOM 7980 O O . ARG B 1 441 ? 7.32 -49.719 -16.094 1 61.97 441 ARG B O 1
ATOM 7987 N N . ASP B 1 442 ? 8.977 -51 -15.773 1 55.03 442 ASP B N 1
ATOM 7988 C CA . ASP B 1 442 ? 8.758 -52 -16.828 1 55.03 442 ASP B CA 1
ATOM 7989 C C . ASP B 1 442 ? 7.508 -51.656 -17.641 1 55.03 442 ASP B C 1
ATOM 7991 O O . ASP B 1 442 ? 6.426 -52.188 -17.344 1 55.03 442 ASP B O 1
ATOM 7995 N N . GLY B 1 443 ? 7.395 -50.969 -18.719 1 53.94 443 GLY B N 1
ATOM 7996 C CA . GLY B 1 443 ? 6.426 -50.875 -19.797 1 53.94 443 GLY B CA 1
ATOM 7997 C C . GLY B 1 443 ? 5.215 -50.031 -19.438 1 53.94 443 GLY B C 1
ATOM 7998 O O . GLY B 1 443 ? 4.207 -50.031 -20.156 1 53.94 443 GLY B O 1
ATOM 7999 N N . THR B 1 444 ? 5.141 -49.375 -18.25 1 54.5 444 THR B N 1
ATOM 8000 C CA . THR B 1 444 ? 3.895 -48.719 -17.875 1 54.5 444 THR B CA 1
ATOM 8001 C C . THR B 1 444 ? 3.795 -47.344 -18.5 1 54.5 444 THR B C 1
ATOM 8003 O O . THR B 1 444 ? 4.797 -46.625 -18.609 1 54.5 444 THR B O 1
ATOM 8006 N N . GLU B 1 445 ? 2.598 -47.031 -19.094 1 55.84 445 GLU B N 1
ATOM 8007 C CA . GLU B 1 445 ? 2.236 -45.75 -19.703 1 55.84 445 GLU B CA 1
ATOM 8008 C C . GLU B 1 445 ? 2.254 -44.625 -18.688 1 55.84 445 GLU B C 1
ATOM 8010 O O . GLU B 1 445 ? 2.047 -44.844 -17.5 1 55.84 445 GLU B O 1
ATOM 8015 N N . PRO B 1 446 ? 2.58 -43.406 -19.125 1 56.59 446 PRO B N 1
ATOM 8016 C CA . PRO B 1 446 ? 2.701 -42.219 -18.297 1 56.59 446 PRO B CA 1
ATOM 8017 C C . PRO B 1 446 ? 1.463 -41.969 -17.438 1 56.59 446 PRO B C 1
ATOM 8019 O O . PRO B 1 446 ? 1.581 -41.562 -16.281 1 56.59 446 PRO B O 1
ATOM 8022 N N . GLU B 1 447 ? 0.2 -42.25 -17.953 1 58.22 447 GLU B N 1
ATOM 8023 C CA . GLU B 1 447 ? -1.017 -41.906 -17.234 1 58.22 447 GLU B CA 1
ATOM 8024 C C . GLU B 1 447 ? -1.128 -42.656 -15.914 1 58.22 447 GLU B C 1
ATOM 8026 O O . GLU B 1 447 ? -1.771 -42.188 -14.969 1 58.22 447 GLU B O 1
ATOM 8031 N N . GLY B 1 448 ? -0.221 -43.531 -15.836 1 65.75 448 GLY B N 1
ATOM 8032 C CA . GLY B 1 448 ? -0.319 -44.312 -14.625 1 65.75 448 GLY B CA 1
ATOM 8033 C C . GLY B 1 448 ? 0.901 -44.188 -13.734 1 65.75 448 GLY B C 1
ATOM 8034 O O . GLY B 1 448 ? 0.946 -44.812 -12.656 1 65.75 448 GLY B O 1
ATOM 8035 N N . ARG B 1 449 ? 1.666 -43.219 -14.078 1 82.81 449 ARG B N 1
ATOM 8036 C CA . ARG B 1 449 ? 2.906 -43.094 -13.32 1 82.81 449 ARG B CA 1
ATOM 8037 C C . ARG B 1 449 ? 2.766 -42.062 -12.195 1 82.81 449 ARG B C 1
ATOM 8039 O O . ARG B 1 449 ? 2.07 -41.062 -12.344 1 82.81 449 ARG B O 1
ATOM 8046 N N . LEU B 1 450 ? 3.455 -42.375 -11.164 1 90 450 LEU B N 1
ATOM 8047 C CA . LEU B 1 450 ? 3.529 -41.438 -10.062 1 90 450 LEU B CA 1
ATOM 8048 C C . LEU B 1 450 ? 4.441 -40.281 -10.422 1 90 450 LEU B C 1
ATOM 8050 O O . LEU B 1 450 ? 5.355 -40.406 -11.234 1 90 450 LEU B O 1
ATOM 8054 N N . GLN B 1 451 ? 4.18 -39.219 -9.859 1 93.5 451 GLN B N 1
ATOM 8055 C CA . GLN B 1 451 ? 4.973 -38 -10.062 1 93.5 451 GLN B CA 1
ATOM 8056 C C . GLN B 1 451 ? 5.98 -37.812 -8.938 1 93.5 451 GLN B C 1
ATOM 8058 O O . GLN B 1 451 ? 5.906 -38.5 -7.91 1 93.5 451 GLN B O 1
ATOM 8063 N N . LEU B 1 452 ? 7.004 -37.062 -9.195 1 95.75 452 LEU B N 1
ATOM 8064 C CA . LEU B 1 452 ? 7.68 -36.375 -8.094 1 95.75 452 LEU B CA 1
ATOM 8065 C C . LEU B 1 452 ? 6.871 -35.188 -7.613 1 95.75 452 LEU B C 1
ATOM 8067 O O . LEU B 1 452 ? 6.348 -34.406 -8.422 1 95.75 452 LEU B O 1
ATOM 8071 N N . HIS B 1 453 ? 6.664 -35.125 -6.305 1 96.12 453 HIS B N 1
ATOM 8072 C CA . HIS B 1 453 ? 5.938 -34 -5.734 1 96.12 453 HIS B CA 1
ATOM 8073 C C . HIS B 1 453 ? 6.52 -32.656 -6.219 1 96.12 453 HIS B C 1
ATOM 8075 O O . HIS B 1 453 ? 7.738 -32.469 -6.215 1 96.12 453 HIS B O 1
ATOM 8081 N N . CYS B 1 454 ? 5.684 -31.766 -6.672 1 96.75 454 CYS B N 1
ATOM 8082 C CA . CYS B 1 454 ? 6.152 -30.516 -7.27 1 96.75 454 CYS B CA 1
ATOM 8083 C C . CYS B 1 454 ? 7 -29.719 -6.281 1 96.75 454 CYS B C 1
ATOM 8085 O O . CYS B 1 454 ? 7.957 -29.062 -6.676 1 96.75 454 CYS B O 1
ATOM 8087 N N . ARG B 1 455 ? 6.66 -29.75 -5.008 1 97.44 455 ARG B N 1
ATOM 8088 C CA . ARG B 1 455 ? 7.434 -29.031 -3.998 1 97.44 455 ARG B CA 1
ATOM 8089 C C . ARG B 1 455 ? 8.805 -29.672 -3.807 1 97.44 455 ARG B C 1
ATOM 8091 O O . ARG B 1 455 ? 9.773 -28.984 -3.473 1 97.44 455 ARG B O 1
ATOM 8098 N N . PHE B 1 456 ? 8.891 -30.969 -3.99 1 97.25 456 PHE B N 1
ATOM 8099 C CA . PHE B 1 456 ? 10.18 -31.641 -3.961 1 97.25 456 PHE B CA 1
ATOM 8100 C C . PHE B 1 456 ? 11.047 -31.219 -5.141 1 97.25 456 PHE B C 1
ATOM 8102 O O . PHE B 1 456 ? 12.227 -30.922 -4.977 1 97.25 456 PHE B O 1
ATOM 8109 N N . VAL B 1 457 ? 10.414 -31.203 -6.281 1 98.19 457 VAL B N 1
ATOM 8110 C CA . VAL B 1 457 ? 11.109 -30.781 -7.492 1 98.19 457 VAL B CA 1
ATOM 8111 C C . VAL B 1 457 ? 11.672 -29.375 -7.301 1 98.19 457 VAL B C 1
ATOM 8113 O O . VAL B 1 457 ? 12.828 -29.109 -7.617 1 98.19 457 VAL B O 1
ATOM 8116 N N . THR B 1 458 ? 10.859 -28.516 -6.781 1 98.38 458 THR B N 1
ATOM 8117 C CA . THR B 1 458 ? 11.25 -27.125 -6.547 1 98.38 458 THR B CA 1
ATOM 8118 C C . THR B 1 458 ? 12.391 -27.047 -5.531 1 98.38 458 THR B C 1
ATOM 8120 O O . THR B 1 458 ? 13.328 -26.281 -5.703 1 98.38 458 THR B O 1
ATOM 8123 N N . LYS B 1 459 ? 12.289 -27.797 -4.535 1 98 459 LYS B N 1
ATOM 8124 C CA . LYS B 1 459 ? 13.328 -27.875 -3.51 1 98 459 LYS B CA 1
ATOM 8125 C C . LYS B 1 459 ? 14.648 -28.344 -4.102 1 98 459 LYS B C 1
ATOM 8127 O O . LYS B 1 459 ? 15.711 -27.812 -3.773 1 98 459 LYS B O 1
ATOM 8132 N N . LEU B 1 460 ? 14.609 -29.328 -4.91 1 98.12 460 LEU B N 1
ATOM 8133 C CA . LEU B 1 460 ? 15.82 -29.875 -5.52 1 98.12 460 LEU B CA 1
ATOM 8134 C C . LEU B 1 460 ? 16.469 -28.844 -6.445 1 98.12 460 LEU B C 1
ATOM 8136 O O . LEU B 1 460 ? 17.688 -28.703 -6.465 1 98.12 460 LEU B O 1
ATOM 8140 N N . LEU B 1 461 ? 15.641 -28.172 -7.238 1 98.81 461 LEU B N 1
ATOM 8141 C CA . LEU B 1 461 ? 16.156 -27.109 -8.102 1 98.81 461 LEU B CA 1
ATOM 8142 C C . LEU B 1 461 ? 16.859 -26.047 -7.277 1 98.81 461 LEU B C 1
ATOM 8144 O O . LEU B 1 461 ? 17.906 -25.531 -7.699 1 98.81 461 LEU B O 1
ATOM 8148 N N . ASN B 1 462 ? 16.281 -25.781 -6.172 1 98.44 462 ASN B N 1
ATOM 8149 C CA . ASN B 1 462 ? 16.859 -24.797 -5.258 1 98.44 462 ASN B CA 1
ATOM 8150 C C . ASN B 1 462 ? 18.172 -25.312 -4.652 1 98.44 462 ASN B C 1
ATOM 8152 O O . ASN B 1 462 ? 19.188 -24.625 -4.707 1 98.44 462 ASN B O 1
ATOM 8156 N N . ASP B 1 463 ? 18.156 -26.469 -4.039 1 97.56 463 ASP B N 1
ATOM 8157 C CA . ASP B 1 463 ? 19.234 -26.969 -3.207 1 97.56 463 ASP B CA 1
ATOM 8158 C C . ASP B 1 463 ? 20.453 -27.359 -4.059 1 97.56 463 ASP B C 1
ATOM 8160 O O . ASP B 1 463 ? 21.594 -27.156 -3.652 1 97.56 463 ASP B O 1
ATOM 8164 N N . LEU B 1 464 ? 20.234 -27.938 -5.238 1 97.75 464 LEU B N 1
ATOM 8165 C CA . LEU B 1 464 ? 21.328 -28.422 -6.066 1 97.75 464 LEU B CA 1
ATOM 8166 C C . LEU B 1 464 ? 21.875 -27.312 -6.945 1 97.75 464 LEU B C 1
ATOM 8168 O O . LEU B 1 464 ? 23.094 -27.25 -7.191 1 97.75 464 LEU B O 1
ATOM 8172 N N . PHE B 1 465 ? 20.984 -26.406 -7.391 1 98.38 465 PHE B N 1
ATOM 8173 C CA . PHE B 1 465 ? 21.391 -25.562 -8.508 1 98.38 465 PHE B CA 1
ATOM 8174 C C . PHE B 1 465 ? 21.203 -24.094 -8.164 1 98.38 465 PHE B C 1
ATOM 8176 O O . PHE B 1 465 ? 21.703 -23.219 -8.883 1 98.38 465 PHE B O 1
ATOM 8183 N N . GLY B 1 466 ? 20.484 -23.75 -7.094 1 98.06 466 GLY B N 1
ATOM 8184 C CA . GLY B 1 466 ? 20.188 -22.359 -6.754 1 98.06 466 GLY B CA 1
ATOM 8185 C C . GLY B 1 466 ? 19.094 -21.75 -7.621 1 98.06 466 GLY B C 1
ATOM 8186 O O . GLY B 1 466 ? 18.891 -20.547 -7.602 1 98.06 466 GLY B O 1
ATOM 8187 N N . VAL B 1 467 ? 18.391 -22.578 -8.414 1 98.62 467 VAL B N 1
ATOM 8188 C CA . VAL B 1 467 ? 17.312 -22.109 -9.266 1 98.62 467 VAL B CA 1
ATOM 8189 C C . VAL B 1 467 ? 16.078 -21.812 -8.414 1 98.62 467 VAL B C 1
ATOM 8191 O O . VAL B 1 467 ? 15.57 -22.688 -7.715 1 98.62 467 VAL B O 1
ATOM 8194 N N . GLN B 1 468 ? 15.664 -20.578 -8.477 1 98.38 468 GLN B N 1
ATOM 8195 C CA . GLN B 1 468 ? 14.5 -20.141 -7.715 1 98.38 468 GLN B CA 1
ATOM 8196 C C . GLN B 1 468 ? 13.219 -20.312 -8.523 1 98.38 468 GLN B C 1
ATOM 8198 O O . GLN B 1 468 ? 12.844 -19.422 -9.297 1 98.38 468 GLN B O 1
ATOM 8203 N N . ALA B 1 469 ? 12.562 -21.422 -8.32 1 98.25 469 ALA B N 1
ATOM 8204 C CA . ALA B 1 469 ? 11.305 -21.781 -8.977 1 98.25 469 ALA B CA 1
ATOM 8205 C C . ALA B 1 469 ? 10.133 -21.703 -8 1 98.25 469 ALA B C 1
ATOM 8207 O O . ALA B 1 469 ? 10.289 -21.234 -6.871 1 98.25 469 ALA B O 1
ATOM 8208 N N . ARG B 1 470 ? 8.961 -22.109 -8.5 1 97.19 470 ARG B N 1
ATOM 8209 C CA . ARG B 1 470 ? 7.777 -22.062 -7.648 1 97.19 470 ARG B CA 1
ATOM 8210 C C . ARG B 1 470 ? 6.91 -23.312 -7.859 1 97.19 470 ARG B C 1
ATOM 8212 O O . ARG B 1 470 ? 6.699 -23.734 -8.992 1 97.19 470 ARG B O 1
ATOM 8219 N N . ALA B 1 471 ? 6.465 -23.844 -6.715 1 96.94 471 ALA B N 1
ATOM 8220 C CA . ALA B 1 471 ? 5.594 -25.016 -6.758 1 96.94 471 ALA B CA 1
ATOM 8221 C C . ALA B 1 471 ? 4.152 -24.641 -6.426 1 96.94 471 ALA B C 1
ATOM 8223 O O . ALA B 1 471 ? 3.9 -23.609 -5.809 1 96.94 471 ALA B O 1
ATOM 8224 N N . GLY B 1 472 ? 3.184 -25.453 -6.762 1 92.62 472 GLY B N 1
ATOM 8225 C CA . GLY B 1 472 ? 1.777 -25.281 -6.43 1 92.62 472 GLY B CA 1
ATOM 8226 C C . GLY B 1 472 ? 0.902 -25.047 -7.648 1 92.62 472 GLY B C 1
ATOM 8227 O O . GLY B 1 472 ? 1.297 -25.359 -8.773 1 92.62 472 GLY B O 1
ATOM 8228 N N . CYS B 1 473 ? -0.229 -24.562 -7.34 1 82.25 473 CYS B N 1
ATOM 8229 C CA . CYS B 1 473 ? -1.152 -24.375 -8.453 1 82.25 473 CYS B CA 1
ATOM 8230 C C . CYS B 1 473 ? -1.113 -22.938 -8.969 1 82.25 473 CYS B C 1
ATOM 8232 O O . CYS B 1 473 ? -2.01 -22.516 -9.695 1 82.25 473 CYS B O 1
ATOM 8234 N N . ALA B 1 474 ? -0.202 -22.172 -8.523 1 82.06 474 ALA B N 1
ATOM 8235 C CA . ALA B 1 474 ? 0.017 -20.812 -9 1 82.06 474 ALA B CA 1
ATOM 8236 C C . ALA B 1 474 ? -1.255 -19.969 -8.883 1 82.06 474 ALA B C 1
ATOM 8238 O O . ALA B 1 474 ? -1.597 -19.219 -9.789 1 82.06 474 ALA B O 1
ATOM 8239 N N . CYS B 1 475 ? -1.994 -20.203 -7.941 1 87.94 475 CYS B N 1
ATOM 8240 C CA . CYS B 1 475 ? -3.225 -19.469 -7.684 1 87.94 475 CYS B CA 1
ATOM 8241 C C . CYS B 1 475 ? -4.164 -19.531 -8.883 1 87.94 475 CYS B C 1
ATOM 8243 O O . CYS B 1 475 ? -4.766 -18.531 -9.258 1 87.94 475 CYS B O 1
ATOM 8245 N N . ALA B 1 476 ? -4.184 -20.609 -9.555 1 94.31 476 ALA B N 1
ATOM 8246 C CA . ALA B 1 476 ? -5.109 -20.906 -10.648 1 94.31 476 ALA B CA 1
ATOM 8247 C C . ALA B 1 476 ? -5.734 -22.281 -10.484 1 94.31 476 ALA B C 1
ATOM 8249 O O . ALA B 1 476 ? -5.723 -23.094 -11.414 1 94.31 476 ALA B O 1
ATOM 8250 N N . GLY B 1 477 ? -6.379 -22.516 -9.406 1 93.75 477 GLY B N 1
ATOM 8251 C CA . GLY B 1 477 ? -6.906 -23.812 -9.016 1 93.75 477 GLY B CA 1
ATOM 8252 C C . GLY B 1 477 ? -7.828 -24.422 -10.055 1 93.75 477 GLY B C 1
ATOM 8253 O O . GLY B 1 477 ? -7.602 -25.547 -10.508 1 93.75 477 GLY B O 1
ATOM 8254 N N . PRO B 1 478 ? -8.875 -23.734 -10.461 1 94.81 478 PRO B N 1
ATOM 8255 C CA . PRO B 1 478 ? -9.797 -24.312 -11.453 1 94.81 478 PRO B CA 1
ATOM 8256 C C . PRO B 1 478 ? -9.102 -24.688 -12.758 1 94.81 478 PRO B C 1
ATOM 8258 O O . PRO B 1 478 ? -9.383 -25.75 -13.328 1 94.81 478 PRO B O 1
ATOM 8261 N N . TYR B 1 479 ? -8.195 -23.859 -13.258 1 94.38 479 TYR B N 1
ATOM 8262 C CA . TYR B 1 479 ? -7.441 -24.203 -14.461 1 94.38 479 TYR B CA 1
ATOM 8263 C C . TYR B 1 479 ? -6.566 -25.422 -14.219 1 94.38 479 TYR B C 1
ATOM 8265 O O . TYR B 1 479 ? -6.398 -26.266 -15.117 1 94.38 479 TYR B O 1
ATOM 8273 N N . ALA B 1 480 ? -5.992 -25.531 -13.008 1 94.25 480 ALA B N 1
ATOM 8274 C CA . ALA B 1 480 ? -5.188 -26.688 -12.633 1 94.25 480 ALA B CA 1
ATOM 8275 C C . ALA B 1 480 ? -5.992 -27.984 -12.758 1 94.25 480 ALA B C 1
ATOM 8277 O O . ALA B 1 480 ? -5.469 -29 -13.211 1 94.25 480 ALA B O 1
ATOM 8278 N N . HIS B 1 481 ? -7.238 -27.938 -12.328 1 94.12 481 HIS B N 1
ATOM 8279 C CA . HIS B 1 481 ? -8.094 -29.109 -12.43 1 94.12 481 HIS B CA 1
ATOM 8280 C C . HIS B 1 481 ? -8.234 -29.562 -13.883 1 94.12 481 HIS B C 1
ATOM 8282 O O . HIS B 1 481 ? -8.195 -30.766 -14.164 1 94.12 481 HIS B O 1
ATOM 8288 N N . ARG B 1 482 ? -8.312 -28.656 -14.727 1 90.81 482 ARG B N 1
ATOM 8289 C CA . ARG B 1 482 ? -8.453 -28.969 -16.141 1 90.81 482 ARG B CA 1
ATOM 8290 C C . ARG B 1 482 ? -7.156 -29.531 -16.719 1 90.81 482 ARG B C 1
ATOM 8292 O O . ARG B 1 482 ? -7.168 -30.531 -17.422 1 90.81 482 ARG B O 1
ATOM 8299 N N . LEU B 1 483 ? -6.047 -28.875 -16.406 1 90.44 483 LEU B N 1
ATOM 8300 C CA . LEU B 1 483 ? -4.75 -29.25 -16.953 1 90.44 483 LEU B CA 1
ATOM 8301 C C . LEU B 1 483 ? -4.316 -30.625 -16.438 1 90.44 483 LEU B C 1
ATOM 8303 O O . LEU B 1 483 ? -3.66 -31.375 -17.156 1 90.44 483 LEU B O 1
ATOM 8307 N N . LEU B 1 484 ? -4.699 -30.938 -15.18 1 91 484 LEU B N 1
ATOM 8308 C CA . LEU B 1 484 ? -4.23 -32.156 -14.555 1 91 484 LEU B CA 1
ATOM 8309 C C . LEU B 1 484 ? -5.301 -33.25 -14.633 1 91 484 LEU B C 1
ATOM 8311 O O . LEU B 1 484 ? -5.098 -34.375 -14.133 1 91 484 LEU B O 1
ATOM 8315 N N . GLY B 1 485 ? -6.469 -32.938 -15.195 1 89.94 485 GLY B N 1
ATOM 8316 C CA . GLY B 1 485 ? -7.523 -33.938 -15.359 1 89.94 485 GLY B CA 1
ATOM 8317 C C . GLY B 1 485 ? -8.141 -34.375 -14.047 1 89.94 485 GLY B C 1
ATOM 8318 O O . GLY B 1 485 ? -8.406 -35.562 -13.852 1 89.94 485 GLY B O 1
ATOM 8319 N N . ILE B 1 486 ? -8.336 -33.469 -13.18 1 93.56 486 ILE B N 1
ATOM 8320 C CA . ILE B 1 486 ? -8.914 -33.781 -11.883 1 93.56 486 ILE B CA 1
ATOM 8321 C C . ILE B 1 486 ? -10.438 -33.844 -11.992 1 93.56 486 ILE B C 1
ATOM 8323 O O . ILE B 1 486 ? -11.078 -32.844 -12.336 1 93.56 486 ILE B O 1
ATOM 8327 N N . SER B 1 487 ? -11.062 -34.969 -11.664 1 95.06 487 SER B N 1
ATOM 8328 C CA . SER B 1 487 ? -12.508 -35.188 -11.742 1 95.06 487 SER B CA 1
ATOM 8329 C C . SER B 1 487 ? -13.219 -34.562 -10.547 1 95.06 487 SER B C 1
ATOM 8331 O O . SER B 1 487 ? -12.586 -34.219 -9.539 1 95.06 487 SER B O 1
ATOM 8333 N N . PRO B 1 488 ? -14.562 -34.375 -10.648 1 96.31 488 PRO B N 1
ATOM 8334 C CA . PRO B 1 488 ? -15.328 -33.875 -9.516 1 96.31 488 PRO B CA 1
ATOM 8335 C C . PRO B 1 488 ? -15.164 -34.719 -8.258 1 96.31 488 PRO B C 1
ATOM 8337 O O . PRO B 1 488 ? -15.055 -34.188 -7.152 1 96.31 488 PRO B O 1
ATOM 8340 N N . ALA B 1 489 ? -15.148 -36.031 -8.469 1 95.44 489 ALA B N 1
ATOM 8341 C CA . ALA B 1 489 ? -15.008 -36.938 -7.328 1 95.44 489 ALA B CA 1
ATOM 8342 C C . ALA B 1 489 ? -13.656 -36.75 -6.648 1 95.44 489 ALA B C 1
ATOM 8344 O O . ALA B 1 489 ? -13.57 -36.719 -5.418 1 95.44 489 ALA B O 1
ATOM 8345 N N . ARG B 1 490 ? -12.648 -36.719 -7.438 1 94.94 490 ARG B N 1
ATOM 8346 C CA . ARG B 1 490 ? -11.312 -36.5 -6.887 1 94.94 490 ARG B CA 1
ATOM 8347 C C . ARG B 1 490 ? -11.203 -35.156 -6.215 1 94.94 490 ARG B C 1
ATOM 8349 O O . ARG B 1 490 ? -10.547 -35 -5.18 1 94.94 490 ARG B O 1
ATOM 8356 N N . ALA B 1 491 ? -11.805 -34.125 -6.812 1 96.06 491 ALA B N 1
ATOM 8357 C CA . ALA B 1 491 ? -11.797 -32.781 -6.242 1 96.06 491 ALA B CA 1
ATOM 8358 C C . ALA B 1 491 ? -12.414 -32.781 -4.844 1 96.06 491 ALA B C 1
ATOM 8360 O O . ALA B 1 491 ? -11.898 -32.125 -3.936 1 96.06 491 ALA B O 1
ATOM 8361 N N . LYS B 1 492 ? -13.477 -33.469 -4.664 1 95.75 492 LYS B N 1
ATOM 8362 C CA . LYS B 1 492 ? -14.141 -33.562 -3.367 1 95.75 492 LYS B CA 1
ATOM 8363 C C . LYS B 1 492 ? -13.25 -34.25 -2.344 1 95.75 492 LYS B C 1
ATOM 8365 O O . LYS B 1 492 ? -13.227 -33.875 -1.172 1 95.75 492 LYS B O 1
ATOM 8370 N N . ALA B 1 493 ? -12.594 -35.312 -2.811 1 95.31 493 ALA B N 1
ATOM 8371 C CA . ALA B 1 493 ? -11.688 -36.031 -1.924 1 95.31 493 ALA B CA 1
ATOM 8372 C C . ALA B 1 493 ? -10.531 -35.156 -1.472 1 95.31 493 ALA B C 1
ATOM 8374 O O . ALA B 1 493 ? -10.125 -35.188 -0.31 1 95.31 493 ALA B O 1
ATOM 8375 N N . ILE B 1 494 ? -10.016 -34.375 -2.381 1 95.81 494 ILE B N 1
ATOM 8376 C CA . ILE B 1 494 ? -8.938 -33.469 -2.062 1 95.81 494 ILE B CA 1
ATOM 8377 C C . ILE B 1 494 ? -9.422 -32.438 -1.039 1 95.81 494 ILE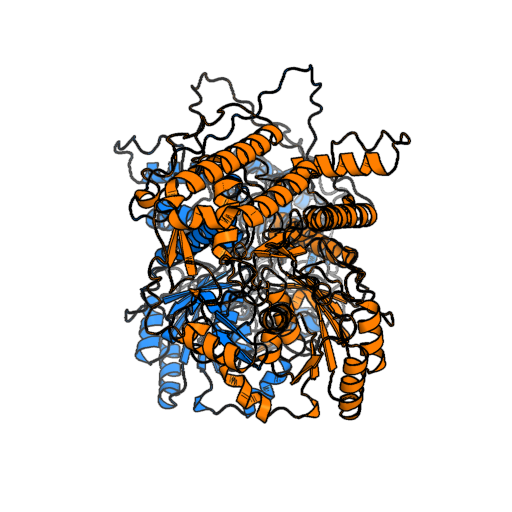 B C 1
ATOM 8379 O O . ILE B 1 494 ? -8.734 -32.156 -0.053 1 95.81 494 ILE B O 1
ATOM 8383 N N . ARG B 1 495 ? -10.586 -31.828 -1.271 1 95.88 495 ARG B N 1
ATOM 8384 C CA . ARG B 1 495 ? -11.164 -30.859 -0.344 1 95.88 495 ARG B CA 1
ATOM 8385 C C . ARG B 1 495 ? -11.242 -31.422 1.067 1 95.88 495 ARG B C 1
ATOM 8387 O O . ARG B 1 495 ? -10.875 -30.766 2.035 1 95.88 495 ARG B O 1
ATOM 8394 N N . SER B 1 496 ? -11.719 -32.656 1.127 1 95.31 496 SER B N 1
ATOM 8395 C CA . SER B 1 496 ? -11.859 -33.312 2.424 1 95.31 496 SER B CA 1
ATOM 8396 C C . SER B 1 496 ? -10.516 -33.438 3.127 1 95.31 496 SER B C 1
ATOM 8398 O O . SER B 1 496 ? -10.406 -33.188 4.332 1 95.31 496 SER B O 1
ATOM 8400 N N . ALA B 1 497 ? -9.523 -33.844 2.406 1 95.56 497 ALA B N 1
ATOM 8401 C CA . ALA B 1 497 ? -8.188 -33.969 2.977 1 95.56 497 ALA B CA 1
ATOM 8402 C C . ALA B 1 497 ? -7.664 -32.625 3.469 1 95.56 497 ALA B C 1
ATOM 8404 O O . ALA B 1 497 ? -7.078 -32.531 4.551 1 95.56 497 ALA B O 1
ATOM 8405 N N . VAL B 1 498 ? -7.879 -31.594 2.703 1 95.06 498 VAL B N 1
ATOM 8406 C CA . VAL B 1 498 ? -7.422 -30.25 3.037 1 95.06 498 VAL B CA 1
ATOM 8407 C C . VAL B 1 498 ? -8.125 -29.766 4.301 1 95.06 498 VAL B C 1
ATOM 8409 O O . VAL B 1 498 ? -7.5 -29.188 5.184 1 95.06 498 VAL B O 1
ATOM 8412 N N . GLU B 1 499 ? -9.391 -30 4.379 1 94.62 499 GLU B N 1
ATOM 8413 C CA . GLU B 1 499 ? -10.172 -29.609 5.543 1 94.62 499 GLU B CA 1
ATOM 8414 C C . GLU B 1 499 ? -9.695 -30.312 6.801 1 94.62 499 GLU B C 1
ATOM 8416 O O . GLU B 1 499 ? -9.82 -29.781 7.91 1 94.62 499 GLU B O 1
ATOM 8421 N N . GLN B 1 500 ? -9.125 -31.5 6.57 1 94.75 500 GLN B N 1
ATOM 8422 C CA . GLN B 1 500 ? -8.602 -32.25 7.695 1 94.75 500 GLN B CA 1
ATOM 8423 C C . GLN B 1 500 ? -7.164 -31.859 8.016 1 94.75 500 GLN B C 1
ATOM 8425 O O . GLN B 1 500 ? -6.551 -32.406 8.93 1 94.75 500 GLN B O 1
ATOM 8430 N N . GLY B 1 501 ? -6.609 -31 7.238 1 93.94 501 GLY B N 1
ATOM 8431 C CA . GLY B 1 501 ? -5.305 -30.438 7.547 1 93.94 501 GLY B CA 1
ATOM 8432 C C . GLY B 1 501 ? -4.18 -31.062 6.746 1 93.94 501 GLY B C 1
ATOM 8433 O O . GLY B 1 501 ? -3.004 -30.797 7.008 1 93.94 501 GLY B O 1
ATOM 8434 N N . TYR B 1 502 ? -4.504 -31.906 5.789 1 95.5 502 TYR B N 1
ATOM 8435 C CA . TYR B 1 502 ? -3.473 -32.562 4.988 1 95.5 502 TYR B CA 1
ATOM 8436 C C . TYR B 1 502 ? -3.291 -31.844 3.65 1 95.5 502 TYR B C 1
ATOM 8438 O O . TYR B 1 502 ? -3.818 -32.281 2.627 1 95.5 502 TYR B O 1
ATOM 8446 N N . HIS B 1 503 ? -2.404 -30.891 3.648 1 93.75 503 HIS B N 1
ATOM 8447 C CA . HIS B 1 503 ? -2.17 -30.062 2.471 1 93.75 503 HIS B CA 1
ATOM 8448 C C . HIS B 1 503 ? -1.157 -30.703 1.533 1 93.75 503 HIS B C 1
ATOM 8450 O O . HIS B 1 503 ? -1.037 -30.312 0.372 1 93.75 503 HIS B O 1
ATOM 8456 N N . GLY B 1 504 ? -0.472 -31.719 2.021 1 93.81 504 GLY B N 1
ATOM 8457 C CA . GLY B 1 504 ? 0.562 -32.375 1.23 1 93.81 504 GLY B CA 1
ATOM 8458 C C . GLY B 1 504 ? 0.022 -33.031 -0.012 1 93.81 504 GLY B C 1
ATOM 8459 O O . GLY B 1 504 ? 0.764 -33.281 -0.967 1 93.81 504 GLY B O 1
ATOM 8460 N N . VAL B 1 505 ? -1.255 -33.344 -0.048 1 94.19 505 VAL B N 1
ATOM 8461 C CA . VAL B 1 505 ? -1.824 -34.125 -1.148 1 94.19 505 VAL B CA 1
ATOM 8462 C C . VAL B 1 505 ? -2.307 -33.156 -2.246 1 94.19 505 VAL B C 1
ATOM 8464 O O . VAL B 1 505 ? -2.785 -33.625 -3.293 1 94.19 505 VAL B O 1
ATOM 8467 N N . LEU B 1 506 ? -2.227 -31.875 -2.037 1 95.06 506 LEU B N 1
ATOM 8468 C CA . LEU B 1 506 ? -2.656 -30.922 -3.047 1 95.06 506 LEU B CA 1
ATOM 8469 C C . LEU B 1 506 ? -1.881 -31.109 -4.348 1 95.06 506 LEU B C 1
ATOM 8471 O O . LEU B 1 506 ? -0.65 -31.188 -4.336 1 95.06 506 LEU B O 1
ATOM 8475 N N . PRO B 1 507 ? -2.619 -31.234 -5.449 1 93.5 507 PRO B N 1
ATOM 8476 C CA . PRO B 1 507 ? -1.915 -31.312 -6.73 1 93.5 507 PRO B CA 1
ATOM 8477 C C . PRO B 1 507 ? -1.269 -30 -7.133 1 93.5 507 PRO B C 1
ATOM 8479 O O . PRO B 1 507 ? -1.664 -28.938 -6.641 1 93.5 507 PRO B O 1
ATOM 8482 N N . GLY B 1 508 ? -0.277 -30.141 -7.992 1 94 508 GLY B N 1
ATOM 8483 C CA . GLY B 1 508 ? 0.391 -28.938 -8.484 1 94 508 GLY B CA 1
ATOM 8484 C C . GLY B 1 508 ? 1.489 -29.234 -9.484 1 94 508 GLY B C 1
ATOM 8485 O O . GLY B 1 508 ? 1.555 -30.344 -10.031 1 94 508 GLY B O 1
ATOM 8486 N N . TRP B 1 509 ? 2.184 -28.266 -9.852 1 96.88 509 TRP B N 1
ATOM 8487 C CA . TRP B 1 509 ? 3.312 -28.328 -10.773 1 96.88 509 TRP B CA 1
ATOM 8488 C C . TRP B 1 509 ? 4.449 -27.422 -10.297 1 96.88 509 TRP B C 1
ATOM 8490 O O . TRP B 1 509 ? 4.324 -26.734 -9.281 1 96.88 509 TRP B O 1
ATOM 8500 N N . THR B 1 510 ? 5.57 -27.578 -10.852 1 97.94 510 THR B N 1
ATOM 8501 C CA . THR B 1 510 ? 6.664 -26.609 -10.703 1 97.94 510 THR B CA 1
ATOM 8502 C C . THR B 1 510 ? 6.695 -25.641 -11.875 1 97.94 510 THR B C 1
ATOM 8504 O O . THR B 1 510 ? 6.461 -26.031 -13.016 1 97.94 510 THR B O 1
ATOM 8507 N N . ARG B 1 511 ? 6.918 -24.375 -11.57 1 98.06 511 ARG B N 1
ATOM 8508 C CA . ARG B 1 511 ? 6.949 -23.359 -12.617 1 98.06 511 ARG B CA 1
ATOM 8509 C C . ARG B 1 511 ? 8.273 -22.609 -12.609 1 98.06 511 ARG B C 1
ATOM 8511 O O . ARG B 1 511 ? 8.75 -22.203 -11.547 1 98.06 511 ARG B O 1
ATOM 8518 N N . VAL B 1 512 ? 8.898 -22.5 -13.75 1 98.25 512 VAL B N 1
ATOM 8519 C CA . VAL B 1 512 ? 9.984 -21.547 -13.984 1 98.25 512 VAL B CA 1
ATOM 8520 C C . VAL B 1 512 ? 9.586 -20.562 -15.078 1 98.25 512 VAL B C 1
ATOM 8522 O O . VAL B 1 512 ? 8.789 -20.891 -15.961 1 98.25 512 VAL B O 1
ATOM 8525 N N . SER B 1 513 ? 10.023 -19.406 -14.945 1 97.94 513 SER B N 1
ATOM 8526 C CA . SER B 1 513 ? 9.789 -18.406 -15.984 1 97.94 513 SER B CA 1
ATOM 8527 C C . SER B 1 513 ? 11.086 -17.719 -16.391 1 97.94 513 SER B C 1
ATOM 8529 O O . SER B 1 513 ? 11.953 -17.453 -15.555 1 97.94 513 SER B O 1
ATOM 8531 N N . LEU B 1 514 ? 11.25 -17.516 -17.641 1 98.31 514 LEU B N 1
ATOM 8532 C CA . LEU B 1 514 ? 12.352 -16.75 -18.219 1 98.31 514 LEU B CA 1
ATOM 8533 C C . LEU B 1 514 ? 11.883 -15.367 -18.641 1 98.31 514 LEU B C 1
ATOM 8535 O O . LEU B 1 514 ? 10.703 -15.172 -18.922 1 98.31 514 LEU B O 1
ATOM 8539 N N . ALA B 1 515 ? 12.727 -14.438 -18.594 1 98.12 515 ALA B N 1
ATOM 8540 C CA . ALA B 1 515 ? 12.383 -13.055 -18.922 1 98.12 515 ALA B CA 1
ATOM 8541 C C . ALA B 1 515 ? 13.32 -12.484 -19.984 1 98.12 515 ALA B C 1
ATOM 8543 O O . ALA B 1 515 ? 14.414 -13.016 -20.203 1 98.12 515 ALA B O 1
ATOM 8544 N N . TYR B 1 516 ? 12.945 -11.352 -20.594 1 98.12 516 TYR B N 1
ATOM 8545 C CA . TYR B 1 516 ? 13.695 -10.742 -21.688 1 98.12 516 TYR B CA 1
ATOM 8546 C C . TYR B 1 516 ? 15.094 -10.336 -21.234 1 98.12 516 TYR B C 1
ATOM 8548 O O . TYR B 1 516 ? 16 -10.195 -22.062 1 98.12 516 TYR B O 1
ATOM 8556 N N . TYR B 1 517 ? 15.289 -10.219 -20 1 97.38 517 TYR B N 1
ATOM 8557 C CA . TYR B 1 517 ? 16.594 -9.797 -19.5 1 97.38 517 TYR B CA 1
ATOM 8558 C C . TYR B 1 517 ? 17.375 -10.992 -18.969 1 97.38 517 TYR B C 1
ATOM 8560 O O . TYR B 1 517 ? 18.484 -10.828 -18.453 1 97.38 517 TYR B O 1
ATOM 8568 N N . THR B 1 518 ? 16.844 -12.219 -19.031 1 97.25 518 THR B N 1
ATOM 8569 C CA . THR B 1 518 ? 17.594 -13.422 -18.688 1 97.25 518 THR B CA 1
ATOM 8570 C C . THR B 1 518 ? 18.688 -13.68 -19.719 1 97.25 518 THR B C 1
ATOM 8572 O O . THR B 1 518 ? 18.438 -13.656 -20.922 1 97.25 518 THR B O 1
ATOM 8575 N N . SER B 1 519 ? 19.875 -13.859 -19.266 1 96.06 519 SER B N 1
ATOM 8576 C CA . SER B 1 519 ? 20.953 -14.18 -20.203 1 96.06 519 SER B CA 1
ATOM 8577 C C . SER B 1 519 ? 20.766 -15.57 -20.797 1 96.06 519 SER B C 1
ATOM 8579 O O . SER B 1 519 ? 20.125 -16.438 -20.188 1 96.06 519 SER B O 1
ATOM 8581 N N . MET B 1 520 ? 21.359 -15.758 -21.953 1 95.44 520 MET B N 1
ATOM 8582 C CA . MET B 1 520 ? 21.281 -17.062 -22.609 1 95.44 520 MET B CA 1
ATOM 8583 C C . MET B 1 520 ? 21.922 -18.141 -21.734 1 95.44 520 MET B C 1
ATOM 8585 O O . MET B 1 520 ? 21.391 -19.25 -21.625 1 95.44 520 MET B O 1
ATOM 8589 N N . GLN B 1 521 ? 22.984 -17.828 -21.109 1 95.5 521 GLN B N 1
ATOM 8590 C CA . GLN B 1 521 ? 23.688 -18.766 -20.25 1 95.5 521 GLN B CA 1
ATOM 8591 C C . GLN B 1 521 ? 22.812 -19.188 -19.062 1 95.5 521 GLN B C 1
ATOM 8593 O O . GLN B 1 521 ? 22.734 -20.359 -18.734 1 95.5 521 GLN B O 1
ATOM 8598 N N . GLU B 1 522 ? 22.219 -18.219 -18.5 1 96.88 522 GLU B N 1
ATOM 8599 C CA . GLU B 1 522 ? 21.328 -18.484 -17.359 1 96.88 522 GLU B CA 1
ATOM 8600 C C . GLU B 1 522 ? 20.125 -19.297 -17.797 1 96.88 522 GLU B C 1
ATOM 8602 O O . GLU B 1 522 ? 19.719 -20.234 -17.094 1 96.88 522 GLU B O 1
ATOM 8607 N N . ALA B 1 523 ? 19.578 -18.969 -18.906 1 98.12 523 ALA B N 1
ATOM 8608 C CA . ALA B 1 523 ? 18.422 -19.703 -19.438 1 98.12 523 ALA B CA 1
ATOM 8609 C C . ALA B 1 523 ? 18.766 -21.156 -19.688 1 98.12 523 ALA B C 1
ATOM 8611 O O . ALA B 1 523 ? 18 -22.062 -19.312 1 98.12 523 ALA B O 1
ATOM 8612 N N . GLU B 1 524 ? 19.875 -21.391 -20.297 1 97.38 524 GLU B N 1
ATOM 8613 C CA . GLU B 1 524 ? 20.312 -22.75 -20.594 1 97.38 524 GLU B CA 1
ATOM 8614 C C . GLU B 1 524 ? 20.562 -23.531 -19.312 1 97.38 524 GLU B C 1
ATOM 8616 O O . GLU B 1 524 ? 20.188 -24.703 -19.203 1 97.38 524 GLU B O 1
ATOM 8621 N N . PHE B 1 525 ? 21.203 -22.891 -18.359 1 97.75 525 PHE B N 1
ATOM 8622 C CA . PHE B 1 525 ? 21.484 -23.531 -17.078 1 97.75 525 PHE B CA 1
ATOM 8623 C C . PHE B 1 525 ? 20.203 -23.953 -16.391 1 97.75 525 PHE B C 1
ATOM 8625 O O . PHE B 1 525 ? 20.094 -25.062 -15.883 1 97.75 525 PHE B O 1
ATOM 8632 N N . VAL B 1 526 ? 19.172 -23.016 -16.391 1 98.62 526 VAL B N 1
ATOM 8633 C CA . VAL B 1 526 ? 17.875 -23.297 -15.766 1 98.62 526 VAL B CA 1
ATOM 8634 C C . VAL B 1 526 ? 17.219 -24.484 -16.453 1 98.62 526 VAL B C 1
ATOM 8636 O O . VAL B 1 526 ? 16.719 -25.406 -15.781 1 98.62 526 VAL B O 1
ATOM 8639 N N . LEU B 1 527 ? 17.234 -24.5 -17.719 1 98.25 527 LEU B N 1
ATOM 8640 C CA . LEU B 1 527 ? 16.594 -25.578 -18.484 1 98.25 527 LEU B CA 1
ATOM 8641 C C . LEU B 1 527 ? 17.328 -26.891 -18.297 1 98.25 527 LEU B C 1
ATOM 8643 O O . LEU B 1 527 ? 16.703 -27.953 -18.219 1 98.25 527 LEU B O 1
ATOM 8647 N N . ASP B 1 528 ? 18.641 -26.828 -18.203 1 97.75 528 ASP B N 1
ATOM 8648 C CA . ASP B 1 528 ? 19.438 -28.016 -17.938 1 97.75 528 ASP B CA 1
ATOM 8649 C C . ASP B 1 528 ? 19.141 -28.578 -16.547 1 97.75 528 ASP B C 1
ATOM 8651 O O . ASP B 1 528 ? 19.094 -29.797 -16.359 1 97.75 528 ASP B O 1
ATOM 8655 N N . ALA B 1 529 ? 19.031 -27.688 -15.617 1 98.5 529 ALA B N 1
ATOM 8656 C CA . ALA B 1 529 ? 18.688 -28.109 -14.258 1 98.5 529 ALA B CA 1
ATOM 8657 C C . ALA B 1 529 ? 17.328 -28.812 -14.219 1 98.5 529 ALA B C 1
ATOM 8659 O O . ALA B 1 529 ? 17.172 -29.828 -13.547 1 98.5 529 ALA B O 1
ATOM 8660 N N . VAL B 1 530 ? 16.344 -28.281 -14.953 1 98.5 530 VAL B N 1
ATOM 8661 C CA . VAL B 1 530 ? 15.023 -28.891 -15.039 1 98.5 530 VAL B CA 1
ATOM 8662 C C . VAL B 1 530 ? 15.133 -30.281 -15.664 1 98.5 530 VAL B C 1
ATOM 8664 O O . VAL B 1 530 ? 14.539 -31.234 -15.164 1 98.5 530 VAL B O 1
ATOM 8667 N N . ALA B 1 531 ? 15.891 -30.391 -16.734 1 97.5 531 ALA B N 1
ATOM 8668 C CA . ALA B 1 531 ? 16.094 -31.672 -17.391 1 97.5 531 ALA B CA 1
ATOM 8669 C C . ALA B 1 531 ? 16.766 -32.656 -16.469 1 97.5 531 ALA B C 1
ATOM 8671 O O . ALA B 1 531 ? 16.422 -33.844 -16.469 1 97.5 531 ALA B O 1
ATOM 8672 N N . PHE B 1 532 ? 17.75 -32.188 -15.727 1 97.62 532 PHE B N 1
ATOM 8673 C CA . PHE B 1 532 ? 18.438 -33.062 -14.781 1 97.62 532 PHE B CA 1
ATOM 8674 C C . PHE B 1 532 ? 17.469 -33.625 -13.758 1 97.62 532 PHE B C 1
ATOM 8676 O O . PHE B 1 532 ? 17.469 -34.844 -13.5 1 97.62 532 PHE B O 1
ATOM 8683 N N . VAL B 1 533 ? 16.656 -32.781 -13.148 1 98.06 533 VAL B N 1
ATOM 8684 C CA . VAL B 1 533 ? 15.727 -33.219 -12.117 1 98.06 533 VAL B CA 1
ATOM 8685 C C . VAL B 1 533 ? 14.703 -34.188 -12.711 1 98.06 533 VAL B C 1
ATOM 8687 O O . VAL B 1 533 ? 14.281 -35.156 -12.055 1 98.06 533 VAL B O 1
ATOM 8690 N N . ALA B 1 534 ? 14.266 -33.938 -13.961 1 96.94 534 ALA B N 1
ATOM 8691 C CA . ALA B 1 534 ? 13.344 -34.812 -14.641 1 96.94 534 ALA B CA 1
ATOM 8692 C C . ALA B 1 534 ? 13.953 -36.219 -14.805 1 96.94 534 ALA B C 1
ATOM 8694 O O . ALA B 1 534 ? 13.258 -37.219 -14.68 1 96.94 534 ALA B O 1
ATOM 8695 N N . SER B 1 535 ? 15.227 -36.281 -15.039 1 95.88 535 SER B N 1
ATOM 8696 C CA . SER B 1 535 ? 15.891 -37.531 -15.336 1 95.88 535 SER B CA 1
ATOM 8697 C C . SER B 1 535 ? 16.328 -38.25 -14.062 1 95.88 535 SER B C 1
ATOM 8699 O O . SER B 1 535 ? 16.266 -39.5 -13.977 1 95.88 535 SER B O 1
ATOM 8701 N N . PHE B 1 536 ? 16.781 -37.469 -13.055 1 96.25 536 PHE B N 1
ATOM 8702 C CA . PHE B 1 536 ? 17.5 -38.094 -11.969 1 96.25 536 PHE B CA 1
ATOM 8703 C C . PHE B 1 536 ? 16.922 -37.688 -10.617 1 96.25 536 PHE B C 1
ATOM 8705 O O . PHE B 1 536 ? 17.344 -38.188 -9.578 1 96.25 536 PHE B O 1
ATOM 8712 N N . GLY B 1 537 ? 15.922 -36.844 -10.562 1 96.69 537 GLY B N 1
ATOM 8713 C CA . GLY B 1 537 ? 15.406 -36.312 -9.312 1 96.69 537 GLY B CA 1
ATOM 8714 C C . GLY B 1 537 ? 14.961 -37.375 -8.344 1 96.69 537 GLY B C 1
ATOM 8715 O O . GLY B 1 537 ? 15.133 -37.25 -7.129 1 96.69 537 GLY B O 1
ATOM 8716 N N . HIS B 1 538 ? 14.383 -38.5 -8.828 1 94.44 538 HIS B N 1
ATOM 8717 C CA . HIS B 1 538 ? 13.852 -39.562 -7.996 1 94.44 538 HIS B CA 1
ATOM 8718 C C . HIS B 1 538 ? 14.953 -40.188 -7.133 1 94.44 538 HIS B C 1
ATOM 8720 O O . HIS B 1 538 ? 14.672 -40.719 -6.055 1 94.44 538 HIS B O 1
ATOM 8726 N N . ARG B 1 539 ? 16.203 -40.094 -7.504 1 93.44 539 ARG B N 1
ATOM 8727 C CA . ARG B 1 539 ? 17.328 -40.688 -6.781 1 93.44 539 ARG B CA 1
ATOM 8728 C C . ARG B 1 539 ? 17.609 -39.938 -5.492 1 93.44 539 ARG B C 1
ATOM 8730 O O . ARG B 1 539 ? 18.281 -40.438 -4.598 1 93.44 539 ARG B O 1
ATOM 8737 N N . PHE B 1 540 ? 17.109 -38.719 -5.383 1 94.81 540 PHE B N 1
ATOM 8738 C CA . PHE B 1 540 ? 17.438 -37.844 -4.254 1 94.81 540 PHE B CA 1
ATOM 8739 C C . PHE B 1 540 ? 16.375 -37.938 -3.17 1 94.81 540 PHE B C 1
ATOM 8741 O O . PHE B 1 540 ? 16.531 -37.344 -2.094 1 94.81 540 PHE B O 1
ATOM 8748 N N . LEU B 1 541 ? 15.281 -38.625 -3.357 1 93.69 541 LEU B N 1
ATOM 8749 C CA . LEU B 1 541 ? 14.141 -38.719 -2.453 1 93.69 541 LEU B CA 1
ATOM 8750 C C . LEU B 1 541 ? 14.578 -39.188 -1.067 1 93.69 541 LEU B C 1
ATOM 8752 O O . LEU B 1 541 ? 14.117 -38.656 -0.056 1 93.69 541 LEU B O 1
ATOM 8756 N N . PRO B 1 542 ? 15.516 -40.125 -0.945 1 90.94 542 PRO B N 1
ATOM 8757 C CA . PRO B 1 542 ? 15.891 -40.656 0.376 1 90.94 542 PRO B CA 1
ATOM 8758 C C . PRO B 1 542 ? 16.578 -39.594 1.243 1 90.94 542 PRO B C 1
ATOM 8760 O O . PRO B 1 542 ? 16.688 -39.75 2.459 1 90.94 542 PRO B O 1
ATOM 8763 N N . LEU B 1 543 ? 17.031 -38.5 0.633 1 93.31 543 LEU B N 1
ATOM 8764 C CA . LEU B 1 543 ? 17.734 -37.469 1.38 1 93.31 543 LEU B CA 1
ATOM 8765 C C . LEU B 1 543 ? 16.766 -36.531 2.062 1 93.31 543 LEU B C 1
ATOM 8767 O O . LEU B 1 543 ? 17.172 -35.688 2.854 1 93.31 543 LEU B O 1
ATOM 8771 N N . TYR B 1 544 ? 15.484 -36.656 1.773 1 94.44 544 TYR B N 1
ATOM 8772 C CA . TYR B 1 544 ? 14.492 -35.719 2.268 1 94.44 544 TYR B CA 1
ATOM 8773 C C . TYR B 1 544 ? 13.383 -36.438 3.025 1 94.44 544 TYR B C 1
ATOM 8775 O O . TYR B 1 544 ? 13.117 -37.594 2.779 1 94.44 544 TYR B O 1
ATOM 8783 N N . THR B 1 545 ? 12.75 -35.688 4 1 93.62 545 THR B N 1
ATOM 8784 C CA . THR B 1 545 ? 11.547 -36.125 4.699 1 93.62 545 THR B CA 1
ATOM 8785 C C . THR B 1 545 ? 10.344 -35.281 4.277 1 93.62 545 THR B C 1
ATOM 8787 O O . THR B 1 545 ? 10.469 -34.094 4.051 1 93.62 545 THR B O 1
ATOM 8790 N N . PHE B 1 546 ? 9.203 -35.938 4.172 1 95.06 546 PHE B N 1
ATOM 8791 C CA . PHE B 1 546 ? 7.98 -35.281 3.707 1 95.06 546 PHE B CA 1
ATOM 8792 C C . PHE B 1 546 ? 7.031 -35.031 4.871 1 95.06 546 PHE B C 1
ATOM 8794 O O . PHE B 1 546 ? 6.793 -35.906 5.691 1 95.06 546 PHE B O 1
ATOM 8801 N N . ASP B 1 547 ? 6.5 -33.812 4.969 1 94.94 547 ASP B N 1
ATOM 8802 C CA . ASP B 1 547 ? 5.477 -33.438 5.941 1 94.94 547 ASP B CA 1
ATOM 8803 C C . ASP B 1 547 ? 4.086 -33.469 5.312 1 94.94 547 ASP B C 1
ATOM 8805 O O . ASP B 1 547 ? 3.732 -32.562 4.543 1 94.94 547 ASP B O 1
ATOM 8809 N N . TRP B 1 548 ? 3.242 -34.406 5.691 1 94.94 548 TRP B N 1
ATOM 8810 C CA . TRP B 1 548 ? 1.926 -34.625 5.098 1 94.94 548 TRP B CA 1
ATOM 8811 C C . TRP B 1 548 ? 1.001 -33.438 5.383 1 94.94 548 TRP B C 1
ATOM 8813 O O . TRP B 1 548 ? 0.081 -33.156 4.609 1 94.94 548 TRP B O 1
ATOM 8823 N N . LYS B 1 549 ? 1.182 -32.781 6.473 1 94.88 549 LYS B N 1
ATOM 8824 C CA . LYS B 1 549 ? 0.302 -31.672 6.867 1 94.88 549 LYS B CA 1
ATOM 8825 C C . LYS B 1 549 ? 0.593 -30.422 6.055 1 94.88 549 LYS B C 1
ATOM 8827 O O . LYS B 1 549 ? -0.325 -29.781 5.523 1 94.88 549 LYS B O 1
ATOM 8832 N N . THR B 1 550 ? 1.833 -30.109 5.875 1 93.69 550 THR B N 1
ATOM 8833 C CA . THR B 1 550 ? 2.193 -28.859 5.211 1 93.69 550 THR B CA 1
ATOM 8834 C C . THR B 1 550 ? 2.525 -29.094 3.74 1 93.69 550 THR B C 1
ATOM 8836 O O . THR B 1 550 ? 2.436 -28.188 2.918 1 93.69 550 THR B O 1
ATOM 8839 N N . GLY B 1 551 ? 2.932 -30.281 3.438 1 94.62 551 GLY B N 1
ATOM 8840 C CA . GLY B 1 551 ? 3.426 -30.594 2.104 1 94.62 551 GLY B CA 1
ATOM 8841 C C . GLY B 1 551 ? 4.895 -30.266 1.921 1 94.62 551 GLY B C 1
ATOM 8842 O O . GLY B 1 551 ? 5.438 -30.406 0.824 1 94.62 551 GLY B O 1
ATOM 8843 N N . ASP B 1 552 ? 5.625 -29.938 2.959 1 95.31 552 ASP B N 1
ATOM 8844 C CA . ASP B 1 552 ? 7.02 -29.516 2.885 1 95.31 552 ASP B CA 1
ATOM 8845 C C . ASP B 1 552 ? 7.953 -30.719 2.76 1 95.31 552 ASP B C 1
ATOM 8847 O O . ASP B 1 552 ? 7.664 -31.797 3.283 1 95.31 552 ASP B O 1
ATOM 8851 N N . TRP B 1 553 ? 9.023 -30.516 2.082 1 96 553 TRP B N 1
ATOM 8852 C CA . TRP B 1 553 ? 10.141 -31.453 2.021 1 96 553 TRP B CA 1
ATOM 8853 C C . TRP B 1 553 ? 11.375 -30.875 2.709 1 96 553 TRP B C 1
ATOM 8855 O O . TRP B 1 553 ? 11.836 -29.781 2.363 1 96 553 TRP B O 1
ATOM 8865 N N . HIS B 1 554 ? 11.922 -31.609 3.672 1 94.88 554 HIS B N 1
ATOM 8866 C CA . HIS B 1 554 ? 13.062 -31.141 4.453 1 94.88 554 HIS B CA 1
ATOM 8867 C C . HIS B 1 554 ? 14.266 -32.062 4.258 1 94.88 554 HIS B C 1
ATOM 8869 O O . HIS B 1 554 ? 14.148 -33.281 4.34 1 94.88 554 HIS B O 1
ATOM 8875 N N . TYR B 1 555 ? 15.375 -31.422 3.93 1 94.38 555 TYR B N 1
ATOM 8876 C CA . TYR B 1 555 ? 16.609 -32.219 3.883 1 94.38 555 TYR B CA 1
ATOM 8877 C C . TYR B 1 555 ? 16.922 -32.812 5.246 1 94.38 555 TYR B C 1
ATOM 8879 O O . TYR B 1 555 ? 16.859 -32.125 6.27 1 94.38 555 TYR B O 1
ATOM 8887 N N . ASP B 1 556 ? 17.188 -34.031 5.242 1 90.62 556 ASP B N 1
ATOM 8888 C CA . ASP B 1 556 ? 17.484 -34.75 6.473 1 90.62 556 ASP B CA 1
ATOM 8889 C C . ASP B 1 556 ? 18.969 -35.125 6.543 1 90.62 556 ASP B C 1
ATOM 8891 O O . ASP B 1 556 ? 19.406 -36.094 5.91 1 90.62 556 ASP B O 1
ATOM 8895 N N . HIS B 1 557 ? 19.688 -34.5 7.336 1 84.88 557 HIS B N 1
ATOM 8896 C CA . HIS B 1 557 ? 21.125 -34.688 7.477 1 84.88 557 HIS B CA 1
ATOM 8897 C C . HIS B 1 557 ? 21.438 -36.125 7.926 1 84.88 557 HIS B C 1
ATOM 8899 O O . HIS B 1 557 ? 22.469 -36.688 7.578 1 84.88 557 HIS B O 1
ATOM 8905 N N . SER B 1 558 ? 20.594 -36.688 8.703 1 81.19 558 SER B N 1
ATOM 8906 C CA . SER B 1 558 ? 20.812 -38.031 9.211 1 81.19 558 SER B CA 1
ATOM 8907 C C . SER B 1 558 ? 20.703 -39.062 8.094 1 81.19 558 SER B C 1
ATOM 8909 O O . SER B 1 558 ? 21.469 -40.031 8.062 1 81.19 558 SER B O 1
ATOM 8911 N N . CYS B 1 559 ? 19.797 -38.781 7.188 1 73.5 559 CYS B N 1
ATOM 8912 C CA . CYS B 1 559 ? 19.609 -39.688 6.062 1 73.5 559 CYS B CA 1
ATOM 8913 C C . CYS B 1 559 ? 20.766 -39.562 5.074 1 73.5 559 CYS B C 1
ATOM 8915 O O . CYS B 1 559 ? 21.125 -40.531 4.406 1 73.5 559 CYS B O 1
ATOM 8917 N N . ALA B 1 560 ? 21.344 -38.438 5.137 1 73.62 560 ALA B N 1
ATOM 8918 C CA . ALA B 1 560 ? 22.391 -38.156 4.152 1 73.62 560 ALA B CA 1
ATOM 8919 C C . ALA B 1 560 ? 23.734 -38.719 4.59 1 73.62 560 ALA B C 1
ATOM 8921 O O . ALA B 1 560 ? 24.609 -38.969 3.756 1 73.62 560 ALA B O 1
ATOM 8922 N N . ARG B 1 561 ? 23.672 -38.906 5.957 1 70.88 561 ARG B N 1
ATOM 8923 C CA . ARG B 1 561 ? 24.906 -39.469 6.488 1 70.88 561 ARG B CA 1
ATOM 8924 C C . ARG B 1 561 ? 25.203 -40.812 5.855 1 70.88 561 ARG B C 1
ATOM 8926 O O . ARG B 1 561 ? 24.375 -41.75 5.898 1 70.88 561 ARG B O 1
ATOM 8933 N N . GLY B 1 562 ? 26.188 -41 4.984 1 65.44 562 GLY B N 1
ATOM 8934 C CA . GLY B 1 562 ? 26.594 -42.219 4.348 1 65.44 562 GLY B CA 1
ATOM 8935 C C . GLY B 1 562 ? 26.297 -42.25 2.859 1 65.44 562 GLY B C 1
ATOM 8936 O O . GLY B 1 562 ? 26.812 -43.094 2.133 1 65.44 562 GLY B O 1
ATOM 8937 N N . LEU B 1 563 ? 25.297 -41.375 2.555 1 69.75 563 LEU B N 1
ATOM 8938 C CA . LEU B 1 563 ? 24.891 -41.406 1.155 1 69.75 563 LEU B CA 1
ATOM 8939 C C . LEU B 1 563 ? 25.656 -40.375 0.344 1 69.75 563 LEU B C 1
ATOM 8941 O O . LEU B 1 563 ? 25.859 -40.562 -0.857 1 69.75 563 LEU B O 1
ATOM 8945 N N . VAL B 1 564 ? 25.859 -39.281 1.007 1 66.56 564 VAL B N 1
ATOM 8946 C CA . VAL B 1 564 ? 26.484 -38.156 0.303 1 66.56 564 VAL B CA 1
ATOM 8947 C C . VAL B 1 564 ? 28 -38.188 0.551 1 66.56 564 VAL B C 1
ATOM 8949 O O . VAL B 1 564 ? 28.438 -38.188 1.701 1 66.56 564 VAL B O 1
ATOM 8952 N N . PRO B 1 565 ? 28.703 -38.625 -0.501 1 61.59 565 PRO B N 1
ATOM 8953 C CA . PRO B 1 565 ? 30.156 -38.594 -0.296 1 61.59 565 PRO B CA 1
ATOM 8954 C C . PRO B 1 565 ? 30.672 -37.281 0.248 1 61.59 565 PRO B C 1
ATOM 8956 O O . PRO B 1 565 ? 30.031 -36.25 0.052 1 61.59 565 PRO B O 1
ATOM 8959 N N . ASN B 1 566 ? 31.469 -37.312 1.296 1 56.31 566 ASN B N 1
ATOM 8960 C CA . ASN B 1 566 ? 32.156 -36.125 1.813 1 56.31 566 ASN B CA 1
ATOM 8961 C C . ASN B 1 566 ? 32.625 -35.219 0.686 1 56.31 566 ASN B C 1
ATOM 8963 O O . ASN B 1 566 ? 33.844 -35.156 0.419 1 56.31 566 ASN B O 1
ATOM 8967 N N . ILE B 1 567 ? 32 -35.219 -0.336 1 50.38 567 ILE B N 1
ATOM 8968 C CA . ILE B 1 567 ? 32.438 -34.375 -1.443 1 50.38 567 ILE B CA 1
ATOM 8969 C C . ILE B 1 567 ? 32.156 -32.906 -1.09 1 50.38 567 ILE B C 1
ATOM 8971 O O . ILE B 1 567 ? 31.094 -32.375 -1.378 1 50.38 567 ILE B O 1
ATOM 8975 N N . VAL B 1 568 ? 32.062 -32.594 0.138 1 48.16 568 VAL B N 1
ATOM 8976 C CA . VAL B 1 568 ? 31.75 -31.188 0.332 1 48.16 568 VAL B CA 1
ATOM 8977 C C . VAL B 1 568 ? 32.656 -30.344 -0.561 1 48.16 568 VAL B C 1
ATOM 8979 O O . VAL B 1 568 ? 33.875 -30.344 -0.404 1 48.16 568 VAL B O 1
ATOM 8982 N N . GLY B 1 569 ? 32.312 -30.141 -1.772 1 42.47 569 GLY B N 1
ATOM 8983 C CA . GLY B 1 569 ? 33 -29.266 -2.717 1 42.47 569 GLY B CA 1
ATOM 8984 C C . GLY B 1 569 ? 33.531 -27.984 -2.076 1 42.47 569 GLY B C 1
ATOM 8985 O O . GLY B 1 569 ? 32.938 -27.469 -1.124 1 42.47 569 GLY B O 1
ATOM 8986 N N . GLY B 1 570 ? 34.812 -27.812 -2.086 1 41 570 GLY B N 1
ATOM 8987 C CA . GLY B 1 570 ? 35.562 -26.578 -1.942 1 41 570 GLY B CA 1
ATOM 8988 C C . GLY B 1 570 ? 34.844 -25.359 -2.486 1 41 570 GLY B C 1
ATOM 8989 O O . GLY B 1 570 ? 34.312 -25.391 -3.604 1 41 570 GLY B O 1
ATOM 8990 N N . ASN B 1 571 ? 34.125 -24.688 -1.728 1 42.97 571 ASN B N 1
ATOM 8991 C CA . ASN B 1 571 ? 33.656 -23.375 -2.131 1 42.97 571 ASN B CA 1
ATOM 8992 C C . ASN B 1 571 ? 34.688 -22.594 -2.92 1 42.97 571 ASN B C 1
ATOM 8994 O O . ASN B 1 571 ? 35.781 -22.297 -2.398 1 42.97 571 ASN B O 1
ATOM 8998 N N . PRO B 1 572 ? 34.719 -22.656 -4.176 1 39.72 572 PRO B N 1
ATOM 8999 C CA . PRO B 1 572 ? 35.688 -21.734 -4.738 1 39.72 572 PRO B CA 1
ATOM 9000 C C . PRO B 1 572 ? 35.594 -20.312 -4.176 1 39.72 572 PRO B C 1
ATOM 9002 O O . PRO B 1 572 ? 34.5 -19.75 -4.152 1 39.72 572 PRO B O 1
ATOM 9005 N N . SER B 1 573 ? 36.188 -20.062 -3.17 1 40.19 573 SER B N 1
ATOM 9006 C CA . SER B 1 573 ? 36.188 -18.766 -2.494 1 40.19 573 SER B CA 1
ATOM 9007 C C . SER B 1 573 ? 36.219 -17.625 -3.494 1 40.19 573 SER B C 1
ATOM 9009 O O . SER B 1 573 ? 36.094 -16.453 -3.113 1 40.19 573 SER B O 1
ATOM 9011 N N . GLY B 1 574 ? 36.906 -17.781 -4.676 1 40.81 574 GLY B N 1
ATOM 9012 C CA . GLY B 1 574 ? 37.219 -16.609 -5.496 1 40.81 574 GLY B CA 1
ATOM 9013 C C . GLY B 1 574 ? 36.031 -16.141 -6.328 1 40.81 574 GLY B C 1
ATOM 9014 O O . GLY B 1 574 ? 35.031 -16.859 -6.445 1 40.81 574 GLY B O 1
ATOM 9015 N N . ARG B 1 575 ? 36.125 -14.82 -6.746 1 43.66 575 ARG B N 1
ATOM 9016 C CA . ARG B 1 575 ? 35.25 -14.227 -7.754 1 43.66 575 ARG B CA 1
ATOM 9017 C C . ARG B 1 575 ? 35.125 -15.117 -8.984 1 43.66 575 ARG B C 1
ATOM 9019 O O . ARG B 1 575 ? 36 -15.055 -9.875 1 43.66 575 ARG B O 1
ATOM 9026 N N . VAL B 1 576 ? 34.5 -16.219 -8.906 1 49.91 576 VAL B N 1
ATOM 9027 C CA . VAL B 1 576 ? 34.375 -17.078 -10.078 1 49.91 576 VAL B CA 1
ATOM 9028 C C . VAL B 1 576 ? 33.188 -16.609 -10.922 1 49.91 576 VAL B C 1
ATOM 9030 O O . VAL B 1 576 ? 32.156 -16.203 -10.375 1 49.91 576 VAL B O 1
ATOM 9033 N N . LYS B 1 577 ? 33.375 -16.484 -12.172 1 59.03 577 LYS B N 1
ATOM 9034 C CA . LYS B 1 577 ? 32.344 -16.172 -13.164 1 59.03 577 LYS B CA 1
ATOM 9035 C C . LYS B 1 577 ? 31.141 -17.125 -13.047 1 59.03 577 LYS B C 1
ATOM 9037 O O . LYS B 1 577 ? 31.312 -18.312 -12.781 1 59.03 577 LYS B O 1
ATOM 9042 N N . ALA B 1 578 ? 30 -16.578 -13.109 1 66.38 578 ALA B N 1
ATOM 9043 C CA . ALA B 1 578 ? 28.75 -17.328 -13.008 1 66.38 578 ALA B CA 1
ATOM 9044 C C . ALA B 1 578 ? 28.828 -18.641 -13.773 1 66.38 578 ALA B C 1
ATOM 9046 O O . ALA B 1 578 ? 28.344 -19.672 -13.297 1 66.38 578 ALA B O 1
ATOM 9047 N N . GLU B 1 579 ? 29.391 -18.672 -14.953 1 69.38 579 GLU B N 1
ATOM 9048 C CA . GLU B 1 579 ? 29.469 -19.859 -15.797 1 69.38 579 GLU B CA 1
ATOM 9049 C C . GLU B 1 579 ? 30.234 -20.984 -15.102 1 69.38 579 GLU B C 1
ATOM 9051 O O . GLU B 1 579 ? 29.859 -22.156 -15.211 1 69.38 579 GLU B O 1
ATOM 9056 N N . ASN B 1 580 ? 31.188 -20.562 -14.492 1 76.38 580 ASN B N 1
ATOM 9057 C CA . ASN B 1 580 ? 31.969 -21.578 -13.781 1 76.38 580 ASN B CA 1
ATOM 9058 C C . ASN B 1 580 ? 31.188 -22.172 -12.617 1 76.38 580 ASN B C 1
ATOM 9060 O O . ASN B 1 580 ? 31.266 -23.375 -12.367 1 76.38 580 ASN B O 1
ATOM 9064 N N . CYS B 1 581 ? 30.391 -21.312 -12.109 1 82.88 581 CYS B N 1
ATOM 9065 C CA . CYS B 1 581 ? 29.547 -21.812 -11.023 1 82.88 581 CYS B CA 1
ATOM 9066 C C . CYS B 1 581 ? 28.5 -22.781 -11.547 1 82.88 581 CYS B C 1
ATOM 9068 O O . CYS B 1 581 ? 28.297 -23.859 -10.969 1 82.88 581 CYS B O 1
ATOM 9070 N N . TYR B 1 582 ? 27.922 -22.562 -12.68 1 93.88 582 TYR B N 1
ATOM 9071 C CA . TYR B 1 582 ? 26.859 -23.391 -13.258 1 93.88 582 TYR B CA 1
ATOM 9072 C C . TYR B 1 582 ? 27.391 -24.766 -13.648 1 93.88 582 TYR B C 1
ATOM 9074 O O . TYR B 1 582 ? 26.75 -25.781 -13.367 1 93.88 582 TYR B O 1
ATOM 9082 N N . GLN B 1 583 ? 28.516 -24.734 -14.242 1 93.94 583 GLN B N 1
ATOM 9083 C CA . GLN B 1 583 ? 29.125 -26 -14.648 1 93.94 583 GLN B CA 1
ATOM 9084 C C . GLN B 1 583 ? 29.484 -26.844 -13.438 1 93.94 583 GLN B C 1
ATOM 9086 O O . GLN B 1 583 ? 29.297 -28.062 -13.453 1 93.94 583 GLN B O 1
ATOM 9091 N N . SER B 1 584 ? 29.969 -26.172 -12.453 1 94 584 SER B N 1
ATOM 9092 C CA . SER B 1 584 ? 30.328 -26.875 -11.227 1 94 584 SER B CA 1
ATOM 9093 C C . SER B 1 584 ? 29.094 -27.469 -10.547 1 94 584 SER B C 1
ATOM 9095 O O . SER B 1 584 ? 29.141 -28.594 -10.031 1 94 584 SER B O 1
ATOM 9097 N N . TYR B 1 585 ? 28.031 -26.719 -10.508 1 96.31 585 TYR B N 1
ATOM 9098 C CA . TYR B 1 585 ? 26.797 -27.203 -9.906 1 96.31 585 TYR B CA 1
ATOM 9099 C C . TYR B 1 585 ? 26.281 -28.438 -10.641 1 96.31 585 TYR B C 1
ATOM 9101 O O . TYR B 1 585 ? 25.875 -29.422 -10.016 1 96.31 585 TYR B O 1
ATOM 9109 N N . MET B 1 586 ? 26.328 -28.406 -12.016 1 96.94 586 MET B N 1
ATOM 9110 C CA . MET B 1 586 ? 25.844 -29.5 -12.844 1 96.94 586 MET B CA 1
ATOM 9111 C C . MET B 1 586 ? 26.703 -30.75 -12.656 1 96.94 586 MET B C 1
ATOM 9113 O O . MET B 1 586 ? 26.172 -31.859 -12.531 1 96.94 586 MET B O 1
ATOM 9117 N N . ALA B 1 587 ? 27.984 -30.516 -12.625 1 95.56 587 ALA B N 1
ATOM 9118 C CA . ALA B 1 587 ? 28.906 -31.641 -12.438 1 95.56 587 ALA B CA 1
ATOM 9119 C C . ALA B 1 587 ? 28.703 -32.312 -11.078 1 95.56 587 ALA B C 1
ATOM 9121 O O . ALA B 1 587 ? 28.688 -33.531 -10.969 1 95.56 587 ALA B O 1
ATOM 9122 N N . PHE B 1 588 ? 28.578 -31.438 -10.125 1 94.5 588 PHE B N 1
ATOM 9123 C CA . PHE B 1 588 ? 28.344 -31.953 -8.781 1 94.5 588 PHE B CA 1
ATOM 9124 C C . PHE B 1 588 ? 27.047 -32.75 -8.719 1 94.5 588 PHE B C 1
ATOM 9126 O O . PHE B 1 588 ? 27.016 -33.844 -8.141 1 94.5 588 PHE B O 1
ATOM 9133 N N . ALA B 1 589 ? 26 -32.281 -9.281 1 97.06 589 ALA B N 1
ATOM 9134 C CA . ALA B 1 589 ? 24.688 -32.938 -9.273 1 97.06 589 ALA B CA 1
ATOM 9135 C C . ALA B 1 589 ? 24.781 -34.312 -9.938 1 97.06 589 ALA B C 1
ATOM 9137 O O . ALA B 1 589 ? 24.219 -35.281 -9.422 1 97.06 589 ALA B O 1
ATOM 9138 N N . HIS B 1 590 ? 25.469 -34.406 -11.07 1 96.19 590 HIS B N 1
ATOM 9139 C CA . HIS B 1 590 ? 25.625 -35.688 -11.766 1 96.19 590 HIS B CA 1
ATOM 9140 C C . HIS B 1 590 ? 26.406 -36.688 -10.922 1 96.19 590 HIS B C 1
ATOM 9142 O O . HIS B 1 590 ? 26.031 -37.875 -10.852 1 96.19 590 HIS B O 1
ATOM 9148 N N . CYS B 1 591 ? 27.438 -36.156 -10.305 1 93.88 591 CYS B N 1
ATOM 9149 C CA . CYS B 1 591 ? 28.25 -37.031 -9.453 1 93.88 591 CYS B CA 1
ATOM 9150 C C . CYS B 1 591 ? 27.422 -37.594 -8.297 1 93.88 591 CYS B C 1
ATOM 9152 O O . CYS B 1 591 ? 27.484 -38.781 -7.992 1 93.88 591 CYS B O 1
ATOM 9154 N N . LEU B 1 592 ? 26.719 -36.719 -7.688 1 93.5 592 LEU B N 1
ATOM 9155 C CA . LEU B 1 592 ? 25.906 -37.125 -6.551 1 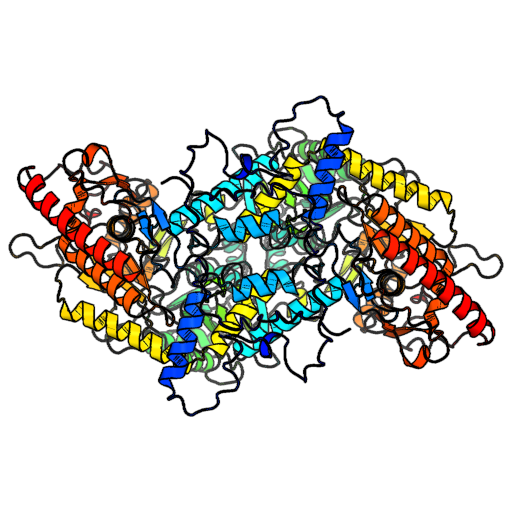93.5 592 LEU B CA 1
ATOM 9156 C C . LEU B 1 592 ? 24.812 -38.094 -6.984 1 93.5 592 LEU B C 1
ATOM 9158 O O . LEU B 1 592 ? 24.516 -39.062 -6.273 1 93.5 592 LEU B O 1
ATOM 9162 N N . ALA B 1 593 ? 24.156 -37.875 -8.133 1 95.12 593 ALA B N 1
ATOM 9163 C CA . ALA B 1 593 ? 23.125 -38.75 -8.648 1 95.12 593 ALA B CA 1
ATOM 9164 C C . ALA B 1 593 ? 23.672 -40.156 -8.883 1 95.12 593 ALA B C 1
ATOM 9166 O O . ALA B 1 593 ? 23.016 -41.156 -8.586 1 95.12 593 ALA B O 1
ATOM 9167 N N . GLU B 1 594 ? 24.859 -40.25 -9.383 1 92.5 594 GLU B N 1
ATOM 9168 C CA . GLU B 1 594 ? 25.5 -41.531 -9.625 1 92.5 594 GLU B CA 1
ATOM 9169 C C . GLU B 1 594 ? 25.812 -42.25 -8.32 1 92.5 594 GLU B C 1
ATOM 9171 O O . GLU B 1 594 ? 25.625 -43.469 -8.211 1 92.5 594 GLU B O 1
ATOM 9176 N N . SER B 1 595 ? 26.297 -41.469 -7.43 1 89.19 595 SER B N 1
ATOM 9177 C CA . SER B 1 595 ? 26.594 -42.031 -6.121 1 89.19 595 SER B CA 1
ATOM 9178 C C . SER B 1 595 ? 25.344 -42.594 -5.449 1 89.19 595 SER B C 1
ATOM 9180 O O . SER B 1 595 ? 25.375 -43.656 -4.816 1 89.19 595 SER B O 1
ATOM 9182 N N . LEU B 1 596 ? 24.281 -41.875 -5.508 1 90.44 596 LEU B N 1
ATOM 9183 C CA . LEU B 1 596 ? 23.031 -42.281 -4.879 1 90.44 596 LEU B CA 1
ATOM 9184 C C . LEU B 1 596 ? 22.453 -43.5 -5.57 1 90.44 596 LEU B C 1
ATOM 9186 O O . LEU B 1 596 ? 21.828 -44.344 -4.922 1 90.44 596 LEU B O 1
ATOM 9190 N N . ALA B 1 597 ? 22.609 -43.625 -6.887 1 87.94 597 ALA B N 1
ATOM 9191 C CA . ALA B 1 597 ? 22.156 -44.781 -7.625 1 87.94 597 ALA B CA 1
ATOM 9192 C C . ALA B 1 597 ? 22.875 -46.062 -7.16 1 87.94 597 ALA B C 1
ATOM 9194 O O . ALA B 1 597 ? 22.266 -47.125 -7.043 1 87.94 597 ALA B O 1
ATOM 9195 N N . THR B 1 598 ? 24.109 -45.969 -6.836 1 83.25 598 THR B N 1
ATOM 9196 C CA . THR B 1 598 ? 24.922 -47.094 -6.434 1 83.25 598 THR B CA 1
ATOM 9197 C C . THR B 1 598 ? 24.641 -47.5 -4.988 1 83.25 598 THR B C 1
ATOM 9199 O O . THR B 1 598 ? 24.594 -48.688 -4.656 1 83.25 598 THR B O 1
ATOM 9202 N N . THR B 1 599 ? 24.516 -46.531 -4.223 1 78.62 599 THR B N 1
ATOM 9203 C CA . THR B 1 599 ? 24.344 -46.75 -2.793 1 78.62 599 THR B CA 1
ATOM 9204 C C . THR B 1 599 ? 22.938 -47.25 -2.492 1 78.62 599 THR B C 1
ATOM 9206 O O . THR B 1 599 ? 22.75 -48.094 -1.605 1 78.62 599 THR B O 1
ATOM 9209 N N . CYS B 1 600 ? 21.969 -46.688 -3.146 1 68.06 600 CYS B N 1
ATOM 9210 C CA . CYS B 1 600 ? 20.578 -47 -2.816 1 68.06 600 CYS B CA 1
ATOM 9211 C C . CYS B 1 600 ? 20.109 -48.25 -3.559 1 68.06 600 CYS B C 1
ATOM 9213 O O . CYS B 1 600 ? 19.031 -48.781 -3.279 1 68.06 600 CYS B O 1
ATOM 9215 N N . THR B 1 601 ? 20.703 -48.719 -4.66 1 58.75 601 THR B N 1
ATOM 9216 C CA . THR B 1 601 ? 20.344 -49.969 -5.297 1 58.75 601 THR B CA 1
ATOM 9217 C C . THR B 1 601 ? 20.281 -51.125 -4.273 1 58.75 601 THR B C 1
ATOM 9219 O O . THR B 1 601 ? 19.516 -52.062 -4.434 1 58.75 601 THR B O 1
ATOM 9222 N N . GLY B 1 602 ? 21.172 -51.156 -3.279 1 47.22 602 GLY B N 1
ATOM 9223 C CA . GLY B 1 602 ? 21.078 -52.188 -2.27 1 47.22 602 GLY B CA 1
ATOM 9224 C C . GLY B 1 602 ? 19.891 -52 -1.331 1 47.22 602 GLY B C 1
ATOM 9225 O O . GLY B 1 602 ? 19.656 -52.812 -0.449 1 47.22 602 GLY B O 1
ATOM 9226 N N . LEU B 1 603 ? 19.578 -50.812 -1.035 1 46.41 603 LEU B N 1
ATOM 9227 C CA . LEU B 1 603 ? 18.453 -50.562 -0.134 1 46.41 603 LEU B CA 1
ATOM 9228 C C . LEU B 1 603 ? 17.141 -51 -0.76 1 46.41 603 LEU B C 1
ATOM 9230 O O . LEU B 1 603 ? 16.797 -50.562 -1.866 1 46.41 603 LEU B O 1
ATOM 9234 N N . SER B 1 604 ? 16.906 -52.281 -0.625 1 39.72 604 SER B N 1
ATOM 9235 C CA . SER B 1 604 ? 15.68 -52.938 -1.075 1 39.72 604 SER B CA 1
ATOM 9236 C C . SER B 1 604 ? 14.531 -51.938 -1.219 1 39.72 604 SER B C 1
ATOM 9238 O O . SER B 1 604 ? 14.586 -50.844 -0.675 1 39.72 604 SER B O 1
ATOM 9240 N N . SER B 1 605 ? 13.219 -52.531 -1.53 1 40.66 605 SER B N 1
ATOM 9241 C CA . SER B 1 605 ? 11.906 -52.156 -2.061 1 40.66 605 SER B CA 1
ATOM 9242 C C . SER B 1 605 ? 11.359 -50.938 -1.354 1 40.66 605 SER B C 1
ATOM 9244 O O . SER B 1 605 ? 11.93 -50.469 -0.368 1 40.66 605 SER B O 1
ATOM 9246 N N . ASP B 1 606 ? 9.914 -50.938 -1.267 1 42.12 606 ASP B N 1
ATOM 9247 C CA . ASP B 1 606 ? 8.781 -50.062 -1.045 1 42.12 606 ASP B CA 1
ATOM 9248 C C . ASP B 1 606 ? 8.852 -49.406 0.336 1 42.12 606 ASP B C 1
ATOM 9250 O O . ASP B 1 606 ? 8.57 -50.062 1.347 1 42.12 606 ASP B O 1
ATOM 9254 N N . PRO B 1 607 ? 9.883 -48.75 0.674 1 44.16 607 PRO B N 1
ATOM 9255 C CA . PRO B 1 607 ? 9.578 -48.219 2.002 1 44.16 607 PRO B CA 1
ATOM 9256 C C . PRO B 1 607 ? 8.086 -47.969 2.215 1 44.16 607 PRO B C 1
ATOM 9258 O O . PRO B 1 607 ? 7.395 -47.531 1.294 1 44.16 607 PRO B O 1
ATOM 9261 N N . ALA B 1 608 ? 7.465 -48.844 2.895 1 47.78 608 ALA B N 1
ATOM 9262 C CA . ALA B 1 608 ? 6.059 -48.656 3.252 1 47.78 608 ALA B CA 1
ATOM 9263 C C . ALA B 1 608 ? 5.762 -47.188 3.557 1 47.78 608 ALA B C 1
ATOM 9265 O O . ALA B 1 608 ? 6.258 -46.656 4.543 1 47.78 608 ALA B O 1
ATOM 9266 N N . ILE B 1 609 ? 5.648 -46.375 2.531 1 61.22 609 ILE B N 1
ATOM 9267 C CA . ILE B 1 609 ? 5.129 -45.031 2.719 1 61.22 609 ILE B CA 1
ATOM 9268 C C . ILE B 1 609 ? 3.979 -45.062 3.723 1 61.22 609 ILE B C 1
ATOM 9270 O O . ILE B 1 609 ? 2.982 -45.75 3.52 1 61.22 609 ILE B O 1
ATOM 9274 N N . ARG B 1 610 ? 4.289 -44.719 5.004 1 78.75 610 ARG B N 1
ATOM 9275 C CA . ARG B 1 610 ? 3.197 -44.625 5.969 1 78.75 610 ARG B CA 1
ATOM 9276 C C . ARG B 1 610 ? 2.277 -43.469 5.656 1 78.75 610 ARG B C 1
ATOM 9278 O O . ARG B 1 610 ? 2.561 -42.312 6.039 1 78.75 610 ARG B O 1
ATOM 9285 N N . ILE B 1 611 ? 1.407 -43.75 4.742 1 88.5 611 ILE B N 1
ATOM 9286 C CA . ILE B 1 611 ? 0.348 -42.781 4.48 1 88.5 611 ILE B CA 1
ATOM 9287 C C . ILE B 1 611 ? -0.54 -42.625 5.715 1 88.5 611 ILE B C 1
ATOM 9289 O O . ILE B 1 611 ? -1.01 -43.625 6.266 1 88.5 611 ILE B O 1
ATOM 9293 N N . PRO B 1 612 ? -0.669 -41.469 6.145 1 89.69 612 PRO B N 1
ATOM 9294 C CA . PRO B 1 612 ? -1.572 -41.312 7.289 1 89.69 612 PRO B CA 1
ATOM 9295 C C . PRO B 1 612 ? -2.941 -41.938 7.051 1 89.69 612 PRO B C 1
ATOM 9297 O O . PRO B 1 612 ? -3.473 -41.875 5.938 1 89.69 612 PRO B O 1
ATOM 9300 N N . LYS B 1 613 ? -3.547 -42.469 8.062 1 88.06 613 LYS B N 1
ATOM 9301 C CA . LYS B 1 613 ? -4.809 -43.188 7.977 1 88.06 613 LYS B CA 1
ATOM 9302 C C . LYS B 1 613 ? -5.926 -42.312 7.449 1 88.06 613 LYS B C 1
ATOM 9304 O O . LYS B 1 613 ? -6.836 -42.781 6.762 1 88.06 613 LYS B O 1
ATOM 9309 N N . SER B 1 614 ? -5.832 -41.094 7.707 1 88.44 614 SER B N 1
ATOM 9310 C CA . SER B 1 614 ? -6.895 -40.156 7.355 1 88.44 614 SER B CA 1
ATOM 9311 C C . SER B 1 614 ? -6.789 -39.719 5.895 1 88.44 614 SER B C 1
ATOM 9313 O O . SER B 1 614 ? -7.695 -39.062 5.367 1 88.44 614 SER B O 1
ATOM 9315 N N . VAL B 1 615 ? -5.75 -40.125 5.273 1 90.81 615 VAL B N 1
ATOM 9316 C CA . VAL B 1 615 ? -5.547 -39.719 3.889 1 90.81 615 VAL B CA 1
ATOM 9317 C C . VAL B 1 615 ? -5.926 -40.844 2.947 1 90.81 615 VAL B C 1
ATOM 9319 O O . VAL B 1 615 ? -5.41 -41.969 3.07 1 90.81 615 VAL B O 1
ATOM 9322 N N . ASP B 1 616 ? -6.848 -40.562 2.018 1 91.06 616 ASP B N 1
ATOM 9323 C CA . ASP B 1 616 ? -7.172 -41.5 0.958 1 91.06 616 ASP B CA 1
ATOM 9324 C C . ASP B 1 616 ? -5.953 -41.812 0.089 1 91.06 616 ASP B C 1
ATOM 9326 O O . ASP B 1 616 ? -5.418 -40.906 -0.56 1 91.06 616 ASP B O 1
ATOM 9330 N N . PRO B 1 617 ? -5.562 -43.031 0.013 1 90.56 617 PRO B N 1
ATOM 9331 C CA . PRO B 1 617 ? -4.371 -43.375 -0.764 1 90.56 617 PRO B CA 1
ATOM 9332 C C . PRO B 1 617 ? -4.488 -42.969 -2.232 1 90.56 617 PRO B C 1
ATOM 9334 O O . PRO B 1 617 ? -3.477 -42.75 -2.898 1 90.56 617 PRO B O 1
ATOM 9337 N N . GLN B 1 618 ? -5.695 -42.844 -2.705 1 89.12 618 GLN B N 1
ATOM 9338 C CA . GLN B 1 618 ? -5.898 -42.5 -4.105 1 89.12 618 GLN B CA 1
ATOM 9339 C C . GLN B 1 618 ? -5.469 -41.062 -4.375 1 89.12 618 GLN B C 1
ATOM 9341 O O . GLN B 1 618 ? -5.273 -40.656 -5.527 1 89.12 618 GLN B O 1
ATOM 9346 N N . LEU B 1 619 ? -5.34 -40.312 -3.305 1 93.19 619 LEU B N 1
ATOM 9347 C CA . LEU B 1 619 ? -4.949 -38.906 -3.441 1 93.19 619 LEU B CA 1
ATOM 9348 C C . LEU B 1 619 ? -3.436 -38.781 -3.584 1 93.19 619 LEU B C 1
ATOM 9350 O O . LEU B 1 619 ? -2.932 -37.719 -3.965 1 93.19 619 LEU B O 1
ATOM 9354 N N . VAL B 1 620 ? -2.742 -39.844 -3.281 1 92.56 620 VAL B N 1
ATOM 9355 C CA . VAL B 1 620 ? -1.284 -39.812 -3.328 1 92.56 620 VAL B CA 1
ATOM 9356 C C . VAL B 1 620 ? -0.806 -40.062 -4.754 1 92.56 620 VAL B C 1
ATOM 9358 O O . VAL B 1 620 ? -0.668 -41.219 -5.164 1 92.56 620 VAL B O 1
ATOM 9361 N N . TYR B 1 621 ? -0.464 -39.062 -5.445 1 90.06 621 TYR B N 1
ATOM 9362 C CA . TYR B 1 621 ? -0.102 -39.125 -6.855 1 90.06 621 TYR B CA 1
ATOM 9363 C C . TYR B 1 621 ? 1.409 -39.062 -7.035 1 90.06 621 TYR B C 1
ATOM 9365 O O . TYR B 1 621 ? 1.9 -38.938 -8.164 1 90.06 621 TYR B O 1
ATOM 9373 N N . PHE B 1 622 ? 2.16 -39.094 -5.945 1 92.75 622 PHE B N 1
ATOM 9374 C CA . PHE B 1 622 ? 3.596 -38.844 -6.012 1 92.75 622 PHE B CA 1
ATOM 9375 C C . PHE B 1 622 ? 4.359 -39.906 -5.219 1 92.75 622 PHE B C 1
ATOM 9377 O O . PHE B 1 622 ? 3.797 -40.562 -4.34 1 92.75 622 PHE B O 1
ATOM 9384 N N . LEU B 1 623 ? 5.664 -39.969 -5.523 1 89.69 623 LEU B N 1
ATOM 9385 C CA . LEU B 1 623 ? 6.574 -40.844 -4.789 1 89.69 623 LEU B CA 1
ATOM 9386 C C . LEU B 1 623 ? 7.012 -40.219 -3.477 1 89.69 623 LEU B C 1
ATOM 9388 O O . LEU B 1 623 ? 7.238 -39 -3.422 1 89.69 623 LEU B O 1
ATOM 9392 N N . VAL B 1 624 ? 7.012 -41.031 -2.453 1 86.62 624 VAL B N 1
ATOM 9393 C CA . VAL B 1 624 ? 7.477 -40.531 -1.164 1 86.62 624 VAL B CA 1
ATOM 9394 C C . VAL B 1 624 ? 8.578 -41.438 -0.625 1 86.62 624 VAL B C 1
ATOM 9396 O O . VAL B 1 624 ? 8.492 -42.656 -0.739 1 86.62 624 VAL B O 1
#

pLDDT: mean 87.51, std 19.21, range [22.45, 98.88]

Sequence (1248 aa):
MPLLVLRVPLASTNNTSTCSGAAPPVAVAPAAEHSDGLLFDGLALGHGDDVDDKAEADGDDAATVKLEWLRSQIIGAEAEFASPFGTRRITYADHTASGRCLRFVEEFVLRNVLPFYGNTHTTDSYVGMHTSKLAGDAARYVKRSLGAGPRDMLLFCGTGCTAAIKRLQEVTGMAVAPTLRAAVLAALPPSDRWVVFVGPYEHHSNLLTWRESLAEVVEVGLRAADGLLDLAALESELAARAPSGRPMLGAFSACSNVTGLRTDTRAVAALLRRHGAHACFDFACSAPYVRVDMRSGDADGYDAVFLSPHKFLGGPGSPGVLLMASRLYRLRATAPSTCGGGTVRYVSAYGDTVYSDDAEEREDAGTPAIIQKVRAALSFRVKEWVGEACIEAQEARMLALALRRVRAGANPSLRLLQGADAAASAPRLPVLSFVVYAPPRDGTEPEGRLQLHCRFVTKLLNDLFGVQARAGCACAGPYAHRLLGISPARAKAIRSAVEQGYHGVLPGWTRVSLAYYTSMQEAEFVLDAVAFVASFGHRFLPLYTFDWKTGDWHYDHSCARGLVPNIVGGNPSGRVKAENCYQSYMAFAHCLAESLATTCTGLSSDPAIRIPKSVDPQLVYFLVMPLLVLRVPLASTNNTSTCSGAAPPVAVAPAAEHSDGLLFDGLALGHGDDVDDKAEADGDDAATVKLEWLRSQIIGAEAEFASPFGTRRITYADHTASGRCLRFVEEFVLRNVLPFYGNTHTTDSYVGMHTSKLAGDAARYVKRSLGAGPRDMLLFCGTGCTAAIKRLQEVTGMAVAPTLRAAVLAALPPSDRWVVFVGPYEHHSNLLTWRESLAEVVEVGLRAADGLLDLAALESELAARAPSGRPMLGAFSACSNVTGLRTDTRAVAALLRRHGAHACFDFACSAPYVRVDMRSGDADGYDAVFLSPHKFLGGPGSPGVLLMASRLYRLRATAPSTCGGGTVRYVSAYGDTVYSDDAEEREDAGTPAIIQKVRAALSFRVKEWVGEACIEAQEARMLALALRRVRAGANPSLRLLQGADAAASAPRLPVLSFVVYAPPRDGTEPEGRLQLHCRFVTKLLNDLFGVQARAGCACAGPYAHRLLGISPARAKAIRSAVEQGYHGVLPGWTRVSLAYYTSMQEAEFVLDAVAFVASFGHRFLPLYTFDWKTGDWHYDHSCARGLVPNIVGGNPSGRVKAENCYQSYMAFAHCLAESLATTCTGLSSDPAIRIPKSVDPQLVYFLV

Solvent-accessible surface area (backbone atoms only — not comparable to full-atom values): 65921 Å² total; per-residue (Å²): 128,74,68,66,59,60,68,78,76,77,79,80,71,81,68,68,79,70,79,70,72,66,74,68,75,80,70,66,51,76,55,65,80,68,66,103,63,56,76,69,76,72,59,85,76,73,74,81,67,65,74,71,65,72,64,84,66,56,77,63,57,55,49,51,54,52,37,52,46,53,49,71,31,35,44,31,62,81,33,67,48,79,36,96,77,40,77,30,47,50,39,83,19,41,44,69,73,24,28,49,37,30,47,68,50,54,50,46,42,61,66,58,41,43,36,44,57,36,50,57,94,40,66,47,14,64,31,15,30,48,35,38,50,48,38,51,42,19,51,53,47,48,38,55,66,36,33,55,52,95,62,41,42,62,43,78,18,60,41,15,32,38,40,15,49,52,48,51,29,30,37,53,56,32,37,52,19,54,87,46,41,68,64,46,58,72,68,47,55,70,61,73,39,36,38,35,37,28,48,53,54,33,43,30,35,60,41,48,34,49,67,61,32,62,37,47,70,44,77,33,51,58,29,86,81,34,52,41,78,28,61,68,60,44,51,52,56,46,61,73,47,46,81,67,66,37,53,38,34,35,44,32,48,39,26,29,81,52,38,12,42,50,48,65,54,47,62,52,16,32,56,31,43,75,62,67,21,41,22,29,36,38,28,45,56,37,52,72,60,46,89,55,66,32,42,56,86,47,68,49,19,30,39,28,43,27,23,25,36,19,33,18,63,28,3,55,70,9,33,3,32,27,40,30,37,48,90,56,53,64,36,84,90,50,60,46,77,47,45,22,29,64,16,55,76,45,45,47,69,83,78,48,70,40,63,45,87,46,70,53,50,16,61,42,41,37,62,61,57,48,66,22,38,38,34,30,27,47,19,51,44,51,49,57,69,65,27,64,68,53,36,44,52,34,33,50,49,52,34,49,50,53,53,49,52,55,59,71,58,63,46,89,22,52,44,74,49,63,73,36,74,65,28,69,75,52,61,58,48,35,32,45,24,30,45,34,32,46,78,74,57,95,90,56,60,73,94,72,51,40,21,50,43,27,44,48,54,22,29,48,38,22,38,62,57,17,32,28,37,42,49,41,46,76,46,20,37,38,35,44,30,63,75,70,67,57,47,73,69,55,48,53,53,51,50,51,33,42,76,72,47,34,44,38,55,61,74,58,23,27,31,40,24,66,54,57,62,56,48,69,68,57,51,51,52,53,52,48,51,53,51,46,43,32,74,47,42,75,61,52,51,73,36,42,46,78,38,59,48,74,39,46,67,40,80,34,69,75,54,31,60,88,54,54,70,90,61,72,72,74,70,75,81,61,97,64,55,68,66,58,50,52,53,49,34,53,52,49,49,54,52,51,46,53,46,30,51,64,62,46,68,72,51,77,80,74,67,78,66,82,67,55,86,84,51,62,70,86,53,59,57,43,67,119,129,74,69,67,60,61,68,79,77,77,80,81,72,77,72,68,77,68,78,72,73,66,75,70,75,80,69,68,51,75,53,66,81,66,67,103,64,56,75,68,75,72,60,86,77,73,74,82,69,66,76,69,63,72,64,84,65,56,78,63,58,54,49,51,53,53,37,52,47,52,49,71,30,36,45,32,62,80,34,66,47,83,34,96,78,41,79,29,48,49,40,83,18,43,46,70,73,24,28,48,36,29,48,69,49,54,50,46,42,61,66,54,40,45,36,43,56,37,52,60,96,42,66,49,13,64,32,14,31,49,35,38,48,48,37,49,41,19,52,52,48,46,39,57,66,37,34,55,51,94,63,41,43,63,43,79,20,60,40,16,32,41,40,15,51,52,48,51,29,31,37,54,54,34,38,49,20,56,86,45,40,69,64,46,58,73,67,48,56,71,59,73,38,36,37,36,36,29,48,52,56,34,43,29,34,59,41,47,33,49,65,61,32,62,36,47,72,45,76,33,51,58,28,86,81,34,53,41,76,28,61,68,60,45,50,52,55,47,62,71,46,46,83,68,66,35,54,37,34,36,45,31,49,39,26,29,82,52,38,13,42,49,48,66,55,45,62,52,14,32,55,32,43,74,60,69,21,42,24,28,35,38,27,46,57,37,52,72,62,46,88,54,67,32,42,56,87,46,70,48,19,30,39,30,42,26,22,25,37,20,33,18,65,28,3,55,71,8,32,3,33,27,41,30,35,48,88,56,55,64,38,84,90,49,62,47,79,48,45,22,29,66,15,56,75,44,46,47,69,82,75,50,72,41,63,45,87,46,71,52,51,17,61,41,41,34,61,60,58,48,65,20,40,39,35,31,27,48,18,52,44,51,49,59,70,66,28,65,66,54,34,44,54,36,33,50,49,52,33,51,49,52,52,47,52,55,57,70,59,63,47,91,22,52,44,74,51,64,72,37,75,64,28,69,77,52,61,58,48,34,33,46,23,32,44,35,32,47,79,74,57,92,91,55,58,72,94,73,50,40,22,50,42,25,47,49,54,21,28,47,38,20,39,60,59,18,33,28,36,42,48,40,47,76,45,19,38,38,34,43,29,63,75,70,65,56,46,73,69,55,48,53,53,50,50,52,32,42,76,72,46,33,44,37,56,61,75,56,23,27,32,39,25,64,54,56,61,56,49,69,67,57,49,50,50,53,52,49,51,52,51,46,44,32,75,47,42,77,59,52,51,73,36,43,45,77,37,57,49,76,40,46,68,40,81,32,70,75,56,30,59,86,53,56,69,89,62,72,71,74,68,74,82,62,96,64,57,67,66,59,52,53,53,49,34,53,52,50,50,53,52,50,46,53,45,30,52,63,61,46,66,71,54,70,79,74,69,76,66,81,68,56,87,85,51,63,69,87,53,60,56,45,67,120

Nearest PDB structures (foldseek):
  7cep-assembly1_A  TM=8.663E-01  e=1.279E-25  Bacillus subtilis subsp. subtilis str. 168
  2e7i-assembly1_A  TM=7.021E-01  e=1.805E-08  Archaeoglobus fulgidus
  2z67-assembly1_A  TM=6.811E-01  e=7.325E-08  Methanococcus maripaludis S2
  3rbf-assembly1_A  TM=5.670E-01  e=2.122E-08  Homo sapiens
  4emy-assembly1_B  TM=4.654E-01  e=3.792E-05  Anaerococcus prevotii DSM 20548